Protein AF-A0A7C5NPY7-F1 (afdb_monomer)

Radius of gyration: 34.93 Å; Cα contacts (8 Å, |Δi|>4): 1898; chains: 1; bounding box: 79×84×131 Å

pLDDT: mean 80.96, std 18.69, range [27.14, 98.62]

Sequence (905 aa):
MKRISTTIIFSFFTVLLFAQNNNFLIYSELNPDSKVLSGFVNLQYVNTTNQPLSEIYFNLWANAYNDKNKQFVNQLIEEGHTEIYFAKNKDLGGYQNLVFLSGNDTLSMNYLDEGKENCKIYLKNPLKQGDSIKLKIEYKLKLPKLYYDFGYNRNQYNIIYWYPTPAVYGKNGWITQNRSMCNNLFADQYNYTVILKIPENFTVSAPGKLLTENELSRIDSIANNKFVNKTKKTSSYDPLNFKTLRYQSDNIQHFTWIASPLFSIKRDIIKSGDKSFPLNLFYTSNNFSDIDFINAETKEAVNNISAKLGTYPFNKINIVLSKENRTSSSFPENLIYHKEGYFFEENKFIDFICPSLAENYLSQDFYNLEKNPGILATMKYLISYEITDSLHLKEHRKYYTDIETIKDKTNNLSCNKKPILIDLIYNDSLCNSQNKYSGCYNLIALNYLKEFTGKDIFYKTLRNFNSEFDNKEFDYNDFRSYFEDNVNKPLDWFFEGIMKNAEPFTYSIKDIRKDNKYIEVVIENKDKIAIPFEIGAIKNDSIIELVRSEGFNGIKKFKLKRTDADIVELDPRHLIYKNKNLKSRIVLHKTKQFFNNFSFFKKDKPSNVIIPIIAYNANDGWMPGIFLSDYGKIKNHYFLNLHYGTKTKSIIGSGDFQRKISSNDHSFFVGINSRSYHRLRTEKTKLRYTRFSPYISFYLKDRPKFTQHFKFRFSLINDEEYGVDGKDSYWRYNSQLDYFIKGNNLITPYDLKFELEHQFYNYYNKNHYIKLSTTVNAAYMYKNKRYFSVRFYAAKFLYNSNLKSTSNNKGTLGLIGYGINDYLYDQYFIDRGAQSGFWSHQINMNTGGFKTAVSNSYGLGQSNNYVAAFNLVFDLPVKTGIKPFLDLGVYGYLPTISEGYSNKF

Foldseek 3Di:
DDDDDDDPPDDPPPDPPPPLFKAWEWEWEADPVQQKIWTKIKIKDAAQDQFWAQKWKWFFQLLQQQDCPHLQNVQLQLVQLCFSVVDDNSQTKGWPDKWKDFVPDTWDKDQPDPSSRMIMTGDPDTAHHGRITIIMMTTMIHFHQQSAQQGDDQFKGWHWSPDIAIFDQDPVGGDYDHDHPQADHDHFWYKYKYKYKYFPLKDKDKAADKPDPVNVVVLVVLQPDDDDPPDPPDPDGDSVGIDIIIGIDGTFGIIIMMMGSQWRWHWDWADQPNAIAIEIETEGRPAPPCVVVLVVLLNLLSNLLCVQQNGQPGRAAYEYYYCSHRDWDAGANYTYDHAPDRHRDSLVSLVRSQLSSNCRSFASLLSVPLQAVAQRSLVSVLSSLVSCVVVVPPLNVCVLVPVVVVCLVDVLDFPDQAQLRPVSNPPPNDPDCNVVNSSSLSSLLLLLVCVVLDVVLSSVLSNVVRVVCRSHNDDLVRNVVSSCVSSVDDCCCRSVNCRGNVWDWAKEFPDWDFDPFWIKTKIAIPTDRFCKWKKFQADPNHGPDIDIDRGDHGIDIDTGRCSVGQKIFIRSVCSDPDDVPYNGMDGPDDDDPPPPFEDQDDDPDFGWYKHFDWDAFPQLGIWTWIKTWGDSDDQKTKIWTWTQRPNVRDIWTKMKIKGWDDDDQKTKIWMKIWGKDFQDDDPQDTWMKIKIKIKMKMWGGNDPFKTKIKMKIKMWMWTWDQDPVGIDIWIKIKIKIKIKMWTSRPQKTKIKIWMWMKIWTQDVHTWIWIKIKMKIWIWGCPRSVWIKIKMKIKMFTPDTPCQQPLDLDQCKAFLWAALSPPSRPPDDASHSPDQDDDSQQDTDCPGSNDNDPDGVVVSPRIGPGMKIKMKIWGDPPDDDVDIDMDIDMDYDDDDDPPDPDDDDD

Nearest PDB structures (foldseek):
  8us1-assembly1_A  TM=5.350E-01  e=3.697E-02  Pseudomonas aeruginosa PAO1
  8us4-assembly1_A  TM=5.006E-01  e=3.869E-02  Pseudomonas aeruginosa PAO1
  8ae1-assembly1_A  TM=3.044E-01  e=1.736E-01  Deinococcus radiodurans
  3aeh-assembly2_B  TM=3.967E-01  e=2.914E+00  Escherichia coli

Mean predicted aligned error: 13.32 Å

Solvent-accessible surface area (backbone atoms only — not comparable to full-atom values): 50020 Å² total; per-residue (Å²): 136,82,88,87,89,87,91,79,90,88,86,86,79,83,76,82,76,69,80,87,65,38,38,40,42,35,40,39,34,57,41,81,89,81,37,32,41,39,40,37,37,40,35,42,47,55,32,86,46,99,54,65,39,47,59,51,45,32,31,31,51,41,23,46,42,53,51,68,87,33,69,38,40,51,53,37,35,76,76,64,46,45,59,55,78,71,54,51,79,85,40,35,18,17,72,79,42,78,46,48,24,50,82,92,42,79,46,56,73,47,64,78,48,96,69,49,20,34,33,37,34,50,48,96,61,62,38,40,58,76,36,71,49,59,37,41,37,41,39,32,33,36,43,17,47,50,67,44,71,45,20,35,42,96,67,35,37,32,46,47,65,77,62,84,37,62,37,40,75,52,101,91,43,79,52,78,65,73,57,48,95,84,55,77,85,71,52,60,63,29,34,38,39,37,38,40,36,35,49,58,70,48,44,74,52,50,44,50,51,76,69,40,64,71,57,52,56,50,52,52,52,45,40,70,49,85,77,76,88,78,64,92,87,73,81,77,75,59,94,86,44,66,41,73,42,39,29,42,34,72,72,42,60,70,91,40,40,37,37,21,62,62,59,42,42,50,71,48,78,42,68,30,80,94,47,73,30,48,36,37,39,37,30,41,85,89,72,63,92,52,57,67,55,56,52,51,53,52,48,51,46,50,44,60,48,25,78,52,60,42,59,67,77,65,78,41,41,34,39,39,48,36,84,71,44,63,42,63,49,72,48,72,38,37,33,36,45,40,68,71,78,92,61,88,53,70,69,62,52,50,69,44,51,35,33,44,51,42,47,58,67,45,42,78,63,65,55,72,34,80,73,53,65,42,60,57,65,18,46,21,50,49,56,27,56,57,46,47,61,72,69,67,43,76,75,57,53,53,72,75,70,31,56,64,59,52,52,67,76,35,78,69,54,70,83,63,99,57,33,62,50,56,61,73,54,72,49,98,82,58,91,45,73,69,63,70,51,53,38,54,55,38,32,48,51,50,52,33,50,31,66,71,67,30,64,70,56,39,35,50,50,51,36,51,47,39,66,72,43,53,98,43,94,71,54,72,64,53,56,47,51,55,50,41,75,69,64,76,53,93,50,55,47,49,55,54,29,48,53,46,51,50,59,68,70,48,59,29,61,74,47,77,46,82,50,97,69,28,30,39,40,32,35,33,33,78,36,86,52,38,54,62,53,38,41,24,29,23,38,94,92,38,77,78,43,77,47,80,40,78,38,53,71,49,72,51,78,47,76,40,68,64,57,83,39,42,30,42,26,54,38,74,83,55,63,62,80,85,60,95,80,54,59,30,69,49,71,75,63,94,76,86,77,87,75,84,65,64,34,74,53,91,61,94,60,69,38,39,31,41,36,83,42,75,48,70,31,68,38,27,28,55,21,52,32,42,37,37,31,44,44,80,42,78,56,54,32,40,38,39,37,42,26,44,19,66,66,65,72,42,84,32,39,38,35,38,40,35,33,55,79,55,85,71,64,43,48,33,35,45,33,38,38,36,40,30,50,56,56,43,60,59,97,89,50,75,29,42,40,40,37,45,30,45,32,40,34,42,30,52,64,54,45,93,62,35,42,42,34,39,36,42,36,42,35,43,33,41,43,40,48,87,40,98,94,47,82,38,73,42,65,30,44,34,41,37,45,35,42,38,39,36,42,65,43,82,53,56,30,34,37,37,39,39,37,45,37,38,40,41,37,61,71,103,49,85,39,43,37,33,35,43,35,39,39,39,41,39,34,38,50,82,44,75,99,27,37,46,33,43,37,40,27,39,37,36,48,83,38,46,73,53,47,87,48,84,66,91,51,91,76,38,40,30,34,49,20,41,49,74,56,44,70,84,65,83,69,92,56,56,41,38,65,47,60,59,72,82,54,34,69,54,70,38,68,92,41,31,48,40,86,71,87,68,54,76,80,69,59,74,58,47,18,46,40,28,38,38,16,39,35,38,39,37,52,50,102,57,97,69,95,61,59,61,68,49,71,48,72,52,55,44,78,69,83,58,98,85,61,92,64,88,81,85,129

Secondary structure (DSSP, 8-state):
-------S--SS----------EEEEEEEEETTTTEEEEEEEEEEE--SSS-EEEEEEE-GGGGGS-TTSHHHHHHHHTT-TTGGG--GGG--EEEEEEEEETTEEPPEEESSTT-SEEEEEEEEEE-TT-EEEEEEEEEEEPPB-SSSSEEETTEEEE-S-S-EEPEEETTEEE-----SSS------EEEEEEEEEETT-EEE-SSEE--HHHHHHHHHHHHSS-----TT--PPPTT-EEEEEEEEEEES---EEEETTEEEEEEEEEETTEEEEEEEEEETTS-TTHHHHHHHHHHHHHHHHHHH-S-SSS-EEEEEETT-SS-EEETTEEEEE--SSS--HHHHHHHHHHHHHHHHS-GGGG--SS-TTTHHHHHHHHHHHHHHHTT-TTTHHHHS-HHHHHHHHTTS---SS-HHHHHHH-TT--STHHHHHHHHHHHHHHHHHHHH-HHHHHHHHHHHHHHSTT----HHHHHHHHHHHH-S--HIIIIIIIII-----EEEEEEEE-SS-EEEEEEE-SS----EEEEEEETTEEEEEEEE---SEEEEEEES-TT-SEEEESTT--S---TT---EEESS-----STTEESS--SSSEEEEEEEEEEETTTEEEEEEEEEEET-SSEEEEEEEEEETTTTEEEEEEEEEEE---SS-EEEEEEEEEEEEEEE-SS-EEEEEEEEEEEEEEPPPBTTEEEEEEEEEEEEEEEEEETTEEEEEEEEEEEEEEEEEE--SSS-EEEEEEEEEEEEEESEEEEEEEEEEEEEEEEEEETTEEEEEEEEEEEEEEETTTT--S--TT-EESS--GGG-TT--S--S-SS--SSGGGG---TTSS-------GGG-TTEESSEEEEEEEEE--SS--S---EEEEEEE-----TT--S----

Structure (mmCIF, N/CA/C/O backbone):
data_AF-A0A7C5NPY7-F1
#
_entry.id   AF-A0A7C5NPY7-F1
#
loop_
_atom_site.group_PDB
_atom_site.id
_atom_site.type_symbol
_atom_site.label_atom_id
_atom_site.label_alt_id
_atom_site.label_comp_id
_atom_site.label_asym_id
_atom_site.label_entity_id
_atom_site.label_seq_id
_atom_site.pdbx_PDB_ins_code
_atom_site.Cartn_x
_atom_site.Cartn_y
_atom_site.Cartn_z
_atom_site.occupancy
_atom_site.B_iso_or_equiv
_atom_site.auth_seq_id
_atom_site.auth_comp_id
_atom_site.auth_asym_id
_atom_site.auth_atom_id
_atom_site.pdbx_PDB_model_num
ATOM 1 N N . MET A 1 1 ? -17.714 -30.108 75.315 1.00 34.78 1 MET A N 1
ATOM 2 C CA . MET A 1 1 ? -17.743 -30.817 74.012 1.00 34.78 1 MET A CA 1
ATOM 3 C C . MET A 1 1 ? -18.990 -30.338 73.277 1.00 34.78 1 MET A C 1
ATOM 5 O O . MET A 1 1 ? -20.064 -30.482 73.829 1.00 34.78 1 MET A O 1
ATOM 9 N N . LYS A 1 2 ? -18.845 -29.395 72.333 1.00 34.00 2 LYS A N 1
ATOM 10 C CA . LYS A 1 2 ? -18.724 -29.602 70.866 1.00 34.00 2 LYS A CA 1
ATOM 11 C C . LYS A 1 2 ? -20.039 -30.151 70.270 1.00 34.00 2 LYS A C 1
ATOM 13 O O . LYS A 1 2 ? -20.393 -31.272 70.583 1.00 34.00 2 LYS A O 1
ATOM 18 N N . ARG A 1 3 ? -20.824 -29.299 69.579 1.00 32.25 3 ARG A N 1
ATOM 19 C CA . ARG A 1 3 ? -20.760 -28.976 68.119 1.00 32.25 3 ARG A CA 1
ATOM 20 C C . ARG A 1 3 ? -21.509 -30.060 67.310 1.00 32.25 3 ARG A C 1
ATOM 22 O O . ARG A 1 3 ? -21.250 -31.222 67.549 1.00 32.25 3 ARG A O 1
ATOM 29 N N . ILE A 1 4 ? -22.411 -29.806 66.360 1.00 32.06 4 ILE A N 1
ATOM 30 C CA . ILE A 1 4 ? -22.620 -28.683 65.435 1.00 32.06 4 ILE A CA 1
ATOM 31 C C . ILE A 1 4 ? -24.098 -28.647 65.016 1.00 32.06 4 ILE A C 1
ATOM 33 O O . ILE A 1 4 ? -24.703 -29.675 64.731 1.00 32.06 4 ILE A O 1
ATOM 37 N N . SER A 1 5 ? -24.616 -27.430 64.922 1.00 33.84 5 SER A N 1
ATOM 38 C CA . SER A 1 5 ? -25.887 -27.011 64.349 1.00 33.84 5 SER A CA 1
ATOM 39 C C . SER A 1 5 ? -25.580 -26.098 63.160 1.00 33.84 5 SER A C 1
ATOM 41 O O . SER A 1 5 ? -25.112 -24.989 63.394 1.00 33.84 5 SER A O 1
ATOM 43 N N . THR A 1 6 ? -25.768 -26.528 61.903 1.00 32.00 6 THR A N 1
ATOM 44 C CA . THR A 1 6 ? -25.918 -25.639 60.717 1.00 32.00 6 THR A CA 1
ATOM 45 C C . THR A 1 6 ? -26.131 -26.456 59.434 1.00 32.00 6 THR A C 1
ATOM 47 O O . THR A 1 6 ? -25.176 -26.975 58.864 1.00 32.00 6 THR A O 1
ATOM 50 N N . THR A 1 7 ? -27.371 -26.579 58.941 1.00 34.06 7 THR A N 1
ATOM 51 C CA . THR A 1 7 ? -27.642 -27.038 57.553 1.00 34.06 7 THR A CA 1
ATOM 52 C C . THR A 1 7 ? -28.952 -26.465 56.998 1.00 34.06 7 THR A C 1
ATOM 54 O O . THR A 1 7 ? -29.739 -27.155 56.363 1.00 34.06 7 THR A O 1
ATOM 57 N N . ILE A 1 8 ? -29.207 -25.181 57.243 1.00 35.66 8 ILE A N 1
ATOM 58 C CA . ILE A 1 8 ? -30.223 -24.397 56.530 1.00 35.66 8 ILE A CA 1
ATOM 59 C C . ILE A 1 8 ? -29.566 -23.034 56.270 1.00 35.66 8 ILE A C 1
ATOM 61 O O . ILE A 1 8 ? -28.956 -22.494 57.186 1.00 35.66 8 ILE A O 1
ATOM 65 N N . ILE A 1 9 ? -29.675 -22.512 55.041 1.00 31.70 9 ILE A N 1
ATOM 66 C CA . ILE A 1 9 ? -28.971 -21.346 54.445 1.00 31.70 9 ILE A CA 1
ATOM 67 C C . ILE A 1 9 ? -27.718 -21.736 53.628 1.00 31.70 9 ILE A C 1
ATOM 69 O O . ILE A 1 9 ? -26.598 -21.389 53.973 1.00 31.70 9 ILE A O 1
ATOM 73 N N . PHE A 1 10 ? -27.903 -22.441 52.507 1.00 30.86 10 PHE A N 1
ATOM 74 C CA . PHE A 1 10 ? -26.969 -22.407 51.364 1.00 30.86 10 PHE A CA 1
ATOM 75 C C . PHE A 1 10 ? -27.712 -22.821 50.077 1.00 30.86 10 PHE A C 1
ATOM 77 O O . PHE A 1 10 ? -27.466 -23.869 49.497 1.00 30.86 10 PHE A O 1
ATOM 84 N N . SER A 1 11 ? -28.712 -22.033 49.664 1.00 31.31 11 SER A N 1
ATOM 85 C CA . SER A 1 11 ? -29.433 -22.246 48.388 1.00 31.31 11 SER A CA 1
ATOM 86 C C . SER A 1 11 ? -29.944 -20.940 47.750 1.00 31.31 11 SER A C 1
ATOM 88 O O . SER A 1 11 ? -30.889 -20.955 46.969 1.00 31.31 11 SER A O 1
ATOM 90 N N . PHE A 1 12 ? -29.329 -19.795 48.067 1.00 28.64 12 PHE A N 1
ATOM 91 C CA . PHE A 1 12 ? -29.679 -18.489 47.477 1.00 28.64 12 PHE A CA 1
ATOM 92 C C . PHE A 1 12 ? -28.439 -17.670 47.074 1.00 28.64 12 PHE A C 1
ATOM 94 O O . PHE A 1 12 ? -28.408 -16.452 47.194 1.00 28.64 12 PHE A O 1
ATOM 101 N N . PHE A 1 13 ? -27.397 -18.348 46.587 1.00 30.55 13 PHE A N 1
ATOM 102 C CA . PHE A 1 13 ? -26.244 -17.714 45.935 1.00 30.55 13 PHE A CA 1
ATOM 103 C C . PHE A 1 13 ? -25.909 -18.434 44.621 1.00 30.55 13 PHE A C 1
ATOM 105 O O . PHE A 1 13 ? -24.779 -18.826 44.353 1.00 30.55 13 PHE A O 1
ATOM 112 N N . THR A 1 14 ? -26.915 -18.625 43.770 1.00 31.03 14 THR A N 1
ATOM 113 C CA . THR A 1 14 ? -26.695 -18.877 42.344 1.00 31.03 14 THR A CA 1
ATOM 114 C C . THR A 1 14 ? -26.478 -17.541 41.641 1.00 31.03 14 THR A C 1
ATOM 116 O O . THR A 1 14 ? -27.420 -16.863 41.250 1.00 31.03 14 THR A O 1
ATOM 119 N N . VAL A 1 15 ? -25.199 -17.172 41.549 1.00 30.86 15 VAL A N 1
ATOM 120 C CA . VAL A 1 15 ? -24.562 -16.586 40.362 1.00 30.86 15 VAL A CA 1
ATOM 121 C C . VAL A 1 15 ? -25.340 -15.444 39.684 1.00 30.86 15 VAL A C 1
ATOM 123 O O . VAL A 1 15 ? -25.842 -15.576 38.573 1.00 30.86 15 VAL A O 1
ATOM 126 N N . LEU A 1 16 ? -25.327 -14.263 40.305 1.00 27.14 16 LEU A N 1
ATOM 127 C CA . LEU A 1 16 ? -25.200 -13.020 39.541 1.00 27.14 16 LEU A CA 1
ATOM 128 C C . LEU A 1 16 ? -23.708 -12.854 39.223 1.00 27.14 16 LEU A C 1
ATOM 130 O O . LEU A 1 16 ? -22.974 -12.186 39.950 1.00 27.14 16 LEU A O 1
ATOM 134 N N . LEU A 1 17 ? -23.243 -13.513 38.158 1.00 27.69 17 LEU A N 1
ATOM 135 C CA . LEU A 1 17 ? -22.031 -13.083 37.461 1.00 27.69 17 LEU A CA 1
ATOM 136 C C . LEU A 1 17 ? -22.349 -11.703 36.877 1.00 27.69 17 LEU A C 1
ATOM 138 O O . LEU A 1 17 ? -22.850 -11.587 35.762 1.00 27.69 17 LEU A O 1
ATOM 142 N N . PHE A 1 18 ? -22.112 -10.641 37.649 1.00 30.33 18 PHE A N 1
ATOM 143 C CA . PHE A 1 18 ? -21.878 -9.337 37.045 1.00 30.33 18 PHE A CA 1
ATOM 144 C C . PHE A 1 18 ? -20.686 -9.524 36.110 1.00 30.33 18 PHE A C 1
ATOM 146 O O . PHE A 1 18 ? -19.608 -9.902 36.569 1.00 30.33 18 PHE A O 1
ATOM 153 N N . ALA A 1 19 ? -20.896 -9.324 34.809 1.00 34.94 19 ALA A N 1
ATOM 154 C CA . ALA A 1 19 ? -19.816 -9.290 33.836 1.00 34.94 19 ALA A CA 1
ATOM 155 C C . ALA A 1 19 ? -18.713 -8.360 34.371 1.00 34.94 19 ALA A C 1
ATOM 157 O O . ALA A 1 19 ? -18.950 -7.170 34.591 1.00 34.94 19 ALA A O 1
ATOM 158 N N . GLN A 1 20 ? -17.535 -8.920 34.655 1.00 49.31 20 GLN A N 1
ATOM 159 C CA . GLN A 1 20 ? -16.371 -8.208 35.187 1.00 49.31 20 GLN A CA 1
ATOM 160 C C . GLN A 1 20 ? -15.670 -7.431 34.065 1.00 49.31 20 GLN A C 1
ATOM 162 O O . GLN A 1 20 ? -14.475 -7.590 33.840 1.00 49.31 20 GLN A O 1
ATOM 167 N N . ASN A 1 21 ? -16.421 -6.609 33.330 1.00 62.41 21 ASN A N 1
ATOM 168 C CA . ASN A 1 21 ? -15.881 -5.888 32.186 1.00 62.41 21 ASN A CA 1
ATOM 169 C C . ASN A 1 21 ? -15.363 -4.517 32.620 1.00 62.41 21 ASN A C 1
ATOM 171 O O . ASN A 1 21 ? -15.993 -3.784 33.388 1.00 62.41 21 ASN A O 1
ATOM 175 N N . ASN A 1 22 ? -14.200 -4.172 32.085 1.00 76.69 22 ASN A N 1
ATOM 176 C CA . ASN A 1 22 ? -13.591 -2.862 32.222 1.00 76.69 22 ASN A CA 1
ATOM 177 C C . ASN A 1 22 ? -14.496 -1.797 31.569 1.00 76.69 22 ASN A C 1
ATOM 179 O O . ASN A 1 22 ? -14.918 -1.935 30.418 1.00 76.69 22 ASN A O 1
ATOM 183 N N . ASN A 1 23 ? -14.798 -0.723 32.305 1.00 89.06 23 ASN A N 1
ATOM 184 C CA . ASN A 1 23 ? -15.739 0.314 31.871 1.00 89.06 23 ASN A CA 1
ATOM 185 C C . ASN A 1 23 ? -15.018 1.646 31.657 1.00 89.06 23 ASN A C 1
ATOM 187 O O . ASN A 1 23 ? -14.336 2.144 32.558 1.00 89.06 23 ASN A O 1
ATOM 191 N N . PHE A 1 24 ? -15.230 2.246 30.488 1.00 94.06 24 PHE A N 1
ATOM 192 C CA . PHE A 1 24 ? -14.752 3.574 30.133 1.00 94.06 24 PHE A CA 1
ATOM 193 C C . PHE A 1 24 ? -15.871 4.606 30.259 1.00 94.06 24 PHE A C 1
ATOM 195 O O . PHE A 1 24 ? -16.916 4.499 29.617 1.00 94.06 24 PHE A O 1
ATOM 202 N N . LEU A 1 25 ? -15.610 5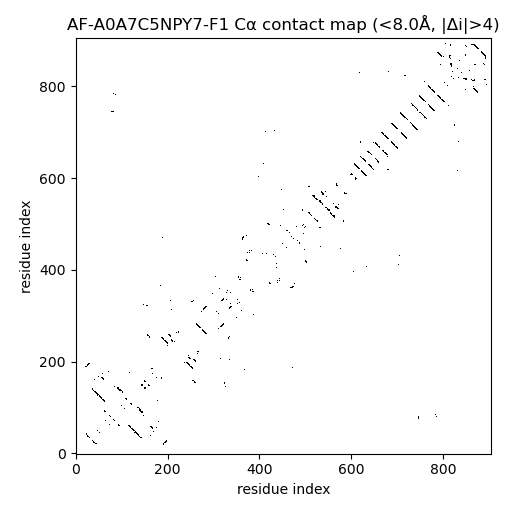.675 31.006 1.00 97.44 25 LEU A N 1
ATOM 203 C CA . LEU A 1 25 ? -16.337 6.936 30.906 1.00 97.44 25 LEU A CA 1
ATOM 204 C C . LEU A 1 25 ? -15.377 7.998 30.370 1.00 97.44 25 LEU A C 1
ATOM 206 O O . LEU A 1 25 ? -14.465 8.428 31.073 1.00 97.44 25 LEU A O 1
ATOM 210 N N . ILE A 1 26 ? -15.581 8.424 29.128 1.00 98.06 26 ILE A N 1
ATOM 211 C CA . ILE A 1 26 ? -14.710 9.386 28.450 1.00 98.06 26 ILE A CA 1
ATOM 212 C C . ILE A 1 26 ? -15.464 10.698 28.279 1.00 98.06 26 ILE A C 1
ATOM 214 O O . ILE A 1 26 ? -16.528 10.719 27.666 1.00 98.06 26 ILE A O 1
ATOM 218 N N . TYR A 1 27 ? -14.904 11.798 28.772 1.00 98.62 27 TYR A N 1
ATOM 219 C CA . TYR A 1 27 ? -15.328 13.148 28.406 1.00 98.62 27 TYR A CA 1
ATOM 220 C C . TYR A 1 27 ? -14.257 13.769 27.518 1.00 98.62 27 TYR A C 1
ATOM 222 O O . TYR A 1 27 ? -13.093 13.804 27.910 1.00 98.62 27 TYR A O 1
ATOM 230 N N . SER A 1 28 ? -14.638 14.290 26.352 1.00 98.06 28 SER A N 1
ATOM 231 C CA . SER A 1 28 ? -13.711 14.983 25.459 1.00 98.06 28 SER A CA 1
ATOM 232 C C . SER A 1 28 ? -14.348 16.191 24.793 1.00 98.06 28 SER A C 1
ATOM 234 O O . SER A 1 28 ? -15.452 16.116 24.261 1.00 98.06 28 SER A O 1
ATOM 236 N N . GLU A 1 29 ? -13.592 17.280 24.727 1.00 97.88 29 GLU A N 1
ATOM 237 C CA . GLU A 1 29 ? -13.956 18.511 24.035 1.00 97.88 29 GLU A CA 1
ATOM 238 C C . GLU A 1 29 ? -13.043 18.738 22.828 1.00 97.88 29 GLU A C 1
ATOM 240 O O . GLU A 1 29 ? -11.817 18.698 22.959 1.00 97.88 29 GLU A O 1
ATOM 245 N N . LEU A 1 30 ? -13.632 18.970 21.650 1.00 96.62 30 LEU A N 1
ATOM 246 C CA . LEU A 1 30 ? -12.901 19.357 20.443 1.00 96.62 30 LEU A CA 1
ATOM 247 C C . LEU A 1 30 ? -12.806 20.874 20.351 1.00 96.62 30 LEU A C 1
ATOM 249 O O . LEU A 1 30 ? -13.824 21.538 20.206 1.00 96.62 30 LEU A O 1
ATOM 253 N N . ASN A 1 31 ? -11.586 21.405 20.300 1.00 94.50 31 ASN A N 1
ATOM 254 C CA . ASN A 1 31 ? -11.328 22.785 19.905 1.00 94.50 31 ASN A CA 1
ATOM 255 C C . ASN A 1 31 ? -10.824 22.821 18.444 1.00 94.50 31 ASN A C 1
ATOM 257 O O . ASN A 1 31 ? -9.664 22.468 18.183 1.00 94.50 31 ASN A O 1
ATOM 261 N N . PRO A 1 32 ? -11.662 23.230 17.471 1.00 91.44 32 PRO A N 1
ATOM 262 C CA . PRO A 1 32 ? -11.280 23.216 16.065 1.00 91.44 32 PRO A CA 1
ATOM 263 C C . PRO A 1 32 ? -10.268 24.304 15.680 1.00 91.44 32 PRO A C 1
ATOM 265 O O . PRO A 1 32 ? -9.598 24.129 14.667 1.00 91.44 32 PRO A O 1
ATOM 268 N N . ASP A 1 33 ? -10.105 25.396 16.427 1.00 90.00 33 ASP A N 1
ATOM 269 C CA . ASP A 1 33 ? -9.117 26.438 16.095 1.00 90.00 33 ASP A CA 1
ATOM 270 C C . ASP A 1 33 ? -7.697 25.975 16.414 1.00 90.00 33 ASP A C 1
ATOM 272 O O . ASP A 1 33 ? -6.797 26.035 15.575 1.00 90.00 33 ASP A O 1
ATOM 276 N N . SER A 1 34 ? -7.516 25.432 17.617 1.00 92.50 34 SER A N 1
ATOM 277 C CA . SER A 1 34 ? -6.231 24.905 18.085 1.00 92.50 34 SER A CA 1
ATOM 278 C C . SER A 1 34 ? -5.942 23.475 17.617 1.00 92.50 34 SER A C 1
ATOM 280 O O . SER A 1 34 ? -4.799 23.031 17.720 1.00 92.50 34 SER A O 1
ATOM 282 N N . LYS A 1 35 ? -6.946 22.765 17.075 1.00 95.50 35 LYS A N 1
ATOM 283 C CA . LYS A 1 35 ? -6.872 21.344 16.677 1.00 95.50 35 LYS A CA 1
ATOM 284 C C . LYS A 1 35 ? -6.493 20.444 17.856 1.00 95.50 35 LYS A C 1
ATOM 286 O O . LYS A 1 35 ? -5.639 19.569 17.731 1.00 95.50 35 LYS A O 1
ATOM 291 N N . VAL A 1 36 ? -7.116 20.676 19.007 1.00 96.94 36 VAL A N 1
ATOM 292 C CA . VAL A 1 36 ? -6.833 19.957 20.256 1.00 96.94 36 VAL A CA 1
ATOM 293 C C . VAL A 1 36 ? -8.091 19.257 20.762 1.00 96.94 36 VAL A C 1
ATOM 295 O O . VAL A 1 36 ? -9.182 19.827 20.719 1.00 96.94 36 VAL A O 1
ATOM 298 N N . LEU A 1 37 ? -7.915 18.035 21.261 1.00 98.12 37 LEU A N 1
ATOM 299 C CA . LEU A 1 37 ? -8.864 17.348 22.130 1.00 98.12 37 LEU A CA 1
ATOM 300 C C . LEU A 1 37 ? -8.393 17.478 23.578 1.00 98.12 37 LEU A C 1
ATOM 302 O O . LEU A 1 37 ? -7.248 17.144 23.881 1.00 98.12 37 LEU A O 1
ATOM 306 N N . SER A 1 38 ? -9.266 17.935 24.466 1.00 98.19 38 SER A N 1
ATOM 307 C CA . SER A 1 38 ? -8.982 18.014 25.903 1.00 98.19 38 SER A CA 1
ATOM 308 C C . SER A 1 38 ? -10.069 17.288 26.674 1.00 98.19 38 SER A C 1
ATOM 310 O O . SER A 1 38 ? -11.246 17.403 26.328 1.00 98.19 38 SER A O 1
ATOM 312 N N . GLY A 1 39 ? -9.697 16.554 27.714 1.00 97.31 39 GLY A N 1
ATOM 313 C CA . GLY A 1 39 ? -10.679 15.783 28.455 1.00 97.31 39 GLY A CA 1
ATOM 314 C C . GLY A 1 39 ? -10.080 14.844 29.483 1.00 97.31 39 GLY A C 1
ATOM 315 O O . GLY A 1 39 ? -8.920 14.976 29.879 1.00 97.31 39 GLY A O 1
ATOM 316 N N . PHE A 1 40 ? -10.900 13.893 29.912 1.00 98.19 40 PHE A N 1
ATOM 317 C CA . PHE A 1 40 ? -10.478 12.846 30.824 1.00 98.19 40 PHE A CA 1
ATOM 318 C C . PHE A 1 40 ? -11.132 11.506 30.494 1.00 98.19 40 PHE A C 1
ATOM 320 O O . PHE A 1 40 ? -12.233 11.436 29.942 1.00 98.19 40 PHE A O 1
ATOM 327 N N . VAL A 1 41 ? -10.449 10.438 30.888 1.00 97.81 41 VAL A N 1
ATOM 328 C CA . VAL A 1 41 ? -10.945 9.066 30.885 1.00 97.81 41 VAL A CA 1
ATOM 329 C C . VAL A 1 41 ? -11.055 8.597 32.327 1.00 97.81 41 VAL A C 1
ATOM 331 O O . VAL A 1 41 ? -10.057 8.567 33.036 1.00 97.81 41 VAL A O 1
ATOM 334 N N . ASN A 1 42 ? -12.245 8.199 32.755 1.00 97.81 42 ASN A N 1
ATOM 335 C CA . ASN A 1 42 ? -12.433 7.419 33.969 1.00 97.81 42 ASN A CA 1
ATOM 336 C C . ASN A 1 42 ? -12.525 5.945 33.574 1.00 97.81 42 ASN A C 1
ATOM 338 O O . ASN A 1 42 ? -13.490 5.535 32.929 1.00 97.81 42 ASN A O 1
ATOM 342 N N . LEU A 1 43 ? -11.516 5.171 33.955 1.00 95.94 43 LEU A N 1
ATOM 343 C CA . LEU A 1 43 ? -11.406 3.745 33.691 1.00 95.94 43 LEU A CA 1
ATOM 344 C C . LEU A 1 43 ? -11.570 2.976 35.001 1.00 95.94 43 LEU A C 1
ATOM 346 O O . LEU A 1 43 ? -10.803 3.172 35.944 1.00 95.94 43 LEU A O 1
ATOM 350 N N . GLN A 1 44 ? -12.542 2.072 35.049 1.00 94.75 44 GLN A N 1
ATOM 351 C CA . GLN A 1 44 ? -12.553 1.008 36.046 1.00 94.75 44 GLN A CA 1
ATOM 352 C C . GLN A 1 44 ? -11.783 -0.181 35.477 1.00 94.75 44 GLN A C 1
ATOM 354 O O . GLN A 1 44 ? -12.276 -0.835 34.562 1.00 94.75 44 GLN A O 1
ATOM 359 N N . TYR A 1 45 ? -10.583 -0.420 36.004 1.00 92.31 45 TYR A N 1
ATOM 360 C CA . TYR A 1 45 ? -9.720 -1.527 35.605 1.00 92.31 45 TYR A CA 1
ATOM 361 C C . TYR A 1 45 ? -9.842 -2.669 36.614 1.00 92.31 45 TYR A C 1
ATOM 363 O O . TYR A 1 45 ? -9.588 -2.466 37.801 1.00 92.31 45 TYR A O 1
ATOM 371 N N . VAL A 1 46 ? -10.224 -3.853 36.151 1.00 91.56 46 VAL A N 1
ATOM 372 C CA . VAL A 1 46 ? -10.337 -5.096 36.915 1.00 91.56 46 VAL A CA 1
ATOM 373 C C . VAL A 1 46 ? -9.140 -5.977 36.578 1.00 91.56 46 VAL A C 1
ATOM 375 O O . VAL A 1 46 ? -8.837 -6.198 35.406 1.00 91.56 46 VAL A O 1
ATOM 378 N N . ASN A 1 47 ? -8.450 -6.496 37.594 1.00 91.56 47 ASN A N 1
ATOM 379 C CA . ASN A 1 47 ? -7.398 -7.477 37.365 1.00 91.56 47 ASN A CA 1
ATOM 380 C C . ASN A 1 47 ? -8.011 -8.860 37.110 1.00 91.56 47 ASN A C 1
ATOM 382 O O . ASN A 1 47 ? -8.383 -9.568 38.043 1.00 91.56 47 ASN A O 1
ATOM 386 N N . THR A 1 48 ? -8.075 -9.257 35.845 1.00 85.56 48 THR A N 1
ATOM 387 C CA . THR A 1 48 ? -8.534 -10.587 35.417 1.00 85.56 48 THR A CA 1
ATOM 388 C C . THR A 1 48 ? -7.424 -11.644 35.436 1.00 85.56 48 THR A C 1
ATOM 390 O O . THR A 1 48 ? -7.690 -12.824 35.221 1.00 85.56 48 THR A O 1
ATOM 393 N N . THR A 1 49 ? -6.180 -11.252 35.721 1.00 85.25 49 THR A N 1
ATOM 394 C CA . THR A 1 49 ? -5.019 -12.148 35.711 1.00 85.25 49 THR A CA 1
ATOM 395 C C . THR A 1 49 ? -4.923 -12.965 37.002 1.00 85.25 49 THR A C 1
ATOM 397 O O . THR A 1 49 ? -5.406 -12.556 38.058 1.00 85.25 49 THR A O 1
ATOM 400 N N . ASN A 1 50 ? -4.228 -14.104 36.947 1.00 86.81 50 ASN A N 1
ATOM 401 C CA . ASN A 1 50 ? -3.993 -14.964 38.116 1.00 86.81 50 ASN A CA 1
ATOM 402 C C . ASN A 1 50 ? -2.878 -14.446 39.051 1.00 86.81 50 ASN A C 1
ATOM 404 O O . ASN A 1 50 ? -2.497 -15.141 39.994 1.00 86.81 50 ASN A O 1
ATOM 408 N N . GLN A 1 51 ? -2.308 -13.265 38.787 1.00 90.50 51 GLN A N 1
ATOM 409 C CA . GLN A 1 51 ? -1.210 -12.693 39.568 1.00 90.50 51 GLN A CA 1
ATOM 410 C C . GLN A 1 51 ? -1.545 -11.267 40.032 1.00 90.50 51 GLN A C 1
ATOM 412 O O . GLN A 1 51 ? -2.241 -10.533 39.333 1.00 90.50 51 GLN A O 1
ATOM 417 N N . PRO A 1 52 ? -1.062 -10.827 41.207 1.00 94.50 52 PRO A N 1
ATOM 418 C CA . PRO A 1 52 ? -1.190 -9.431 41.606 1.00 94.50 52 PRO A CA 1
ATOM 419 C C . PRO A 1 52 ? -0.423 -8.501 40.655 1.00 94.50 52 PRO A C 1
ATOM 421 O O . PRO A 1 52 ? 0.755 -8.727 40.384 1.00 94.50 52 PRO A O 1
ATOM 424 N N . LEU A 1 53 ? -1.065 -7.428 40.195 1.00 95.56 53 LEU A N 1
ATOM 425 C CA . LEU A 1 53 ? -0.454 -6.435 39.308 1.00 95.56 53 LEU A CA 1
ATOM 426 C C . LEU A 1 53 ? 0.034 -5.233 40.119 1.00 95.56 53 LEU A C 1
ATOM 428 O O . LEU A 1 53 ? -0.759 -4.577 40.787 1.00 95.56 53 LEU A O 1
ATOM 432 N N . SER A 1 54 ? 1.328 -4.917 40.064 1.00 96.06 54 SER A N 1
ATOM 433 C CA . SER A 1 54 ? 1.904 -3.696 40.660 1.00 96.06 54 SER A CA 1
ATOM 434 C C . SER A 1 54 ? 2.014 -2.535 39.668 1.00 96.06 54 SER A C 1
ATOM 436 O O . SER A 1 54 ? 2.231 -1.391 40.063 1.00 96.06 54 SER A O 1
ATOM 438 N N . GLU A 1 55 ? 1.852 -2.817 38.381 1.00 96.69 55 GLU A N 1
ATOM 439 C CA . GLU A 1 55 ? 1.939 -1.857 37.289 1.00 96.69 55 GLU A CA 1
ATOM 440 C C . GLU A 1 55 ? 0.887 -2.175 36.225 1.00 96.69 55 GLU A C 1
ATOM 442 O O . GLU A 1 55 ? 0.500 -3.332 36.071 1.00 96.69 55 GLU A O 1
ATOM 447 N N . ILE A 1 56 ? 0.420 -1.147 35.514 1.00 96.38 56 ILE A N 1
ATOM 448 C CA . ILE A 1 56 ? -0.508 -1.269 34.378 1.00 96.38 56 ILE A CA 1
ATOM 449 C C . ILE A 1 56 ? 0.117 -0.564 33.176 1.00 96.38 56 ILE A C 1
ATOM 451 O O . ILE A 1 56 ? 0.623 0.553 33.302 1.00 96.38 56 ILE A O 1
ATOM 455 N N . TYR A 1 57 ? 0.090 -1.214 32.017 1.00 96.62 57 TYR A N 1
ATOM 456 C CA . TYR A 1 57 ? 0.677 -0.697 30.783 1.00 96.62 57 TYR A CA 1
ATOM 457 C C . TYR A 1 57 ? -0.408 -0.044 29.923 1.00 96.62 57 TYR A C 1
ATOM 459 O O . TYR A 1 57 ? -1.561 -0.467 29.942 1.00 96.62 57 TYR A O 1
ATOM 467 N N . PHE A 1 58 ? -0.046 0.997 29.176 1.00 96.44 58 PHE A N 1
ATOM 468 C CA . PHE A 1 58 ? -0.937 1.733 28.282 1.00 96.44 58 PHE A CA 1
ATOM 469 C C . PHE A 1 58 ? -0.271 1.978 26.926 1.00 96.44 58 PHE A C 1
ATOM 471 O O . PHE A 1 58 ? 0.884 2.404 26.853 1.00 96.44 58 PHE A O 1
ATOM 478 N N . ASN A 1 59 ? -1.050 1.793 25.862 1.00 94.88 59 ASN A N 1
ATOM 479 C CA . ASN A 1 59 ? -0.729 2.200 24.502 1.00 94.88 59 ASN A CA 1
ATOM 480 C C . ASN A 1 59 ? -1.201 3.651 24.257 1.00 94.88 59 ASN A C 1
ATOM 482 O O . ASN A 1 59 ? -2.325 4.041 24.596 1.00 94.88 59 ASN A O 1
ATOM 486 N N . LEU A 1 60 ? -0.341 4.458 23.633 1.00 96.44 60 LEU A N 1
ATOM 487 C CA . LEU A 1 60 ? -0.484 5.895 23.364 1.00 96.44 60 LEU A CA 1
ATOM 488 C C . LEU A 1 60 ? -0.286 6.209 21.868 1.00 96.44 60 LEU A C 1
ATOM 490 O O . LEU A 1 60 ? 0.408 7.159 21.501 1.00 96.44 60 LEU A O 1
ATOM 494 N N . TRP A 1 61 ? -0.925 5.439 20.983 1.00 94.12 61 TRP A N 1
ATOM 495 C CA . TRP A 1 61 ? -0.707 5.453 19.524 1.00 94.12 61 TRP A CA 1
ATOM 496 C C . TRP A 1 61 ? -0.874 6.802 18.810 1.00 94.12 61 TRP A C 1
ATOM 498 O O . TRP A 1 61 ? -0.416 6.961 17.676 1.00 94.12 61 TRP A O 1
ATOM 508 N N . ALA A 1 62 ? -1.513 7.797 19.429 1.00 95.62 62 ALA A N 1
ATOM 509 C CA . ALA A 1 62 ? -1.546 9.156 18.892 1.00 95.62 62 ALA A CA 1
ATOM 510 C C . ALA A 1 62 ? -0.144 9.806 18.822 1.00 95.62 62 ALA A C 1
ATOM 512 O O . ALA A 1 62 ? 0.087 10.697 18.001 1.00 95.62 62 ALA A O 1
ATOM 513 N N . ASN A 1 63 ? 0.810 9.337 19.638 1.00 96.56 63 ASN A N 1
ATOM 514 C CA . ASN A 1 63 ? 2.200 9.799 19.647 1.00 96.56 63 ASN A CA 1
ATOM 515 C C . ASN A 1 63 ? 3.019 9.334 18.433 1.00 96.56 63 ASN A C 1
ATOM 517 O O . ASN A 1 63 ? 4.061 9.926 18.159 1.00 96.56 63 ASN A O 1
ATOM 521 N N . ALA A 1 64 ? 2.512 8.401 17.624 1.00 94.69 64 ALA A N 1
ATOM 522 C CA . ALA A 1 64 ? 3.123 8.022 16.345 1.00 94.69 64 ALA A CA 1
ATOM 523 C C . ALA A 1 64 ? 3.253 9.195 15.350 1.00 94.69 64 ALA A C 1
ATOM 525 O O . ALA A 1 64 ? 4.006 9.122 14.381 1.00 94.69 64 ALA A O 1
ATOM 526 N N . TYR A 1 65 ? 2.514 10.286 15.588 1.00 95.19 65 TYR A N 1
ATOM 527 C CA . TYR A 1 65 ? 2.511 11.505 14.780 1.00 95.19 65 TYR A CA 1
ATOM 528 C C . TYR A 1 65 ? 3.232 12.692 15.446 1.00 95.19 65 TYR A C 1
ATOM 530 O O . TYR A 1 65 ? 3.112 13.818 14.952 1.00 95.19 65 TYR A O 1
ATOM 538 N N . ASN A 1 66 ? 3.929 12.486 16.572 1.00 94.38 66 ASN A N 1
ATOM 539 C CA . ASN A 1 66 ? 4.583 13.575 17.313 1.00 94.38 66 ASN A CA 1
ATOM 540 C C . ASN A 1 66 ? 5.969 13.959 16.777 1.00 94.38 66 ASN A C 1
ATOM 542 O O . ASN A 1 66 ? 6.432 15.069 17.033 1.00 94.38 66 ASN A O 1
ATOM 546 N N . ASP A 1 67 ? 6.584 13.083 15.983 1.00 92.56 67 ASP A N 1
ATOM 547 C CA . ASP A 1 67 ? 7.885 13.280 15.352 1.00 92.56 67 ASP A CA 1
ATOM 548 C C . ASP A 1 67 ? 7.876 12.662 13.944 1.00 92.56 67 ASP A C 1
ATOM 550 O O . ASP A 1 67 ? 7.109 11.747 13.651 1.00 92.56 67 ASP A O 1
ATOM 554 N N . LYS A 1 68 ? 8.735 13.163 13.057 1.00 92.06 68 LYS A N 1
ATOM 555 C CA . LYS A 1 68 ? 8.903 12.672 11.683 1.00 92.06 68 LYS A CA 1
ATOM 556 C C . LYS A 1 68 ? 9.821 11.453 11.596 1.00 92.06 68 LYS A C 1
ATOM 558 O O . LYS A 1 68 ? 9.808 10.768 10.583 1.00 92.06 68 LYS A O 1
ATOM 563 N N . ASN A 1 69 ? 10.612 11.191 12.633 1.00 88.31 69 ASN A N 1
ATOM 564 C CA . ASN A 1 69 ? 11.588 10.104 12.688 1.00 88.31 69 ASN A CA 1
ATOM 565 C C . ASN A 1 69 ? 11.004 8.803 13.268 1.00 88.31 69 ASN A C 1
ATOM 567 O O . ASN A 1 69 ? 11.754 7.887 13.602 1.00 88.31 69 ASN A O 1
ATOM 571 N N . LYS A 1 70 ? 9.676 8.702 13.410 1.00 89.00 70 LYS A N 1
ATOM 572 C CA . LYS A 1 70 ? 9.010 7.484 13.896 1.00 89.00 70 LYS A CA 1
ATOM 573 C C . LYS A 1 70 ? 9.026 6.380 12.843 1.00 89.00 70 LYS A C 1
ATOM 575 O O . LYS A 1 70 ? 8.918 6.648 11.645 1.00 89.00 70 LYS A O 1
ATOM 580 N N . GLN A 1 71 ? 9.047 5.127 13.296 1.00 86.31 71 GLN A N 1
ATOM 581 C CA . GLN A 1 71 ? 8.925 3.955 12.422 1.00 86.31 71 GLN A CA 1
ATOM 582 C C . GLN A 1 71 ? 7.654 4.020 11.565 1.00 86.31 71 GLN A C 1
ATOM 584 O O . GLN A 1 71 ? 7.724 3.816 10.355 1.00 86.31 71 GLN A O 1
ATOM 589 N N . PHE A 1 72 ? 6.519 4.391 12.165 1.00 88.31 72 PHE A N 1
ATOM 590 C CA . PHE A 1 72 ? 5.259 4.580 11.449 1.00 88.31 72 PHE A CA 1
ATOM 591 C C . PHE A 1 72 ? 5.368 5.612 10.314 1.00 88.31 72 PHE A C 1
ATOM 593 O O . PHE A 1 72 ? 4.866 5.391 9.215 1.00 88.31 72 PHE A O 1
ATOM 600 N N . VAL A 1 73 ? 6.077 6.722 10.543 1.00 90.38 73 VAL A N 1
ATOM 601 C CA . VAL A 1 73 ? 6.288 7.764 9.527 1.00 90.38 73 VAL A CA 1
ATOM 602 C C . VAL A 1 73 ? 7.169 7.263 8.382 1.00 90.38 73 VAL A C 1
ATOM 604 O O . VAL A 1 73 ? 6.881 7.554 7.221 1.00 90.38 73 VAL A O 1
ATOM 607 N N . ASN A 1 74 ? 8.198 6.468 8.678 1.00 87.00 74 ASN A N 1
ATOM 608 C CA . ASN A 1 74 ? 9.020 5.837 7.645 1.00 87.00 74 ASN A CA 1
ATOM 609 C C . ASN A 1 74 ? 8.198 4.863 6.784 1.00 87.00 74 ASN A C 1
ATOM 611 O O . ASN A 1 74 ? 8.291 4.930 5.560 1.00 87.00 74 ASN A O 1
ATOM 615 N N . GLN A 1 75 ? 7.330 4.048 7.398 1.00 84.75 75 GLN A N 1
ATOM 616 C CA . GLN A 1 75 ? 6.407 3.158 6.675 1.00 84.75 75 GLN A CA 1
ATOM 617 C C . GLN A 1 75 ? 5.457 3.950 5.763 1.00 84.75 75 GLN A C 1
ATOM 619 O O . GLN A 1 75 ? 5.298 3.622 4.589 1.00 84.75 75 GLN A O 1
ATOM 624 N N . LEU A 1 76 ? 4.895 5.059 6.262 1.00 87.44 76 LEU A N 1
ATOM 625 C CA . LEU A 1 76 ? 4.064 5.956 5.454 1.00 87.44 76 LEU A CA 1
ATOM 626 C C . LEU A 1 76 ? 4.821 6.492 4.231 1.00 87.44 76 LEU A C 1
ATOM 628 O O . LEU A 1 76 ? 4.265 6.547 3.135 1.00 87.44 76 LEU A O 1
ATOM 632 N N . ILE A 1 77 ? 6.084 6.891 4.400 1.00 87.44 77 ILE A N 1
ATOM 633 C CA . ILE A 1 77 ? 6.922 7.384 3.300 1.00 87.44 77 ILE A CA 1
ATOM 634 C C . ILE A 1 77 ? 7.160 6.283 2.268 1.00 87.44 77 ILE A C 1
ATOM 636 O O . ILE A 1 77 ? 7.026 6.568 1.081 1.00 87.44 77 ILE A O 1
ATOM 640 N N . GLU A 1 78 ? 7.478 5.061 2.699 1.00 82.75 78 GLU A N 1
ATOM 641 C CA . GLU A 1 78 ? 7.705 3.897 1.828 1.00 82.75 78 GLU A CA 1
ATOM 642 C C . GLU A 1 78 ? 6.463 3.542 0.993 1.00 82.75 78 GLU A C 1
ATOM 644 O O . GLU A 1 78 ? 6.591 3.259 -0.198 1.00 82.75 78 GLU A O 1
ATOM 649 N N . GLU A 1 79 ? 5.264 3.685 1.562 1.00 78.06 79 GLU A N 1
ATOM 650 C CA . GLU A 1 79 ? 3.976 3.502 0.869 1.00 78.06 79 GLU A CA 1
ATOM 651 C C . GLU A 1 79 ? 3.538 4.733 0.041 1.00 78.06 79 GLU A C 1
ATOM 653 O O . GLU A 1 79 ? 2.470 4.757 -0.571 1.00 78.06 79 GLU A O 1
ATOM 658 N N . GLY A 1 80 ? 4.365 5.783 -0.029 1.00 83.62 80 GLY A N 1
ATOM 659 C CA . GLY A 1 80 ? 4.133 6.956 -0.878 1.00 83.62 80 GLY A CA 1
ATOM 660 C C . GLY A 1 80 ? 3.371 8.113 -0.220 1.00 83.62 80 GLY A C 1
ATOM 661 O O . GLY A 1 80 ? 3.109 9.127 -0.880 1.00 83.62 80 GLY A O 1
ATOM 662 N N . HIS A 1 81 ? 3.073 8.039 1.080 1.00 87.38 81 HIS A N 1
ATOM 663 C CA . HIS A 1 81 ? 2.514 9.137 1.878 1.00 87.38 81 HIS A CA 1
ATOM 664 C C . HIS A 1 81 ? 3.602 10.148 2.294 1.00 87.38 81 HIS A C 1
ATOM 666 O O . HIS A 1 81 ? 3.790 10.465 3.465 1.00 87.38 81 HIS A O 1
ATOM 672 N N . THR A 1 82 ? 4.306 10.736 1.323 1.00 92.19 82 THR A N 1
ATOM 673 C CA . THR A 1 82 ? 5.468 11.621 1.556 1.00 92.19 82 THR A CA 1
ATOM 674 C C . THR A 1 82 ? 5.134 13.000 2.146 1.00 92.19 82 THR A C 1
ATOM 676 O O . THR A 1 82 ? 6.035 13.783 2.437 1.00 92.19 82 THR A O 1
ATOM 679 N N . GLU A 1 83 ? 3.853 13.339 2.335 1.00 92.44 83 GLU A N 1
ATOM 680 C CA . GLU A 1 83 ? 3.427 14.643 2.872 1.00 92.44 83 GLU A CA 1
ATOM 681 C C . GLU A 1 83 ? 3.945 14.904 4.297 1.00 92.44 83 GLU A C 1
ATOM 683 O O . GLU A 1 83 ? 4.333 16.034 4.599 1.00 92.44 83 GLU A O 1
ATOM 688 N N . ILE A 1 84 ? 3.971 13.877 5.152 1.00 92.69 84 ILE A N 1
ATOM 689 C CA . ILE A 1 84 ? 4.347 13.991 6.570 1.00 92.69 84 ILE A CA 1
ATOM 690 C C . ILE A 1 84 ? 5.836 14.299 6.772 1.00 92.69 84 ILE A C 1
ATOM 692 O O . ILE A 1 84 ? 6.198 15.009 7.708 1.00 92.69 84 ILE A O 1
ATOM 696 N N . TYR A 1 85 ? 6.697 13.878 5.842 1.00 92.38 85 TYR A N 1
ATOM 697 C CA . TYR A 1 85 ? 8.125 14.205 5.864 1.00 92.38 85 TYR A CA 1
ATOM 698 C C . TYR A 1 85 ? 8.360 15.730 5.860 1.00 92.38 85 TYR A C 1
ATOM 700 O O . TYR A 1 85 ? 9.238 16.254 6.548 1.00 92.38 85 TYR A O 1
ATOM 708 N N . PHE A 1 86 ? 7.497 16.475 5.159 1.00 92.62 86 PHE A N 1
ATOM 709 C CA . PHE A 1 86 ? 7.541 17.941 5.079 1.00 92.62 86 PHE A CA 1
ATOM 710 C C . PHE A 1 86 ? 6.587 18.635 6.063 1.00 92.62 86 PHE A C 1
ATOM 712 O O . PHE A 1 86 ? 6.331 19.835 5.923 1.00 92.62 86 PHE A O 1
ATOM 719 N N . ALA A 1 87 ? 6.044 17.911 7.048 1.00 93.94 87 ALA A N 1
ATOM 720 C CA . ALA A 1 87 ? 5.140 18.473 8.044 1.00 93.94 87 ALA A CA 1
ATOM 721 C C . ALA A 1 87 ? 5.811 19.611 8.825 1.00 93.94 87 ALA A C 1
ATOM 723 O O . ALA A 1 87 ? 6.987 19.540 9.194 1.00 93.94 87 ALA A O 1
ATOM 724 N N . LYS A 1 88 ? 5.060 20.671 9.123 1.00 94.12 88 LYS A N 1
ATOM 725 C CA . LYS A 1 88 ? 5.487 21.679 10.101 1.00 94.12 88 LYS A CA 1
ATOM 726 C C . LYS A 1 88 ? 5.106 21.205 11.502 1.00 94.12 88 LYS A C 1
ATOM 728 O O . LYS A 1 88 ? 4.149 20.452 11.642 1.00 94.12 88 LYS A O 1
ATOM 733 N N . ASN A 1 89 ? 5.757 21.721 12.547 1.00 93.38 89 ASN A N 1
ATOM 734 C CA . ASN A 1 89 ? 5.428 21.353 13.935 1.00 93.38 89 ASN A CA 1
ATOM 735 C C . ASN A 1 89 ? 3.944 21.561 14.266 1.00 93.38 89 ASN A C 1
ATOM 737 O O . ASN A 1 89 ? 3.362 20.776 15.003 1.00 93.38 89 ASN A O 1
ATOM 741 N N . LYS A 1 90 ? 3.293 22.584 13.695 1.00 92.88 90 LYS A N 1
ATOM 742 C CA . LYS A 1 90 ? 1.847 22.817 13.859 1.00 92.88 90 LYS A CA 1
ATOM 743 C C . LYS A 1 90 ? 0.955 21.717 13.258 1.00 92.88 90 LYS A C 1
ATOM 745 O O . LYS A 1 90 ? -0.170 21.565 13.711 1.00 92.88 90 LYS A O 1
ATOM 750 N N . ASP A 1 91 ? 1.467 20.961 12.290 1.00 95.25 91 ASP A N 1
ATOM 751 C CA . ASP A 1 91 ? 0.752 19.897 11.581 1.00 95.25 91 ASP A CA 1
ATOM 752 C C . ASP A 1 91 ? 1.077 18.493 12.142 1.00 95.25 91 ASP A C 1
ATOM 754 O O . ASP A 1 91 ? 0.504 17.513 11.668 1.00 95.25 91 ASP A O 1
ATOM 758 N N . LEU A 1 92 ? 1.988 18.394 13.121 1.00 96.00 92 LEU A N 1
ATOM 759 C CA . LEU A 1 92 ? 2.271 17.187 13.913 1.00 96.00 92 LEU A CA 1
ATOM 760 C C . LEU A 1 92 ? 1.328 17.089 15.125 1.00 96.00 92 LEU A C 1
ATOM 762 O O . LEU A 1 92 ? 0.815 18.109 15.600 1.00 96.00 92 LEU A O 1
ATOM 766 N N . GLY A 1 93 ? 1.119 15.869 15.622 1.00 95.50 93 GLY A N 1
ATOM 767 C CA . GLY A 1 93 ? 0.161 15.544 16.686 1.00 95.50 93 GLY A CA 1
ATOM 768 C C . GLY A 1 93 ? 0.801 14.981 17.956 1.00 95.50 93 GLY A C 1
ATOM 769 O O . GLY A 1 93 ? 2.005 15.091 18.149 1.00 95.50 93 GLY A O 1
ATOM 770 N N . GLY A 1 94 ? -0.014 14.384 18.825 1.00 96.69 94 GLY A N 1
ATOM 771 C CA . GLY A 1 94 ? 0.428 13.686 20.038 1.00 96.69 94 GLY A CA 1
ATOM 772 C C . GLY A 1 94 ? 0.005 14.367 21.341 1.00 96.69 94 GLY A C 1
ATOM 773 O O . GLY A 1 94 ? -0.485 15.504 21.358 1.00 96.69 94 GLY A O 1
ATOM 774 N N . TYR A 1 95 ? 0.159 13.640 22.446 1.00 97.44 95 TYR A N 1
ATOM 775 C CA . TYR A 1 95 ? -0.199 14.111 23.782 1.00 97.44 95 TYR A CA 1
ATOM 776 C C . TYR A 1 95 ? 0.735 15.248 24.217 1.00 97.44 95 TYR A C 1
ATOM 778 O O . TYR A 1 95 ? 1.952 15.089 24.269 1.00 97.44 95 TYR A O 1
ATOM 786 N N . GLN A 1 96 ? 0.154 16.407 24.527 1.00 95.56 96 GLN A N 1
ATOM 787 C CA . GLN A 1 96 ? 0.853 17.563 25.100 1.00 95.56 96 GLN A CA 1
ATOM 788 C C . GLN A 1 96 ? 0.896 17.497 26.625 1.00 95.56 96 GLN A C 1
ATOM 790 O O . GLN A 1 96 ? 1.848 17.966 27.238 1.00 95.56 96 GLN A O 1
ATOM 795 N N . ASN A 1 97 ? -0.158 16.940 27.220 1.00 95.19 97 ASN A N 1
ATOM 796 C CA . ASN A 1 97 ? -0.251 16.659 28.642 1.00 95.19 97 ASN A CA 1
ATOM 797 C C . ASN A 1 97 ? -0.983 15.330 28.834 1.00 95.19 97 ASN A C 1
ATOM 799 O O . ASN A 1 97 ? -1.948 15.059 28.110 1.00 95.19 97 ASN A O 1
ATOM 803 N N . LEU A 1 98 ? -0.518 14.528 29.787 1.00 97.00 98 LEU A N 1
ATOM 804 C CA . LEU A 1 98 ? -1.094 13.238 30.140 1.00 97.00 98 LEU A CA 1
ATOM 805 C C . LEU A 1 98 ? -0.781 12.938 31.609 1.00 97.00 98 LEU A C 1
ATOM 807 O O . LEU A 1 98 ? 0.389 12.833 31.975 1.00 97.00 98 LEU A O 1
ATOM 811 N N . VAL A 1 99 ? -1.816 12.812 32.437 1.00 97.75 99 VAL A N 1
ATOM 812 C CA . VAL A 1 99 ? -1.690 12.586 33.884 1.00 97.75 99 VAL A CA 1
ATOM 813 C C . VAL A 1 99 ? -2.603 11.440 34.299 1.00 97.75 99 VAL A C 1
ATOM 815 O O . VAL A 1 99 ? -3.787 11.447 33.974 1.00 97.75 99 VAL A O 1
ATOM 818 N N . PHE A 1 100 ? -2.055 10.473 35.036 1.00 98.06 100 PHE A N 1
ATOM 819 C CA . PHE A 1 100 ? -2.798 9.350 35.604 1.00 98.06 100 PHE A CA 1
ATOM 820 C C . PHE A 1 100 ? -3.023 9.578 37.098 1.00 98.06 100 PHE A C 1
ATOM 822 O O . PHE A 1 100 ? -2.081 9.858 37.837 1.00 98.06 100 PHE A O 1
ATOM 829 N N . LEU A 1 101 ? -4.269 9.433 37.537 1.00 97.56 101 LEU A N 1
ATOM 830 C CA . LEU A 1 101 ? -4.704 9.652 38.910 1.00 97.56 101 LEU A CA 1
ATOM 831 C C . LEU A 1 101 ? -5.422 8.408 39.446 1.00 97.56 101 LEU A C 1
ATOM 833 O O . LEU A 1 101 ? -6.205 7.779 38.732 1.00 97.56 101 LEU A O 1
ATOM 837 N N . SER A 1 102 ? -5.212 8.099 40.724 1.00 95.38 102 SER A N 1
ATOM 838 C CA . SER A 1 102 ? -6.019 7.149 41.500 1.00 95.38 102 SER A CA 1
ATOM 839 C C . SER A 1 102 ? -6.621 7.890 42.690 1.00 95.38 102 SER A C 1
ATOM 841 O O . SER A 1 102 ? -5.928 8.192 43.660 1.00 95.38 102 SER A O 1
ATOM 843 N N . GLY A 1 103 ? -7.909 8.232 42.616 1.00 91.00 103 GLY A N 1
ATOM 844 C CA . GLY A 1 103 ? -8.499 9.198 43.547 1.00 91.00 103 GLY A CA 1
ATOM 845 C C . GLY A 1 103 ? -7.869 10.582 43.358 1.00 91.00 103 GLY A C 1
ATOM 846 O O . GLY A 1 103 ? -7.905 11.119 42.254 1.00 91.00 103 GLY A O 1
ATOM 847 N N . ASN A 1 104 ? -7.271 11.133 44.417 1.00 90.69 104 ASN A N 1
ATOM 848 C CA . ASN A 1 104 ? -6.560 12.421 44.378 1.00 90.69 104 ASN A CA 1
ATOM 849 C C . ASN A 1 104 ? -5.043 12.272 44.175 1.00 90.69 104 ASN A C 1
ATOM 851 O O . ASN A 1 104 ? -4.330 13.271 44.123 1.00 90.69 104 ASN A O 1
ATOM 855 N N . ASP A 1 105 ? -4.541 11.041 44.090 1.00 93.56 105 ASP A N 1
ATOM 856 C CA . ASP A 1 105 ? -3.114 10.770 43.998 1.00 93.56 105 ASP A CA 1
ATOM 857 C C . ASP A 1 105 ? -2.644 10.683 42.550 1.00 93.56 105 ASP A C 1
ATOM 859 O O . ASP A 1 105 ? -3.154 9.867 41.778 1.00 93.56 105 ASP A O 1
ATOM 863 N N . THR A 1 106 ? -1.608 11.448 42.209 1.00 96.81 106 THR A N 1
ATOM 864 C CA . THR A 1 106 ? -0.899 11.301 40.934 1.00 96.81 106 THR A CA 1
ATOM 865 C C . THR A 1 106 ? -0.042 10.042 40.941 1.00 96.81 106 THR A C 1
ATOM 867 O O . THR A 1 106 ? 0.807 9.856 41.814 1.00 96.81 106 THR A O 1
ATOM 870 N N . LEU A 1 107 ? -0.254 9.177 39.951 1.00 96.69 107 LEU A N 1
ATOM 871 C CA . LEU A 1 107 ? 0.529 7.964 39.757 1.00 96.69 107 LEU A CA 1
ATOM 872 C C . LEU A 1 107 ? 1.802 8.271 38.965 1.00 96.69 107 LEU A C 1
ATOM 874 O O . LEU A 1 107 ? 1.788 9.054 38.014 1.00 96.69 107 LEU A O 1
ATOM 878 N N . SER A 1 108 ? 2.905 7.624 39.345 1.00 96.50 108 SER A N 1
ATOM 879 C CA . SER A 1 108 ? 4.152 7.700 38.583 1.00 96.50 108 SER A CA 1
ATOM 880 C C . SER A 1 108 ? 3.998 6.959 37.254 1.00 96.50 108 SER A C 1
ATOM 882 O O . SER A 1 108 ? 3.481 5.839 37.230 1.00 96.50 108 SER A O 1
ATOM 884 N N . MET A 1 109 ? 4.451 7.579 36.163 1.00 95.94 109 MET A N 1
ATOM 885 C CA . MET A 1 109 ? 4.377 7.052 34.801 1.00 95.94 109 MET A CA 1
ATOM 886 C C . MET A 1 109 ? 5.764 7.067 34.157 1.00 95.94 109 MET A C 1
ATOM 888 O O . MET A 1 109 ? 6.426 8.103 34.155 1.00 95.94 109 MET A O 1
ATOM 892 N N . ASN A 1 110 ? 6.143 5.958 33.521 1.00 97.38 110 ASN A N 1
ATOM 893 C CA . ASN A 1 110 ? 7.361 5.844 32.719 1.00 97.38 110 ASN A CA 1
ATOM 894 C C . ASN A 1 110 ? 7.026 5.432 31.283 1.00 97.38 110 ASN A C 1
ATOM 896 O O . ASN A 1 110 ? 6.274 4.482 31.066 1.00 97.38 110 ASN A O 1
ATOM 900 N N . TYR A 1 111 ? 7.600 6.126 30.299 1.00 96.81 111 TYR A N 1
ATOM 901 C CA . TYR A 1 111 ? 7.554 5.685 28.902 1.00 96.81 111 TYR A CA 1
ATOM 902 C C . TYR A 1 111 ? 8.482 4.484 28.697 1.00 96.81 111 TYR A C 1
ATOM 904 O O . TYR A 1 111 ? 9.533 4.404 29.332 1.00 96.81 111 TYR A O 1
ATOM 912 N N . LEU A 1 112 ? 8.090 3.561 27.818 1.00 94.44 112 LEU A N 1
ATOM 913 C CA . LEU A 1 112 ? 8.873 2.351 27.533 1.00 94.44 112 LEU A CA 1
ATOM 914 C C . LEU A 1 112 ? 9.935 2.572 26.451 1.00 94.44 112 LEU A C 1
ATOM 916 O O . LEU A 1 112 ? 10.902 1.821 26.380 1.00 94.44 112 LEU A O 1
ATOM 920 N N . ASP A 1 113 ? 9.765 3.607 25.627 1.00 86.69 113 ASP A N 1
ATOM 921 C CA . ASP A 1 113 ? 10.683 3.975 24.556 1.00 86.69 113 ASP A CA 1
ATOM 922 C C . ASP A 1 113 ? 10.765 5.501 24.358 1.00 86.69 113 ASP A C 1
ATOM 924 O O . ASP A 1 113 ? 9.940 6.276 24.853 1.00 86.69 113 ASP A O 1
ATOM 928 N N . GLU A 1 114 ? 11.764 5.950 23.589 1.00 84.94 114 GLU A N 1
ATOM 929 C CA . GLU A 1 114 ? 11.869 7.347 23.126 1.00 84.94 114 GLU A CA 1
ATOM 930 C C . GLU A 1 114 ? 10.693 7.743 22.211 1.00 84.94 114 GLU A C 1
ATOM 932 O O . GLU A 1 114 ? 10.360 8.923 22.054 1.00 84.94 114 GLU A O 1
ATOM 937 N N . GLY A 1 115 ? 10.040 6.734 21.624 1.00 84.38 115 GLY A N 1
ATOM 938 C CA . GLY A 1 115 ? 8.796 6.824 20.873 1.00 84.38 115 GLY A CA 1
ATOM 939 C C . GLY A 1 115 ? 7.681 7.519 21.661 1.00 84.38 115 GLY A C 1
ATOM 940 O O . GLY A 1 115 ? 6.929 8.316 21.089 1.00 84.38 115 GLY A O 1
ATOM 941 N N . LYS A 1 116 ? 7.631 7.279 22.976 1.00 94.62 116 LYS A N 1
ATOM 942 C CA . LYS A 1 116 ? 6.533 7.637 23.880 1.00 94.62 116 LYS A CA 1
ATOM 943 C C . LYS A 1 116 ? 5.194 7.073 23.409 1.00 94.62 116 LYS A C 1
ATOM 945 O O . LYS A 1 116 ? 4.146 7.635 23.719 1.00 94.62 116 LYS A O 1
ATOM 950 N N . GLU A 1 117 ? 5.217 5.998 22.631 1.00 94.69 117 GLU A N 1
ATOM 951 C CA . GLU A 1 117 ? 4.007 5.348 22.121 1.00 94.69 117 GLU A CA 1
ATOM 952 C C . GLU A 1 117 ? 3.437 4.351 23.125 1.00 94.69 117 GLU A C 1
ATOM 954 O O . GLU A 1 117 ? 2.261 4.030 23.030 1.00 94.69 117 GLU A O 1
ATOM 959 N N . ASN A 1 118 ? 4.218 3.956 24.133 1.00 95.75 118 ASN A N 1
ATOM 960 C CA . ASN A 1 118 ? 3.778 3.114 25.239 1.00 95.75 118 ASN A CA 1
ATOM 961 C C . ASN A 1 118 ? 4.294 3.652 26.572 1.00 95.75 118 ASN A C 1
ATOM 963 O O . ASN A 1 118 ? 5.401 4.198 26.658 1.00 95.75 118 ASN A O 1
ATOM 967 N N . CYS A 1 119 ? 3.510 3.472 27.629 1.00 97.31 119 CYS A N 1
ATOM 968 C CA . CYS A 1 119 ? 3.932 3.771 28.989 1.00 97.31 119 CYS A CA 1
ATOM 969 C C . CYS A 1 119 ? 3.445 2.712 29.976 1.00 97.31 119 CYS A C 1
ATOM 971 O O . CYS A 1 119 ? 2.567 1.905 29.675 1.00 97.31 119 CYS A O 1
ATOM 973 N N . LYS A 1 120 ? 4.012 2.744 31.177 1.00 97.75 120 LYS A N 1
ATOM 974 C CA . LYS A 1 120 ? 3.502 2.018 32.333 1.00 97.75 120 LYS A CA 1
ATOM 975 C C . LYS A 1 120 ? 3.309 2.950 33.513 1.00 97.75 120 LYS A C 1
ATOM 977 O O . LYS A 1 120 ? 4.075 3.902 33.688 1.00 97.75 120 LYS A O 1
ATOM 982 N N . ILE A 1 121 ? 2.292 2.660 34.311 1.00 97.94 121 ILE A N 1
ATOM 983 C CA . ILE A 1 121 ? 2.001 3.346 35.566 1.00 97.94 121 ILE A CA 1
ATOM 984 C C . ILE A 1 121 ? 2.251 2.410 36.740 1.00 97.94 121 ILE A C 1
ATOM 986 O O . ILE A 1 121 ? 1.992 1.212 36.644 1.00 97.94 121 ILE A O 1
ATOM 990 N N . TYR A 1 122 ? 2.719 2.962 37.855 1.00 97.44 122 TYR A N 1
ATOM 991 C CA . TYR A 1 122 ? 2.952 2.203 39.082 1.00 97.44 122 TYR A CA 1
ATOM 992 C C . TYR A 1 122 ? 1.783 2.372 40.047 1.00 97.44 122 TYR A C 1
ATOM 994 O O . TYR A 1 122 ? 1.384 3.495 40.368 1.00 97.44 122 TYR A O 1
ATOM 1002 N N . LEU A 1 123 ? 1.244 1.253 40.524 1.00 95.56 123 LEU A N 1
ATOM 1003 C CA . LEU A 1 123 ? 0.190 1.234 41.529 1.00 95.56 123 LEU A CA 1
ATOM 1004 C C . LEU A 1 123 ? 0.803 1.344 42.926 1.00 95.56 123 LEU A C 1
ATOM 1006 O O . LEU A 1 123 ? 1.831 0.735 43.214 1.00 95.56 123 LEU A O 1
ATOM 1010 N N . LYS A 1 124 ? 0.148 2.091 43.824 1.00 92.25 124 LYS A N 1
ATOM 1011 C CA . LYS A 1 124 ? 0.590 2.197 45.227 1.00 92.25 124 LYS A CA 1
ATOM 1012 C C . LYS A 1 124 ? 0.511 0.858 45.963 1.00 92.25 124 LYS A C 1
ATOM 1014 O O . LYS A 1 124 ? 1.372 0.557 46.779 1.00 92.25 124 LYS A O 1
ATOM 1019 N N . ASN A 1 125 ? -0.526 0.077 45.665 1.00 92.25 125 ASN A N 1
ATOM 1020 C CA . ASN A 1 125 ? -0.748 -1.257 46.206 1.00 92.25 125 ASN A CA 1
ATOM 1021 C C . ASN A 1 125 ? -0.964 -2.233 45.042 1.00 92.25 125 ASN A C 1
ATOM 1023 O O . ASN A 1 125 ? -1.679 -1.868 44.104 1.00 92.25 125 ASN A O 1
ATOM 1027 N N . PRO A 1 126 ? -0.402 -3.455 45.094 1.00 95.50 126 PRO A N 1
ATOM 1028 C CA . PRO A 1 126 ? -0.682 -4.476 44.094 1.00 95.50 126 PRO A CA 1
ATOM 1029 C C . PRO A 1 126 ? -2.180 -4.791 44.010 1.00 95.50 126 PRO A C 1
ATOM 1031 O O . PRO A 1 126 ? -2.828 -5.035 45.029 1.00 95.50 126 PRO A O 1
ATOM 1034 N N . LEU A 1 127 ? -2.716 -4.809 42.794 1.00 95.50 127 LEU A N 1
ATOM 1035 C CA . LEU A 1 127 ? -4.105 -5.140 42.498 1.00 95.50 127 LEU A CA 1
ATOM 1036 C C . LEU A 1 127 ? -4.242 -6.663 42.402 1.00 95.50 127 LEU A C 1
ATOM 1038 O O . LEU A 1 127 ? -3.670 -7.258 41.490 1.00 95.50 127 LEU A O 1
ATOM 1042 N N . LYS A 1 128 ? -4.941 -7.321 43.334 1.00 95.44 128 LYS A N 1
ATOM 1043 C CA . LYS A 1 128 ? -5.085 -8.792 43.328 1.00 95.44 128 LYS A CA 1
ATOM 1044 C C . LYS A 1 128 ? -6.087 -9.244 42.266 1.00 95.44 128 LYS A C 1
ATOM 1046 O O . LYS A 1 128 ? -6.840 -8.432 41.742 1.00 95.44 128 LYS A O 1
ATOM 1051 N N . GLN A 1 129 ? -6.098 -10.538 41.956 1.00 93.50 129 GLN A N 1
ATOM 1052 C CA . GLN A 1 129 ? -7.076 -11.119 41.037 1.00 93.50 129 GLN A CA 1
ATOM 1053 C C . GLN A 1 129 ? -8.511 -10.811 41.490 1.00 93.50 129 GLN A C 1
ATOM 1055 O O . GLN A 1 129 ? -8.855 -11.023 42.651 1.00 93.50 129 GLN A O 1
ATOM 1060 N N . GLY A 1 130 ? -9.336 -10.316 40.570 1.00 90.50 130 GLY A N 1
ATOM 1061 C CA . GLY A 1 130 ? -10.717 -9.897 40.811 1.00 90.50 130 GLY A CA 1
ATOM 1062 C C . GLY A 1 130 ? -10.869 -8.514 41.456 1.00 90.50 130 GLY A C 1
ATOM 1063 O O . GLY A 1 130 ? -11.964 -7.952 41.407 1.00 90.50 130 GLY A O 1
ATOM 1064 N N . ASP A 1 131 ? -9.801 -7.929 42.015 1.00 93.31 131 ASP A N 1
ATOM 1065 C CA . ASP A 1 131 ? -9.843 -6.560 42.532 1.00 93.31 131 ASP A CA 1
ATOM 1066 C C . ASP A 1 131 ? -9.911 -5.551 41.376 1.00 93.31 131 ASP A C 1
ATOM 1068 O O . ASP A 1 131 ? -9.469 -5.808 40.251 1.00 93.31 131 ASP A O 1
ATOM 1072 N N . SER A 1 132 ? -10.434 -4.357 41.670 1.00 93.44 132 SER A N 1
ATOM 1073 C CA . SER A 1 132 ? -10.503 -3.266 40.699 1.00 93.44 132 SER A CA 1
ATOM 1074 C C . SER A 1 132 ? -9.939 -1.953 41.230 1.00 93.44 132 SER A C 1
ATOM 1076 O O . SER A 1 132 ? -9.971 -1.675 42.429 1.00 93.44 132 SER A O 1
ATOM 1078 N N . ILE A 1 133 ? -9.437 -1.128 40.314 1.00 94.44 133 ILE A N 1
ATOM 1079 C CA . ILE A 1 133 ? -8.962 0.229 40.572 1.00 94.44 133 ILE A CA 1
ATOM 1080 C C . ILE A 1 133 ? -9.684 1.215 39.652 1.00 94.44 133 ILE A C 1
ATOM 1082 O O . ILE A 1 133 ? -9.939 0.935 38.480 1.00 94.44 133 ILE A O 1
ATOM 1086 N N . LYS A 1 134 ? -10.023 2.390 40.189 1.00 95.75 134 LYS A N 1
ATOM 1087 C CA . LYS A 1 134 ? -10.558 3.508 39.406 1.00 95.75 134 LYS A CA 1
ATOM 1088 C C . LYS A 1 134 ? -9.425 4.458 39.052 1.00 95.75 134 LYS A C 1
ATOM 1090 O O . LYS A 1 134 ? -8.874 5.118 39.931 1.00 95.75 134 LYS A O 1
ATOM 1095 N N . LEU A 1 135 ? -9.112 4.535 37.768 1.00 96.81 135 LEU A N 1
ATOM 1096 C CA . LEU A 1 135 ? -8.119 5.441 37.215 1.00 96.81 135 LEU A CA 1
ATOM 1097 C C . LEU A 1 135 ? -8.823 6.620 36.548 1.00 96.81 135 LEU A C 1
ATOM 1099 O O . LEU A 1 135 ? -9.742 6.424 35.755 1.00 96.81 135 LEU A O 1
ATOM 1103 N N . LYS A 1 136 ? -8.371 7.838 36.839 1.00 98.00 136 LYS A N 1
ATOM 1104 C CA . LYS A 1 136 ? -8.728 9.037 36.079 1.00 98.00 136 LYS A CA 1
ATOM 1105 C C . LYS A 1 136 ? -7.511 9.481 35.280 1.00 98.00 136 LYS A C 1
ATOM 1107 O O . LYS A 1 136 ? -6.452 9.720 35.848 1.00 98.00 136 LYS A O 1
ATOM 1112 N N . ILE A 1 137 ? -7.659 9.583 33.967 1.00 98.19 137 ILE A N 1
ATOM 1113 C CA . ILE A 1 137 ? -6.586 9.934 33.041 1.00 98.19 137 ILE A CA 1
ATOM 1114 C C . ILE A 1 137 ? -6.945 11.260 32.391 1.00 98.19 137 ILE A C 1
ATOM 1116 O O . ILE A 1 137 ? -7.857 11.316 31.572 1.00 98.19 137 ILE A O 1
ATOM 1120 N N . GLU A 1 138 ? -6.259 12.332 32.759 1.00 98.38 138 GLU A N 1
ATOM 1121 C CA . GLU A 1 138 ? -6.461 13.655 32.169 1.00 98.38 138 GLU A CA 1
ATOM 1122 C C . GLU A 1 138 ? -5.506 13.843 30.995 1.00 98.38 138 GLU A C 1
ATOM 1124 O O . GLU A 1 138 ? -4.311 13.561 31.110 1.00 98.38 138 GLU A O 1
ATOM 1129 N N . TYR A 1 139 ? -6.014 14.317 29.857 1.00 98.19 139 TYR A N 1
ATOM 1130 C CA . TYR A 1 139 ? -5.199 14.476 28.658 1.00 98.19 139 TYR A CA 1
ATOM 1131 C C . TYR A 1 139 ? -5.503 15.762 27.890 1.00 98.19 139 TYR A C 1
ATOM 1133 O O . TYR A 1 139 ? -6.624 16.275 27.851 1.00 98.19 139 TYR A O 1
ATOM 1141 N N . LYS A 1 140 ? -4.463 16.244 27.207 1.00 98.44 140 LYS A N 1
ATOM 1142 C CA . LYS A 1 140 ? -4.543 17.249 26.148 1.00 98.44 140 LYS A CA 1
ATOM 1143 C C . LYS A 1 140 ? -3.823 16.707 24.922 1.00 98.44 140 LYS A C 1
ATOM 1145 O O . LYS A 1 140 ? -2.601 16.570 24.927 1.00 98.44 140 LYS A O 1
ATOM 1150 N N . LEU A 1 141 ? -4.577 16.389 23.880 1.00 98.38 141 LEU A N 1
ATOM 1151 C CA . LEU A 1 141 ? -4.101 15.741 22.666 1.00 98.38 141 LEU A CA 1
ATOM 1152 C C . LEU A 1 141 ? -4.160 16.710 21.489 1.00 98.38 141 LEU A C 1
ATOM 1154 O O . LEU A 1 141 ? -5.234 17.146 21.077 1.00 98.38 141 LEU A O 1
ATOM 1158 N N . LYS A 1 142 ? -3.003 17.017 20.905 1.00 98.06 142 LYS A N 1
ATOM 1159 C CA . LYS A 1 142 ? -2.934 17.777 19.661 1.00 98.06 142 LYS A CA 1
ATOM 1160 C C . LYS A 1 142 ? -3.153 16.849 18.469 1.00 98.06 142 LYS A C 1
ATOM 1162 O O . LYS A 1 142 ? -2.502 15.812 18.347 1.00 98.06 142 LYS A O 1
ATOM 1167 N N . LEU A 1 143 ? -4.043 17.241 17.568 1.00 98.12 143 LEU A N 1
ATOM 1168 C CA . LEU A 1 143 ? -4.376 16.469 16.380 1.00 98.12 143 LEU A CA 1
ATOM 1169 C C . LEU A 1 143 ? -3.397 16.785 15.241 1.00 98.12 143 LEU A C 1
ATOM 1171 O O . LEU A 1 143 ? -3.185 17.963 14.933 1.00 98.12 143 LEU A O 1
ATOM 1175 N N . PRO A 1 144 ? -2.822 15.769 14.576 1.00 97.56 144 PRO A N 1
ATOM 1176 C CA . PRO A 1 144 ? -2.015 15.992 13.387 1.00 97.56 144 PRO A CA 1
ATOM 1177 C C . PRO A 1 144 ? -2.907 16.390 12.207 1.00 97.56 144 PRO A C 1
ATOM 1179 O O . PRO A 1 144 ? -4.114 16.127 12.192 1.00 97.56 144 PRO A O 1
ATOM 1182 N N . LYS A 1 145 ? -2.310 16.966 11.161 1.00 96.94 145 LYS A N 1
ATOM 1183 C CA . LYS A 1 145 ? -2.955 16.957 9.843 1.00 96.94 145 LYS A CA 1
ATOM 1184 C C . LYS A 1 145 ? -3.173 15.494 9.429 1.00 96.94 145 LYS A C 1
ATOM 1186 O O . LYS A 1 145 ? -2.329 14.644 9.686 1.00 96.94 145 LYS A O 1
ATOM 1191 N N . LEU A 1 146 ? -4.289 15.197 8.772 1.00 95.12 146 LEU A N 1
ATOM 1192 C CA . LEU A 1 146 ? -4.613 13.848 8.314 1.00 95.12 146 LEU A CA 1
ATOM 1193 C C . LEU A 1 146 ? -3.665 13.433 7.177 1.00 95.12 146 LEU A C 1
ATOM 1195 O O . LEU A 1 146 ? -3.863 13.811 6.016 1.00 95.12 146 LEU A O 1
ATOM 1199 N N . TYR A 1 147 ? -2.619 12.684 7.530 1.00 93.38 147 TYR A N 1
ATOM 1200 C CA . TYR A 1 147 ? -1.656 12.099 6.590 1.00 93.38 147 TYR A CA 1
ATOM 1201 C C . TYR A 1 147 ? -2.047 10.680 6.158 1.00 93.38 147 TYR A C 1
ATOM 1203 O O . TYR A 1 147 ? -1.749 10.291 5.027 1.00 93.38 147 TYR A O 1
ATOM 1211 N N . TYR A 1 148 ? -2.750 9.953 7.033 1.00 92.25 148 TYR A N 1
ATOM 1212 C CA . TYR A 1 148 ? -3.200 8.579 6.820 1.00 92.25 148 TYR A CA 1
ATOM 1213 C C . TYR A 1 148 ? -4.641 8.387 7.341 1.00 92.25 148 TYR A C 1
ATOM 1215 O O . TYR A 1 148 ? -5.600 8.694 6.634 1.00 92.25 148 TYR A O 1
ATOM 1223 N N . ASP A 1 149 ? -4.821 7.965 8.588 1.00 90.62 149 ASP A N 1
ATOM 1224 C CA . ASP A 1 149 ? -6.108 7.553 9.173 1.00 90.62 149 ASP A CA 1
ATOM 1225 C C . ASP A 1 149 ? -6.564 8.429 10.359 1.00 90.62 149 ASP A C 1
ATOM 1227 O O . ASP A 1 149 ? -7.763 8.582 10.586 1.00 90.62 149 ASP A O 1
ATOM 1231 N N . PHE A 1 150 ? -5.624 9.057 11.071 1.00 94.94 150 PHE A N 1
ATOM 1232 C CA . PHE A 1 150 ? -5.860 9.904 12.241 1.00 94.94 150 PHE A CA 1
ATOM 1233 C C . PHE A 1 150 ? -5.489 11.369 11.983 1.00 94.94 150 PHE A C 1
ATOM 1235 O O . PHE A 1 150 ? -4.433 11.668 11.421 1.00 94.94 150 PHE A O 1
ATOM 1242 N N . GLY A 1 151 ? -6.342 12.294 12.427 1.00 96.69 151 GLY A N 1
ATOM 1243 C CA . GLY A 1 151 ? -6.080 13.731 12.390 1.00 96.69 151 GLY A CA 1
ATOM 1244 C C . GLY A 1 151 ? -7.183 14.544 11.723 1.00 96.69 151 GLY A C 1
ATOM 1245 O O . GLY A 1 151 ? -8.326 14.107 11.603 1.00 96.69 151 GLY A O 1
ATOM 1246 N N . TYR A 1 152 ? -6.845 15.755 11.286 1.00 95.44 152 TYR A N 1
ATOM 1247 C CA . TYR A 1 152 ? -7.793 16.679 10.664 1.00 95.44 152 TYR A CA 1
ATOM 1248 C C . TYR A 1 152 ? -7.421 17.024 9.220 1.00 95.44 152 TYR A C 1
ATOM 1250 O O . TYR A 1 152 ? -6.252 17.180 8.862 1.00 95.44 152 TYR A O 1
ATOM 1258 N N . ASN A 1 153 ? -8.428 17.212 8.376 1.00 91.81 153 ASN A N 1
ATOM 1259 C CA . ASN A 1 153 ? -8.259 17.747 7.033 1.00 91.81 153 ASN A CA 1
ATOM 1260 C C . ASN A 1 153 ? -9.421 18.684 6.708 1.00 91.81 153 ASN A C 1
ATOM 1262 O O . ASN A 1 153 ? -10.575 18.264 6.617 1.00 91.81 153 ASN A O 1
ATOM 1266 N N . ARG A 1 154 ? -9.111 19.978 6.558 1.00 86.56 154 ARG A N 1
ATOM 1267 C CA . ARG A 1 154 ? -10.103 21.055 6.417 1.00 86.56 154 ARG A CA 1
ATOM 1268 C C . ARG A 1 154 ? -11.136 21.022 7.555 1.00 86.56 154 ARG A C 1
ATOM 1270 O O . ARG A 1 154 ? -10.789 21.344 8.686 1.00 86.56 154 ARG A O 1
ATOM 1277 N N . ASN A 1 155 ?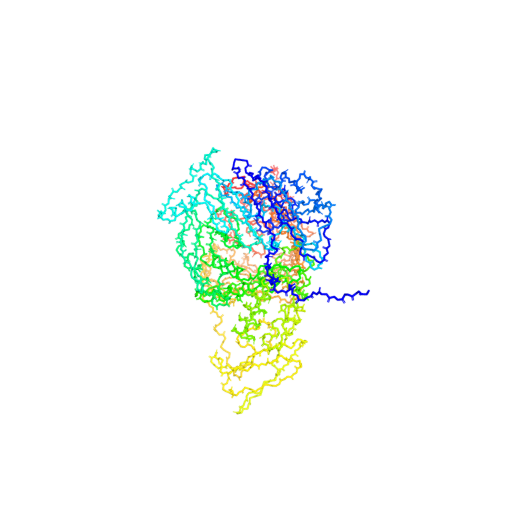 -12.368 20.616 7.247 1.00 86.31 155 ASN A N 1
ATOM 1278 C CA . ASN A 1 155 ? -13.512 20.585 8.159 1.00 86.31 155 ASN A CA 1
ATOM 1279 C C . ASN A 1 155 ? -13.873 19.158 8.590 1.00 86.31 155 ASN A C 1
ATOM 1281 O O . ASN A 1 155 ? -14.977 18.930 9.075 1.00 86.31 155 ASN A O 1
ATOM 1285 N N . GLN A 1 156 ? -12.999 18.183 8.352 1.00 93.00 156 GLN A N 1
ATOM 1286 C CA . GLN A 1 156 ? -13.199 16.809 8.784 1.00 93.00 156 GLN A CA 1
ATOM 1287 C C . GLN A 1 156 ? -12.136 16.410 9.803 1.00 93.00 156 GLN A C 1
ATOM 1289 O O . GLN A 1 156 ? -10.959 16.733 9.636 1.00 93.00 156 GLN A O 1
ATOM 1294 N N . TYR A 1 157 ? -12.572 15.694 10.833 1.00 96.81 157 TYR A N 1
ATOM 1295 C CA . TYR A 1 157 ? -11.733 15.149 11.893 1.00 96.81 157 TYR A CA 1
ATOM 1296 C C . TYR A 1 157 ? -11.942 13.644 11.937 1.00 96.81 157 TYR A C 1
ATOM 1298 O O . TYR A 1 157 ? -13.067 13.206 12.164 1.00 96.81 157 TYR A O 1
ATOM 1306 N N . ASN A 1 158 ? -10.875 12.879 11.713 1.00 97.12 158 ASN A N 1
ATOM 1307 C CA . ASN A 1 158 ? -10.853 11.428 11.848 1.00 97.12 158 ASN A CA 1
ATOM 1308 C C . ASN A 1 158 ? -10.152 11.104 13.164 1.00 97.12 158 ASN A C 1
ATOM 1310 O O . ASN A 1 158 ? -8.934 11.260 13.285 1.00 97.12 158 ASN A O 1
ATOM 1314 N N . ILE A 1 159 ? -10.935 10.714 14.164 1.00 97.38 159 ILE A N 1
ATOM 1315 C CA . ILE A 1 159 ? -10.479 10.562 15.538 1.00 97.38 159 ILE A CA 1
ATOM 1316 C C . ILE A 1 159 ? -10.532 9.082 15.903 1.00 97.38 159 ILE A C 1
ATOM 1318 O O . ILE A 1 159 ? -11.577 8.511 16.215 1.00 97.38 159 ILE A O 1
ATOM 1322 N N . ILE A 1 160 ? -9.364 8.460 15.806 1.00 93.12 160 ILE A N 1
ATOM 1323 C CA . ILE A 1 160 ? -9.118 7.037 16.025 1.00 93.12 160 ILE A CA 1
ATOM 1324 C C . ILE A 1 160 ? -7.894 6.905 16.931 1.00 93.12 160 ILE A C 1
ATOM 1326 O O . ILE A 1 160 ? -6.984 7.731 16.834 1.00 93.12 160 ILE A O 1
ATOM 1330 N N . TYR A 1 161 ? -7.866 5.896 17.806 1.00 92.25 161 TYR A N 1
ATOM 1331 C CA . TYR A 1 161 ? -6.727 5.640 18.704 1.00 92.25 161 TYR A CA 1
ATOM 1332 C C . TYR A 1 161 ? -6.277 6.884 19.502 1.00 92.25 161 TYR A C 1
ATOM 1334 O O . TYR A 1 161 ? -5.092 7.211 19.586 1.00 92.25 161 TYR A O 1
ATOM 1342 N N . TRP A 1 162 ? -7.253 7.636 20.009 1.00 95.19 162 TRP A N 1
ATOM 1343 C CA . TRP A 1 162 ? -7.104 9.026 20.455 1.00 95.19 162 TRP A CA 1
ATOM 1344 C C . TRP A 1 162 ? -7.141 9.197 21.979 1.00 95.19 162 TRP A C 1
ATOM 1346 O O . TRP A 1 162 ? -7.019 10.316 22.470 1.00 95.19 162 TRP A O 1
ATOM 1356 N N . TYR A 1 163 ? -7.324 8.106 22.719 1.00 95.56 163 TYR A N 1
ATOM 1357 C CA . TYR A 1 163 ? -7.283 8.070 24.178 1.00 95.56 163 TYR A CA 1
ATOM 1358 C C . TYR A 1 163 ? -6.273 7.012 24.653 1.00 95.56 163 TYR A C 1
ATOM 1360 O O . TYR A 1 163 ? -5.987 6.063 23.913 1.00 95.56 163 TYR A O 1
ATOM 1368 N N . PRO A 1 164 ? -5.704 7.159 25.864 1.00 95.69 164 PRO A N 1
ATOM 1369 C CA . PRO A 1 164 ? -4.833 6.148 26.455 1.00 95.69 164 PRO A CA 1
ATOM 1370 C C . PRO A 1 164 ? -5.590 4.833 26.632 1.00 95.69 164 PRO A C 1
ATOM 1372 O O . PRO A 1 164 ? -6.622 4.795 27.302 1.00 95.69 164 PRO A O 1
ATOM 1375 N N . THR A 1 165 ? -5.088 3.767 26.016 1.00 93.00 165 THR A N 1
ATOM 1376 C CA . THR A 1 165 ? -5.747 2.454 26.006 1.00 93.00 165 THR A CA 1
ATOM 1377 C C . THR A 1 165 ? -4.902 1.473 26.814 1.00 93.00 165 THR A C 1
ATOM 1379 O O . THR A 1 165 ? -3.709 1.381 26.527 1.00 93.00 165 THR A O 1
ATOM 1382 N N . PRO A 1 166 ? -5.447 0.772 27.824 1.00 93.25 166 PRO A N 1
ATOM 1383 C CA . PRO A 1 166 ? -4.709 -0.258 28.541 1.00 93.25 166 PRO A CA 1
ATOM 1384 C C . PRO A 1 166 ? -4.145 -1.293 27.569 1.00 93.25 166 PRO A C 1
ATOM 1386 O O . PRO A 1 166 ? -4.808 -1.695 26.614 1.00 93.25 166 PRO A O 1
ATOM 1389 N N . ALA A 1 167 ? -2.907 -1.699 27.804 1.00 90.31 167 ALA A N 1
ATOM 1390 C CA . ALA A 1 167 ? -2.320 -2.849 27.142 1.00 90.31 167 ALA A CA 1
ATOM 1391 C C . ALA A 1 167 ? -3.015 -4.127 27.625 1.00 90.31 167 ALA A C 1
ATOM 1393 O O . ALA A 1 167 ? -3.501 -4.187 28.755 1.00 90.31 167 ALA A O 1
ATOM 1394 N N . VAL A 1 168 ? -3.047 -5.157 26.785 1.00 83.56 168 VAL A N 1
ATOM 1395 C CA . VAL A 1 168 ? -3.620 -6.451 27.169 1.00 83.56 168 VAL A CA 1
ATOM 1396 C C . VAL A 1 168 ? -2.573 -7.256 27.936 1.00 83.56 168 VAL A C 1
ATOM 1398 O O . VAL A 1 168 ? -1.392 -7.239 27.586 1.00 83.56 168 VAL A O 1
ATOM 1401 N N . TYR A 1 169 ? -2.993 -7.951 28.991 1.00 82.19 169 TYR A N 1
ATOM 1402 C CA . TYR A 1 169 ? -2.147 -8.901 29.707 1.00 82.19 169 TYR A CA 1
ATOM 1403 C C . TYR A 1 169 ? -2.399 -10.309 29.159 1.00 82.19 169 TYR A C 1
ATOM 1405 O O . TYR A 1 169 ? -3.431 -10.905 29.455 1.00 82.19 169 TYR A O 1
ATOM 1413 N N . GLY A 1 170 ? -1.478 -10.825 28.343 1.00 75.00 170 GLY A N 1
ATOM 1414 C CA . GLY A 1 170 ? -1.565 -12.173 27.771 1.00 75.00 170 GLY A CA 1
ATOM 1415 C C . GLY A 1 170 ? -0.828 -13.227 28.604 1.00 75.00 170 GLY A C 1
ATOM 1416 O O . GLY A 1 170 ? -0.235 -12.927 29.643 1.00 75.00 170 GLY A O 1
ATOM 1417 N N . LYS A 1 171 ? -0.777 -14.474 28.105 1.00 70.25 171 LYS A N 1
ATOM 1418 C CA . LYS A 1 171 ? -0.095 -15.616 28.770 1.00 70.25 171 LYS A CA 1
ATOM 1419 C C . LYS A 1 171 ? 1.362 -15.334 29.200 1.00 70.25 171 LYS A C 1
ATOM 1421 O O . LYS A 1 171 ? 1.833 -15.928 30.165 1.00 70.25 171 LYS A O 1
ATOM 1426 N N . ASN A 1 172 ? 2.069 -14.449 28.489 1.00 72.75 172 ASN A N 1
ATOM 1427 C CA . ASN A 1 172 ? 3.487 -14.126 28.706 1.00 72.75 172 ASN A CA 1
ATOM 1428 C C . ASN A 1 172 ? 3.729 -12.744 29.356 1.00 72.75 172 ASN A C 1
ATOM 1430 O O . ASN A 1 172 ? 4.879 -12.314 29.442 1.00 72.75 172 ASN A O 1
ATOM 1434 N N . GLY A 1 173 ? 2.679 -12.048 29.806 1.00 84.00 173 GLY A N 1
ATOM 1435 C CA . GLY A 1 173 ? 2.758 -10.703 30.383 1.00 84.00 173 GLY A CA 1
ATOM 1436 C C . GLY A 1 173 ? 2.082 -9.629 29.525 1.00 84.00 173 GLY A C 1
ATOM 1437 O O . GLY A 1 173 ? 1.239 -9.926 28.681 1.00 84.00 173 GLY A O 1
ATOM 1438 N N . TRP A 1 174 ? 2.435 -8.364 29.770 1.00 87.25 174 TRP A N 1
ATOM 1439 C CA . TRP A 1 174 ? 1.862 -7.209 29.072 1.00 87.25 174 TRP A CA 1
ATOM 1440 C C . TRP A 1 174 ? 2.275 -7.154 27.598 1.00 87.25 174 TRP A C 1
ATOM 1442 O O . TRP A 1 174 ? 3.461 -7.226 27.284 1.00 87.25 174 TRP A O 1
ATOM 1452 N N . ILE A 1 175 ? 1.299 -6.941 26.715 1.00 83.12 175 ILE A N 1
ATOM 1453 C CA . ILE A 1 175 ? 1.487 -6.799 25.269 1.00 83.12 175 ILE A CA 1
ATOM 1454 C C . ILE A 1 175 ? 1.309 -5.325 24.894 1.00 83.12 175 ILE A C 1
ATOM 1456 O O . ILE A 1 175 ? 0.193 -4.798 24.888 1.00 83.12 175 ILE A O 1
ATOM 1460 N N . THR A 1 176 ? 2.412 -4.648 24.574 1.00 85.94 176 THR A N 1
ATOM 1461 C CA . THR A 1 176 ? 2.419 -3.256 24.088 1.00 85.94 176 THR A CA 1
ATOM 1462 C C . THR A 1 176 ? 2.827 -3.186 22.629 1.00 85.94 176 THR A C 1
ATOM 1464 O O . THR A 1 176 ? 3.718 -3.920 22.210 1.00 85.94 176 THR A O 1
ATOM 1467 N N . GLN A 1 177 ? 2.232 -2.272 21.864 1.00 82.81 177 GLN A N 1
ATOM 1468 C CA . GLN A 1 177 ? 2.466 -2.184 20.422 1.00 82.81 177 GLN A CA 1
ATOM 1469 C C . GLN A 1 177 ? 2.729 -0.743 19.992 1.00 82.81 177 GLN A C 1
ATOM 1471 O O . GLN A 1 177 ? 1.925 0.147 20.255 1.00 82.81 177 GLN A O 1
ATOM 1476 N N . ASN A 1 178 ? 3.819 -0.512 19.259 1.00 87.81 178 ASN A N 1
ATOM 1477 C CA . ASN A 1 178 ? 4.001 0.743 18.527 1.00 87.81 178 ASN A CA 1
ATOM 1478 C C . ASN A 1 178 ? 3.082 0.781 17.306 1.00 87.81 178 ASN A C 1
ATOM 1480 O O . ASN A 1 178 ? 2.725 -0.256 16.737 1.00 87.81 178 ASN A O 1
ATOM 1484 N N . ARG A 1 179 ? 2.686 1.984 16.880 1.00 86.19 179 ARG A N 1
ATOM 1485 C CA . ARG A 1 179 ? 1.818 2.122 15.713 1.00 86.19 179 ARG A CA 1
ATOM 1486 C C . ARG A 1 179 ? 2.553 1.633 14.467 1.00 86.19 179 ARG A C 1
ATOM 1488 O O . ARG A 1 179 ? 3.663 2.066 14.169 1.00 86.19 179 ARG A O 1
ATOM 1495 N N . SER A 1 180 ? 1.896 0.783 13.687 1.00 81.75 180 SER A N 1
ATOM 1496 C CA . SER A 1 180 ? 2.380 0.345 12.379 1.00 81.75 180 SER A CA 1
ATOM 1497 C C . SER A 1 180 ? 1.242 0.352 11.364 1.00 81.75 180 SER A C 1
ATOM 1499 O O . SER A 1 180 ? 0.081 0.200 11.730 1.00 81.75 180 SER A O 1
ATOM 1501 N N . MET A 1 181 ? 1.567 0.513 10.079 1.00 71.81 181 MET A N 1
ATOM 1502 C CA . MET A 1 181 ? 0.596 0.327 8.995 1.00 71.81 181 MET A CA 1
ATOM 1503 C C . MET A 1 181 ? 0.129 -1.130 8.852 1.00 71.81 181 MET A C 1
ATOM 1505 O O . MET A 1 181 ? -0.922 -1.362 8.261 1.00 71.81 181 MET A O 1
ATOM 1509 N N . CYS A 1 182 ? 0.910 -2.097 9.348 1.00 55.62 182 CYS A N 1
ATOM 1510 C CA . CYS A 1 182 ? 0.681 -3.527 9.130 1.00 55.62 182 CYS A CA 1
ATOM 1511 C C . CYS A 1 182 ? 0.074 -4.260 10.337 1.00 55.62 182 CYS A C 1
ATOM 1513 O O . CYS A 1 182 ? -0.342 -5.407 10.185 1.00 55.62 182 CYS A O 1
ATOM 1515 N N . ASN A 1 183 ? 0.006 -3.617 11.507 1.00 55.94 183 ASN A N 1
ATOM 1516 C CA . ASN A 1 183 ? -0.502 -4.238 12.728 1.00 55.94 183 ASN A CA 1
ATOM 1517 C C . ASN A 1 183 ? -1.925 -3.750 12.997 1.00 55.94 183 ASN A C 1
ATOM 1519 O O . ASN A 1 183 ? -2.169 -2.545 13.067 1.00 55.94 183 ASN A O 1
ATOM 1523 N N . ASN A 1 184 ? -2.851 -4.685 13.204 1.00 60.84 184 ASN A N 1
ATOM 1524 C CA . ASN A 1 184 ? -4.117 -4.346 13.837 1.00 60.84 184 ASN A CA 1
ATOM 1525 C C . ASN A 1 184 ? -3.832 -4.079 15.316 1.00 60.84 184 ASN A C 1
ATOM 1527 O O . ASN A 1 184 ? -3.385 -4.970 16.032 1.00 60.84 184 ASN A O 1
ATOM 1531 N N . LEU A 1 185 ? -4.023 -2.826 15.730 1.00 73.69 185 LEU A N 1
ATOM 1532 C CA . LEU A 1 185 ? -3.693 -2.357 17.072 1.00 73.69 185 LEU A CA 1
ATOM 1533 C C . LEU A 1 185 ? -4.622 -3.019 18.092 1.00 73.69 185 LEU A C 1
ATOM 1535 O O . LEU A 1 185 ? -5.824 -2.737 18.132 1.00 73.69 185 LEU A O 1
ATOM 1539 N N . PHE A 1 186 ? -4.051 -3.930 18.873 1.00 71.44 186 PHE A N 1
ATOM 1540 C CA . PHE A 1 186 ? -4.790 -4.828 19.743 1.00 71.44 186 PHE A CA 1
ATOM 1541 C C . PHE A 1 186 ? -5.203 -4.134 21.044 1.00 71.44 186 PHE A C 1
ATOM 1543 O O . PHE A 1 186 ? -4.409 -3.439 21.682 1.00 71.44 186 PHE A O 1
ATOM 1550 N N . ALA A 1 187 ? -6.462 -4.324 21.424 1.00 78.12 187 ALA A N 1
ATOM 1551 C CA . ALA A 1 187 ? -7.027 -3.902 22.696 1.00 78.12 187 ALA A CA 1
ATOM 1552 C C . ALA A 1 187 ? -8.091 -4.916 23.128 1.00 78.12 187 ALA A C 1
ATOM 1554 O O . ALA A 1 187 ? -8.672 -5.601 22.284 1.00 78.12 187 ALA A O 1
ATOM 1555 N N . ASP A 1 188 ? -8.337 -4.985 24.433 1.00 78.69 188 ASP A N 1
ATOM 1556 C CA . ASP A 1 188 ? -9.448 -5.752 24.997 1.00 78.69 188 ASP A CA 1
ATOM 1557 C C . ASP A 1 188 ? -10.795 -5.119 24.594 1.00 78.69 188 ASP A C 1
ATOM 1559 O O . ASP A 1 188 ? -10.845 -3.996 24.077 1.00 78.69 188 ASP A O 1
ATOM 1563 N N . GLN A 1 189 ? -11.896 -5.826 24.818 1.00 81.44 189 GLN A N 1
ATOM 1564 C CA . GLN A 1 189 ? -13.232 -5.293 24.595 1.00 81.44 189 GLN A CA 1
ATOM 1565 C C . GLN A 1 189 ? -13.749 -4.580 25.844 1.00 81.44 189 GLN A C 1
ATOM 1567 O O . GLN A 1 189 ? -13.646 -5.055 26.975 1.00 81.44 189 GLN A O 1
ATOM 1572 N N . TYR A 1 190 ? -14.329 -3.403 25.632 1.00 86.56 190 TYR A N 1
ATOM 1573 C CA . TYR A 1 190 ? -14.758 -2.527 26.709 1.00 86.56 190 TYR A CA 1
ATOM 1574 C C . TYR A 1 190 ? -16.167 -1.997 26.480 1.00 86.56 190 TYR A C 1
ATOM 1576 O O . TYR A 1 190 ? -16.628 -1.826 25.346 1.00 86.56 190 TYR A O 1
ATOM 1584 N N . ASN A 1 191 ? -16.822 -1.645 27.586 1.00 91.81 191 ASN A N 1
ATOM 1585 C CA . ASN A 1 191 ? -18.030 -0.834 27.544 1.00 91.81 191 ASN A CA 1
ATOM 1586 C C . ASN A 1 191 ? -17.646 0.643 27.635 1.00 91.81 191 ASN A C 1
ATOM 1588 O O . ASN A 1 191 ? -16.863 1.052 28.496 1.00 91.81 191 ASN A O 1
ATOM 1592 N N . TYR A 1 192 ? -18.231 1.458 26.768 1.00 94.69 192 TYR A N 1
ATOM 1593 C CA . TYR A 1 192 ? -17.946 2.877 26.640 1.00 94.69 192 TYR A CA 1
ATOM 1594 C C . TYR A 1 192 ? -19.189 3.710 26.916 1.00 94.69 192 TYR A C 1
ATOM 1596 O O . TYR A 1 192 ? -20.209 3.570 26.246 1.00 94.69 192 TYR A O 1
ATOM 1604 N N . THR A 1 193 ? -19.063 4.672 27.824 1.00 97.81 193 THR A N 1
ATOM 1605 C CA . THR A 1 193 ? -19.879 5.887 27.842 1.00 97.81 193 THR A CA 1
ATOM 1606 C C . THR A 1 193 ? -19.005 7.050 27.390 1.00 97.81 193 THR A C 1
ATOM 1608 O O . THR A 1 193 ? -18.069 7.431 28.090 1.00 97.81 193 THR A O 1
ATOM 1611 N N . VAL A 1 194 ? -19.300 7.635 26.231 1.00 98.12 194 VAL A N 1
ATOM 1612 C CA . VAL A 1 194 ? -18.513 8.748 25.677 1.00 98.12 194 VAL A CA 1
ATOM 1613 C C . VAL A 1 194 ? -19.358 10.007 25.611 1.00 98.12 194 VAL A C 1
ATOM 1615 O O . VAL A 1 194 ? -20.424 10.024 25.002 1.00 98.12 194 VAL A O 1
ATOM 1618 N N . ILE A 1 195 ? -18.861 11.070 26.231 1.00 98.56 195 ILE A N 1
ATOM 1619 C CA . ILE A 1 195 ? -19.446 12.403 26.255 1.00 98.56 195 ILE A CA 1
ATOM 1620 C C . ILE A 1 195 ? -18.550 13.312 25.412 1.00 98.56 195 ILE A C 1
ATOM 1622 O O . ILE A 1 195 ? -17.426 13.630 25.797 1.00 98.56 195 ILE A O 1
ATOM 1626 N N . LEU A 1 196 ? -19.040 13.713 24.243 1.00 98.12 196 LEU A N 1
ATOM 1627 C CA . LEU A 1 196 ? -18.315 14.554 23.295 1.00 98.12 196 LEU A CA 1
ATOM 1628 C C . LEU A 1 196 ? -18.902 15.959 23.278 1.00 98.12 196 LEU A C 1
ATOM 1630 O O . LEU A 1 196 ? -20.045 16.140 22.863 1.00 98.12 196 LEU A O 1
ATOM 1634 N N . LYS A 1 197 ? -18.104 16.956 23.655 1.00 97.56 197 LYS A N 1
ATOM 1635 C CA . LYS A 1 197 ? -18.423 18.367 23.439 1.00 97.56 197 LYS A CA 1
ATOM 1636 C C . LYS A 1 197 ? -17.810 18.823 22.114 1.00 97.56 197 LYS A C 1
ATOM 1638 O O . LYS A 1 197 ? -16.590 18.818 21.942 1.00 97.56 197 LYS A O 1
ATOM 1643 N N . ILE A 1 198 ? -18.657 19.169 21.152 1.00 95.31 198 ILE A N 1
ATOM 1644 C CA . ILE A 1 198 ? -18.273 19.447 19.760 1.00 95.31 198 ILE A CA 1
ATOM 1645 C C . ILE A 1 198 ? -19.079 20.638 19.217 1.00 95.31 198 ILE A C 1
ATOM 1647 O O . ILE A 1 198 ? -20.190 20.860 19.703 1.00 95.31 198 ILE A O 1
ATOM 1651 N N . PRO A 1 199 ? -18.575 21.416 18.236 1.00 93.88 199 PRO A N 1
ATOM 1652 C CA . PRO A 1 199 ? -19.350 22.528 17.692 1.00 93.88 199 PRO A CA 1
ATOM 1653 C C . PRO A 1 199 ? -20.723 22.099 17.164 1.00 93.88 199 PRO A C 1
ATOM 1655 O O . PRO A 1 199 ? -20.868 21.033 16.556 1.00 93.88 199 PRO A O 1
ATOM 1658 N N . GLU A 1 200 ? -21.723 22.956 17.365 1.00 91.38 200 GLU A N 1
ATOM 1659 C CA . GLU A 1 200 ? -23.147 22.665 17.136 1.00 91.38 200 GLU A CA 1
ATOM 1660 C C . GLU A 1 200 ? -23.434 22.103 15.730 1.00 91.38 200 GLU A C 1
ATOM 1662 O O . GLU A 1 200 ? -24.170 21.127 15.545 1.00 91.38 200 GLU A O 1
ATOM 1667 N N . ASN A 1 201 ? -22.790 22.681 14.714 1.00 88.62 201 ASN A N 1
ATOM 1668 C CA . ASN A 1 201 ? -23.012 22.357 13.307 1.00 88.62 201 ASN A CA 1
ATOM 1669 C C . ASN A 1 201 ? -22.331 21.058 12.834 1.00 88.62 201 ASN A C 1
ATOM 1671 O O . ASN A 1 201 ? -22.559 20.637 11.695 1.00 88.62 201 ASN A O 1
ATOM 1675 N N . PHE A 1 202 ? -21.506 20.410 13.662 1.00 92.50 202 PHE A N 1
ATOM 1676 C CA . PHE A 1 202 ? -20.824 19.167 13.296 1.00 92.50 202 PHE A CA 1
ATOM 1677 C C . PHE A 1 202 ? -21.774 17.979 13.377 1.00 92.50 202 PHE A C 1
ATOM 1679 O O . PHE A 1 202 ? -22.568 17.846 14.299 1.00 92.50 202 PHE A O 1
ATOM 1686 N N . THR A 1 203 ? -21.662 17.072 12.417 1.00 93.75 203 THR A N 1
ATOM 1687 C CA . THR A 1 203 ? -22.349 15.779 12.444 1.00 93.75 203 THR A CA 1
ATOM 1688 C C . THR A 1 203 ? -21.311 14.693 12.673 1.00 93.75 203 THR A C 1
ATOM 1690 O O . THR A 1 203 ? -20.237 14.757 12.072 1.00 93.75 203 THR A O 1
ATOM 1693 N N . VAL A 1 204 ? -21.611 13.736 13.553 1.00 96.56 204 VAL A N 1
ATOM 1694 C CA . VAL A 1 204 ? -20.651 12.739 14.045 1.00 96.56 204 VAL A CA 1
ATOM 1695 C C . VAL A 1 204 ? -21.086 11.329 13.640 1.00 96.56 204 VAL A C 1
ATOM 1697 O O . VAL A 1 204 ? -22.219 10.934 13.894 1.00 96.56 204 VAL A O 1
ATOM 1700 N N . SER A 1 205 ? -20.168 10.574 13.037 1.00 96.69 205 SER A N 1
ATOM 1701 C CA . SER A 1 205 ? -20.261 9.123 12.853 1.00 96.69 205 SER A CA 1
ATOM 1702 C C . SER A 1 205 ? -19.408 8.436 13.914 1.00 96.69 205 SER A C 1
ATOM 1704 O O . SER A 1 205 ? -18.195 8.644 13.942 1.00 96.69 205 SER A O 1
ATOM 1706 N N . ALA A 1 206 ? -20.025 7.636 14.779 1.00 96.44 206 ALA A N 1
ATOM 1707 C CA . ALA A 1 206 ? -19.378 6.923 15.886 1.00 96.44 206 ALA A CA 1
ATOM 1708 C C . ALA A 1 206 ? -20.101 5.587 16.156 1.00 96.44 206 ALA A C 1
ATOM 1710 O O . ALA A 1 206 ? -21.271 5.482 15.769 1.00 96.44 206 ALA A O 1
ATOM 1711 N N . PRO A 1 207 ? -19.474 4.583 16.800 1.00 94.00 207 PRO A N 1
ATOM 1712 C CA . PRO A 1 207 ? -20.143 3.358 17.245 1.00 94.00 207 PRO A CA 1
ATOM 1713 C C . PRO A 1 207 ? -21.081 3.623 18.438 1.00 94.00 207 PRO A C 1
ATOM 1715 O O . PRO A 1 207 ? -21.121 4.728 18.985 1.00 94.00 207 PRO A O 1
ATOM 1718 N N . GLY A 1 208 ? -21.878 2.628 18.817 1.00 92.62 208 GLY A N 1
ATOM 1719 C CA . GLY A 1 208 ? -22.772 2.669 19.973 1.00 92.62 208 GLY A CA 1
ATOM 1720 C C . GLY A 1 208 ? -24.059 3.476 19.773 1.00 92.62 208 GLY A C 1
ATOM 1721 O O . GLY A 1 208 ? -24.248 4.210 18.804 1.00 92.62 208 GLY A O 1
ATOM 1722 N N . LYS A 1 209 ? -24.996 3.375 20.706 1.00 93.94 209 LYS A N 1
ATOM 1723 C CA . LYS A 1 209 ? -26.242 4.144 20.694 1.00 93.94 209 LYS A CA 1
ATOM 1724 C C . LYS A 1 209 ? -25.972 5.610 21.049 1.00 93.94 209 LYS A C 1
ATOM 1726 O O . LYS A 1 209 ? -25.395 5.900 22.095 1.00 93.94 209 LYS A O 1
ATOM 1731 N N . LEU A 1 210 ? -26.422 6.538 20.202 1.00 95.12 210 LEU A N 1
ATOM 1732 C CA . LEU A 1 210 ? -26.497 7.961 20.546 1.00 95.12 210 LEU A CA 1
ATOM 1733 C C . LEU A 1 210 ? -27.703 8.180 21.470 1.00 95.12 210 LEU A C 1
ATOM 1735 O O . LEU A 1 210 ? -28.811 7.771 21.133 1.00 95.12 210 LEU A O 1
ATOM 1739 N N . LEU A 1 211 ? -27.486 8.811 22.623 1.00 95.12 211 LEU A N 1
ATOM 1740 C CA . LEU A 1 211 ? -28.502 9.043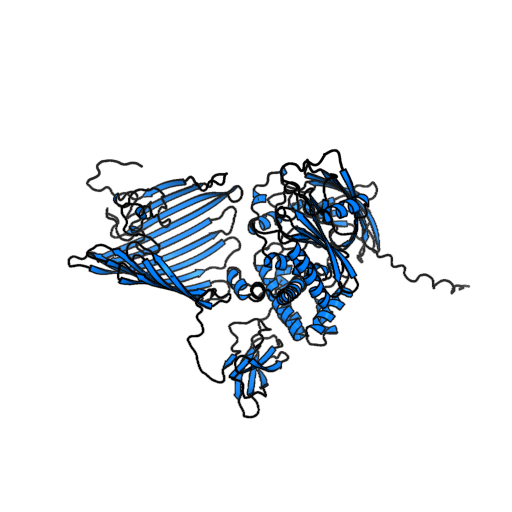 23.658 1.00 95.12 211 LEU A CA 1
ATOM 1741 C C . LEU A 1 211 ? -29.015 10.493 23.699 1.00 95.12 211 LEU A C 1
ATOM 1743 O O . LEU A 1 211 ? -29.925 10.798 24.459 1.00 95.12 211 LEU A O 1
ATOM 1747 N N . THR A 1 212 ? -28.439 11.399 22.907 1.00 93.75 212 THR A N 1
ATOM 1748 C CA . THR A 1 212 ? -28.858 12.808 22.855 1.00 93.75 212 THR A CA 1
ATOM 1749 C C . THR A 1 212 ? -30.042 12.985 21.892 1.00 93.75 212 THR A C 1
ATOM 1751 O O . THR A 1 212 ? -29.846 13.026 20.678 1.00 93.75 212 THR A O 1
ATOM 1754 N N . GLU A 1 213 ? -31.263 13.122 22.418 1.00 90.31 213 GLU A N 1
ATOM 1755 C CA . GLU A 1 213 ? -32.524 13.151 21.642 1.00 90.31 213 GLU A CA 1
ATOM 1756 C C . GLU A 1 213 ? -32.603 14.272 20.592 1.00 90.31 213 GLU A C 1
ATOM 1758 O O . GLU A 1 213 ? -32.989 14.033 19.444 1.00 90.31 213 GLU A O 1
ATOM 1763 N N . ASN A 1 214 ? -32.168 15.486 20.945 1.00 89.94 214 ASN A N 1
ATOM 1764 C CA . ASN A 1 214 ? -32.147 16.615 20.009 1.00 89.94 214 ASN A CA 1
ATOM 1765 C C . ASN A 1 214 ? -31.226 16.343 18.809 1.00 89.94 214 ASN A C 1
ATOM 1767 O O . ASN A 1 214 ? -31.555 16.686 17.673 1.00 89.94 214 ASN A O 1
ATOM 1771 N N . GLU A 1 215 ? -30.084 15.689 19.043 1.00 92.31 215 GLU A N 1
ATOM 1772 C CA . GLU A 1 215 ? -29.155 15.342 17.968 1.00 92.31 215 GLU A CA 1
ATOM 1773 C C . GLU A 1 215 ? -29.704 14.211 17.095 1.00 92.31 215 GLU A C 1
ATOM 1775 O O . GLU A 1 215 ? -29.550 14.274 15.877 1.00 92.31 215 GLU A O 1
ATOM 1780 N N . LEU A 1 216 ? -30.380 13.214 17.679 1.00 89.25 216 LEU A N 1
ATOM 1781 C CA . LEU A 1 216 ? -31.076 12.174 16.912 1.00 89.25 216 LEU A CA 1
ATOM 1782 C C . LEU A 1 216 ? -32.092 12.799 15.950 1.00 89.25 216 LEU A C 1
ATOM 1784 O O . LEU A 1 216 ? -32.018 12.566 14.747 1.00 89.25 216 LEU A O 1
ATOM 1788 N N . SER A 1 217 ? -32.942 13.694 16.458 1.00 88.75 217 SER A N 1
ATOM 1789 C CA . SER A 1 217 ? -33.936 14.414 15.650 1.00 88.75 217 SER A CA 1
ATOM 1790 C C . SER A 1 217 ? -33.288 15.231 14.523 1.00 88.75 217 SER A C 1
ATOM 1792 O O . SER A 1 217 ? -33.778 15.266 13.391 1.00 88.75 217 SER A O 1
ATOM 1794 N N . ARG A 1 218 ? -32.136 15.861 14.794 1.00 88.81 218 ARG A N 1
ATOM 1795 C CA . ARG A 1 218 ? -31.368 16.613 13.789 1.00 88.81 218 ARG A CA 1
ATOM 1796 C C . ARG A 1 218 ? -30.771 15.701 12.715 1.00 88.81 218 ARG A C 1
ATOM 1798 O O . ARG A 1 218 ? -30.816 16.043 11.535 1.00 88.81 218 ARG A O 1
ATOM 1805 N N . ILE A 1 219 ? -30.210 14.556 13.102 1.00 87.69 219 ILE A N 1
ATOM 1806 C CA . ILE A 1 219 ? -29.672 13.547 12.178 1.00 87.69 219 ILE A CA 1
ATOM 1807 C C . ILE A 1 219 ? -30.796 12.994 11.291 1.00 87.69 219 ILE A C 1
ATOM 1809 O O . ILE A 1 219 ? -30.597 12.851 10.086 1.00 87.69 219 ILE A O 1
ATOM 1813 N N . ASP A 1 220 ? -31.977 12.747 11.854 1.00 86.50 220 ASP A N 1
ATOM 1814 C CA . ASP A 1 220 ? -33.150 12.261 11.121 1.00 86.50 220 ASP A CA 1
ATOM 1815 C C . ASP A 1 220 ? -33.629 13.293 10.093 1.00 86.50 220 ASP A C 1
ATOM 1817 O O . ASP A 1 220 ? -33.876 12.959 8.934 1.00 86.50 220 ASP A O 1
ATOM 1821 N N . SER A 1 221 ? -33.647 14.574 10.471 1.00 85.94 221 SER A N 1
ATOM 1822 C CA . SER A 1 221 ? -33.903 15.683 9.545 1.00 85.94 221 SER A CA 1
ATOM 1823 C C . SER A 1 221 ? -32.869 15.755 8.412 1.00 85.94 221 SER A C 1
ATOM 1825 O O . SER A 1 221 ? -33.232 15.947 7.250 1.00 85.94 221 SER A O 1
ATOM 1827 N N . ILE A 1 222 ? -31.578 15.553 8.703 1.00 84.12 222 ILE A N 1
ATOM 1828 C CA . ILE A 1 222 ? -30.528 15.515 7.669 1.00 84.12 222 ILE A CA 1
ATOM 1829 C C . ILE A 1 222 ? -30.738 14.342 6.710 1.00 84.12 222 ILE A C 1
ATOM 1831 O O . ILE A 1 222 ? -30.545 14.515 5.510 1.00 84.12 222 ILE A O 1
ATOM 1835 N N . ALA A 1 223 ? -31.126 13.172 7.222 1.00 85.06 223 ALA A N 1
ATOM 1836 C CA . ALA A 1 223 ? -31.352 11.982 6.408 1.00 85.06 223 ALA A CA 1
ATOM 1837 C C . ALA A 1 223 ? -32.588 12.101 5.499 1.00 85.06 223 ALA A C 1
ATOM 1839 O O . ALA A 1 223 ? -32.582 11.582 4.384 1.00 85.06 223 ALA A O 1
ATOM 1840 N N . ASN A 1 224 ? -33.626 12.809 5.954 1.00 79.62 224 ASN A N 1
ATOM 1841 C CA . ASN A 1 224 ? -34.870 13.007 5.204 1.00 79.62 224 ASN A CA 1
ATOM 1842 C C . ASN A 1 224 ? -34.778 14.122 4.150 1.00 79.62 224 ASN A C 1
ATOM 1844 O O . ASN A 1 224 ? -35.519 14.114 3.166 1.00 79.62 224 ASN A O 1
ATOM 1848 N N . ASN A 1 225 ? -33.867 15.081 4.323 1.00 71.56 225 ASN A N 1
ATOM 1849 C CA . ASN A 1 225 ? -33.668 16.153 3.356 1.00 71.56 225 ASN A CA 1
ATOM 1850 C C . ASN A 1 225 ? -32.855 15.659 2.150 1.00 71.56 225 ASN A C 1
ATOM 1852 O O . ASN A 1 225 ? -31.650 15.413 2.245 1.00 71.56 225 ASN A O 1
ATOM 1856 N N . LYS A 1 226 ? -33.499 15.568 0.976 1.00 56.25 226 LYS A N 1
ATOM 1857 C CA . LYS A 1 226 ? -32.801 15.333 -0.296 1.00 56.25 226 LYS A CA 1
ATOM 1858 C C . LYS A 1 226 ? -31.843 16.496 -0.574 1.00 56.25 226 LYS A C 1
ATOM 1860 O O . LYS A 1 226 ? -32.264 17.548 -1.030 1.00 56.25 226 LYS A O 1
ATOM 1865 N N . PHE A 1 227 ? -30.555 16.250 -0.338 1.00 53.88 227 PHE A N 1
ATOM 1866 C CA . PHE A 1 227 ? -29.412 17.028 -0.824 1.00 53.88 227 PHE A CA 1
ATOM 1867 C C . PHE A 1 227 ? -29.369 18.510 -0.398 1.00 53.88 227 PHE A C 1
ATOM 1869 O O . PHE A 1 227 ? -29.977 19.381 -1.013 1.00 53.88 227 PHE A O 1
ATOM 1876 N N . VAL A 1 228 ? -28.522 18.838 0.585 1.00 51.28 228 VAL A N 1
ATOM 1877 C CA . VAL A 1 228 ? -28.127 20.232 0.849 1.00 51.28 228 VAL A CA 1
ATOM 1878 C C . VAL A 1 228 ? -26.789 20.497 0.163 1.00 51.28 228 VAL A C 1
ATOM 1880 O O . VAL A 1 228 ? -25.759 19.951 0.561 1.00 51.28 228 VAL A O 1
ATOM 1883 N N . ASN A 1 229 ? -26.790 21.358 -0.856 1.00 50.28 229 ASN A N 1
ATOM 1884 C CA . ASN A 1 229 ? -25.586 21.770 -1.581 1.00 50.28 229 ASN A CA 1
ATOM 1885 C C . ASN A 1 229 ? -24.734 22.717 -0.708 1.00 50.28 229 ASN A C 1
ATOM 1887 O O . ASN A 1 229 ? -24.708 23.932 -0.906 1.00 50.28 229 ASN A O 1
ATOM 1891 N N . LYS A 1 230 ? -24.064 22.178 0.319 1.00 57.66 230 LYS A N 1
ATOM 1892 C CA . LYS A 1 230 ? -23.157 22.940 1.189 1.00 57.66 230 LYS A CA 1
ATOM 1893 C C . LYS A 1 230 ? -21.877 23.256 0.409 1.00 57.66 230 LYS A C 1
ATOM 1895 O O . LYS A 1 230 ? -20.920 22.482 0.410 1.00 57.66 230 LYS A O 1
ATOM 1900 N N . THR A 1 231 ? -21.862 24.378 -0.312 1.00 50.22 231 THR A N 1
ATOM 1901 C CA . THR A 1 231 ? -20.665 24.819 -1.044 1.00 50.22 231 THR A CA 1
ATOM 1902 C C . THR A 1 231 ? -19.491 25.068 -0.085 1.00 50.22 231 THR A C 1
ATOM 1904 O O . THR A 1 231 ? -19.660 25.489 1.056 1.00 50.22 231 THR A O 1
ATOM 1907 N N . LYS A 1 232 ? -18.263 24.815 -0.561 1.00 50.19 232 LYS A N 1
ATOM 1908 C CA . LYS A 1 232 ? -17.002 24.881 0.210 1.00 50.19 232 LYS A CA 1
ATOM 1909 C C . LYS A 1 232 ? -16.699 26.221 0.902 1.00 50.19 232 LYS A C 1
ATOM 1911 O O . LYS A 1 232 ? -15.718 26.278 1.639 1.00 50.19 232 LYS A O 1
ATOM 1916 N N . LYS A 1 233 ? -17.429 27.304 0.616 1.00 44.34 233 LYS A N 1
ATOM 1917 C CA . LYS A 1 233 ? -16.951 28.663 0.911 1.00 44.34 233 LYS A CA 1
ATOM 1918 C C . LYS A 1 233 ? -17.258 29.192 2.311 1.00 44.34 233 LYS A C 1
ATOM 1920 O O . LYS A 1 233 ? -16.547 30.095 2.727 1.00 44.34 233 LYS A O 1
ATOM 1925 N N . THR A 1 234 ? -18.177 28.608 3.074 1.00 47.66 234 THR A N 1
ATOM 1926 C CA . THR A 1 234 ? -18.479 29.083 4.437 1.00 47.66 234 THR A CA 1
ATOM 1927 C C . THR A 1 234 ? -19.116 27.975 5.277 1.00 47.66 234 THR A C 1
ATOM 1929 O O . THR A 1 234 ? -20.325 27.906 5.451 1.00 47.66 234 THR A O 1
ATOM 1932 N N . SER A 1 235 ? -18.299 27.084 5.835 1.00 53.16 235 SER A N 1
ATOM 1933 C CA . SER A 1 235 ? -18.695 26.359 7.050 1.00 53.16 235 SER A CA 1
ATOM 1934 C C . SER A 1 235 ? -17.776 26.786 8.191 1.00 53.16 235 SER A C 1
ATOM 1936 O O . SER A 1 235 ? -17.085 25.958 8.783 1.00 53.16 235 SER A O 1
ATOM 1938 N N . SER A 1 236 ? -17.697 28.097 8.434 1.00 57.84 236 SER A N 1
ATOM 1939 C CA . SER A 1 236 ? -17.215 28.603 9.716 1.00 57.84 236 SER A CA 1
ATOM 1940 C C . SER A 1 236 ? -18.162 28.058 10.778 1.00 57.84 236 SER A C 1
ATOM 1942 O O . SER A 1 236 ? -19.374 28.253 10.687 1.00 57.84 236 SER A O 1
ATOM 1944 N N . TYR A 1 237 ? -17.633 27.280 11.717 1.00 68.88 237 TYR A N 1
ATOM 1945 C CA . TYR A 1 237 ? -18.386 26.977 12.925 1.00 68.88 237 TYR A CA 1
ATOM 1946 C C . TYR A 1 237 ? -18.402 28.234 13.791 1.00 68.88 237 TYR A C 1
ATOM 1948 O O . TYR A 1 237 ? -17.482 29.049 13.714 1.00 68.88 237 TYR A O 1
ATOM 1956 N N . ASP A 1 238 ? -19.461 28.401 14.569 1.00 70.12 238 ASP A N 1
ATOM 1957 C CA . ASP A 1 238 ? -19.510 29.453 15.570 1.00 70.12 238 ASP A CA 1
ATOM 1958 C C . ASP A 1 238 ? -18.686 28.997 16.787 1.00 70.12 238 ASP A C 1
ATOM 1960 O O . ASP A 1 238 ? -19.022 27.966 17.380 1.00 70.12 238 ASP A O 1
ATOM 1964 N N . PRO A 1 239 ? -17.603 29.707 17.152 1.00 68.81 239 PRO A N 1
ATOM 1965 C CA . PRO A 1 239 ? -16.743 29.322 18.264 1.00 68.81 239 PRO A CA 1
ATOM 1966 C C . PRO A 1 239 ? -17.425 29.418 19.634 1.00 68.81 239 PRO A C 1
ATOM 1968 O O . PRO A 1 239 ? -16.841 28.966 20.613 1.00 68.81 239 PRO A O 1
ATOM 1971 N N . LEU A 1 240 ? -18.634 29.981 19.725 1.00 74.00 240 LEU A N 1
ATOM 1972 C CA . LEU A 1 240 ? -19.399 30.081 20.970 1.00 74.00 240 LEU A CA 1
ATOM 1973 C C . LEU A 1 240 ? -20.451 28.974 21.130 1.00 74.00 240 LEU A C 1
ATOM 1975 O O . LEU A 1 240 ? -20.911 28.741 22.245 1.00 74.00 240 LEU A O 1
ATOM 1979 N N . ASN A 1 241 ? -20.804 28.261 20.056 1.00 88.38 241 ASN A N 1
ATOM 1980 C CA . ASN A 1 241 ? -21.916 27.310 20.059 1.00 88.38 241 ASN A CA 1
ATOM 1981 C C . ASN A 1 241 ? -21.441 25.852 19.974 1.00 88.38 241 ASN A C 1
ATOM 1983 O O . ASN A 1 241 ? -20.924 25.385 18.953 1.00 88.38 241 ASN A O 1
ATOM 1987 N N . PHE A 1 242 ? -21.668 25.115 21.061 1.00 92.88 242 PHE A N 1
ATOM 1988 C CA . PHE A 1 242 ? -21.307 23.710 21.224 1.00 92.88 242 PHE A CA 1
ATOM 1989 C C . PHE A 1 242 ? -22.503 22.886 21.684 1.00 92.88 242 PHE A C 1
ATOM 1991 O O . PHE A 1 242 ? -23.280 23.329 22.528 1.00 92.88 242 PHE A O 1
ATOM 1998 N N . LYS A 1 243 ? -22.530 21.629 21.245 1.00 94.81 243 LYS A N 1
ATOM 1999 C CA . LYS A 1 243 ? -23.391 20.583 21.797 1.00 94.81 243 LYS A CA 1
ATOM 2000 C C . LYS A 1 243 ? -22.584 19.523 22.514 1.00 94.81 243 LYS A C 1
ATOM 2002 O O . LYS A 1 243 ? -21.414 19.284 22.207 1.00 94.81 243 LYS A O 1
ATOM 2007 N N . THR A 1 244 ? -23.274 18.824 23.404 1.00 97.19 244 THR A N 1
ATOM 2008 C CA . THR A 1 244 ? -22.748 17.670 24.124 1.00 97.19 244 THR A CA 1
ATOM 2009 C C . THR A 1 244 ? -23.488 16.412 23.682 1.00 97.19 244 THR A C 1
ATOM 2011 O O . THR A 1 244 ? -24.696 16.274 23.878 1.00 97.19 244 THR A O 1
ATOM 2014 N N . LEU A 1 245 ? -22.757 15.485 23.071 1.00 97.75 245 LEU A N 1
ATOM 2015 C CA . LEU A 1 245 ? -23.273 14.211 22.585 1.00 97.75 245 LEU A CA 1
ATOM 2016 C C . LEU A 1 245 ? -22.904 13.098 23.557 1.00 97.75 245 LEU A C 1
ATOM 2018 O O . LEU A 1 245 ? -21.740 12.987 23.932 1.00 97.75 245 LEU A O 1
ATOM 2022 N N . ARG A 1 246 ? -23.867 12.253 23.927 1.00 97.94 246 ARG A N 1
ATOM 2023 C CA . ARG A 1 246 ? -23.619 11.070 24.756 1.00 97.94 246 ARG A CA 1
ATOM 2024 C C . ARG A 1 246 ? -23.811 9.801 23.936 1.00 97.94 246 ARG A C 1
ATOM 2026 O O . ARG A 1 246 ? -24.903 9.559 23.432 1.00 97.94 246 ARG A O 1
ATOM 2033 N N . TYR A 1 247 ? -22.768 8.988 23.845 1.00 96.94 247 TYR A N 1
ATOM 2034 C CA . TYR A 1 247 ? -22.784 7.672 23.215 1.00 96.94 247 TYR A CA 1
ATOM 2035 C C . TYR A 1 247 ? -22.614 6.578 24.262 1.00 96.94 247 TYR A C 1
ATOM 2037 O O . TYR A 1 247 ? -21.869 6.758 25.227 1.00 96.94 247 TYR A O 1
ATOM 2045 N N . GLN A 1 248 ? -23.277 5.447 24.042 1.00 96.25 248 GLN A N 1
ATOM 2046 C CA . GLN A 1 248 ? -23.082 4.227 24.813 1.00 96.25 248 GLN A CA 1
ATOM 2047 C C . GLN A 1 248 ? -22.819 3.054 23.870 1.00 96.25 248 GLN A C 1
ATOM 2049 O O . GLN A 1 248 ? -23.615 2.808 22.967 1.00 96.25 248 GLN A O 1
ATOM 2054 N N . SER A 1 249 ? -21.717 2.341 24.067 1.00 92.19 249 SER A N 1
ATOM 2055 C CA . SER A 1 249 ? -21.376 1.135 23.313 1.00 92.19 249 SER A CA 1
ATOM 2056 C C . SER A 1 249 ? -20.952 0.044 24.271 1.00 92.19 249 SER A C 1
ATOM 2058 O O . SER A 1 249 ? -20.222 0.329 25.215 1.00 92.19 249 SER A O 1
ATOM 2060 N N . ASP A 1 250 ? -21.336 -1.187 23.975 1.00 88.56 250 ASP A N 1
ATOM 2061 C CA . ASP A 1 250 ? -20.954 -2.348 24.766 1.00 88.56 250 ASP A CA 1
ATOM 2062 C C . ASP A 1 250 ? -20.051 -3.248 23.916 1.00 88.56 250 ASP A C 1
ATOM 2064 O O . ASP A 1 250 ? -20.263 -3.371 22.707 1.00 88.56 250 ASP A O 1
ATOM 2068 N N . ASN A 1 251 ? -19.041 -3.841 24.550 1.00 83.00 251 ASN A N 1
ATOM 2069 C CA . ASN A 1 251 ? -18.169 -4.862 23.969 1.00 83.00 251 ASN A CA 1
ATOM 2070 C C . ASN A 1 251 ? -17.474 -4.495 22.634 1.00 83.00 251 ASN A C 1
ATOM 2072 O O . ASN A 1 251 ? -17.527 -5.244 21.659 1.00 83.00 251 ASN A O 1
ATOM 2076 N N . ILE A 1 252 ? -16.824 -3.326 22.562 1.00 85.44 252 ILE A N 1
ATOM 2077 C CA . ILE A 1 252 ? -15.999 -2.931 21.400 1.00 85.44 252 ILE A CA 1
ATOM 2078 C C . ILE A 1 252 ? -14.553 -2.660 21.824 1.00 85.44 252 ILE A C 1
ATOM 2080 O O . ILE A 1 252 ? -14.312 -2.277 22.961 1.00 85.44 252 ILE A O 1
ATOM 2084 N N . GLN A 1 253 ? -13.586 -2.814 20.916 1.00 82.81 253 GLN A N 1
ATOM 2085 C CA . GLN A 1 253 ? -12.167 -2.555 21.221 1.00 82.81 253 GLN A CA 1
ATOM 2086 C C . GLN A 1 253 ? -11.803 -1.068 21.238 1.00 82.81 253 GLN A C 1
ATOM 2088 O O . GLN A 1 253 ? -11.057 -0.595 22.091 1.00 82.81 253 GLN A O 1
ATOM 2093 N N . HIS A 1 254 ? -12.321 -0.320 20.259 1.00 87.69 254 HIS A N 1
ATOM 2094 C CA . HIS A 1 254 ? -11.930 1.068 20.024 1.00 87.69 254 HIS A CA 1
ATOM 2095 C C . HIS A 1 254 ? -13.152 1.938 19.771 1.00 87.69 254 HIS A C 1
ATOM 2097 O O . HIS A 1 254 ? -13.884 1.730 18.801 1.00 87.69 254 HIS A O 1
ATOM 2103 N N . PHE A 1 255 ? -13.338 2.978 20.581 1.00 94.12 255 PHE A N 1
ATOM 2104 C CA . PHE A 1 255 ? -14.336 4.003 20.301 1.00 94.12 255 PHE A CA 1
ATOM 2105 C C . PHE A 1 255 ? -13.772 5.036 19.315 1.00 94.12 255 PHE A C 1
ATOM 2107 O O . PHE A 1 255 ? -12.979 5.912 19.678 1.00 94.12 255 PHE A O 1
ATOM 2114 N N . THR A 1 256 ? -14.191 4.956 18.052 1.00 95.12 256 THR A N 1
ATOM 2115 C CA . THR A 1 256 ? -13.767 5.876 16.985 1.00 95.12 256 THR A CA 1
ATOM 2116 C C . THR A 1 256 ? -14.856 6.867 16.621 1.00 95.12 256 THR A C 1
ATOM 2118 O O . THR A 1 256 ? -16.041 6.550 16.671 1.00 95.12 256 THR A O 1
ATOM 2121 N N . TRP A 1 257 ? -14.485 8.072 16.198 1.00 97.38 257 TRP A N 1
ATOM 2122 C CA . TRP A 1 257 ? -15.469 9.004 15.665 1.00 97.38 257 TRP A CA 1
ATOM 2123 C C . TRP A 1 257 ? -14.917 9.864 14.537 1.00 97.38 257 TRP A C 1
ATOM 2125 O O . TRP A 1 257 ? -13.752 10.259 14.515 1.00 97.38 257 TRP A O 1
ATOM 2135 N N . ILE A 1 258 ? -15.784 10.147 13.570 1.00 97.44 258 ILE A N 1
ATOM 2136 C CA . ILE A 1 258 ? -15.493 11.039 12.457 1.00 97.44 258 ILE A CA 1
ATOM 2137 C C . ILE A 1 258 ? -16.521 12.151 12.491 1.00 97.44 258 ILE A C 1
ATOM 2139 O O . ILE A 1 258 ? -17.719 11.881 12.554 1.00 97.44 258 ILE A O 1
ATOM 2143 N N . ALA A 1 259 ? -16.071 13.399 12.422 1.00 96.00 259 ALA A N 1
ATOM 2144 C CA . ALA A 1 259 ? -16.977 14.534 12.444 1.00 96.00 259 ALA A CA 1
ATOM 2145 C C . ALA A 1 259 ? -16.709 15.525 11.319 1.00 96.00 259 ALA A C 1
ATOM 2147 O O . ALA A 1 259 ? -15.560 15.841 11.000 1.00 96.00 259 ALA A O 1
ATOM 2148 N N . SER A 1 260 ? -17.791 16.050 10.750 1.00 92.69 260 SER A N 1
ATOM 2149 C CA . SER A 1 260 ? -17.742 17.144 9.786 1.00 92.69 260 SER A CA 1
ATOM 2150 C C . SER A 1 260 ? -19.045 17.948 9.784 1.00 92.69 260 SER A C 1
ATOM 2152 O O . SER A 1 260 ? -20.124 17.359 9.904 1.00 92.69 260 SER A O 1
ATOM 2154 N N . PRO A 1 261 ? -19.004 19.278 9.572 1.00 88.56 261 PRO A N 1
ATOM 2155 C CA . PRO A 1 261 ? -20.211 20.067 9.337 1.00 88.56 261 PRO A CA 1
ATOM 2156 C C . PRO A 1 261 ? -20.793 19.850 7.927 1.00 88.56 261 PRO A C 1
ATOM 2158 O O . PRO A 1 261 ? -21.897 20.315 7.625 1.00 88.56 261 PRO A O 1
ATOM 2161 N N . LEU A 1 262 ? -20.060 19.148 7.053 1.00 85.69 262 LEU A N 1
ATOM 2162 C CA . LEU A 1 262 ? -20.416 18.917 5.651 1.00 85.69 262 LEU A CA 1
ATOM 2163 C C . LEU A 1 262 ? -21.067 17.552 5.392 1.00 85.69 262 LEU A C 1
ATOM 2165 O O . LEU A 1 262 ? -21.383 17.256 4.240 1.00 85.69 262 LEU A O 1
ATOM 2169 N N . PHE A 1 263 ? -21.265 16.722 6.419 1.00 89.19 263 PHE A N 1
ATOM 2170 C CA . PHE A 1 263 ? -21.926 15.435 6.227 1.00 89.19 263 PHE A CA 1
ATOM 2171 C C . PHE A 1 263 ? -23.405 15.605 5.874 1.00 89.19 263 PHE A C 1
ATOM 2173 O O . PHE A 1 263 ? -24.154 16.319 6.542 1.00 89.19 263 PHE A O 1
ATOM 2180 N N . SER A 1 264 ? -23.787 14.927 4.798 1.00 87.75 264 SER A N 1
ATOM 2181 C CA . SER A 1 264 ? -25.139 14.455 4.514 1.00 87.75 264 SER A CA 1
ATOM 2182 C C . SER A 1 264 ? -25.229 12.987 4.929 1.00 87.75 264 SER A C 1
ATOM 2184 O O . SER A 1 264 ? -24.196 12.326 5.076 1.00 87.75 264 SER A O 1
ATOM 2186 N N . ILE A 1 265 ? -26.443 12.484 5.135 1.00 90.06 265 ILE A N 1
ATOM 2187 C CA . ILE A 1 265 ? -26.666 11.114 5.594 1.00 90.06 265 ILE A CA 1
ATOM 2188 C C . ILE A 1 265 ? -27.691 10.459 4.682 1.00 90.06 265 ILE A C 1
ATOM 2190 O O . ILE A 1 265 ? -28.750 11.026 4.450 1.00 90.06 265 ILE A O 1
ATOM 2194 N N . LYS A 1 266 ? -27.395 9.255 4.194 1.00 90.56 266 LYS A N 1
ATOM 2195 C CA . LYS A 1 266 ? -28.418 8.350 3.672 1.00 90.56 266 LYS A CA 1
ATOM 2196 C C . LYS A 1 266 ? -28.627 7.251 4.694 1.00 90.56 266 LYS A C 1
ATOM 2198 O O . LYS A 1 266 ? -27.658 6.609 5.094 1.00 90.56 266 LYS A O 1
ATOM 2203 N N . ARG A 1 267 ? -29.874 7.041 5.105 1.00 91.75 267 ARG A N 1
ATOM 2204 C CA . ARG A 1 267 ? -30.231 5.972 6.031 1.00 91.75 267 ARG A CA 1
ATOM 2205 C C . ARG A 1 267 ? -31.036 4.893 5.332 1.00 91.75 267 ARG A C 1
ATOM 2207 O O . ARG A 1 267 ? -31.857 5.182 4.468 1.00 91.75 267 ARG A O 1
ATOM 2214 N N . ASP A 1 268 ? -30.795 3.663 5.745 1.00 94.06 268 ASP A N 1
ATOM 2215 C CA . ASP A 1 268 ? -31.565 2.496 5.358 1.00 94.06 268 ASP A CA 1
ATOM 2216 C C . ASP A 1 268 ? -31.603 1.479 6.508 1.00 94.06 268 ASP A C 1
ATOM 2218 O O . ASP A 1 268 ? -30.977 1.689 7.549 1.00 94.06 268 ASP A O 1
ATOM 2222 N N . ILE A 1 269 ? -32.332 0.381 6.333 1.00 95.00 269 ILE A N 1
ATOM 2223 C CA . ILE A 1 269 ? -32.408 -0.729 7.285 1.00 95.00 269 ILE A CA 1
ATOM 2224 C C . ILE A 1 269 ? -31.847 -1.984 6.621 1.00 95.00 269 ILE A C 1
ATOM 2226 O O . ILE A 1 269 ? -32.165 -2.300 5.472 1.00 95.00 269 ILE A O 1
ATOM 2230 N N . ILE A 1 270 ? -31.019 -2.710 7.364 1.00 94.94 270 ILE A N 1
ATOM 2231 C CA . ILE A 1 270 ? -30.514 -4.029 6.995 1.00 94.94 270 ILE A CA 1
ATOM 2232 C C . ILE A 1 270 ? -31.186 -5.071 7.880 1.00 94.94 270 ILE A C 1
ATOM 2234 O O . ILE A 1 270 ? -31.382 -4.842 9.075 1.00 94.94 270 ILE A O 1
ATOM 2238 N N . LYS A 1 271 ? -31.524 -6.216 7.284 1.00 92.94 271 LYS A N 1
ATOM 2239 C CA . LYS A 1 271 ? -31.967 -7.416 7.994 1.00 92.94 271 LYS A CA 1
ATOM 2240 C C . LYS A 1 271 ? -30.859 -8.464 7.935 1.00 92.94 271 LYS A C 1
ATOM 2242 O O . LYS A 1 271 ? -30.316 -8.706 6.866 1.00 92.94 271 LYS A O 1
ATOM 2247 N N . SER A 1 272 ? -30.535 -9.074 9.066 1.00 91.75 272 SER A N 1
ATOM 2248 C CA . SER A 1 272 ? -29.592 -10.189 9.178 1.00 91.75 272 SER A CA 1
ATOM 2249 C C . SER A 1 272 ? -30.185 -11.193 10.161 1.00 91.75 272 SER A C 1
ATOM 2251 O O . SER A 1 272 ? -30.337 -10.881 11.342 1.00 91.75 272 SER A O 1
ATOM 2253 N N . GLY A 1 273 ? -30.608 -12.359 9.665 1.00 85.75 273 GLY A N 1
ATOM 2254 C CA . GLY A 1 273 ? -31.479 -13.253 10.435 1.00 85.75 273 GLY A CA 1
ATOM 2255 C C . GLY A 1 273 ? -32.729 -12.508 10.925 1.00 85.75 273 GLY A C 1
ATOM 2256 O O . GLY A 1 273 ? -33.355 -11.773 10.159 1.00 85.75 273 GLY A O 1
ATOM 2257 N N . ASP A 1 274 ? -33.031 -12.628 12.217 1.00 86.12 274 ASP A N 1
ATOM 2258 C CA . ASP A 1 274 ? -34.154 -11.932 12.863 1.00 86.12 274 ASP A CA 1
ATOM 2259 C C . ASP A 1 274 ? -33.819 -10.491 13.297 1.00 86.12 274 ASP A C 1
ATOM 2261 O O . ASP A 1 274 ? -34.685 -9.741 13.754 1.00 86.12 274 ASP A O 1
ATOM 2265 N N . LYS A 1 275 ? -32.557 -10.066 13.154 1.00 93.12 275 LYS A N 1
ATOM 2266 C CA . LYS A 1 275 ? -32.086 -8.749 13.591 1.00 93.12 275 LYS A CA 1
ATOM 2267 C C . LYS A 1 275 ? -32.282 -7.712 12.489 1.00 93.12 275 LYS A C 1
ATOM 2269 O O . LYS A 1 275 ? -31.857 -7.910 11.353 1.00 93.12 275 LYS A O 1
ATOM 2274 N N . SER A 1 276 ? -32.875 -6.570 12.838 1.00 94.88 276 SER A N 1
ATOM 2275 C CA . SER A 1 276 ? -32.969 -5.391 11.966 1.00 94.88 276 SER A CA 1
ATOM 2276 C C . SER A 1 276 ? -32.211 -4.220 12.581 1.00 94.88 276 SER A C 1
ATOM 2278 O O . SER A 1 276 ? -32.395 -3.918 13.759 1.00 94.88 276 SER A O 1
ATOM 2280 N N . PHE A 1 277 ? -31.366 -3.552 11.799 1.00 94.50 277 PHE A N 1
ATOM 2281 C CA . PHE A 1 277 ? -30.542 -2.440 12.277 1.00 94.50 277 PHE A CA 1
ATOM 2282 C C . PHE A 1 277 ? -30.275 -1.395 11.184 1.00 94.50 277 PHE A C 1
ATOM 2284 O O . PHE A 1 277 ? -30.339 -1.715 9.994 1.00 94.50 277 PHE A O 1
ATOM 2291 N N . PRO A 1 278 ? -29.978 -0.135 11.555 1.00 94.69 278 PRO A N 1
ATOM 2292 C CA . PRO A 1 278 ? -29.748 0.922 10.582 1.00 94.69 278 PRO A CA 1
ATOM 2293 C C . PRO A 1 278 ? -28.392 0.798 9.869 1.00 94.69 278 PRO A C 1
ATOM 2295 O O . PRO A 1 278 ? -27.357 0.548 10.494 1.00 94.69 278 PRO A O 1
ATOM 2298 N N . LEU A 1 279 ? -28.409 1.078 8.565 1.00 96.06 279 LEU A N 1
ATOM 2299 C CA . LEU A 1 279 ? -27.251 1.443 7.751 1.00 96.06 279 LEU A CA 1
ATOM 2300 C C . LEU A 1 279 ? -27.253 2.960 7.553 1.00 96.06 279 LEU A C 1
ATOM 2302 O O . LEU A 1 279 ? -28.182 3.503 6.959 1.00 96.06 279 LEU A O 1
ATOM 2306 N N . ASN A 1 280 ? -26.207 3.642 8.012 1.00 94.94 280 ASN A N 1
ATOM 2307 C CA . ASN A 1 280 ? -26.026 5.078 7.815 1.00 94.94 280 ASN A CA 1
ATOM 2308 C C . ASN A 1 280 ? -24.806 5.339 6.927 1.00 94.94 280 ASN A C 1
ATOM 2310 O O . ASN A 1 280 ? -23.671 5.056 7.308 1.00 94.94 280 ASN A O 1
ATOM 2314 N N . LEU A 1 281 ? -25.021 5.939 5.761 1.00 94.12 281 LEU A N 1
ATOM 2315 C CA . LEU A 1 281 ? -23.954 6.410 4.884 1.00 94.12 281 LEU A CA 1
ATOM 2316 C C . LEU A 1 281 ? -23.741 7.902 5.132 1.00 94.12 281 LEU A C 1
ATOM 2318 O O . LEU A 1 281 ? -24.579 8.716 4.750 1.00 94.12 281 LEU A O 1
ATOM 2322 N N . PHE A 1 282 ? -22.626 8.265 5.757 1.00 92.75 282 PHE A N 1
ATOM 2323 C CA . PHE A 1 282 ? -22.207 9.651 5.951 1.00 92.75 282 PHE A CA 1
ATOM 2324 C C . PHE A 1 282 ? -21.354 10.073 4.760 1.00 92.75 282 PHE A C 1
ATOM 2326 O O . PHE A 1 282 ? -20.291 9.502 4.533 1.00 92.75 282 PHE A O 1
ATOM 2333 N N . TYR A 1 283 ? -21.778 11.077 3.998 1.00 88.69 283 TYR A N 1
ATOM 2334 C CA . TYR A 1 283 ? -21.064 11.486 2.788 1.00 88.69 283 TYR A CA 1
ATOM 2335 C C . TYR A 1 283 ? -21.000 12.99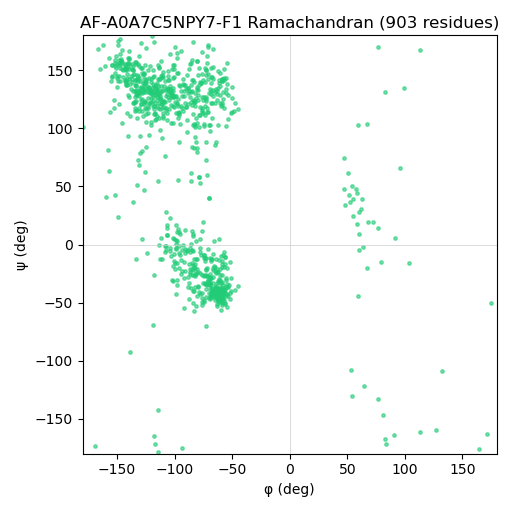9 2.607 1.00 88.69 283 TYR A C 1
ATOM 2337 O O . TYR A 1 283 ? -21.787 13.760 3.166 1.00 88.69 283 TYR A O 1
ATOM 2345 N N . THR A 1 284 ? -20.038 13.448 1.803 1.00 81.62 284 THR A N 1
ATOM 2346 C CA . THR A 1 284 ? -19.911 14.857 1.398 1.00 81.62 284 THR A CA 1
ATOM 2347 C C . THR A 1 284 ? -20.453 15.035 -0.027 1.00 81.62 284 THR A C 1
ATOM 2349 O O . THR A 1 284 ? -20.071 14.296 -0.937 1.00 81.62 284 THR A O 1
ATOM 2352 N N . SER A 1 285 ? -21.360 16.003 -0.215 1.00 65.56 285 SER A N 1
ATOM 2353 C CA . SER A 1 285 ? -22.348 16.097 -1.314 1.00 65.56 285 SER A CA 1
ATOM 2354 C C . SER A 1 285 ? -21.818 16.039 -2.756 1.00 65.56 285 SER A C 1
ATOM 2356 O O . SER A 1 285 ? -22.574 15.723 -3.663 1.00 65.56 285 SER A O 1
ATOM 2358 N N . ASN A 1 286 ? -20.537 16.312 -3.011 1.00 57.44 286 ASN A N 1
ATOM 2359 C CA . ASN A 1 286 ? -20.051 16.537 -4.383 1.00 57.44 286 ASN A CA 1
ATOM 2360 C C . ASN A 1 286 ? -19.339 15.332 -5.021 1.00 57.44 286 ASN A C 1
ATOM 2362 O O . ASN A 1 286 ? -18.737 15.480 -6.084 1.00 57.44 286 ASN A O 1
ATOM 2366 N N . ASN A 1 287 ? -19.292 14.174 -4.353 1.00 56.78 287 ASN A N 1
ATOM 2367 C CA . ASN A 1 287 ? -18.241 13.190 -4.642 1.00 56.78 287 ASN A CA 1
ATOM 2368 C C . ASN A 1 287 ? -18.680 11.736 -4.818 1.00 56.78 287 ASN A C 1
ATOM 2370 O O . ASN A 1 287 ? -17.854 10.948 -5.288 1.00 56.78 287 ASN A O 1
ATOM 2374 N N . PHE A 1 288 ? -19.915 11.388 -4.465 1.00 63.69 288 PHE A N 1
ATOM 2375 C CA . PHE A 1 288 ? -20.444 10.032 -4.586 1.00 63.69 288 PHE A CA 1
ATOM 2376 C C . PHE A 1 288 ? -21.792 10.108 -5.307 1.00 63.69 288 PHE A C 1
ATOM 2378 O O . PHE A 1 288 ? -22.814 10.365 -4.681 1.00 63.69 288 PHE A O 1
ATOM 2385 N N . SER A 1 289 ? -21.770 9.954 -6.632 1.00 66.25 289 SER A N 1
ATOM 2386 C CA . SER A 1 289 ? -22.973 9.718 -7.445 1.00 66.25 289 SER A CA 1
ATOM 2387 C C . SER A 1 289 ? -23.601 8.355 -7.141 1.00 66.25 289 SER A C 1
ATOM 2389 O O . SER A 1 289 ? -24.788 8.163 -7.361 1.00 66.25 289 SER A O 1
ATOM 2391 N N . ASP A 1 290 ? -22.817 7.445 -6.560 1.00 78.06 290 ASP A N 1
ATOM 2392 C CA . ASP A 1 290 ? -23.118 6.013 -6.485 1.00 78.06 290 ASP A CA 1
ATOM 2393 C C . ASP A 1 290 ? -23.522 5.590 -5.057 1.00 78.06 290 ASP A C 1
ATOM 2395 O O . ASP A 1 290 ? -23.301 4.463 -4.625 1.00 78.06 290 ASP A O 1
ATOM 2399 N N . ILE A 1 291 ? -24.100 6.512 -4.276 1.00 85.62 291 ILE A N 1
ATOM 2400 C CA . ILE A 1 291 ? -24.579 6.245 -2.904 1.00 85.62 291 ILE A CA 1
ATOM 2401 C C . ILE A 1 291 ? -25.658 5.150 -2.884 1.00 85.62 291 ILE A C 1
ATOM 2403 O O . ILE A 1 291 ? -25.753 4.384 -1.922 1.00 85.62 291 ILE A O 1
ATOM 2407 N N . ASP A 1 292 ? -26.481 5.072 -3.930 1.00 87.94 292 ASP A N 1
ATOM 2408 C CA . ASP A 1 292 ? -27.482 4.015 -4.089 1.00 87.94 292 ASP A CA 1
ATOM 2409 C C . ASP A 1 292 ? -26.828 2.646 -4.291 1.00 87.94 292 ASP A C 1
ATOM 2411 O O . ASP A 1 292 ? -27.192 1.706 -3.585 1.00 87.94 292 ASP A O 1
ATOM 2415 N N . PHE A 1 293 ? -25.809 2.573 -5.153 1.00 87.75 293 PHE A N 1
ATOM 2416 C CA . PHE A 1 293 ? -24.986 1.380 -5.357 1.00 87.75 293 PHE A CA 1
ATOM 2417 C C . PHE A 1 293 ? -24.309 0.942 -4.053 1.00 87.75 293 PHE A C 1
ATOM 2419 O O . PHE A 1 293 ? -24.505 -0.179 -3.603 1.00 87.75 293 PHE A O 1
ATOM 2426 N N . ILE A 1 294 ? -23.605 1.852 -3.368 1.00 90.44 294 ILE A N 1
ATOM 2427 C CA . ILE A 1 294 ? -22.929 1.558 -2.092 1.00 90.44 294 ILE A CA 1
ATOM 2428 C C . ILE A 1 294 ? -23.902 0.974 -1.060 1.00 90.44 294 ILE A C 1
ATOM 2430 O O . ILE A 1 294 ? -23.559 0.025 -0.355 1.00 90.44 294 ILE A O 1
ATOM 2434 N N . ASN A 1 295 ? -25.111 1.530 -0.962 1.00 92.81 295 ASN A N 1
ATOM 2435 C CA . ASN A 1 295 ? -26.141 1.017 -0.063 1.00 92.81 295 ASN A CA 1
ATOM 2436 C C . ASN A 1 295 ? -26.557 -0.417 -0.444 1.00 92.81 295 ASN A C 1
ATOM 2438 O O . ASN A 1 295 ? -26.536 -1.302 0.412 1.00 92.81 295 ASN A O 1
ATOM 2442 N N . ALA A 1 296 ? -26.888 -0.647 -1.719 1.00 91.25 296 ALA A N 1
ATOM 2443 C CA . ALA A 1 296 ? -27.303 -1.954 -2.225 1.00 91.25 296 ALA A CA 1
ATOM 2444 C C . ALA A 1 296 ? -26.223 -3.029 -2.014 1.00 91.25 296 ALA A C 1
ATOM 2446 O O . ALA A 1 296 ? -26.501 -4.055 -1.398 1.00 91.25 296 ALA A O 1
ATOM 2447 N N . GLU A 1 297 ? -24.979 -2.746 -2.401 1.00 89.56 297 GLU A N 1
ATOM 2448 C CA . GLU A 1 297 ? -23.854 -3.675 -2.244 1.00 89.56 297 GLU A CA 1
ATOM 2449 C C . GLU A 1 297 ? -23.547 -3.977 -0.777 1.00 89.56 297 GLU A C 1
ATOM 2451 O O . GLU A 1 297 ? -23.241 -5.108 -0.412 1.00 89.56 297 GLU A O 1
ATOM 2456 N N . THR A 1 298 ? -23.668 -2.980 0.107 1.00 93.62 298 THR A N 1
ATOM 2457 C CA . THR A 1 298 ? -23.478 -3.201 1.549 1.00 93.62 298 THR A CA 1
ATOM 2458 C C . THR A 1 298 ? -24.532 -4.166 2.093 1.00 93.62 298 THR A C 1
ATOM 2460 O O . THR A 1 298 ? -24.203 -5.075 2.856 1.00 93.62 298 THR A O 1
ATOM 2463 N N . LYS A 1 299 ? -25.800 -3.994 1.699 1.00 93.88 299 LYS A N 1
ATOM 2464 C CA . LYS A 1 299 ? -26.897 -4.897 2.078 1.00 93.88 299 LYS A CA 1
ATOM 2465 C C . LYS A 1 299 ? -26.656 -6.312 1.575 1.00 93.88 299 LYS A C 1
ATOM 2467 O O . LYS A 1 299 ? -26.802 -7.265 2.337 1.00 93.88 299 LYS A O 1
ATOM 2472 N N . GLU A 1 300 ? -26.276 -6.445 0.311 1.00 91.12 300 GLU A N 1
ATOM 2473 C CA . GLU A 1 300 ? -26.020 -7.742 -0.299 1.00 91.12 300 GLU A CA 1
ATOM 2474 C C . GLU A 1 300 ? -24.820 -8.448 0.344 1.00 91.12 300 GLU A C 1
ATOM 2476 O O . GLU A 1 300 ? -24.911 -9.627 0.692 1.00 91.12 300 GLU A O 1
ATOM 2481 N N . ALA A 1 301 ? -23.736 -7.719 0.618 1.00 90.94 301 ALA A N 1
ATOM 2482 C CA . ALA A 1 301 ? -22.589 -8.241 1.351 1.00 90.94 301 ALA A CA 1
ATOM 2483 C C . ALA A 1 301 ? -22.985 -8.730 2.753 1.00 90.94 301 ALA A C 1
ATOM 2485 O O . ALA A 1 301 ? -22.629 -9.846 3.128 1.00 90.94 301 ALA A O 1
ATOM 2486 N N . VAL A 1 302 ? -23.770 -7.955 3.515 1.00 93.69 302 VAL A N 1
ATOM 2487 C CA . VAL A 1 302 ? -24.270 -8.394 4.830 1.00 93.69 302 VAL A CA 1
ATOM 2488 C C . VAL A 1 302 ? -25.097 -9.673 4.710 1.00 93.69 302 VAL A C 1
ATOM 2490 O O . VAL A 1 302 ? -24.858 -10.600 5.483 1.00 93.69 302 VAL A O 1
ATOM 2493 N N . ASN A 1 303 ? -26.015 -9.760 3.746 1.00 91.31 303 ASN A N 1
ATOM 2494 C CA . ASN A 1 303 ? -26.845 -10.950 3.537 1.00 91.31 303 ASN A CA 1
ATOM 2495 C C . ASN A 1 303 ? -25.989 -12.189 3.228 1.00 91.31 303 ASN A C 1
ATOM 2497 O O . ASN A 1 303 ? -26.151 -13.232 3.864 1.00 91.31 303 ASN A O 1
ATOM 2501 N N . ASN A 1 304 ? -25.033 -12.060 2.304 1.00 89.38 304 ASN A N 1
ATOM 2502 C CA . ASN A 1 304 ? -24.154 -13.154 1.890 1.00 89.38 304 ASN A CA 1
ATOM 2503 C C . ASN A 1 304 ? -23.193 -13.601 3.003 1.00 89.38 304 ASN A C 1
ATOM 2505 O O . ASN A 1 304 ? -22.939 -14.799 3.146 1.00 89.38 304 ASN A O 1
ATOM 2509 N N . ILE A 1 305 ? -22.670 -12.671 3.813 1.00 90.06 305 ILE A N 1
ATOM 2510 C CA . ILE A 1 305 ? -21.857 -13.025 4.987 1.00 90.06 305 ILE A CA 1
ATOM 2511 C C . ILE A 1 305 ? -22.733 -13.690 6.045 1.00 90.06 305 ILE A C 1
ATOM 2513 O O . ILE A 1 305 ? -22.333 -14.715 6.594 1.00 90.06 305 ILE A O 1
ATOM 2517 N N . SER A 1 306 ? -23.936 -13.161 6.291 1.00 91.25 306 SER A N 1
ATOM 2518 C CA . SER A 1 306 ? -24.837 -13.690 7.319 1.00 91.25 306 SER A CA 1
ATOM 2519 C C . SER A 1 306 ? -25.227 -15.141 7.045 1.00 91.25 306 SER A C 1
ATOM 2521 O O . SER A 1 306 ? -25.257 -15.967 7.954 1.00 91.25 306 SER A O 1
ATOM 2523 N N . ALA A 1 307 ? -25.449 -15.488 5.774 1.00 88.94 307 ALA A N 1
ATOM 2524 C CA . ALA A 1 307 ? -25.724 -16.863 5.359 1.00 88.94 307 ALA A CA 1
ATOM 2525 C C . ALA A 1 307 ? -24.590 -17.845 5.728 1.00 88.94 307 ALA A C 1
ATOM 2527 O O . ALA A 1 307 ? -24.834 -19.038 5.912 1.00 88.94 307 ALA A O 1
ATOM 2528 N N . LYS A 1 308 ? -23.350 -17.355 5.862 1.00 87.94 308 LYS A N 1
ATOM 2529 C CA . LYS A 1 308 ? -22.160 -18.160 6.177 1.00 87.94 308 LYS A CA 1
ATOM 2530 C C . LYS A 1 308 ? -21.781 -18.105 7.651 1.00 87.94 308 LYS A C 1
ATOM 2532 O O . LYS A 1 308 ? -21.447 -19.141 8.217 1.00 87.94 308 LYS A O 1
ATOM 2537 N N . LEU A 1 309 ? -21.828 -16.931 8.275 1.00 87.19 309 LEU A N 1
ATOM 2538 C CA . LEU A 1 309 ? -21.320 -16.695 9.630 1.00 87.19 309 LEU A CA 1
ATOM 2539 C C . LEU A 1 309 ? -22.407 -16.488 10.694 1.00 87.19 309 LEU A C 1
ATOM 2541 O O . LEU A 1 309 ? -22.085 -16.401 11.872 1.00 87.19 309 LEU A O 1
ATOM 2545 N N . GLY A 1 310 ? -23.684 -16.504 10.316 1.00 88.25 310 GLY A N 1
ATOM 2546 C CA . GLY A 1 310 ? -24.795 -16.255 11.233 1.00 88.25 310 GLY A CA 1
ATOM 2547 C C . GLY A 1 310 ? -25.165 -14.775 11.299 1.00 88.25 310 GLY A C 1
ATOM 2548 O O . GLY A 1 310 ? -24.813 -13.997 10.422 1.00 88.25 310 GLY A O 1
ATOM 2549 N N . THR A 1 311 ? -25.924 -14.378 12.313 1.00 90.75 311 THR A N 1
ATOM 2550 C CA . THR A 1 311 ? -26.446 -13.009 12.440 1.00 90.75 311 THR A CA 1
ATOM 2551 C C . THR A 1 311 ? -25.336 -11.977 12.666 1.00 90.75 311 THR A C 1
ATOM 2553 O O . THR A 1 311 ? -24.383 -12.231 13.397 1.00 90.75 311 THR A O 1
ATOM 2556 N N . TYR A 1 312 ? -25.476 -10.784 12.079 1.00 91.06 312 TYR A N 1
ATOM 2557 C CA . TYR A 1 312 ? -24.543 -9.672 12.276 1.00 91.06 312 TYR A CA 1
ATOM 2558 C C . TYR A 1 312 ? -24.439 -9.284 13.764 1.00 91.06 312 TYR A C 1
ATOM 2560 O O . TYR A 1 312 ? -25.467 -8.972 14.384 1.00 91.06 312 TYR A O 1
ATOM 2568 N N . PRO A 1 313 ? -23.225 -9.251 14.348 1.00 87.00 313 PRO A N 1
ATOM 2569 C CA . PRO A 1 313 ? -23.077 -9.106 15.797 1.00 87.00 313 PRO A CA 1
ATOM 2570 C C . PRO A 1 313 ? -23.441 -7.706 16.300 1.00 87.00 313 PRO A C 1
ATOM 2572 O O . PRO A 1 313 ? -23.998 -7.564 17.387 1.00 87.00 313 PRO A O 1
ATOM 2575 N N . PHE A 1 314 ? -23.247 -6.662 15.491 1.00 89.44 314 PHE A N 1
ATOM 2576 C CA . PHE A 1 314 ? -23.448 -5.276 15.926 1.00 89.44 314 PHE A CA 1
ATOM 2577 C C . PHE A 1 314 ? -24.835 -4.708 15.605 1.00 89.44 314 PHE A C 1
ATOM 2579 O O . PHE A 1 314 ? -25.610 -5.296 14.851 1.00 89.44 314 PHE A O 1
ATOM 2586 N N . ASN A 1 315 ? -25.187 -3.572 16.212 1.00 91.69 315 ASN A N 1
ATOM 2587 C CA . ASN A 1 315 ? -26.543 -3.008 16.180 1.00 91.69 315 ASN A CA 1
ATOM 2588 C C . ASN A 1 315 ? -26.722 -1.892 15.149 1.00 91.69 315 ASN A C 1
ATOM 2590 O O . ASN A 1 315 ? -27.791 -1.286 15.094 1.00 91.69 315 ASN A O 1
ATOM 2594 N N . LYS A 1 316 ? -25.690 -1.600 14.353 1.00 93.31 316 LYS A N 1
ATOM 2595 C CA . LYS A 1 316 ? -25.729 -0.669 13.220 1.00 93.31 316 LYS A CA 1
ATOM 2596 C C . LYS A 1 316 ? -24.493 -0.819 12.333 1.00 93.31 316 LYS A C 1
ATOM 2598 O O . LYS A 1 316 ? -23.493 -1.420 12.726 1.00 93.31 316 LYS A O 1
ATOM 2603 N N . ILE A 1 317 ? -24.547 -0.204 11.156 1.00 95.50 317 ILE A N 1
ATOM 2604 C CA . ILE A 1 317 ? -23.381 0.020 10.296 1.00 95.50 317 ILE A CA 1
ATOM 2605 C C . ILE A 1 317 ? -23.367 1.491 9.904 1.00 95.50 317 ILE A C 1
ATOM 2607 O O . ILE A 1 317 ? -24.300 1.982 9.273 1.00 95.50 317 ILE A O 1
ATOM 2611 N N . ASN A 1 318 ? -22.293 2.192 10.242 1.00 95.88 318 ASN A N 1
ATOM 2612 C CA . ASN A 1 318 ? -21.994 3.499 9.685 1.00 95.88 318 ASN A CA 1
ATOM 2613 C C . ASN A 1 318 ? -20.876 3.365 8.650 1.00 95.88 318 ASN A C 1
ATOM 2615 O O . ASN A 1 318 ? -19.881 2.690 8.906 1.00 95.88 318 ASN A O 1
ATOM 2619 N N . ILE A 1 319 ? -21.012 4.033 7.506 1.00 95.44 319 ILE A N 1
ATOM 2620 C CA . ILE A 1 319 ? -19.960 4.123 6.488 1.00 95.44 319 ILE A CA 1
ATOM 2621 C C . ILE A 1 319 ? -19.691 5.594 6.188 1.00 95.44 319 ILE A C 1
ATOM 2623 O O . ILE A 1 319 ? -20.592 6.329 5.785 1.00 95.44 319 ILE A O 1
ATOM 2627 N N . VAL A 1 320 ? -18.444 6.026 6.359 1.00 93.94 320 VAL A N 1
ATOM 2628 C CA . VAL A 1 320 ? -17.996 7.393 6.085 1.00 93.94 320 VAL A CA 1
ATOM 2629 C C . VAL A 1 320 ? -17.326 7.466 4.715 1.00 93.94 320 VAL A C 1
ATOM 2631 O O . VAL A 1 320 ? -16.230 6.949 4.501 1.00 93.94 320 VAL A O 1
ATOM 2634 N N . LEU A 1 321 ? -17.973 8.183 3.801 1.00 91.19 321 LEU A N 1
ATOM 2635 C CA . LEU A 1 321 ? -17.612 8.359 2.399 1.00 91.19 321 LEU A CA 1
ATOM 2636 C C . LEU A 1 321 ? -17.163 9.810 2.158 1.00 91.19 321 LEU A C 1
ATOM 2638 O O . LEU A 1 321 ? -17.959 10.708 1.857 1.00 91.19 321 LEU A O 1
ATOM 2642 N N . SER A 1 322 ? -15.862 10.076 2.287 1.00 86.75 322 SER A N 1
ATOM 2643 C CA . SER A 1 322 ? -15.318 11.432 2.144 1.00 86.75 322 SER A CA 1
ATOM 2644 C C . SER A 1 322 ? -14.030 11.486 1.331 1.00 86.75 322 SER A C 1
ATOM 2646 O O . SER A 1 322 ? -13.130 10.674 1.516 1.00 86.75 322 SER A O 1
ATOM 2648 N N . LYS A 1 323 ? -13.899 12.515 0.477 1.00 83.75 323 LYS A N 1
ATOM 2649 C CA . LYS A 1 323 ? -12.640 12.821 -0.234 1.00 83.75 323 LYS A CA 1
ATOM 2650 C C . LYS A 1 323 ? -11.531 13.318 0.694 1.00 83.75 323 LYS A C 1
ATOM 2652 O O . LYS A 1 323 ? -10.388 13.417 0.259 1.00 83.75 323 LYS A O 1
ATOM 2657 N N . GLU A 1 324 ? -11.863 13.689 1.929 1.00 88.00 324 GLU A N 1
ATOM 2658 C CA . GLU A 1 324 ? -10.860 14.139 2.890 1.00 88.00 324 GLU A CA 1
ATOM 2659 C C . GLU A 1 324 ? -10.125 12.963 3.555 1.00 88.00 324 GLU A C 1
ATOM 2661 O O . GLU A 1 324 ? -8.997 13.172 4.006 1.00 88.00 324 GLU A O 1
ATOM 2666 N N . ASN A 1 325 ? -10.708 11.751 3.550 1.00 89.38 325 ASN A N 1
ATOM 2667 C CA . ASN A 1 325 ? -10.053 10.512 3.992 1.00 89.38 325 ASN A CA 1
ATOM 2668 C C . ASN A 1 325 ? -8.785 10.266 3.163 1.00 89.38 325 ASN A C 1
ATOM 2670 O O . ASN A 1 325 ? -8.797 10.522 1.958 1.00 89.38 325 ASN A O 1
ATOM 2674 N N . ARG A 1 326 ? -7.709 9.753 3.776 1.00 88.06 326 ARG A N 1
ATOM 2675 C CA . ARG A 1 326 ? -6.468 9.376 3.062 1.00 88.06 326 ARG A CA 1
ATOM 2676 C C . ARG A 1 326 ? -6.215 7.872 3.005 1.00 88.06 326 ARG A C 1
ATOM 2678 O O . ARG A 1 326 ? -5.360 7.455 2.237 1.00 88.06 326 ARG A O 1
ATOM 2685 N N . THR A 1 327 ? -6.956 7.093 3.785 1.00 87.31 327 THR A N 1
ATOM 2686 C CA . THR A 1 327 ? -6.956 5.631 3.754 1.00 87.31 327 THR A CA 1
ATOM 2687 C C . THR A 1 327 ? -8.321 5.097 4.185 1.00 87.31 327 THR A C 1
ATOM 2689 O O . THR A 1 327 ? -9.130 5.840 4.758 1.00 87.31 327 THR A O 1
ATOM 2692 N N . SER A 1 328 ? -8.578 3.835 3.860 1.00 87.62 328 SER A N 1
ATOM 2693 C CA . SER A 1 328 ? -9.750 3.103 4.325 1.00 87.62 328 SER A CA 1
ATOM 2694 C C . SER A 1 328 ? -9.437 2.405 5.649 1.00 87.62 328 SER A C 1
ATOM 2696 O O . SER A 1 328 ? -8.310 1.968 5.879 1.00 87.62 328 SER A O 1
ATOM 2698 N N . SER A 1 329 ? -10.415 2.298 6.542 1.00 85.62 329 SER A N 1
ATOM 2699 C CA . SER A 1 329 ? -10.248 1.658 7.852 1.00 85.62 329 SER A CA 1
ATOM 2700 C C . SER A 1 329 ? -11.549 1.005 8.303 1.00 85.62 329 SER A C 1
ATOM 2702 O O . SER A 1 329 ? -12.635 1.524 8.032 1.00 85.62 329 SER A O 1
ATOM 2704 N N . SER A 1 330 ? -11.430 -0.128 8.991 1.00 86.69 330 SER A N 1
ATOM 2705 C CA . SER A 1 330 ? -12.555 -0.896 9.517 1.00 86.69 330 SER A CA 1
ATOM 2706 C C . SER A 1 330 ? -12.562 -0.803 11.034 1.00 86.69 330 SER A C 1
ATOM 2708 O O . SER A 1 330 ? -11.569 -1.145 11.667 1.00 86.69 330 SER A O 1
ATOM 2710 N N . PHE A 1 331 ? -13.662 -0.330 11.611 1.00 87.50 331 PHE A N 1
ATOM 2711 C CA . PHE A 1 331 ? -13.912 -0.414 13.045 1.00 87.50 331 PHE A CA 1
ATOM 2712 C C . PHE A 1 331 ? -15.322 -0.956 13.279 1.00 87.50 331 PHE A C 1
ATOM 2714 O O . PHE A 1 331 ? -16.198 -0.768 12.423 1.00 87.50 331 PHE A O 1
ATOM 2721 N N . PRO A 1 332 ? -15.576 -1.575 14.442 1.00 86.69 332 PRO A N 1
ATOM 2722 C CA . PRO A 1 332 ? -16.902 -2.071 14.788 1.00 86.69 332 PRO A CA 1
ATOM 2723 C C . PRO A 1 332 ? -17.935 -0.953 14.653 1.00 86.69 332 PRO A C 1
ATOM 2725 O O . PRO A 1 332 ? -17.725 0.156 15.142 1.00 86.69 332 PRO A O 1
ATOM 2728 N N . GLU A 1 333 ? -19.019 -1.222 13.925 1.00 90.62 333 GLU A N 1
ATOM 2729 C CA . GLU A 1 333 ? -20.088 -0.262 13.597 1.00 90.62 333 GLU A CA 1
ATOM 2730 C C . GLU A 1 333 ? -19.687 1.001 12.806 1.00 90.62 333 GLU A C 1
ATOM 2732 O O . GLU A 1 333 ? -20.578 1.765 12.431 1.00 90.62 333 GLU A O 1
ATOM 2737 N N . ASN A 1 334 ? -18.404 1.256 12.527 1.00 92.94 334 ASN A N 1
ATOM 2738 C CA . ASN A 1 334 ? -17.932 2.521 11.955 1.00 92.94 334 ASN A CA 1
ATOM 2739 C C . ASN A 1 334 ? -16.823 2.301 10.909 1.00 92.94 334 ASN A C 1
ATOM 2741 O O . ASN A 1 334 ? -15.636 2.233 11.222 1.00 92.94 334 ASN A O 1
ATOM 2745 N N . LEU A 1 335 ? -17.219 2.213 9.642 1.00 94.12 335 LEU A N 1
ATOM 2746 C CA . LEU A 1 335 ? -16.341 1.964 8.500 1.00 94.12 335 LEU A CA 1
ATOM 2747 C C . LEU A 1 335 ? -15.949 3.280 7.817 1.00 94.12 335 LEU A C 1
ATOM 2749 O O . LEU A 1 335 ? -16.789 4.149 7.585 1.00 94.12 335 LEU A O 1
ATOM 2753 N N . ILE A 1 336 ? -14.680 3.434 7.446 1.00 93.12 336 ILE A N 1
ATOM 2754 C CA . ILE A 1 336 ? -14.149 4.630 6.780 1.00 93.12 336 ILE A CA 1
ATOM 2755 C C . ILE A 1 336 ? -13.640 4.222 5.404 1.00 93.12 336 ILE A C 1
ATOM 2757 O O . ILE A 1 336 ? -12.707 3.433 5.312 1.00 93.12 336 ILE A O 1
ATOM 2761 N N . TYR A 1 337 ? -14.203 4.783 4.336 1.00 91.31 337 TYR A N 1
ATOM 2762 C CA . TYR A 1 337 ? -13.755 4.494 2.974 1.00 91.31 337 TYR A CA 1
ATOM 2763 C C . TYR A 1 337 ? -12.973 5.668 2.384 1.00 91.31 337 TYR A C 1
ATOM 2765 O O . TYR A 1 337 ? -13.444 6.814 2.366 1.00 91.31 337 TYR A O 1
ATOM 2773 N N . HIS A 1 338 ? -11.788 5.387 1.850 1.00 86.50 338 HIS A N 1
ATOM 2774 C CA . HIS A 1 338 ? -11.031 6.311 1.020 1.00 86.50 338 HIS A CA 1
ATOM 2775 C C . HIS A 1 338 ? -11.309 6.061 -0.462 1.00 86.50 338 HIS A C 1
ATOM 2777 O O . HIS A 1 338 ? -11.009 5.004 -1.006 1.00 86.50 338 HIS A O 1
ATOM 2783 N N . LYS A 1 339 ? -11.837 7.085 -1.137 1.00 76.38 339 LYS A N 1
ATOM 2784 C CA . LYS A 1 339 ? -11.986 7.087 -2.592 1.00 76.38 339 LYS A CA 1
ATOM 2785 C C . LYS A 1 339 ? -10.661 7.478 -3.245 1.00 76.38 339 LYS A C 1
ATOM 2787 O O . LYS A 1 339 ? -10.278 8.650 -3.214 1.00 76.38 339 LYS A O 1
ATOM 2792 N N . GLU A 1 340 ? -10.003 6.512 -3.874 1.00 64.94 340 GLU A N 1
ATOM 2793 C CA . GLU A 1 340 ? -8.835 6.767 -4.711 1.00 64.94 340 GLU A CA 1
ATOM 2794 C C . GLU A 1 340 ? -9.246 7.403 -6.048 1.00 64.94 340 GLU A C 1
ATOM 2796 O O . GLU A 1 340 ? -10.070 6.865 -6.780 1.00 64.94 340 GLU A O 1
ATOM 2801 N N . GLY A 1 341 ? -8.641 8.538 -6.406 1.00 58.47 341 GLY A N 1
ATOM 2802 C CA . GLY A 1 341 ? -8.854 9.171 -7.712 1.00 58.47 341 GLY A CA 1
ATOM 2803 C C . GLY A 1 341 ? -10.096 10.069 -7.817 1.00 58.47 341 GLY A C 1
ATOM 2804 O O . GLY A 1 341 ? -10.727 10.455 -6.832 1.00 58.47 341 GLY A O 1
ATOM 2805 N N . TYR A 1 342 ? -10.397 10.503 -9.047 1.00 50.66 342 TYR A N 1
ATOM 2806 C CA . TYR A 1 342 ? -11.510 11.426 -9.316 1.00 50.66 342 TYR A CA 1
ATOM 2807 C C . TYR A 1 342 ? -12.863 10.703 -9.407 1.00 50.66 342 TYR A C 1
ATOM 2809 O O . TYR A 1 342 ? -13.868 11.236 -8.920 1.00 50.66 342 TYR A O 1
ATOM 2817 N N . PHE A 1 343 ? -12.875 9.493 -9.971 1.00 53.28 343 PHE A N 1
ATOM 2818 C CA . PHE A 1 343 ? -14.064 8.669 -10.203 1.00 53.28 343 PHE A CA 1
ATOM 2819 C C . PHE A 1 343 ? -14.197 7.582 -9.140 1.00 53.28 343 PHE A C 1
ATOM 2821 O O . PHE A 1 343 ? -13.218 7.216 -8.498 1.00 53.28 343 PHE A O 1
ATOM 2828 N N . PHE A 1 344 ? -15.431 7.168 -8.859 1.00 65.12 344 PHE A N 1
ATOM 2829 C CA . PHE A 1 344 ? -15.670 6.024 -7.986 1.00 65.12 344 PHE A CA 1
ATOM 2830 C C . PHE A 1 344 ? -15.426 4.761 -8.808 1.00 65.12 344 PHE A C 1
ATOM 2832 O O . PHE A 1 344 ? -15.806 4.710 -9.974 1.00 65.12 344 PHE A O 1
ATOM 2839 N N . GLU A 1 345 ? -14.758 3.783 -8.212 1.00 71.94 345 GLU A N 1
ATOM 2840 C CA . GLU A 1 345 ? -14.529 2.481 -8.824 1.00 71.94 345 GLU A CA 1
ATOM 2841 C C . GLU A 1 345 ? -15.271 1.451 -7.970 1.00 71.94 345 GLU A C 1
ATOM 2843 O O . GLU A 1 345 ? -14.883 1.210 -6.826 1.00 71.94 345 GLU A O 1
ATOM 2848 N N . GLU A 1 346 ? -16.342 0.871 -8.515 1.00 75.44 346 GLU A N 1
ATOM 2849 C CA . GLU A 1 346 ? -17.209 -0.107 -7.837 1.00 75.44 346 GLU A CA 1
ATOM 2850 C C . GLU A 1 346 ? -16.399 -1.259 -7.229 1.00 75.44 346 GLU A C 1
ATOM 2852 O O . GLU A 1 346 ? -16.518 -1.561 -6.041 1.00 75.44 346 GLU A O 1
ATOM 2857 N N . ASN A 1 347 ? -15.468 -1.806 -8.015 1.00 70.12 347 ASN A N 1
ATOM 2858 C CA . ASN A 1 347 ? -14.579 -2.888 -7.598 1.00 70.12 347 ASN A CA 1
ATOM 2859 C C . ASN A 1 347 ? -13.750 -2.537 -6.352 1.00 70.12 347 ASN A C 1
ATOM 2861 O O . ASN A 1 347 ? -13.607 -3.378 -5.468 1.00 70.12 347 ASN A O 1
ATOM 2865 N N . LYS A 1 348 ? -13.246 -1.298 -6.245 1.00 75.38 348 LYS A N 1
ATOM 2866 C CA . LYS A 1 348 ? -12.443 -0.857 -5.089 1.00 75.38 348 LYS A CA 1
ATOM 2867 C C . LYS A 1 348 ? -13.276 -0.712 -3.823 1.00 75.38 348 LYS A C 1
ATOM 2869 O O . LYS A 1 348 ? -12.767 -0.915 -2.723 1.00 75.38 348 LYS A O 1
ATOM 2874 N N . PHE A 1 349 ? -14.545 -0.338 -3.964 1.00 82.69 349 PHE A N 1
ATOM 2875 C CA . PHE A 1 349 ? -15.447 -0.292 -2.822 1.00 82.69 349 PHE A CA 1
ATOM 2876 C C . PHE A 1 349 ? -15.782 -1.697 -2.332 1.00 82.69 349 PHE A C 1
ATOM 2878 O O . PHE A 1 349 ? -15.761 -1.937 -1.128 1.00 82.69 349 PHE A O 1
ATOM 2885 N N . ILE A 1 350 ? -16.023 -2.633 -3.248 1.00 78.31 350 ILE A N 1
ATOM 2886 C CA . ILE A 1 350 ? -16.318 -4.025 -2.903 1.00 78.31 350 ILE A CA 1
ATOM 2887 C C . ILE A 1 350 ? -15.121 -4.695 -2.210 1.00 78.31 350 ILE A C 1
ATOM 2889 O O . ILE A 1 350 ? -15.300 -5.358 -1.185 1.00 78.31 350 ILE A O 1
ATOM 2893 N N . ASP A 1 351 ? -13.903 -4.411 -2.684 1.00 71.38 351 ASP A N 1
ATOM 2894 C CA . ASP A 1 351 ? -12.635 -4.816 -2.056 1.00 71.38 351 ASP A CA 1
ATOM 2895 C C . ASP A 1 351 ? -12.422 -4.266 -0.648 1.00 71.38 351 ASP A C 1
ATOM 2897 O O . ASP A 1 351 ? -11.621 -4.798 0.118 1.00 71.38 351 ASP A O 1
ATOM 2901 N N . PHE A 1 352 ? -13.125 -3.194 -0.300 1.00 82.81 352 PHE A N 1
ATOM 2902 C CA . PHE A 1 352 ? -13.126 -2.637 1.040 1.00 82.81 352 PHE A CA 1
ATOM 2903 C C . PHE A 1 352 ? -14.260 -3.226 1.885 1.00 82.81 352 PHE A C 1
ATOM 2905 O O . PHE A 1 352 ? -14.012 -3.769 2.959 1.00 82.81 352 PHE A O 1
ATOM 2912 N N . ILE A 1 353 ? -15.504 -3.140 1.409 1.00 87.81 353 ILE A N 1
ATOM 2913 C CA . ILE A 1 353 ? -16.688 -3.419 2.225 1.00 87.81 353 ILE A CA 1
ATOM 2914 C C . ILE A 1 353 ? -16.792 -4.894 2.614 1.00 87.81 353 ILE A C 1
ATOM 2916 O O . ILE A 1 353 ? -17.115 -5.188 3.760 1.00 87.81 353 ILE A O 1
ATOM 2920 N N . CYS A 1 354 ? -16.473 -5.824 1.709 1.00 84.62 354 CYS A N 1
ATOM 2921 C CA . CYS A 1 354 ? -16.572 -7.255 1.991 1.00 84.62 354 CYS A CA 1
ATOM 2922 C C . CYS A 1 354 ? -15.625 -7.689 3.123 1.00 84.62 354 CYS A C 1
ATOM 2924 O O . CYS A 1 354 ? -16.117 -8.257 4.104 1.00 84.62 354 CYS A O 1
ATOM 2926 N N . PRO A 1 355 ? -14.306 -7.398 3.067 1.00 79.12 355 PRO A N 1
ATOM 2927 C CA . PRO A 1 355 ? -13.410 -7.782 4.151 1.00 79.12 355 PRO A CA 1
ATOM 2928 C C . PRO A 1 355 ? -13.674 -6.991 5.425 1.00 79.12 355 PRO A C 1
ATOM 2930 O O . PRO A 1 355 ? -13.586 -7.584 6.493 1.00 79.12 355 PRO A O 1
ATOM 2933 N N . SER A 1 356 ? -14.057 -5.713 5.337 1.00 85.56 356 SER A N 1
ATOM 2934 C CA . SER A 1 356 ? -14.438 -4.911 6.506 1.00 85.56 356 SER A CA 1
ATOM 2935 C C . SER A 1 356 ? -15.670 -5.452 7.230 1.00 85.56 356 SER A C 1
ATOM 2937 O O . SER A 1 356 ? -15.706 -5.480 8.456 1.00 85.56 356 SER A O 1
ATOM 2939 N N . LEU A 1 357 ? -16.685 -5.908 6.494 1.00 89.12 357 LEU A N 1
ATOM 2940 C CA . LEU A 1 357 ? -17.860 -6.523 7.102 1.00 89.12 357 LEU A CA 1
ATOM 2941 C C . LEU A 1 357 ? -17.539 -7.907 7.646 1.00 89.12 357 LEU A C 1
ATOM 2943 O O . LEU A 1 357 ? -17.922 -8.186 8.773 1.00 89.12 357 LEU A O 1
ATOM 2947 N N . ALA A 1 358 ? -16.828 -8.754 6.893 1.00 85.19 358 ALA A N 1
ATOM 2948 C CA . ALA A 1 358 ? -16.432 -10.084 7.357 1.00 85.19 358 ALA A CA 1
ATOM 2949 C C . ALA A 1 358 ? -15.619 -10.002 8.656 1.00 85.19 358 ALA A C 1
ATOM 2951 O O . ALA A 1 358 ? -15.829 -10.800 9.562 1.00 85.19 358 ALA A O 1
ATOM 2952 N N . GLU A 1 359 ? -14.757 -8.993 8.767 1.00 81.12 359 GLU A N 1
ATOM 2953 C CA . GLU A 1 359 ? -14.006 -8.670 9.976 1.00 81.12 359 GLU A CA 1
ATOM 2954 C C . GLU A 1 359 ? -14.900 -8.433 11.198 1.00 81.12 359 GLU A C 1
ATOM 2956 O O . GLU A 1 359 ? -14.584 -8.914 12.278 1.00 81.12 359 GLU A O 1
ATOM 2961 N N . ASN A 1 360 ? -16.052 -7.779 11.029 1.00 84.69 360 ASN A N 1
ATOM 2962 C CA . ASN A 1 360 ? -16.988 -7.550 12.127 1.00 84.69 360 ASN A CA 1
ATOM 2963 C C . ASN A 1 360 ? -17.676 -8.840 12.622 1.00 84.69 360 ASN A C 1
ATOM 2965 O O . ASN A 1 360 ? -18.104 -8.859 13.768 1.00 84.69 360 ASN A O 1
ATOM 2969 N N . TYR A 1 361 ? -17.817 -9.892 11.801 1.00 83.06 361 TYR A N 1
ATOM 2970 C CA . TYR A 1 361 ? -18.426 -11.179 12.215 1.00 83.06 361 TYR A CA 1
ATOM 2971 C C . TYR A 1 361 ? -17.450 -12.131 12.907 1.00 83.06 361 TYR A C 1
ATOM 2973 O O . TYR A 1 361 ? -17.865 -13.091 13.559 1.00 83.06 361 TYR A O 1
ATOM 2981 N N . LEU A 1 362 ? -16.158 -11.938 12.675 1.00 78.12 362 LEU A N 1
ATOM 2982 C CA . LEU A 1 362 ? -15.108 -12.746 13.267 1.00 78.12 362 LEU A CA 1
ATOM 2983 C C . LEU A 1 362 ? -14.802 -12.146 14.661 1.00 78.12 362 LEU A C 1
ATOM 2985 O O . LEU A 1 362 ? -14.683 -10.928 14.779 1.00 78.12 362 LEU A O 1
ATOM 2989 N N . SER A 1 363 ? -14.726 -12.972 15.719 1.00 61.56 363 SER A N 1
ATOM 2990 C CA . SER A 1 363 ? -14.441 -12.520 17.095 1.00 61.56 363 SER A CA 1
ATOM 2991 C C . SER A 1 363 ? -13.200 -11.623 17.157 1.00 61.56 363 SER A C 1
ATOM 2993 O O . SER A 1 363 ? -12.175 -11.889 16.541 1.00 61.56 363 SER A O 1
ATOM 2995 N N . GLN A 1 364 ? -13.250 -10.513 17.889 1.00 55.38 364 GLN A N 1
ATOM 2996 C CA . GLN A 1 364 ? -12.139 -9.548 17.825 1.00 55.38 364 GLN A CA 1
ATOM 2997 C C . GLN A 1 364 ? -10.884 -10.019 18.580 1.00 55.38 364 GLN A C 1
ATOM 2999 O O . GLN A 1 364 ? -9.808 -9.452 18.392 1.00 55.38 364 GLN A O 1
ATOM 3004 N N . ASP A 1 365 ? -10.990 -11.114 19.338 1.00 50.06 365 ASP A N 1
ATOM 3005 C CA . ASP A 1 365 ? -9.854 -11.864 19.887 1.00 50.06 365 ASP A CA 1
ATOM 3006 C C . ASP A 1 365 ? -9.029 -12.570 18.796 1.00 50.06 365 ASP A C 1
ATOM 3008 O O . ASP A 1 365 ? -7.872 -12.926 19.025 1.00 50.06 365 ASP A O 1
ATOM 3012 N N . PHE A 1 366 ? -9.541 -12.654 17.556 1.00 49.97 366 PHE A N 1
ATOM 3013 C CA . PHE A 1 366 ? -8.766 -13.044 16.370 1.00 49.97 366 PHE A CA 1
ATOM 3014 C C . PHE A 1 366 ? -7.527 -12.164 16.117 1.00 49.97 366 PHE A C 1
ATOM 3016 O O . PHE A 1 366 ? -6.689 -12.527 15.288 1.00 49.97 366 PHE A O 1
ATOM 3023 N N . TYR A 1 367 ? -7.389 -11.033 16.818 1.00 47.22 367 TYR A N 1
ATOM 3024 C CA . TYR A 1 367 ? -6.233 -10.138 16.753 1.00 47.22 367 TYR A CA 1
ATOM 3025 C C . TYR A 1 367 ? -5.119 -10.423 17.755 1.00 47.22 367 TYR A C 1
ATOM 3027 O O . TYR A 1 367 ? -4.050 -9.824 17.622 1.00 47.22 367 TYR A O 1
ATOM 3035 N N . ASN A 1 368 ? -5.310 -11.342 18.707 1.00 46.78 368 ASN A N 1
ATOM 3036 C CA . ASN A 1 368 ? -4.319 -11.635 19.745 1.00 46.78 368 ASN A CA 1
ATOM 3037 C C . ASN A 1 368 ? -3.169 -12.528 19.248 1.00 46.78 368 ASN A C 1
ATOM 3039 O O . ASN A 1 368 ? -2.945 -13.640 19.724 1.00 46.78 368 ASN A O 1
ATOM 3043 N N . LEU A 1 369 ? -2.455 -12.083 18.217 1.00 43.72 369 LEU A N 1
ATOM 3044 C CA . LEU A 1 369 ? -1.525 -12.934 17.495 1.00 43.72 369 LEU A CA 1
ATOM 3045 C C . LEU A 1 369 ? -0.166 -12.262 17.313 1.00 43.72 369 LEU A C 1
ATOM 3047 O O . LEU A 1 369 ? 0.300 -12.073 16.196 1.00 43.72 369 LEU A O 1
ATOM 3051 N N . GLU A 1 370 ? 0.550 -12.095 18.426 1.00 41.28 370 GLU A N 1
ATOM 3052 C CA . GLU A 1 370 ? 2.013 -12.245 18.406 1.00 41.28 370 GLU A CA 1
ATOM 3053 C C . GLU A 1 370 ? 2.434 -13.655 17.945 1.00 41.28 370 GLU A C 1
ATOM 3055 O O . GLU A 1 370 ? 3.611 -13.875 17.709 1.00 41.28 370 GLU A O 1
ATOM 3060 N N . LYS A 1 371 ? 1.510 -14.629 17.805 1.00 45.28 371 LYS A N 1
ATOM 3061 C CA . LYS A 1 371 ? 1.822 -16.026 17.433 1.00 45.28 371 LYS A CA 1
ATOM 3062 C C . LYS A 1 371 ? 1.107 -16.594 16.201 1.00 45.28 371 LYS A C 1
ATOM 3064 O O . LYS A 1 371 ? 1.436 -17.707 15.796 1.00 45.28 371 LYS A O 1
ATOM 3069 N N . ASN A 1 372 ? 0.135 -15.906 15.595 1.00 52.31 372 ASN A N 1
ATOM 3070 C CA . ASN A 1 372 ? -0.622 -16.479 14.465 1.00 52.31 372 ASN A CA 1
ATOM 3071 C C . ASN A 1 372 ? -1.377 -15.520 13.516 1.00 52.31 372 ASN A C 1
ATOM 3073 O O . ASN A 1 372 ? -2.474 -15.851 13.062 1.00 52.31 372 ASN A O 1
ATOM 3077 N N . PRO A 1 373 ? -0.823 -14.359 13.125 1.00 49.25 373 PRO A N 1
ATOM 3078 C CA . PRO A 1 373 ? -1.565 -13.350 12.357 1.00 49.25 373 PRO A CA 1
ATOM 3079 C C . PRO A 1 373 ? -1.973 -13.810 10.938 1.00 49.25 373 PRO A C 1
ATOM 3081 O O . PRO A 1 373 ? -2.566 -13.058 10.173 1.00 49.25 373 PRO A O 1
ATOM 3084 N N . GLY A 1 374 ? -1.684 -15.060 10.566 1.00 54.69 374 GLY A N 1
ATOM 3085 C CA . GLY A 1 374 ? -1.878 -15.605 9.237 1.00 54.69 374 GLY A CA 1
ATOM 3086 C C . GLY A 1 374 ? -3.250 -16.212 8.944 1.00 54.69 374 GLY A C 1
ATOM 3087 O O . GLY A 1 374 ? -3.791 -15.940 7.879 1.00 54.69 374 GLY A O 1
ATOM 3088 N N . ILE A 1 375 ? -3.821 -17.049 9.814 1.00 59.91 375 ILE A N 1
ATOM 3089 C CA . ILE A 1 375 ? -5.045 -17.806 9.471 1.00 59.91 375 ILE A CA 1
ATOM 3090 C C . ILE A 1 375 ? -6.272 -16.893 9.525 1.00 59.91 375 ILE A C 1
ATOM 3092 O O . ILE A 1 375 ? -7.063 -16.813 8.590 1.00 59.91 375 ILE A O 1
ATOM 3096 N N . LEU A 1 376 ? -6.409 -16.148 10.613 1.00 59.84 376 LEU A N 1
ATOM 3097 C CA . LEU A 1 376 ? -7.681 -15.532 10.981 1.00 59.84 376 LEU A CA 1
ATOM 3098 C C . LEU A 1 376 ? -7.863 -14.176 10.290 1.00 59.84 376 LEU A C 1
ATOM 3100 O O . LEU A 1 376 ? -8.917 -13.913 9.711 1.00 59.84 376 LEU A O 1
ATOM 3104 N N . ALA A 1 377 ? -6.777 -13.408 10.144 1.00 59.03 377 ALA A N 1
ATOM 3105 C CA . ALA A 1 377 ? -6.731 -12.253 9.246 1.00 59.03 377 ALA A CA 1
ATOM 3106 C C . ALA A 1 377 ? -6.936 -12.633 7.767 1.00 59.03 377 ALA A C 1
ATOM 3108 O O . ALA A 1 377 ? -7.374 -11.803 6.972 1.00 59.03 377 ALA A O 1
ATOM 3109 N N . THR A 1 378 ? -6.647 -13.881 7.382 1.00 68.19 378 THR A N 1
ATOM 3110 C CA . THR A 1 378 ? -6.890 -14.366 6.016 1.00 68.19 378 THR A CA 1
ATOM 3111 C C . THR A 1 378 ? -8.305 -14.908 5.821 1.00 68.19 378 THR A C 1
ATOM 3113 O O . THR A 1 378 ? -8.836 -14.862 4.710 1.00 68.19 378 THR A O 1
ATOM 3116 N N . MET A 1 379 ? -8.967 -15.336 6.898 1.00 75.50 379 MET A N 1
ATOM 3117 C CA . MET A 1 379 ? -10.348 -15.815 6.868 1.00 75.50 379 MET A CA 1
ATOM 3118 C C . MET A 1 379 ? -11.307 -14.751 6.318 1.00 75.50 379 MET A C 1
ATOM 3120 O O . MET A 1 379 ? -12.124 -15.063 5.449 1.00 75.50 379 MET A O 1
ATOM 3124 N N . LYS A 1 380 ? -11.159 -13.477 6.722 1.00 75.31 380 LYS A N 1
ATOM 3125 C CA . LYS A 1 380 ? -11.969 -12.376 6.161 1.00 75.31 380 LYS A CA 1
ATOM 3126 C C . LYS A 1 380 ? -11.805 -12.242 4.647 1.00 75.31 380 LYS A C 1
ATOM 3128 O O . LYS A 1 380 ? -12.788 -12.007 3.948 1.00 75.31 380 LYS A O 1
ATOM 3133 N N . TYR A 1 381 ? -10.600 -12.458 4.117 1.00 74.25 381 TYR A N 1
ATOM 3134 C CA . TYR A 1 381 ? -10.348 -12.412 2.676 1.00 74.25 381 TYR A CA 1
ATOM 3135 C C . TYR A 1 381 ? -10.906 -13.639 1.948 1.00 74.25 381 TYR A C 1
ATOM 3137 O O . TYR A 1 381 ? -11.412 -13.484 0.841 1.00 74.25 381 TYR A O 1
ATOM 3145 N N . LEU A 1 382 ? -10.898 -14.829 2.565 1.00 75.94 382 LEU A N 1
ATOM 3146 C CA . LEU A 1 382 ? -11.577 -16.014 2.020 1.00 75.94 382 LEU A CA 1
ATOM 3147 C C . LEU A 1 382 ? -13.078 -15.776 1.873 1.00 75.94 382 LEU A C 1
ATOM 3149 O O . LEU A 1 382 ? -13.651 -16.056 0.823 1.00 75.94 382 LEU A O 1
ATOM 3153 N N . ILE A 1 383 ? -13.707 -15.245 2.921 1.00 79.56 383 ILE A N 1
ATOM 3154 C CA . ILE A 1 383 ? -15.137 -14.929 2.921 1.00 79.56 383 ILE A CA 1
ATOM 3155 C C . ILE A 1 383 ? -15.439 -13.876 1.854 1.00 79.56 383 ILE A C 1
ATOM 3157 O O . ILE A 1 383 ? -16.350 -14.070 1.053 1.00 79.56 383 ILE A O 1
ATOM 3161 N N . SER A 1 384 ? -14.632 -12.813 1.802 1.00 75.38 384 SER A N 1
ATOM 3162 C CA . SER A 1 384 ? -14.764 -11.738 0.812 1.00 75.38 384 SER A CA 1
ATOM 3163 C C . SER A 1 384 ? -14.661 -12.253 -0.615 1.00 75.38 384 SER A C 1
ATOM 3165 O O . SER A 1 384 ? -15.511 -11.932 -1.437 1.00 75.38 384 SER A O 1
ATOM 3167 N N . TYR A 1 385 ? -13.672 -13.105 -0.893 1.00 72.31 385 TYR A N 1
ATOM 3168 C CA . TYR A 1 385 ? -13.472 -13.715 -2.205 1.00 72.31 385 TYR A CA 1
ATOM 3169 C C . TYR A 1 385 ? -14.692 -14.512 -2.681 1.00 72.31 385 TYR A C 1
ATOM 3171 O O . TYR A 1 385 ? -15.058 -14.467 -3.850 1.00 72.31 385 TYR A O 1
ATOM 3179 N N . GLU A 1 386 ? -15.347 -15.250 -1.787 1.00 74.12 386 GLU A N 1
ATOM 3180 C CA . GLU A 1 386 ? -16.549 -15.978 -2.181 1.00 74.12 386 GLU A CA 1
ATOM 3181 C C . GLU A 1 386 ? -17.766 -15.072 -2.400 1.00 74.12 386 GLU A C 1
ATOM 3183 O O . GLU A 1 386 ? -18.685 -15.455 -3.118 1.00 74.12 386 GLU A O 1
ATOM 3188 N N . ILE A 1 387 ? -17.814 -13.910 -1.747 1.00 72.88 387 ILE A N 1
ATOM 3189 C CA . ILE A 1 387 ? -18.917 -12.955 -1.909 1.00 72.88 387 ILE A CA 1
ATOM 3190 C C . ILE A 1 387 ? -18.770 -12.207 -3.228 1.00 72.88 387 ILE A C 1
ATOM 3192 O O . ILE A 1 387 ? -19.747 -12.058 -3.957 1.00 72.88 387 ILE A O 1
ATOM 3196 N N . THR A 1 388 ? -17.553 -11.800 -3.587 1.00 66.50 388 THR A N 1
ATOM 3197 C CA . THR A 1 388 ? -17.304 -11.154 -4.882 1.00 66.50 388 THR A CA 1
ATOM 3198 C C . THR A 1 388 ? -17.666 -12.060 -6.063 1.00 66.50 388 THR A C 1
ATOM 3200 O O . THR A 1 388 ? -18.129 -11.558 -7.086 1.00 66.50 388 THR A O 1
ATOM 3203 N N . ASP A 1 389 ? -17.551 -13.386 -5.909 1.00 62.25 389 ASP A N 1
ATOM 3204 C CA . ASP A 1 389 ? -18.028 -14.374 -6.892 1.00 62.25 389 ASP A CA 1
ATOM 3205 C C . ASP A 1 389 ? -19.566 -14.375 -7.021 1.00 62.25 389 ASP A C 1
ATOM 3207 O O . ASP A 1 389 ? -20.094 -14.427 -8.135 1.00 62.25 389 ASP A O 1
ATOM 3211 N N . SER A 1 390 ? -20.297 -14.250 -5.902 1.00 60.59 390 SER A N 1
ATOM 3212 C CA . SER A 1 390 ? -21.768 -14.149 -5.912 1.00 60.59 390 SER A CA 1
ATOM 3213 C C . SER A 1 390 ? -22.292 -12.832 -6.492 1.00 60.59 390 SER A C 1
ATOM 3215 O O . SER A 1 390 ? -23.330 -12.849 -7.143 1.00 60.59 390 SER A O 1
ATOM 3217 N N . LEU A 1 391 ? -21.539 -11.733 -6.366 1.00 58.72 391 LEU A N 1
ATOM 3218 C CA . LEU A 1 391 ? -21.887 -10.405 -6.900 1.00 58.72 391 LEU A CA 1
ATOM 3219 C C . LEU A 1 391 ? -21.679 -10.270 -8.430 1.00 58.72 391 LEU A C 1
ATOM 3221 O O . LEU A 1 391 ? -21.694 -9.173 -8.977 1.00 58.72 391 LEU A O 1
ATOM 3225 N N . HIS A 1 392 ? -21.451 -11.374 -9.154 1.00 53.72 392 HIS A N 1
ATOM 3226 C CA . HIS A 1 392 ? -21.288 -11.425 -10.619 1.00 53.72 392 HIS A CA 1
ATOM 3227 C C . HIS A 1 392 ? -20.149 -10.578 -11.226 1.00 53.72 392 HIS A C 1
ATOM 3229 O O . HIS A 1 392 ? -20.082 -10.408 -12.451 1.00 53.72 392 HIS A O 1
ATOM 3235 N N . LEU A 1 393 ? -19.173 -10.137 -10.430 1.00 53.28 393 LEU A N 1
ATOM 3236 C CA . LEU A 1 393 ? -18.007 -9.398 -10.920 1.00 53.28 393 LEU A CA 1
ATOM 3237 C C . LEU A 1 393 ? -16.953 -10.353 -11.497 1.00 53.28 393 LEU A C 1
ATOM 3239 O O . LEU A 1 393 ? -15.942 -10.679 -10.875 1.00 53.28 393 LEU A O 1
ATOM 3243 N N . LYS A 1 394 ? -17.177 -10.810 -12.735 1.00 43.41 394 LYS A N 1
ATOM 3244 C CA . LYS A 1 394 ? -16.288 -11.755 -13.445 1.00 43.41 394 LYS A CA 1
ATOM 3245 C C . LYS A 1 394 ? -14.830 -11.281 -13.558 1.00 43.41 394 LYS A C 1
ATOM 3247 O O . LYS A 1 394 ? -13.935 -12.126 -13.592 1.00 43.41 394 LYS A O 1
ATOM 3252 N N . GLU A 1 395 ? -14.583 -9.970 -13.593 1.00 45.03 395 GLU A N 1
ATOM 3253 C CA . GLU A 1 395 ? -13.230 -9.384 -13.602 1.00 45.03 395 GLU A CA 1
ATOM 3254 C C . GLU A 1 395 ? -12.515 -9.526 -12.243 1.00 45.03 395 GLU A C 1
ATOM 3256 O O . GLU A 1 395 ? -11.290 -9.640 -12.188 1.00 45.03 395 GLU A O 1
ATOM 3261 N N . HIS A 1 396 ? -13.273 -9.611 -11.145 1.00 43.50 396 HIS A N 1
ATOM 3262 C CA . HIS A 1 396 ? -12.777 -9.606 -9.764 1.00 43.50 396 HIS A CA 1
ATOM 3263 C C . HIS A 1 396 ? -12.181 -10.942 -9.315 1.00 43.50 396 HIS A C 1
ATOM 3265 O O . HIS A 1 396 ? -11.235 -11.000 -8.522 1.00 43.50 396 HIS A O 1
ATOM 3271 N N . ARG A 1 397 ? -12.620 -12.032 -9.962 1.00 43.16 397 ARG A N 1
ATOM 3272 C CA . ARG A 1 397 ? -12.000 -13.363 -9.862 1.00 43.16 397 ARG A CA 1
ATOM 3273 C C . ARG A 1 397 ? -10.477 -13.255 -9.961 1.00 43.16 397 ARG A C 1
ATOM 3275 O O . ARG A 1 397 ? -9.751 -13.958 -9.273 1.00 43.16 397 ARG A O 1
ATOM 3282 N N . LYS A 1 398 ? -9.982 -12.327 -10.774 1.00 37.84 398 LYS A N 1
ATOM 3283 C CA . LYS A 1 398 ? -8.587 -12.128 -11.143 1.00 37.84 398 LYS A CA 1
ATOM 3284 C C . LYS A 1 398 ? -7.727 -11.350 -10.135 1.00 37.84 398 LYS A C 1
ATOM 3286 O O . LYS A 1 398 ? -6.512 -11.337 -10.261 1.00 37.84 398 LYS A O 1
ATOM 3291 N N . TYR A 1 399 ? -8.296 -10.688 -9.133 1.00 39.69 399 TYR A N 1
ATOM 3292 C CA . TYR A 1 399 ? -7.470 -10.075 -8.085 1.00 39.69 399 TYR A CA 1
ATOM 3293 C C . TYR A 1 399 ? -7.023 -11.125 -7.055 1.00 39.69 399 TYR A C 1
ATOM 3295 O O . TYR A 1 399 ? -5.875 -11.131 -6.616 1.00 39.69 399 TYR A O 1
ATOM 3303 N N . TYR A 1 400 ? -7.909 -12.082 -6.760 1.00 41.72 400 TYR A N 1
ATOM 3304 C CA . TYR A 1 400 ? -7.688 -13.135 -5.766 1.00 41.72 400 TYR A CA 1
ATOM 3305 C C . TYR A 1 400 ? -7.224 -14.482 -6.355 1.00 41.72 400 TYR A C 1
ATOM 3307 O O . TYR A 1 400 ? -6.472 -15.199 -5.700 1.00 41.72 400 TYR A O 1
ATOM 3315 N N . THR A 1 401 ? -7.610 -14.842 -7.591 1.00 38.75 401 THR A N 1
ATOM 3316 C CA . THR A 1 401 ? -7.138 -16.094 -8.239 1.00 38.75 401 THR A CA 1
ATOM 3317 C C . THR A 1 401 ? -5.772 -15.972 -8.906 1.00 38.75 401 THR A C 1
ATOM 3319 O O . THR A 1 401 ? -5.092 -16.972 -9.131 1.00 38.75 401 THR A O 1
ATOM 3322 N N . ASP A 1 402 ? -5.333 -14.753 -9.195 1.00 43.53 402 ASP A N 1
ATOM 3323 C CA . ASP A 1 402 ? -4.140 -14.472 -9.992 1.00 43.53 402 ASP A CA 1
ATOM 3324 C C . ASP A 1 402 ? -2.968 -14.199 -9.032 1.00 43.53 402 ASP A C 1
ATOM 3326 O O . ASP A 1 402 ? -2.264 -13.191 -9.074 1.00 43.53 402 ASP A O 1
ATOM 3330 N N . ILE A 1 403 ? -2.730 -15.170 -8.146 1.00 43.59 403 ILE A N 1
ATOM 3331 C CA . ILE A 1 403 ? -1.499 -15.278 -7.352 1.00 43.59 403 ILE A CA 1
ATOM 3332 C C . ILE A 1 403 ? -0.274 -15.374 -8.282 1.00 43.59 403 ILE A C 1
ATOM 3334 O O . ILE A 1 403 ? 0.834 -15.039 -7.874 1.00 43.59 403 ILE A O 1
ATOM 3338 N N . GLU A 1 404 ? -0.457 -15.740 -9.559 1.00 36.09 404 GLU A N 1
ATOM 3339 C CA . GLU A 1 404 ? 0.553 -15.544 -10.607 1.00 36.09 404 GLU A CA 1
ATOM 3340 C C . GLU A 1 404 ? 0.870 -14.059 -10.842 1.00 36.09 404 GLU A C 1
ATOM 3342 O O . GLU 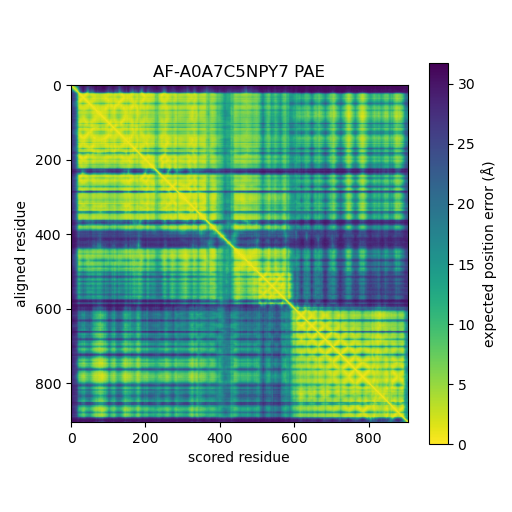A 1 404 ? 2.041 -13.709 -10.892 1.00 36.09 404 GLU A O 1
ATOM 3347 N N . THR A 1 405 ? -0.123 -13.171 -10.870 1.00 36.62 405 THR A N 1
ATOM 3348 C CA . THR A 1 405 ? 0.036 -11.710 -11.012 1.00 36.62 405 THR A CA 1
ATOM 3349 C C . THR A 1 405 ? 0.662 -11.085 -9.765 1.00 36.62 405 THR A C 1
ATOM 3351 O O . THR A 1 405 ? 1.447 -10.137 -9.856 1.00 36.62 405 THR A O 1
ATOM 3354 N N . ILE A 1 406 ? 0.369 -11.653 -8.590 1.00 38.50 406 ILE A N 1
ATOM 3355 C CA . ILE A 1 406 ? 1.037 -11.316 -7.330 1.00 38.50 406 ILE A CA 1
ATOM 3356 C C . ILE A 1 406 ? 2.484 -11.820 -7.356 1.00 38.50 406 ILE A C 1
ATOM 3358 O O . ILE A 1 406 ? 3.376 -11.024 -7.121 1.00 38.50 406 ILE A O 1
ATOM 3362 N N . LYS A 1 407 ? 2.785 -13.062 -7.754 1.00 38.81 407 LYS A N 1
ATOM 3363 C CA . LYS A 1 407 ? 4.170 -13.528 -7.998 1.00 38.81 407 LYS A CA 1
ATOM 3364 C C . LYS A 1 407 ? 4.908 -12.663 -9.018 1.00 38.81 407 LYS A C 1
ATOM 3366 O O . LYS A 1 407 ? 6.103 -12.407 -8.877 1.00 38.81 407 LYS A O 1
ATOM 3371 N N . ASP A 1 408 ? 4.194 -12.194 -10.031 1.00 37.56 408 ASP A N 1
ATOM 3372 C CA . ASP A 1 408 ? 4.775 -11.439 -11.126 1.00 37.56 408 ASP A CA 1
ATOM 3373 C C . ASP A 1 408 ? 5.166 -10.016 -10.714 1.00 37.56 408 ASP A C 1
ATOM 3375 O O . ASP A 1 408 ? 6.209 -9.516 -11.136 1.00 37.56 408 ASP A O 1
ATOM 3379 N N . LYS A 1 409 ? 4.413 -9.399 -9.797 1.00 34.34 409 LYS A N 1
ATOM 3380 C CA . LYS A 1 409 ? 4.771 -8.109 -9.186 1.00 34.34 409 LYS A CA 1
ATOM 3381 C C . LYS A 1 409 ? 5.864 -8.213 -8.107 1.00 34.34 409 LYS A C 1
ATOM 3383 O O . LYS A 1 409 ? 6.345 -7.182 -7.650 1.00 34.34 409 LYS A O 1
ATOM 3388 N N . THR A 1 410 ? 6.251 -9.422 -7.679 1.00 38.16 410 THR A N 1
ATOM 3389 C CA . THR A 1 410 ? 6.930 -9.645 -6.377 1.00 38.16 410 THR A CA 1
ATOM 3390 C C . THR A 1 410 ? 8.210 -10.439 -6.441 1.00 38.16 410 THR A C 1
ATOM 3392 O O . THR A 1 410 ? 8.857 -10.653 -5.422 1.00 38.16 410 THR A O 1
ATOM 3395 N N . ASN A 1 411 ? 8.657 -10.774 -7.647 1.00 37.12 411 ASN A N 1
ATOM 3396 C CA . ASN A 1 411 ? 9.950 -11.410 -7.886 1.00 37.12 411 ASN A CA 1
ATOM 3397 C C . ASN A 1 411 ? 11.178 -10.575 -7.455 1.00 37.12 411 ASN A C 1
ATOM 3399 O O . ASN A 1 411 ? 12.296 -11.042 -7.665 1.00 37.12 411 ASN A O 1
ATOM 3403 N N . ASN A 1 412 ? 10.980 -9.411 -6.824 1.00 34.09 412 ASN A N 1
ATOM 3404 C CA . ASN A 1 412 ? 12.023 -8.681 -6.105 1.00 34.09 412 ASN A CA 1
ATOM 3405 C C . ASN A 1 412 ? 12.157 -9.075 -4.623 1.00 34.09 412 ASN A C 1
ATOM 3407 O O . ASN A 1 412 ? 13.071 -8.618 -3.949 1.00 34.09 412 ASN A O 1
ATOM 3411 N N . LEU A 1 413 ? 11.286 -9.923 -4.073 1.00 32.66 413 LEU A N 1
ATOM 3412 C CA . LEU A 1 413 ? 11.418 -10.425 -2.707 1.00 32.66 413 LEU A CA 1
ATOM 3413 C C . LEU A 1 413 ? 11.189 -11.930 -2.703 1.00 32.66 413 LEU A C 1
ATOM 3415 O O . LEU A 1 413 ? 10.114 -12.430 -3.028 1.00 32.66 413 LEU A O 1
ATOM 3419 N N . SER A 1 414 ? 12.237 -12.660 -2.339 1.00 30.09 414 SER A N 1
ATOM 3420 C CA . SER A 1 414 ? 12.175 -14.089 -2.094 1.00 30.09 414 SER A CA 1
ATOM 3421 C C . SER A 1 414 ? 11.029 -14.379 -1.117 1.00 30.09 414 SER A C 1
ATOM 3423 O O . SER A 1 414 ? 11.073 -13.988 0.050 1.00 30.09 414 SER A O 1
ATOM 3425 N N . CYS A 1 415 ? 9.983 -15.062 -1.590 1.00 32.06 415 CYS A N 1
ATOM 3426 C CA . CYS A 1 415 ? 9.123 -15.846 -0.709 1.00 32.06 415 CYS A CA 1
ATOM 3427 C C . CYS A 1 415 ? 10.020 -16.962 -0.164 1.00 32.06 415 CYS A C 1
ATOM 3429 O O . CYS A 1 415 ? 10.190 -18.005 -0.799 1.00 32.06 415 CYS A O 1
ATOM 3431 N N . ASN A 1 416 ? 10.734 -16.661 0.921 1.00 32.00 416 ASN A N 1
ATOM 3432 C CA . ASN A 1 416 ? 11.676 -17.577 1.536 1.00 32.00 416 ASN A CA 1
ATOM 3433 C C . ASN A 1 416 ? 10.937 -18.855 1.944 1.00 32.00 416 ASN A C 1
ATOM 3435 O O . ASN A 1 416 ? 9.826 -18.810 2.460 1.00 32.00 416 ASN A O 1
ATOM 3439 N N . LYS A 1 417 ? 11.605 -19.993 1.751 1.00 31.25 417 LYS A N 1
ATOM 3440 C CA . LYS A 1 417 ? 11.215 -21.327 2.230 1.00 31.25 417 LYS A CA 1
ATOM 3441 C C . LYS A 1 417 ? 11.340 -21.457 3.761 1.00 31.25 417 LYS A C 1
ATOM 3443 O O . LYS A 1 417 ? 11.884 -22.446 4.244 1.00 31.25 417 LYS A O 1
ATOM 3448 N N . LYS A 1 418 ? 10.963 -20.428 4.520 1.00 32.81 418 LYS A N 1
ATOM 3449 C CA . LYS A 1 418 ? 10.995 -20.443 5.985 1.00 32.81 418 LYS A CA 1
ATOM 3450 C C . LYS A 1 418 ? 9.567 -20.582 6.524 1.00 32.81 418 LYS A C 1
ATOM 3452 O O . LYS A 1 418 ? 8.654 -20.050 5.893 1.00 32.81 418 LYS A O 1
ATOM 3457 N N . PRO A 1 419 ? 9.371 -21.292 7.650 1.00 32.12 419 PRO A N 1
ATOM 3458 C CA . PRO A 1 419 ? 8.074 -21.432 8.302 1.00 32.12 419 PRO A CA 1
ATOM 3459 C C . PRO A 1 419 ? 7.382 -20.076 8.452 1.00 32.12 419 PRO A C 1
ATOM 3461 O O . PRO A 1 419 ? 7.927 -19.163 9.072 1.00 32.12 419 PRO A O 1
ATOM 3464 N N . ILE A 1 420 ? 6.187 -19.954 7.876 1.00 43.38 420 ILE A N 1
ATOM 3465 C CA . ILE A 1 420 ? 5.400 -18.712 7.821 1.00 43.38 420 ILE A CA 1
ATOM 3466 C C . ILE A 1 420 ? 5.044 -18.230 9.234 1.00 43.38 420 ILE A C 1
ATOM 3468 O O . ILE A 1 420 ? 4.985 -17.027 9.472 1.00 43.38 420 ILE A O 1
ATOM 3472 N N . LEU A 1 421 ? 4.904 -19.160 10.187 1.00 31.83 421 LEU A N 1
ATOM 3473 C CA . LEU A 1 421 ? 4.722 -18.840 11.600 1.00 31.83 421 LEU A CA 1
ATOM 3474 C C . LEU A 1 421 ? 5.959 -18.184 12.240 1.00 31.83 421 LEU A C 1
ATOM 3476 O O . LEU A 1 421 ? 5.792 -17.431 13.177 1.00 31.83 421 LEU A O 1
ATOM 3480 N N . ILE A 1 422 ? 7.192 -18.433 11.782 1.00 30.28 422 ILE A N 1
ATOM 3481 C CA . ILE A 1 422 ? 8.408 -17.984 12.494 1.00 30.28 422 ILE A CA 1
ATOM 3482 C C . ILE A 1 422 ? 8.842 -16.569 12.078 1.00 30.28 422 ILE A C 1
ATOM 3484 O O . ILE A 1 422 ? 9.264 -15.796 12.932 1.00 30.28 422 ILE A O 1
ATOM 3488 N N . ASP A 1 423 ? 8.700 -16.184 10.805 1.00 33.00 423 ASP A N 1
ATOM 3489 C CA . ASP A 1 423 ? 9.086 -14.832 10.353 1.00 33.00 423 ASP A CA 1
ATOM 3490 C C . ASP A 1 423 ? 8.081 -13.740 10.797 1.00 33.00 423 ASP A C 1
ATOM 3492 O O . ASP A 1 423 ? 8.493 -12.599 11.002 1.00 33.00 423 ASP A O 1
ATOM 3496 N N . LEU A 1 424 ? 6.796 -14.080 11.001 1.00 33.91 424 LEU A N 1
ATOM 3497 C CA . LEU A 1 424 ? 5.766 -13.158 11.521 1.00 33.91 424 LEU A CA 1
ATOM 3498 C C . LEU A 1 424 ? 5.939 -12.843 13.018 1.00 33.91 424 LEU A C 1
ATOM 3500 O O . LEU A 1 424 ? 5.533 -11.774 13.454 1.00 33.91 424 LEU A O 1
ATOM 3504 N N . ILE A 1 425 ? 6.550 -13.756 13.779 1.00 31.70 425 ILE A N 1
ATOM 3505 C CA . ILE A 1 425 ? 6.758 -13.631 15.233 1.00 31.70 425 ILE A CA 1
ATOM 3506 C C . ILE A 1 425 ? 8.050 -12.855 15.555 1.00 31.70 425 ILE A C 1
ATOM 3508 O O . ILE A 1 425 ? 8.160 -12.256 16.617 1.00 31.70 425 ILE A O 1
ATOM 3512 N N . TYR A 1 426 ? 9.038 -12.842 14.649 1.00 28.55 426 TYR A N 1
ATOM 3513 C CA . TYR A 1 426 ? 10.389 -12.336 14.948 1.00 28.55 426 TYR A CA 1
ATOM 3514 C C . TYR A 1 426 ? 10.775 -10.994 14.299 1.00 28.55 426 TYR A C 1
ATOM 3516 O O . TYR A 1 426 ? 11.852 -10.485 14.607 1.00 28.55 426 TYR A O 1
ATOM 3524 N N . ASN A 1 427 ? 9.961 -10.400 13.416 1.00 32.03 427 ASN A N 1
ATOM 3525 C CA . ASN A 1 427 ? 10.335 -9.166 12.705 1.00 32.03 427 ASN A CA 1
ATOM 3526 C C . ASN A 1 427 ? 9.277 -8.051 12.795 1.00 32.03 427 ASN A C 1
ATOM 3528 O O . ASN A 1 427 ? 8.596 -7.745 11.817 1.00 32.03 427 ASN A O 1
ATOM 3532 N N . ASP A 1 428 ? 9.264 -7.335 13.921 1.00 31.70 428 ASP A N 1
ATOM 3533 C CA . ASP A 1 428 ? 8.523 -6.074 14.142 1.00 31.70 428 ASP A CA 1
ATOM 3534 C C . ASP A 1 428 ? 8.875 -4.930 13.163 1.00 31.70 428 ASP A C 1
ATOM 3536 O O . ASP A 1 428 ? 8.236 -3.876 13.140 1.00 31.70 428 ASP A O 1
ATOM 3540 N N . SER A 1 429 ? 9.916 -5.092 12.340 1.00 28.06 429 SER A N 1
ATOM 3541 C CA . SER A 1 429 ? 10.513 -3.998 11.564 1.00 28.06 429 SER A CA 1
ATOM 3542 C C . SER A 1 429 ? 10.169 -3.974 10.072 1.00 28.06 429 SER A C 1
ATOM 3544 O O . SER A 1 429 ? 10.576 -3.040 9.381 1.00 28.06 429 SER A O 1
ATOM 3546 N N . LEU A 1 430 ? 9.420 -4.944 9.535 1.00 34.22 430 LEU A N 1
ATOM 3547 C CA . LEU A 1 430 ? 9.296 -5.107 8.082 1.00 34.22 430 LEU A CA 1
ATOM 3548 C C . LEU A 1 430 ? 7.840 -5.102 7.589 1.00 34.22 430 LEU A C 1
ATOM 3550 O O . LEU A 1 430 ? 7.296 -6.137 7.224 1.00 34.22 430 LEU A O 1
ATOM 3554 N N . CYS A 1 431 ? 7.275 -3.906 7.381 1.00 35.56 431 CYS A N 1
ATOM 3555 C CA . CYS A 1 431 ? 6.243 -3.681 6.350 1.00 35.56 431 CYS A CA 1
ATOM 3556 C C . CYS A 1 431 ? 6.861 -3.771 4.934 1.00 35.56 431 CYS A C 1
ATOM 3558 O O . CYS A 1 431 ? 6.539 -2.994 4.045 1.00 35.56 431 CYS A O 1
ATOM 3560 N N . ASN A 1 432 ? 7.781 -4.707 4.686 1.00 34.84 432 ASN A N 1
ATOM 3561 C CA . ASN A 1 432 ? 8.189 -4.992 3.319 1.00 34.84 432 ASN A CA 1
ATOM 3562 C C . ASN A 1 432 ? 7.127 -5.869 2.678 1.00 34.84 432 ASN A C 1
ATOM 3564 O O . ASN A 1 432 ? 6.481 -6.683 3.338 1.00 34.84 432 ASN A O 1
ATOM 3568 N N . SER A 1 433 ? 7.002 -5.752 1.360 1.00 35.22 433 SER A N 1
ATOM 3569 C CA . SER A 1 433 ? 5.977 -6.454 0.595 1.00 35.22 433 SER A CA 1
ATOM 3570 C C . SER A 1 433 ? 5.904 -7.980 0.832 1.00 35.22 433 SER A C 1
ATOM 3572 O O . SER A 1 433 ? 4.855 -8.556 0.584 1.00 35.22 433 SER A O 1
ATOM 3574 N N . GLN A 1 434 ? 6.917 -8.615 1.446 1.00 34.31 434 GLN A N 1
ATOM 3575 C CA . GLN A 1 434 ? 6.857 -9.982 1.996 1.00 34.31 434 GLN A CA 1
ATOM 3576 C C . GLN A 1 434 ? 5.619 -10.274 2.876 1.00 34.31 434 GLN A C 1
ATOM 3578 O O . GLN A 1 434 ? 5.029 -11.343 2.715 1.00 34.31 434 GLN A O 1
ATOM 3583 N N . ASN A 1 435 ? 5.152 -9.336 3.714 1.00 37.19 435 ASN A N 1
ATOM 3584 C CA . ASN A 1 435 ? 3.955 -9.535 4.556 1.00 37.19 435 ASN A CA 1
ATOM 3585 C C . ASN A 1 435 ? 2.633 -9.505 3.770 1.00 37.19 435 ASN A C 1
ATOM 3587 O O . ASN A 1 435 ? 1.644 -10.102 4.183 1.00 37.19 435 ASN A O 1
ATOM 3591 N N . LYS A 1 436 ? 2.611 -8.883 2.586 1.00 35.34 436 LYS A N 1
ATOM 3592 C CA . LYS A 1 436 ? 1.448 -8.912 1.683 1.00 35.34 436 LYS A CA 1
ATOM 3593 C C . LYS A 1 436 ? 1.276 -10.293 1.024 1.00 35.34 436 LYS A C 1
ATOM 3595 O O . LYS A 1 436 ? 0.184 -10.630 0.571 1.00 35.34 436 LYS A O 1
ATOM 3600 N N . TYR A 1 437 ? 2.339 -11.107 0.987 1.00 40.25 437 TYR A N 1
ATOM 3601 C CA . TYR A 1 437 ? 2.373 -12.406 0.299 1.00 40.25 437 TYR A CA 1
ATOM 3602 C C . TYR A 1 437 ? 2.167 -13.608 1.224 1.00 40.25 437 TYR A C 1
ATOM 3604 O O . TYR A 1 437 ? 1.708 -14.648 0.747 1.00 40.25 437 TYR A O 1
ATOM 3612 N N . SER A 1 438 ? 2.401 -13.463 2.534 1.00 45.03 438 SER A N 1
ATOM 3613 C CA . SER A 1 438 ? 2.060 -14.485 3.538 1.00 45.03 438 SER A CA 1
ATOM 3614 C C . SER A 1 438 ? 0.545 -14.732 3.613 1.00 45.03 438 SER A C 1
ATOM 3616 O O . SER A 1 438 ? 0.111 -15.884 3.638 1.00 45.03 438 SER A O 1
ATOM 3618 N N . GLY A 1 439 ? -0.274 -13.677 3.512 1.00 51.31 439 GLY A N 1
ATOM 3619 C CA . GLY A 1 439 ? -1.739 -13.787 3.443 1.00 51.31 439 GLY A CA 1
ATOM 3620 C C . GLY A 1 439 ? -2.253 -14.547 2.211 1.00 51.31 439 GLY A C 1
ATOM 3621 O O . GLY A 1 439 ? -3.247 -15.261 2.290 1.00 51.31 439 GLY A O 1
ATOM 3622 N N . CYS A 1 440 ? -1.549 -14.484 1.075 1.00 51.75 440 CYS A N 1
ATOM 3623 C CA . CYS A 1 440 ? -1.960 -15.197 -0.143 1.00 51.75 440 CYS A CA 1
ATOM 3624 C C . CYS A 1 440 ? -1.817 -16.722 -0.003 1.00 51.75 440 CYS A C 1
ATOM 3626 O O . CYS A 1 440 ? -2.661 -17.472 -0.491 1.00 51.75 440 CYS A O 1
ATOM 3628 N N . TYR A 1 441 ? -0.758 -17.190 0.666 1.00 58.91 441 TYR A N 1
ATOM 3629 C CA . TYR A 1 441 ? -0.549 -18.620 0.905 1.00 58.91 441 TYR A CA 1
ATOM 3630 C C . TYR A 1 441 ? -1.576 -19.183 1.893 1.00 58.91 441 TYR A C 1
ATOM 3632 O O . TYR A 1 441 ? -2.188 -20.217 1.624 1.00 58.91 441 TYR A O 1
ATOM 3640 N N . ASN A 1 442 ? -1.838 -18.455 2.980 1.00 66.50 442 ASN A N 1
ATOM 3641 C CA . ASN A 1 442 ? -2.863 -18.826 3.957 1.00 66.50 442 ASN A CA 1
ATOM 3642 C C . ASN A 1 442 ? -4.261 -18.863 3.327 1.00 66.50 442 ASN A C 1
ATOM 3644 O O . ASN A 1 442 ? -5.076 -19.702 3.696 1.00 66.50 442 ASN A O 1
ATOM 3648 N N . LEU A 1 443 ? -4.528 -18.010 2.332 1.00 67.75 443 LEU A N 1
ATOM 3649 C CA . LEU A 1 443 ? -5.818 -17.951 1.645 1.00 67.75 443 LEU A CA 1
ATOM 3650 C C . LEU A 1 443 ? -6.051 -19.213 0.822 1.00 67.75 443 LEU A C 1
ATOM 3652 O O . LEU A 1 443 ? -7.127 -19.805 0.892 1.00 67.75 443 LEU A O 1
ATOM 3656 N N . ILE A 1 444 ? -5.026 -19.651 0.083 1.00 68.31 444 ILE A N 1
ATOM 3657 C CA . ILE A 1 444 ? -5.049 -20.930 -0.635 1.00 68.31 444 ILE A CA 1
ATOM 3658 C C . ILE A 1 444 ? -5.262 -22.072 0.355 1.00 68.31 444 ILE A C 1
ATOM 3660 O O . ILE A 1 444 ? -6.133 -22.910 0.138 1.00 68.31 444 ILE A O 1
ATOM 3664 N N . ALA A 1 445 ? -4.470 -22.106 1.428 1.00 74.12 445 ALA A N 1
ATOM 3665 C CA . ALA A 1 445 ? -4.516 -23.169 2.421 1.00 74.12 445 ALA A CA 1
ATOM 3666 C C . ALA A 1 445 ? -5.910 -23.286 3.053 1.00 74.12 445 ALA A C 1
ATOM 3668 O O . ALA A 1 445 ? -6.464 -24.379 3.129 1.00 74.12 445 ALA A O 1
ATOM 3669 N N . LEU A 1 446 ? -6.506 -22.159 3.450 1.00 78.06 446 LEU A N 1
ATOM 3670 C CA . LEU A 1 446 ? -7.848 -22.092 4.025 1.00 78.06 446 LEU A CA 1
ATOM 3671 C C . LEU A 1 446 ? -8.938 -22.461 3.026 1.00 78.06 446 LEU A C 1
ATOM 3673 O O . LEU A 1 446 ? -9.866 -23.192 3.368 1.00 78.06 446 LEU A O 1
ATOM 3677 N N . ASN A 1 447 ? -8.825 -21.993 1.780 1.00 77.00 447 ASN A N 1
ATOM 3678 C CA . ASN A 1 447 ? -9.737 -22.411 0.724 1.00 77.00 447 ASN A CA 1
ATOM 3679 C C . ASN A 1 447 ? -9.668 -23.929 0.528 1.00 77.00 447 ASN A C 1
ATOM 3681 O O . ASN A 1 447 ? -10.702 -24.578 0.389 1.00 77.00 447 ASN A O 1
ATOM 3685 N N . TYR A 1 448 ? -8.463 -24.497 0.575 1.00 79.44 448 TYR A N 1
ATOM 3686 C CA . TYR A 1 448 ? -8.268 -25.928 0.441 1.00 79.44 448 TYR A CA 1
ATOM 3687 C C . TYR A 1 448 ? -8.820 -26.712 1.639 1.00 79.44 448 TYR A C 1
ATOM 3689 O O . TYR A 1 448 ? -9.526 -27.700 1.445 1.00 79.44 448 TYR A O 1
ATOM 3697 N N . LEU A 1 449 ? -8.606 -26.226 2.867 1.00 85.88 449 LEU A N 1
ATOM 3698 C CA . LEU A 1 449 ? -9.218 -26.779 4.076 1.00 85.88 449 LEU A CA 1
ATOM 3699 C C . LEU A 1 449 ? -10.749 -26.787 3.971 1.00 85.88 449 LEU A C 1
ATOM 3701 O O . LEU A 1 449 ? -11.374 -27.816 4.213 1.00 85.88 449 LEU A O 1
ATOM 3705 N N . LYS A 1 450 ? -11.368 -25.676 3.562 1.00 87.69 450 LYS A N 1
ATOM 3706 C CA . LYS A 1 450 ? -12.822 -25.577 3.361 1.00 87.69 450 LYS A CA 1
ATOM 3707 C C . LYS A 1 450 ? -13.334 -26.583 2.326 1.00 87.69 450 LYS A C 1
ATOM 3709 O O . LYS A 1 450 ? -14.340 -27.245 2.562 1.00 87.69 450 LYS A O 1
ATOM 3714 N N . GLU A 1 451 ? -12.654 -26.731 1.191 1.00 83.12 451 GLU A N 1
ATOM 3715 C CA . GLU A 1 451 ? -13.057 -27.691 0.153 1.00 83.12 451 GLU A CA 1
ATOM 3716 C C . GLU A 1 451 ? -12.858 -29.152 0.601 1.00 83.12 451 GLU A C 1
ATOM 3718 O O . GLU A 1 451 ? -13.682 -30.010 0.282 1.00 83.12 451 GLU A O 1
ATOM 3723 N N . PHE A 1 452 ? -11.816 -29.439 1.390 1.00 85.31 452 PHE A N 1
ATOM 3724 C CA . PHE A 1 452 ? -11.555 -30.764 1.966 1.00 85.31 452 PHE A CA 1
ATOM 3725 C C . PHE A 1 452 ? -12.567 -31.152 3.055 1.00 85.31 452 PHE A C 1
ATOM 3727 O O . PHE A 1 452 ? -13.087 -32.276 3.087 1.00 85.31 452 PHE A O 1
ATOM 3734 N N . THR A 1 453 ? -12.858 -30.225 3.966 1.00 89.19 453 THR A N 1
ATOM 3735 C CA . THR A 1 453 ? -13.815 -30.435 5.059 1.00 89.19 453 THR A CA 1
ATOM 3736 C C . THR A 1 453 ? -15.252 -30.469 4.540 1.00 89.19 453 THR A C 1
ATOM 3738 O O . THR A 1 453 ? -16.024 -31.320 4.983 1.00 89.19 453 THR A O 1
ATOM 3741 N N . GLY A 1 454 ? -15.553 -29.674 3.511 1.00 88.56 454 GLY A N 1
ATOM 3742 C CA . GLY A 1 454 ? -16.887 -29.428 2.974 1.00 88.56 454 GLY A CA 1
ATOM 3743 C C . GLY A 1 454 ? -17.432 -28.107 3.518 1.00 88.56 454 GLY A C 1
ATOM 3744 O O . GLY A 1 454 ? -17.343 -27.852 4.717 1.00 88.56 454 GLY A O 1
ATOM 3745 N N . LYS A 1 455 ? -18.012 -27.271 2.644 1.00 88.62 455 LYS A N 1
ATOM 3746 C CA . LYS A 1 455 ? -18.423 -25.891 2.974 1.00 88.62 455 LYS A CA 1
ATOM 3747 C C . LYS A 1 455 ? -19.339 -25.805 4.199 1.00 88.62 455 LYS A C 1
ATOM 3749 O O . LYS A 1 455 ? -19.101 -24.969 5.066 1.00 88.62 455 LYS A O 1
ATOM 3754 N N . ASP A 1 456 ? -20.336 -26.682 4.291 1.00 90.88 456 ASP A N 1
ATOM 3755 C CA . ASP A 1 456 ? -21.314 -26.649 5.384 1.00 90.88 456 ASP A CA 1
ATOM 3756 C C . ASP A 1 456 ? -20.673 -26.961 6.738 1.00 90.88 456 ASP A C 1
ATOM 3758 O O . ASP A 1 456 ? -20.914 -26.250 7.713 1.00 90.88 456 ASP A O 1
ATOM 3762 N N . ILE A 1 457 ? -19.814 -27.987 6.786 1.00 92.75 457 ILE A N 1
ATOM 3763 C CA . ILE A 1 457 ? -19.070 -28.363 7.994 1.00 92.75 457 ILE A CA 1
ATOM 3764 C C . ILE A 1 457 ? -18.103 -27.239 8.359 1.00 92.75 457 ILE A C 1
ATOM 3766 O O . ILE A 1 457 ? -18.113 -26.783 9.494 1.00 92.75 457 ILE A O 1
ATOM 3770 N N . PHE A 1 458 ? -17.335 -26.733 7.392 1.00 91.69 458 PHE A N 1
ATOM 3771 C CA . PHE A 1 458 ? -16.374 -25.655 7.610 1.00 91.69 458 PHE A CA 1
ATOM 3772 C C . PHE A 1 458 ? -17.018 -24.416 8.241 1.00 91.69 458 PHE A C 1
ATOM 3774 O O . PHE A 1 458 ? -16.567 -23.944 9.284 1.00 91.69 458 PHE A O 1
ATOM 3781 N N . TYR A 1 459 ? -18.091 -23.898 7.634 1.00 90.69 459 TYR A N 1
ATOM 3782 C CA . TYR A 1 459 ? -18.757 -22.699 8.136 1.00 90.69 459 TYR A CA 1
ATOM 3783 C C . TYR A 1 459 ? -19.519 -22.959 9.434 1.00 90.69 459 TYR A C 1
ATOM 3785 O O . TYR A 1 459 ? -19.538 -22.084 10.294 1.00 90.69 459 TYR A O 1
ATOM 3793 N N . LYS A 1 460 ? -20.099 -24.149 9.633 1.00 91.44 460 LYS A N 1
ATOM 3794 C CA . LYS A 1 460 ? -20.702 -24.519 10.921 1.00 91.44 460 LYS A CA 1
ATOM 3795 C C . LYS A 1 460 ? -19.657 -24.536 12.039 1.00 91.44 460 LYS A C 1
ATOM 3797 O O . LYS A 1 460 ? -19.893 -23.919 13.072 1.00 91.44 460 LYS A O 1
ATOM 3802 N N . THR A 1 461 ? -18.512 -25.180 11.821 1.00 91.25 461 THR A N 1
ATOM 3803 C CA . THR A 1 461 ? -17.408 -25.222 12.788 1.00 91.25 461 THR A CA 1
ATOM 3804 C C . THR A 1 461 ? -16.880 -23.823 13.077 1.00 91.25 461 THR A C 1
ATOM 3806 O O . THR A 1 461 ? -16.728 -23.468 14.238 1.00 91.25 461 THR A O 1
ATOM 3809 N N . LEU A 1 462 ? -16.684 -22.992 12.050 1.00 87.50 462 LEU A N 1
ATOM 3810 C CA . LEU A 1 462 ? -16.227 -21.613 12.226 1.00 87.50 462 LEU A CA 1
ATOM 3811 C C . LEU A 1 462 ? -17.222 -20.760 13.032 1.00 87.50 462 LEU A C 1
ATOM 3813 O O . LEU A 1 462 ? -16.810 -20.012 13.911 1.00 87.50 462 LEU A O 1
ATOM 3817 N N . ARG A 1 463 ? -18.530 -20.883 12.768 1.00 87.25 463 ARG A N 1
ATOM 3818 C CA . ARG A 1 463 ? -19.567 -20.183 13.546 1.00 87.25 463 ARG A CA 1
ATOM 3819 C C . ARG A 1 463 ? -19.565 -20.599 15.011 1.00 87.25 463 ARG A C 1
ATOM 3821 O O . ARG A 1 463 ? -19.625 -19.742 15.886 1.00 87.25 463 ARG A O 1
ATOM 3828 N N . ASN A 1 464 ? -19.495 -21.903 15.265 1.00 87.94 464 ASN A N 1
ATOM 3829 C CA . ASN A 1 464 ? -19.479 -22.432 16.623 1.00 87.94 464 ASN A CA 1
ATOM 3830 C C . ASN A 1 464 ? -18.208 -21.998 17.363 1.00 87.94 464 ASN A C 1
ATOM 3832 O O . ASN A 1 464 ? -18.307 -21.537 18.494 1.00 87.94 464 ASN A O 1
ATOM 3836 N N . PHE A 1 465 ? -17.055 -22.031 16.685 1.00 85.69 465 PHE A N 1
ATOM 3837 C CA . PHE A 1 465 ? -15.794 -21.521 17.218 1.00 85.69 465 PHE A CA 1
ATOM 3838 C C . PHE A 1 465 ? -15.922 -20.049 17.630 1.00 85.69 465 PHE A C 1
ATOM 3840 O O . PHE A 1 465 ? -15.637 -19.710 18.774 1.00 85.69 465 PHE A O 1
ATOM 3847 N N . ASN A 1 466 ? -16.424 -19.183 16.739 1.00 79.12 466 ASN A N 1
ATOM 3848 C CA . ASN A 1 466 ? -16.609 -17.759 17.044 1.00 79.12 466 ASN A CA 1
ATOM 3849 C C . ASN A 1 466 ? -17.509 -17.536 18.262 1.00 79.12 466 ASN A C 1
ATOM 3851 O O . ASN A 1 466 ? -17.239 -16.641 19.051 1.00 79.12 466 ASN A O 1
ATOM 3855 N N . SER A 1 467 ? -18.577 -18.324 18.401 1.00 81.00 467 SER A N 1
ATOM 3856 C CA . SER A 1 467 ? -19.503 -18.209 19.529 1.00 81.00 467 SER A CA 1
ATOM 3857 C C . SER A 1 467 ? -18.914 -18.73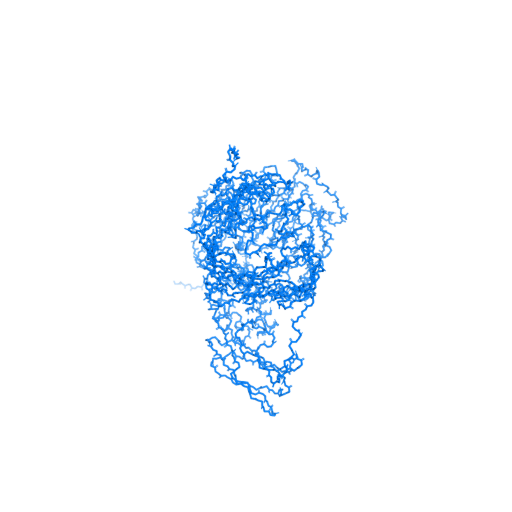4 20.838 1.00 81.00 467 SER A C 1
ATOM 3859 O O . SER A 1 467 ? -19.267 -18.237 21.902 1.00 81.00 467 SER A O 1
ATOM 3861 N N . GLU A 1 468 ? -18.081 -19.771 20.789 1.00 81.62 468 GLU A N 1
ATOM 3862 C CA . GLU A 1 468 ? -17.513 -20.413 21.976 1.00 81.62 468 GLU A CA 1
ATOM 3863 C C . GLU A 1 468 ? -16.336 -19.635 22.561 1.00 81.62 468 GLU A C 1
ATOM 3865 O O . GLU A 1 468 ? -16.172 -19.582 23.787 1.00 81.62 468 GLU A O 1
ATOM 3870 N N . PHE A 1 469 ? -15.552 -19.027 21.673 1.00 74.00 469 PHE A N 1
ATOM 3871 C CA . PHE A 1 469 ? -14.390 -18.203 21.980 1.00 74.00 469 PHE A CA 1
ATOM 3872 C C . PHE A 1 469 ? -14.703 -16.701 21.952 1.00 74.00 469 PHE A C 1
ATOM 3874 O O . PHE A 1 469 ? -13.793 -15.881 21.887 1.00 74.00 469 PHE A O 1
ATOM 3881 N N . ASP A 1 470 ? -15.982 -16.327 22.008 1.00 70.19 470 ASP A N 1
ATOM 3882 C CA . ASP A 1 470 ? -16.374 -14.936 22.218 1.00 70.19 470 ASP A CA 1
ATOM 3883 C C . ASP A 1 470 ? -15.916 -14.485 23.617 1.00 70.19 470 ASP A C 1
ATOM 3885 O O . ASP A 1 470 ? -16.293 -15.093 24.625 1.00 70.19 470 ASP A O 1
ATOM 3889 N N . ASN A 1 471 ? -15.094 -13.434 23.678 1.00 61.16 471 ASN A N 1
ATOM 3890 C CA . ASN A 1 471 ? -14.469 -12.903 24.899 1.00 61.16 471 ASN A CA 1
ATOM 3891 C C . ASN A 1 471 ? -13.523 -13.890 25.617 1.00 61.16 471 ASN A C 1
ATOM 3893 O O . ASN A 1 471 ? -13.426 -13.875 26.850 1.00 61.16 471 ASN A O 1
ATOM 3897 N N . LYS A 1 472 ? -12.858 -14.790 24.881 1.00 67.56 472 LYS A N 1
ATOM 3898 C CA . LYS A 1 472 ? -11.881 -15.739 25.438 1.00 67.56 472 LYS A CA 1
ATOM 3899 C C . LYS A 1 472 ? -10.598 -15.729 24.622 1.00 67.56 472 LYS A C 1
ATOM 3901 O O . LYS A 1 472 ? -10.617 -15.902 23.407 1.00 67.56 472 LYS A O 1
ATOM 3906 N N . GLU A 1 473 ? -9.463 -15.648 25.313 1.00 66.50 473 GLU A N 1
ATOM 3907 C CA . GLU A 1 473 ? -8.159 -15.844 24.683 1.00 66.50 473 GLU A CA 1
ATOM 3908 C C . GLU A 1 473 ? -8.002 -17.297 24.204 1.00 66.50 473 GLU A C 1
ATOM 3910 O O . GLU A 1 473 ? -8.250 -18.244 24.953 1.00 66.50 473 GLU A O 1
ATOM 3915 N N . PHE A 1 474 ? -7.545 -17.467 22.964 1.00 71.00 474 PHE A N 1
ATOM 3916 C CA . PHE A 1 474 ? -7.189 -18.756 22.378 1.00 71.00 474 PHE A CA 1
ATOM 3917 C C . PHE A 1 474 ? -5.915 -18.626 21.545 1.00 71.00 474 PHE A C 1
ATOM 3919 O O . PHE A 1 474 ? -5.576 -17.551 21.048 1.00 71.00 474 PHE A O 1
ATOM 3926 N N . ASP A 1 475 ? -5.198 -19.731 21.375 1.00 70.38 475 ASP A N 1
ATOM 3927 C CA . ASP A 1 475 ? -4.015 -19.808 20.530 1.00 70.38 475 ASP A CA 1
ATOM 3928 C C . ASP A 1 475 ? -4.186 -20.773 19.345 1.00 70.38 475 ASP A C 1
ATOM 3930 O O . ASP A 1 475 ? -5.275 -21.245 19.014 1.00 70.38 475 ASP A O 1
ATOM 3934 N N . TYR A 1 476 ? -3.084 -21.018 18.635 1.00 75.06 476 TYR A N 1
ATOM 3935 C CA . TYR A 1 476 ? -3.073 -21.903 17.476 1.00 75.06 476 TYR A CA 1
ATOM 3936 C C . TYR A 1 476 ? -3.596 -23.306 17.769 1.00 75.06 476 TYR A C 1
ATOM 3938 O O . TYR A 1 476 ? -4.290 -23.895 16.941 1.00 75.06 476 TYR A O 1
ATOM 3946 N N . ASN A 1 477 ? -3.194 -23.859 18.911 1.00 78.69 477 ASN A N 1
ATOM 3947 C CA . ASN A 1 477 ? -3.496 -25.232 19.267 1.00 78.69 477 ASN A CA 1
ATOM 3948 C C . ASN A 1 477 ? -4.954 -25.351 19.696 1.00 78.69 477 ASN A C 1
ATOM 3950 O O . ASN A 1 477 ? -5.581 -26.356 19.376 1.00 78.69 477 ASN A O 1
ATOM 3954 N N . ASP A 1 478 ? -5.503 -24.313 20.329 1.00 80.50 478 ASP A N 1
ATOM 3955 C CA . ASP A 1 478 ? -6.929 -24.227 20.643 1.00 80.50 478 ASP A CA 1
ATOM 3956 C C . ASP A 1 478 ? -7.764 -24.243 19.349 1.00 80.50 478 ASP A C 1
ATOM 3958 O O . ASP A 1 478 ? -8.655 -25.078 19.189 1.00 80.50 478 ASP A O 1
ATOM 3962 N N . PHE A 1 479 ? -7.414 -23.401 18.363 1.00 81.00 479 PHE A N 1
ATOM 3963 C CA . PHE A 1 479 ? -8.083 -23.381 17.054 1.00 81.00 479 PHE A CA 1
ATOM 3964 C C . PHE A 1 479 ? -7.949 -24.713 16.301 1.00 81.00 479 PHE A C 1
ATOM 3966 O O . PHE A 1 479 ? -8.920 -25.202 15.721 1.00 81.00 479 PHE A O 1
ATOM 3973 N N . ARG A 1 480 ? -6.754 -25.319 16.315 1.00 85.44 480 ARG A N 1
ATOM 3974 C CA . ARG A 1 480 ? -6.509 -26.633 15.707 1.00 85.44 480 ARG A CA 1
ATOM 3975 C C . ARG A 1 480 ? -7.387 -27.709 16.327 1.00 85.44 480 ARG A C 1
ATOM 3977 O O . ARG A 1 480 ? -8.118 -28.367 15.590 1.00 85.44 480 ARG A O 1
ATOM 3984 N N . SER A 1 481 ? -7.303 -27.871 17.646 1.00 87.31 481 SER A N 1
ATOM 3985 C CA . SER A 1 481 ? -8.004 -28.935 18.372 1.00 87.31 481 SER A CA 1
ATOM 3986 C C . SER A 1 481 ? -9.505 -28.810 18.139 1.00 87.31 481 SER A C 1
ATOM 3988 O O . SER A 1 481 ? -10.157 -29.777 17.764 1.00 87.31 481 SER A O 1
ATOM 3990 N N . TYR A 1 482 ? -10.028 -27.580 18.185 1.00 88.88 482 TYR A N 1
ATOM 3991 C CA . TYR A 1 482 ? -11.431 -27.324 17.891 1.00 88.88 482 TYR A CA 1
ATOM 3992 C C . TYR A 1 482 ? -11.861 -27.787 16.496 1.00 88.88 482 TYR A C 1
ATOM 3994 O O . TYR A 1 482 ? -12.908 -28.417 16.329 1.00 88.88 482 TYR A O 1
ATOM 4002 N N . PHE A 1 483 ? -11.071 -27.457 15.471 1.00 89.19 483 PHE A N 1
ATOM 4003 C CA . PHE A 1 483 ? -11.366 -27.874 14.104 1.00 89.19 483 PHE A CA 1
ATOM 4004 C C . PHE A 1 483 ? -11.238 -29.390 13.931 1.00 89.19 483 PHE A C 1
ATOM 4006 O O . PHE A 1 483 ? -12.077 -29.981 13.255 1.00 89.19 483 PHE A O 1
ATOM 4013 N N . GLU A 1 484 ? -10.236 -30.025 14.534 1.00 90.00 484 GLU A N 1
ATOM 4014 C CA . GLU A 1 484 ? -10.041 -31.479 14.480 1.00 90.00 484 GLU A CA 1
ATOM 4015 C C . GLU A 1 484 ? -11.212 -32.230 15.135 1.00 90.00 484 GLU A C 1
ATOM 4017 O O . GLU A 1 484 ? -11.785 -33.124 14.502 1.00 90.00 484 GLU A O 1
ATOM 4022 N N . ASP A 1 485 ? -11.655 -31.783 16.312 1.00 90.06 485 ASP A N 1
ATOM 4023 C CA . ASP A 1 485 ? -12.753 -32.387 17.078 1.00 90.06 485 ASP A CA 1
ATOM 4024 C C . ASP A 1 485 ? -14.118 -32.256 16.380 1.00 90.06 485 ASP A C 1
ATOM 4026 O O . ASP A 1 485 ? -14.968 -33.141 16.473 1.00 90.06 485 ASP A O 1
ATOM 4030 N N . ASN A 1 486 ? -14.349 -31.161 15.646 1.00 90.88 486 ASN A N 1
ATOM 4031 C CA . ASN A 1 486 ? -15.647 -30.888 15.015 1.00 90.88 486 ASN A CA 1
ATOM 4032 C C . ASN A 1 486 ? -15.754 -31.378 13.561 1.00 90.88 486 ASN A C 1
ATOM 4034 O O . ASN A 1 486 ? -16.861 -31.558 13.047 1.00 90.88 486 ASN A O 1
ATOM 4038 N N . VAL A 1 487 ? -14.631 -31.563 12.861 1.00 87.69 487 VAL A N 1
ATOM 4039 C CA . VAL A 1 487 ? -14.615 -31.964 11.442 1.00 87.69 487 VAL A CA 1
ATOM 4040 C C . VAL A 1 487 ? -14.571 -33.488 11.276 1.00 87.69 487 VAL A C 1
ATOM 4042 O O . VAL A 1 487 ? -14.995 -33.986 10.229 1.00 87.69 487 VAL A O 1
ATOM 4045 N N . ASN A 1 488 ? -14.093 -34.237 12.281 1.00 83.12 488 ASN A N 1
ATOM 4046 C CA . ASN A 1 488 ? -13.915 -35.697 12.231 1.00 83.12 488 ASN A CA 1
ATOM 4047 C C . ASN A 1 488 ? -13.096 -36.172 11.009 1.00 83.12 488 ASN A C 1
ATOM 4049 O O . ASN A 1 488 ? -13.383 -37.209 10.407 1.00 83.12 488 ASN A O 1
ATOM 4053 N N . LYS A 1 489 ? -12.081 -35.397 10.606 1.00 83.56 489 LYS A N 1
ATOM 4054 C CA . LYS A 1 489 ? -11.121 -35.740 9.541 1.00 83.56 489 LYS A CA 1
ATOM 4055 C C . LYS A 1 489 ? -9.707 -35.374 9.996 1.00 83.56 489 LYS A C 1
ATOM 4057 O O . LYS A 1 489 ? -9.561 -34.391 10.715 1.00 83.56 489 LYS A O 1
ATOM 4062 N N . PRO A 1 490 ? -8.661 -36.081 9.538 1.00 84.62 490 PRO A N 1
ATOM 4063 C CA . PRO A 1 490 ? -7.285 -35.721 9.868 1.00 84.62 490 PRO A CA 1
ATOM 4064 C C . PRO A 1 490 ? -6.901 -34.383 9.217 1.00 84.62 490 PRO A C 1
ATOM 4066 O O . PRO A 1 490 ? -6.959 -34.244 7.989 1.00 84.62 490 PRO A O 1
ATOM 4069 N N . LEU A 1 491 ? -6.499 -33.404 10.034 1.00 89.31 491 LEU A N 1
ATOM 4070 C CA . LEU A 1 491 ? -6.110 -32.054 9.597 1.00 89.31 491 LEU A CA 1
ATOM 4071 C C . LEU A 1 491 ? -4.612 -31.754 9.784 1.00 89.31 491 LEU A C 1
ATOM 4073 O O . LEU A 1 491 ? -4.173 -30.650 9.463 1.00 89.31 491 LEU A O 1
ATOM 4077 N N . ASP A 1 492 ? -3.801 -32.736 10.190 1.00 86.50 492 ASP A N 1
ATOM 4078 C CA . ASP A 1 492 ? -2.345 -32.587 10.363 1.00 86.50 492 ASP A CA 1
ATOM 4079 C C . ASP A 1 492 ? -1.643 -32.068 9.104 1.00 86.50 492 ASP A C 1
ATOM 4081 O O . ASP A 1 492 ? -0.730 -31.247 9.177 1.00 86.50 492 ASP A O 1
ATOM 4085 N N . TRP A 1 493 ? -2.096 -32.496 7.922 1.00 84.50 493 TRP A N 1
ATOM 4086 C CA . TRP A 1 493 ? -1.561 -32.013 6.648 1.00 84.50 493 TRP A CA 1
ATOM 4087 C C . TRP A 1 493 ? -1.713 -30.490 6.503 1.00 84.50 493 TRP A C 1
ATOM 4089 O O . TRP A 1 493 ? -0.863 -29.843 5.891 1.00 84.50 493 TRP A O 1
ATOM 4099 N N . PHE A 1 494 ? -2.774 -29.913 7.073 1.00 84.62 494 PHE A N 1
ATOM 4100 C CA . PHE A 1 494 ? -3.037 -28.480 7.073 1.00 84.62 494 PHE A CA 1
ATOM 4101 C C . PHE A 1 494 ? -2.271 -27.800 8.208 1.00 84.62 494 PHE A C 1
ATOM 4103 O O . PHE A 1 494 ? -1.456 -26.917 7.939 1.00 84.62 494 PHE A O 1
ATOM 4110 N N . PHE A 1 495 ? -2.485 -28.223 9.457 1.00 83.25 495 PHE A N 1
ATOM 4111 C CA . PHE A 1 495 ? -1.936 -27.536 10.626 1.00 83.25 495 PHE A CA 1
ATOM 4112 C C . PHE A 1 495 ? -0.426 -27.769 10.809 1.00 83.25 495 PHE A C 1
ATOM 4114 O O . PHE A 1 495 ? 0.339 -26.817 10.965 1.00 83.25 495 PHE A O 1
ATOM 4121 N N . GLU A 1 496 ? 0.051 -29.009 10.760 1.00 80.12 496 GLU A N 1
ATOM 4122 C CA . GLU A 1 496 ? 1.486 -29.304 10.886 1.00 80.12 496 GLU A CA 1
ATOM 4123 C C . GLU A 1 496 ? 2.205 -29.150 9.542 1.00 80.12 496 GLU A C 1
ATOM 4125 O O . GLU A 1 496 ? 3.301 -28.594 9.475 1.00 80.12 496 GLU A O 1
ATOM 4130 N N . GLY A 1 497 ? 1.578 -29.593 8.454 1.00 75.56 497 GLY A N 1
ATOM 4131 C CA . GLY A 1 497 ? 2.187 -29.583 7.130 1.00 75.56 497 GLY A CA 1
ATOM 4132 C C . GLY A 1 497 ? 2.290 -28.186 6.509 1.00 75.56 497 GLY A C 1
ATOM 4133 O O . GLY A 1 497 ? 3.382 -27.634 6.353 1.00 75.56 497 GLY A O 1
ATOM 4134 N N . ILE A 1 498 ? 1.144 -27.616 6.129 1.00 73.75 498 ILE A N 1
ATOM 4135 C CA . ILE A 1 498 ? 1.077 -26.352 5.383 1.00 73.75 498 ILE A CA 1
ATOM 4136 C C . ILE A 1 498 ? 1.339 -25.140 6.284 1.00 73.75 498 ILE A C 1
ATOM 4138 O O . ILE A 1 498 ? 2.176 -24.306 5.939 1.00 73.75 498 ILE A O 1
ATOM 4142 N N . MET A 1 499 ? 0.619 -25.021 7.401 1.00 72.50 499 MET A N 1
ATOM 4143 C CA . MET A 1 499 ? 0.591 -23.802 8.216 1.00 72.50 499 MET A CA 1
ATOM 4144 C C . MET A 1 499 ? 1.852 -23.626 9.066 1.00 72.50 499 MET A C 1
ATOM 4146 O O . MET A 1 499 ? 2.427 -22.537 9.096 1.00 72.50 499 MET A O 1
ATOM 4150 N N . LYS A 1 500 ? 2.306 -24.690 9.738 1.00 71.19 500 LYS A N 1
ATOM 4151 C CA . LYS A 1 500 ? 3.470 -24.633 10.628 1.00 71.19 500 LYS A CA 1
ATOM 4152 C C . LYS A 1 500 ? 4.790 -24.782 9.881 1.00 71.19 500 LYS A C 1
ATOM 4154 O O . LYS A 1 500 ? 5.662 -23.945 10.064 1.00 71.19 500 LYS A O 1
ATOM 4159 N N . ASN A 1 501 ? 4.943 -25.803 9.034 1.00 63.09 501 ASN A N 1
ATOM 4160 C CA . ASN A 1 501 ? 6.243 -26.139 8.436 1.00 63.09 501 ASN A CA 1
ATOM 4161 C C . ASN A 1 501 ? 6.429 -25.642 6.992 1.00 63.09 501 ASN A C 1
ATOM 4163 O O . ASN A 1 501 ? 7.562 -25.600 6.512 1.00 63.09 501 ASN A O 1
ATOM 4167 N N . ALA A 1 502 ? 5.350 -25.234 6.312 1.00 61.06 502 ALA A N 1
ATOM 4168 C CA . ALA A 1 502 ? 5.358 -24.804 4.911 1.00 61.06 502 ALA A CA 1
ATOM 4169 C C . ALA A 1 502 ? 6.117 -25.776 3.981 1.00 61.06 502 ALA A C 1
ATOM 4171 O O . ALA A 1 502 ? 6.784 -25.342 3.032 1.00 61.06 502 ALA A O 1
ATOM 4172 N N . GLU A 1 503 ? 6.072 -27.088 4.261 1.00 60.59 503 GLU A N 1
ATOM 4173 C CA . GLU A 1 503 ? 6.870 -28.030 3.476 1.00 60.59 503 GLU A CA 1
ATOM 4174 C C . GLU A 1 503 ? 6.295 -28.161 2.055 1.00 60.59 503 GLU A C 1
ATOM 4176 O O . GLU A 1 503 ? 5.074 -28.126 1.854 1.00 60.59 503 GLU A O 1
ATOM 4181 N N . PRO A 1 504 ? 7.158 -28.295 1.033 1.00 60.03 504 PRO A N 1
ATOM 4182 C CA . PRO A 1 504 ? 6.694 -28.576 -0.313 1.00 60.03 504 PRO A CA 1
ATOM 4183 C C . PRO A 1 504 ? 5.977 -29.927 -0.353 1.00 60.03 504 PRO A C 1
ATOM 4185 O O . PRO A 1 504 ? 6.322 -30.855 0.375 1.00 60.03 504 PRO A O 1
ATOM 4188 N N . PHE A 1 505 ? 5.006 -30.040 -1.251 1.00 69.00 505 PHE A N 1
ATOM 4189 C CA . PHE A 1 505 ? 4.347 -31.298 -1.566 1.00 69.00 505 PHE A CA 1
ATOM 4190 C C . PHE A 1 505 ? 4.247 -31.451 -3.088 1.00 69.00 505 PHE A C 1
ATOM 4192 O O . PHE A 1 505 ? 3.927 -30.506 -3.820 1.00 69.00 505 PHE A O 1
ATOM 4199 N N . THR A 1 506 ? 4.542 -32.651 -3.580 1.00 73.25 506 THR A N 1
ATOM 4200 C CA . THR A 1 506 ? 4.652 -32.937 -5.009 1.00 73.25 506 THR A CA 1
ATOM 4201 C C . THR A 1 506 ? 4.166 -34.349 -5.268 1.00 73.25 506 THR A C 1
ATOM 4203 O O . THR A 1 506 ? 4.887 -35.325 -5.062 1.00 73.25 506 THR A O 1
ATOM 4206 N N . TYR A 1 507 ? 2.960 -34.447 -5.819 1.00 80.44 507 TYR A N 1
ATOM 4207 C CA . TYR A 1 507 ? 2.460 -35.684 -6.400 1.00 80.44 507 TYR A CA 1
ATOM 4208 C C . TYR A 1 507 ? 2.771 -35.737 -7.896 1.00 80.44 507 TYR A C 1
ATOM 4210 O O . TYR A 1 507 ? 2.693 -34.736 -8.610 1.00 80.44 507 TYR A O 1
ATOM 4218 N N . SER A 1 508 ? 3.115 -36.912 -8.411 1.00 83.31 508 SER A N 1
ATOM 4219 C CA . SER A 1 508 ? 3.262 -37.115 -9.853 1.00 83.31 508 SER A CA 1
ATOM 4220 C C . SER A 1 508 ? 2.649 -38.425 -10.302 1.00 83.31 508 SER A C 1
ATOM 4222 O O . SER A 1 508 ? 2.771 -39.432 -9.606 1.00 83.31 508 SER A O 1
ATOM 4224 N N . ILE A 1 509 ? 2.027 -38.415 -11.483 1.00 86.50 509 ILE A N 1
ATOM 4225 C CA . ILE A 1 509 ? 1.582 -39.651 -12.123 1.00 86.50 509 ILE A CA 1
ATOM 4226 C C . ILE A 1 509 ? 2.834 -40.359 -12.653 1.00 86.50 509 ILE A C 1
ATOM 4228 O O . ILE A 1 509 ? 3.516 -39.850 -13.545 1.00 86.50 509 ILE A O 1
ATOM 4232 N N . LYS A 1 510 ? 3.166 -41.499 -12.047 1.00 86.31 510 LYS A N 1
ATOM 4233 C CA . LYS A 1 510 ? 4.334 -42.327 -12.361 1.00 86.31 510 LYS A CA 1
ATOM 4234 C C . LYS A 1 510 ? 4.068 -43.254 -13.542 1.00 86.31 510 LYS A C 1
ATOM 4236 O O . LYS A 1 510 ? 4.951 -43.436 -14.372 1.00 86.31 510 LYS A O 1
ATOM 4241 N N . ASP A 1 511 ? 2.866 -43.818 -13.603 1.00 86.12 511 ASP A N 1
ATOM 4242 C CA . ASP A 1 511 ? 2.427 -44.730 -14.660 1.00 86.12 511 ASP A CA 1
ATOM 4243 C C . ASP A 1 511 ? 0.903 -44.634 -14.833 1.00 86.12 511 ASP A C 1
ATOM 4245 O O . ASP A 1 511 ? 0.185 -44.287 -13.888 1.00 86.12 511 ASP A O 1
ATOM 4249 N N . ILE A 1 512 ? 0.408 -44.937 -16.031 1.00 86.88 512 ILE A N 1
ATOM 4250 C CA . ILE A 1 512 ? -1.023 -45.036 -16.321 1.00 86.88 512 ILE A CA 1
ATOM 4251 C C . ILE A 1 512 ? -1.279 -46.212 -17.260 1.00 86.88 512 ILE A C 1
ATOM 4253 O O . ILE A 1 512 ? -0.648 -46.337 -18.309 1.00 86.88 512 ILE A O 1
ATOM 4257 N N . ARG A 1 513 ? -2.217 -47.084 -16.893 1.00 87.44 513 ARG A N 1
ATOM 4258 C CA . ARG A 1 513 ? -2.579 -48.266 -17.682 1.00 87.44 513 ARG A CA 1
ATOM 4259 C C . ARG A 1 513 ? -4.072 -48.269 -17.921 1.00 87.44 513 ARG A C 1
ATOM 4261 O O . ARG A 1 513 ? -4.854 -48.243 -16.977 1.00 87.44 513 ARG A O 1
ATOM 4268 N N . LYS A 1 514 ? -4.464 -48.290 -19.188 1.00 83.75 514 LYS A N 1
ATOM 4269 C CA . LYS A 1 514 ? -5.864 -48.368 -19.594 1.00 83.75 514 LYS A CA 1
ATOM 4270 C C . LYS A 1 514 ? -6.207 -49.818 -19.908 1.00 83.75 514 LYS A C 1
ATOM 4272 O O . LYS A 1 514 ? -5.542 -50.429 -20.738 1.00 83.75 514 LYS A O 1
ATOM 4277 N N . ASP A 1 515 ? -7.241 -50.330 -19.257 1.00 79.56 515 ASP A N 1
ATOM 4278 C CA . ASP A 1 515 ? -7.898 -51.591 -19.598 1.00 79.56 515 ASP A CA 1
ATOM 4279 C C . ASP A 1 515 ? -9.368 -51.315 -19.972 1.00 79.56 515 ASP A C 1
ATOM 4281 O O . ASP A 1 515 ? -9.860 -50.192 -19.834 1.00 79.56 515 ASP A O 1
ATOM 4285 N N . ASN A 1 516 ? -10.091 -52.333 -20.431 1.00 79.12 516 ASN A N 1
ATOM 4286 C CA . ASN A 1 516 ? -11.500 -52.243 -20.807 1.00 79.12 516 ASN A CA 1
ATOM 4287 C C . ASN A 1 516 ? -12.417 -51.901 -19.619 1.00 79.12 516 ASN A C 1
ATOM 4289 O O . ASN A 1 516 ? -13.498 -51.354 -19.827 1.00 79.12 516 ASN A O 1
ATOM 4293 N N . LYS A 1 517 ? -12.002 -52.198 -18.377 1.00 83.81 517 LYS A N 1
ATOM 4294 C CA . LYS A 1 517 ? -12.812 -51.982 -17.161 1.00 83.81 517 LYS A CA 1
ATOM 4295 C C . LYS A 1 517 ? -12.441 -50.737 -16.351 1.00 83.81 517 LYS A C 1
ATOM 4297 O O . LYS A 1 517 ? -13.308 -50.187 -15.679 1.00 83.81 517 LYS A O 1
ATOM 4302 N N . TYR A 1 518 ? -11.175 -50.326 -16.348 1.00 91.25 518 TYR A N 1
ATOM 4303 C CA . TYR A 1 518 ? -10.710 -49.160 -15.593 1.00 91.25 518 TYR A CA 1
ATOM 4304 C C . TYR A 1 518 ? -9.414 -48.580 -16.171 1.00 91.25 518 TYR A C 1
ATOM 4306 O O . TYR A 1 518 ? -8.660 -49.258 -16.868 1.00 91.25 518 TYR A O 1
ATOM 4314 N N . ILE A 1 519 ? -9.135 -47.321 -15.837 1.00 90.38 519 ILE A N 1
ATOM 4315 C CA . ILE A 1 519 ? -7.822 -46.692 -15.982 1.00 90.38 519 ILE A CA 1
ATOM 4316 C C . ILE A 1 519 ? -7.114 -46.795 -14.627 1.00 90.38 519 ILE A C 1
ATOM 4318 O O . ILE A 1 519 ? -7.560 -46.210 -13.639 1.00 90.38 519 ILE A O 1
ATOM 4322 N N . GLU A 1 520 ? -6.027 -47.559 -14.564 1.00 93.25 520 GLU A N 1
ATOM 4323 C CA . GLU A 1 520 ? -5.140 -47.626 -13.403 1.00 93.25 520 GLU A CA 1
ATOM 4324 C C . GLU A 1 520 ? -4.145 -46.467 -13.451 1.00 93.25 520 GLU A C 1
ATOM 4326 O O . GLU A 1 520 ? -3.392 -46.327 -14.413 1.00 93.25 520 GLU A O 1
ATOM 4331 N N . VAL A 1 521 ? -4.125 -45.649 -12.402 1.00 92.38 521 VAL A N 1
ATOM 4332 C CA . VAL A 1 521 ? -3.235 -44.493 -12.256 1.00 92.38 521 VAL A CA 1
ATOM 4333 C C . VAL A 1 521 ? -2.298 -44.760 -11.084 1.00 92.38 521 VAL A C 1
ATOM 4335 O O . VAL A 1 521 ? -2.746 -44.934 -9.950 1.00 92.38 521 VAL A O 1
ATOM 4338 N N . VAL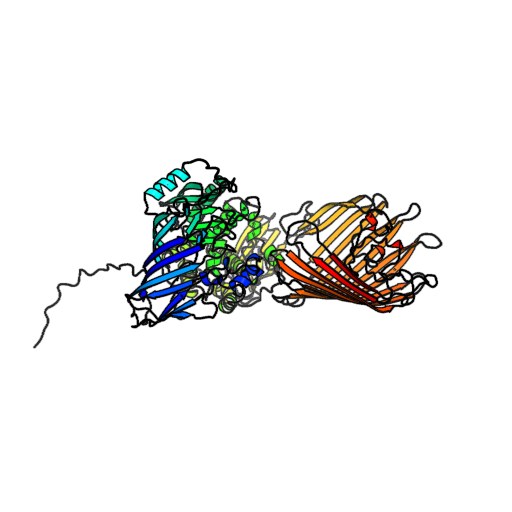 A 1 522 ? -0.993 -44.800 -11.344 1.00 92.12 522 VAL A N 1
ATOM 4339 C CA . VAL A 1 522 ? 0.039 -44.963 -10.315 1.00 92.12 522 VAL A CA 1
ATOM 4340 C C . VAL A 1 522 ? 0.579 -43.588 -9.962 1.00 92.12 522 VAL A C 1
ATOM 4342 O O . VAL A 1 522 ? 1.131 -42.899 -10.819 1.00 92.12 522 VAL A O 1
ATOM 4345 N N . ILE A 1 523 ? 0.436 -43.185 -8.705 1.00 90.75 523 ILE A N 1
ATOM 4346 C CA . ILE A 1 523 ? 0.824 -41.858 -8.227 1.00 90.75 523 ILE A CA 1
ATOM 4347 C C . ILE A 1 523 ? 1.916 -42.007 -7.176 1.00 90.75 523 ILE A C 1
ATOM 4349 O O . ILE A 1 523 ? 1.834 -42.862 -6.299 1.00 90.75 523 ILE A O 1
ATOM 4353 N N . GLU A 1 524 ? 2.934 -41.162 -7.272 1.00 90.56 524 GLU A N 1
ATOM 4354 C CA . GLU A 1 524 ? 4.048 -41.073 -6.332 1.00 90.56 524 GLU A CA 1
ATOM 4355 C C . GLU A 1 524 ? 4.020 -39.714 -5.629 1.00 90.56 524 GLU A C 1
ATOM 4357 O O . GLU A 1 524 ? 3.988 -38.681 -6.305 1.00 90.56 524 GLU A O 1
ATOM 4362 N N . ASN A 1 525 ? 4.045 -39.723 -4.295 1.00 87.44 525 ASN A N 1
ATOM 4363 C CA . ASN A 1 525 ? 4.401 -38.566 -3.484 1.00 87.44 525 ASN A CA 1
ATOM 4364 C C . ASN A 1 525 ? 5.925 -38.490 -3.368 1.00 87.44 525 ASN A C 1
ATOM 4366 O O . ASN A 1 525 ? 6.565 -39.454 -2.945 1.00 87.44 525 ASN A O 1
ATOM 4370 N N . LYS A 1 526 ? 6.502 -37.354 -3.756 1.00 81.56 526 LYS A N 1
ATOM 4371 C CA . LYS A 1 526 ? 7.953 -37.119 -3.732 1.00 81.56 526 LYS A CA 1
ATOM 4372 C C . LYS A 1 526 ? 8.438 -36.395 -2.485 1.00 81.56 526 LYS A C 1
ATOM 4374 O O . LYS A 1 526 ? 9.645 -36.253 -2.315 1.00 81.56 526 LYS A O 1
ATOM 4379 N N . ASP A 1 527 ? 7.515 -35.939 -1.650 1.00 76.88 527 ASP A N 1
ATOM 4380 C CA . ASP A 1 527 ? 7.798 -35.133 -0.472 1.00 76.88 527 ASP A CA 1
ATOM 4381 C C . ASP A 1 527 ? 7.313 -35.835 0.809 1.00 76.88 527 ASP A C 1
ATOM 4383 O O . ASP A 1 527 ? 6.801 -36.955 0.773 1.00 76.88 527 ASP A O 1
ATOM 4387 N N . LYS A 1 528 ? 7.530 -35.189 1.961 1.00 74.31 528 LYS A N 1
ATOM 4388 C CA . LYS A 1 528 ? 7.257 -35.757 3.291 1.00 74.31 528 LYS A CA 1
ATOM 4389 C C . LYS A 1 528 ? 5.810 -35.583 3.758 1.00 74.31 528 LYS A C 1
ATOM 4391 O O . LYS A 1 528 ? 5.345 -36.391 4.561 1.00 74.31 528 LYS A O 1
ATOM 4396 N N . ILE A 1 529 ? 5.105 -34.556 3.271 1.00 73.50 529 ILE A N 1
ATOM 4397 C CA . ILE A 1 529 ? 3.708 -34.313 3.649 1.00 73.50 529 ILE A CA 1
ATOM 4398 C C . ILE A 1 529 ? 2.769 -35.100 2.740 1.00 73.50 529 ILE A C 1
ATOM 4400 O O . ILE A 1 529 ? 2.754 -34.947 1.517 1.00 73.50 529 ILE A O 1
ATOM 4404 N N . ALA A 1 530 ? 1.899 -35.871 3.379 1.00 83.00 530 ALA A N 1
ATOM 4405 C CA . ALA A 1 530 ? 0.759 -36.539 2.783 1.00 83.00 530 ALA A CA 1
ATOM 4406 C C . ALA A 1 530 ? -0.460 -35.596 2.728 1.00 83.00 530 ALA A C 1
ATOM 4408 O O . ALA A 1 530 ? -1.331 -35.633 3.593 1.00 83.00 530 ALA A O 1
ATOM 4409 N N . ILE A 1 531 ? -0.547 -34.746 1.700 1.00 80.31 531 ILE A N 1
ATOM 4410 C CA . ILE A 1 531 ? -1.714 -33.863 1.503 1.00 80.31 531 ILE A CA 1
ATOM 4411 C C . ILE A 1 531 ? -2.807 -34.606 0.723 1.00 80.31 531 ILE A C 1
ATOM 4413 O O . ILE A 1 531 ? -2.461 -35.293 -0.243 1.00 80.31 531 ILE A O 1
ATOM 4417 N N . PRO A 1 532 ? -4.099 -34.495 1.088 1.00 85.88 532 PRO A N 1
ATOM 4418 C CA . PRO A 1 532 ? -5.197 -34.995 0.262 1.00 85.88 532 PRO A CA 1
ATOM 4419 C C . PRO A 1 532 ? -5.136 -34.409 -1.152 1.00 85.88 532 PRO A C 1
ATOM 4421 O O . PRO A 1 532 ? -4.557 -33.343 -1.347 1.00 85.88 532 PRO A O 1
ATOM 4424 N N . PHE A 1 533 ? -5.721 -35.066 -2.148 1.00 84.06 533 PHE A N 1
ATOM 4425 C CA . PHE A 1 533 ? -5.846 -34.507 -3.501 1.00 84.06 533 PHE A CA 1
ATOM 4426 C C . PHE A 1 533 ? -6.918 -35.244 -4.309 1.00 84.06 533 PHE A C 1
ATOM 4428 O O . PHE A 1 533 ? -7.447 -36.274 -3.885 1.00 84.06 533 PHE A O 1
ATOM 4435 N N . GLU A 1 534 ? -7.238 -34.722 -5.493 1.00 86.81 534 GLU A N 1
ATOM 4436 C CA . GLU A 1 534 ? -8.234 -35.310 -6.392 1.00 86.81 534 GLU A CA 1
ATOM 4437 C C . GLU A 1 534 ? -7.603 -35.831 -7.683 1.00 86.81 534 GLU A C 1
ATOM 4439 O O . GLU A 1 534 ? -6.578 -35.332 -8.135 1.00 86.81 534 GLU A O 1
ATOM 4444 N N . ILE A 1 535 ? -8.228 -36.829 -8.297 1.00 90.56 535 ILE A N 1
ATOM 4445 C CA . ILE A 1 535 ? -7.828 -37.418 -9.574 1.00 90.56 535 ILE A CA 1
ATOM 4446 C C . ILE A 1 535 ? -9.036 -37.329 -10.498 1.00 90.56 535 ILE A C 1
ATOM 4448 O O . ILE A 1 535 ? -10.078 -37.917 -10.211 1.00 90.56 535 IL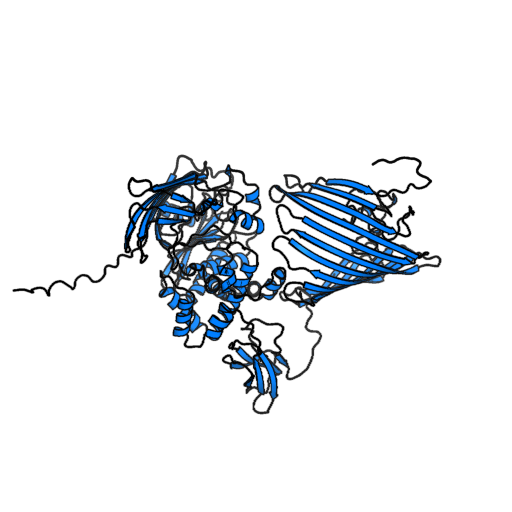E A O 1
ATOM 4452 N N . GLY A 1 536 ? -8.910 -36.580 -11.589 1.00 90.00 536 GLY A N 1
ATOM 4453 C CA . GLY A 1 536 ? -9.957 -36.404 -12.588 1.00 90.00 536 GLY A CA 1
ATOM 4454 C C . GLY A 1 536 ? -9.702 -37.211 -13.847 1.00 90.00 536 GLY A C 1
ATOM 4455 O O . GLY A 1 536 ? -8.612 -37.135 -14.411 1.00 90.00 536 GLY A O 1
ATOM 4456 N N . ALA A 1 537 ? -10.731 -37.903 -14.330 1.00 90.94 537 ALA A N 1
ATOM 4457 C CA . ALA A 1 537 ? -10.833 -38.327 -15.723 1.00 90.94 537 ALA A CA 1
ATOM 4458 C C . ALA A 1 537 ? -11.633 -37.266 -16.494 1.00 90.94 537 ALA A C 1
ATOM 4460 O O . ALA A 1 537 ? -12.722 -36.874 -16.070 1.00 90.94 537 ALA A O 1
ATOM 4461 N N . ILE A 1 538 ? -11.087 -36.776 -17.606 1.00 84.44 538 ILE A N 1
ATOM 4462 C CA . ILE A 1 538 ? -11.623 -35.644 -18.372 1.00 84.44 538 ILE A CA 1
ATOM 4463 C C . ILE A 1 538 ? -11.872 -36.084 -19.815 1.00 84.44 538 ILE A C 1
ATOM 4465 O O . ILE A 1 538 ? -11.003 -36.703 -20.430 1.00 84.44 538 ILE A O 1
ATOM 4469 N N . LYS A 1 539 ? -13.035 -35.726 -20.363 1.00 86.75 539 LYS A N 1
ATOM 4470 C CA . LYS A 1 539 ? -13.411 -35.930 -21.768 1.00 86.75 539 LYS A CA 1
ATOM 4471 C C . LYS A 1 539 ? -14.044 -34.658 -22.314 1.00 86.75 539 LYS A C 1
ATOM 4473 O O . LYS A 1 539 ? -14.910 -34.092 -21.647 1.00 86.75 539 LYS A O 1
ATOM 4478 N N . ASN A 1 540 ? -13.622 -34.200 -23.494 1.00 80.19 540 ASN A N 1
ATOM 4479 C CA . ASN A 1 540 ? -14.081 -32.928 -24.080 1.00 80.19 540 ASN A CA 1
ATOM 4480 C C . ASN A 1 540 ? -14.046 -31.753 -23.073 1.00 80.19 540 ASN A C 1
ATOM 4482 O O . ASN A 1 540 ? -15.040 -31.054 -22.881 1.00 80.19 540 ASN A O 1
ATOM 4486 N N . ASP A 1 541 ? -12.926 -31.600 -22.358 1.00 76.06 541 ASP A N 1
ATOM 4487 C CA . ASP A 1 541 ? -12.708 -30.585 -21.308 1.00 76.06 541 ASP A CA 1
ATOM 4488 C C . ASP A 1 541 ? -13.672 -30.627 -20.101 1.00 76.06 541 ASP A C 1
ATOM 4490 O O . ASP A 1 541 ? -13.615 -29.762 -19.228 1.00 76.06 541 ASP A O 1
ATOM 4494 N N . SER A 1 542 ? -14.508 -31.663 -19.987 1.00 80.00 542 SER A N 1
ATOM 4495 C CA . SER A 1 542 ? -15.405 -31.881 -18.849 1.00 80.00 542 SER A CA 1
ATOM 4496 C C . SER A 1 542 ? -14.908 -33.027 -17.968 1.00 80.00 542 SER A C 1
ATOM 4498 O O . SER A 1 542 ? -14.526 -34.086 -18.469 1.00 80.00 542 SER A O 1
ATOM 4500 N N . ILE A 1 543 ? -14.917 -32.834 -16.646 1.00 86.00 543 ILE A N 1
ATOM 4501 C CA . ILE A 1 543 ? -14.579 -33.888 -15.678 1.00 86.00 543 ILE A CA 1
ATOM 4502 C C . ILE A 1 543 ? -15.725 -34.909 -15.670 1.00 86.00 543 ILE A C 1
ATOM 4504 O O . ILE A 1 543 ? -16.841 -34.581 -15.273 1.00 86.00 543 ILE A O 1
ATOM 4508 N N . ILE A 1 544 ? -15.455 -36.138 -16.108 1.00 91.69 544 ILE A N 1
ATOM 4509 C CA . ILE A 1 544 ? -16.446 -37.224 -16.206 1.00 91.69 544 ILE A CA 1
ATOM 4510 C C . ILE A 1 544 ? -16.387 -38.211 -15.034 1.00 91.69 544 ILE A C 1
ATOM 4512 O O . ILE A 1 544 ? -17.327 -38.979 -14.829 1.00 91.69 544 ILE A O 1
ATOM 4516 N N . GLU A 1 545 ? -15.293 -38.196 -14.274 1.00 93.00 545 GLU A N 1
ATOM 4517 C CA . GLU A 1 545 ? -15.123 -38.922 -13.015 1.00 93.00 545 GLU A CA 1
ATOM 4518 C C . GLU A 1 545 ? -14.090 -38.208 -12.145 1.00 93.00 545 GLU A C 1
ATOM 4520 O O . GLU A 1 545 ? -13.108 -37.661 -12.653 1.00 93.00 545 GLU A O 1
ATOM 4525 N N . LEU A 1 546 ? -14.314 -38.230 -10.832 1.00 90.19 546 LEU A N 1
ATOM 4526 C CA . LEU A 1 546 ? -13.447 -37.617 -9.838 1.00 90.19 546 LEU A CA 1
ATOM 4527 C C . LEU A 1 546 ? -13.269 -38.582 -8.661 1.00 90.19 546 LEU A C 1
ATOM 4529 O O . LEU A 1 546 ? -14.245 -38.969 -8.020 1.00 90.19 546 LEU A O 1
ATOM 4533 N N . VAL A 1 547 ? -12.026 -38.953 -8.364 1.00 91.06 547 VAL A N 1
ATOM 4534 C CA . VAL A 1 547 ? -11.664 -39.795 -7.215 1.00 91.06 547 VAL A CA 1
ATOM 4535 C C . VAL A 1 547 ? -10.851 -38.967 -6.232 1.00 91.06 547 VAL A C 1
ATOM 4537 O O . VAL A 1 547 ? -9.886 -38.311 -6.618 1.00 91.06 547 VAL A O 1
ATOM 4540 N N . ARG A 1 548 ? -11.226 -38.998 -4.952 1.00 87.88 548 ARG A N 1
ATOM 4541 C CA . ARG A 1 548 ? -10.487 -38.327 -3.876 1.00 87.88 548 ARG A CA 1
ATOM 4542 C C . ARG A 1 548 ? -9.528 -39.302 -3.210 1.00 87.88 548 ARG A C 1
ATOM 4544 O O . ARG A 1 548 ? -9.904 -40.437 -2.929 1.00 87.88 548 ARG A O 1
ATOM 4551 N N . SER A 1 549 ? -8.311 -38.847 -2.944 1.00 86.81 549 SER A N 1
ATOM 4552 C CA . SER A 1 549 ? -7.341 -39.570 -2.131 1.00 86.81 549 SER A CA 1
ATOM 4553 C C . SER A 1 549 ? -7.119 -38.840 -0.821 1.00 86.81 549 SER A C 1
ATOM 4555 O O . SER A 1 549 ? -6.815 -37.647 -0.814 1.00 86.81 549 SER A O 1
ATOM 4557 N N . GLU A 1 550 ? -7.158 -39.585 0.278 1.00 82.44 550 GLU A N 1
ATOM 4558 C CA . GLU A 1 550 ? -6.410 -39.199 1.471 1.00 82.44 550 GLU A CA 1
ATOM 4559 C C . GLU A 1 550 ? -4.921 -39.170 1.108 1.00 82.44 550 GLU A C 1
ATOM 4561 O O . GLU A 1 550 ? -4.455 -40.001 0.315 1.00 82.44 550 GLU A O 1
ATOM 4566 N N . GLY A 1 551 ? -4.189 -38.172 1.601 1.00 83.94 551 GLY A N 1
ATOM 4567 C CA . GLY A 1 551 ? -2.771 -38.040 1.290 1.00 83.94 551 GLY A CA 1
ATOM 4568 C C . GLY A 1 551 ? -1.995 -39.296 1.684 1.00 83.94 551 GLY A C 1
ATOM 4569 O O . GLY A 1 551 ? -2.374 -40.008 2.611 1.00 83.94 551 GLY A O 1
ATOM 4570 N N . PHE A 1 552 ? -0.902 -39.589 0.985 1.00 88.31 552 PHE A N 1
ATOM 4571 C CA . PHE A 1 552 ? -0.060 -40.745 1.300 1.00 88.31 552 PHE A CA 1
ATOM 4572 C C . PHE A 1 552 ? 1.409 -40.459 1.010 1.00 88.31 552 PHE A C 1
ATOM 4574 O O . PHE A 1 552 ? 1.732 -39.611 0.181 1.00 88.31 552 PHE A O 1
ATOM 4581 N N . ASN A 1 553 ? 2.292 -41.220 1.651 1.00 86.88 553 ASN A N 1
ATOM 4582 C CA . ASN A 1 553 ? 3.726 -41.211 1.371 1.00 86.88 553 ASN A CA 1
ATOM 4583 C C . ASN A 1 553 ? 4.094 -42.363 0.427 1.00 86.88 553 ASN A C 1
ATOM 4585 O O . ASN A 1 553 ? 3.486 -43.433 0.469 1.00 86.88 553 ASN A O 1
ATOM 4589 N N . GLY A 1 554 ? 5.094 -42.156 -0.431 1.00 89.69 554 GLY A N 1
ATOM 4590 C CA . GLY A 1 554 ? 5.538 -43.172 -1.387 1.00 89.69 554 GLY A CA 1
ATOM 4591 C C . GLY A 1 554 ? 4.607 -43.307 -2.594 1.00 89.69 554 GLY A C 1
ATOM 4592 O O . GLY A 1 554 ? 4.259 -42.312 -3.222 1.00 89.69 554 GLY A O 1
ATOM 4593 N N . ILE A 1 555 ? 4.241 -44.537 -2.969 1.00 91.62 555 ILE A N 1
ATOM 4594 C CA . ILE A 1 555 ? 3.520 -44.837 -4.218 1.00 91.62 555 ILE A CA 1
ATOM 4595 C C . ILE A 1 555 ? 2.180 -45.504 -3.909 1.00 91.62 555 ILE A C 1
ATOM 4597 O O . ILE A 1 555 ? 2.132 -46.477 -3.160 1.00 91.62 555 ILE A O 1
ATOM 4601 N N . LYS A 1 556 ? 1.101 -45.038 -4.546 1.00 94.38 556 LYS A N 1
ATOM 4602 C CA . LYS A 1 556 ? -0.244 -45.619 -4.426 1.00 94.38 556 LYS A CA 1
ATOM 4603 C C . LYS A 1 556 ? -0.927 -45.718 -5.788 1.00 94.38 556 LYS A C 1
ATOM 4605 O O . LYS A 1 556 ? -0.664 -44.929 -6.696 1.00 94.38 556 LYS A O 1
ATOM 4610 N N . LYS A 1 557 ? -1.798 -46.718 -5.932 1.00 94.00 557 LYS A N 1
ATOM 4611 C CA . LYS A 1 557 ? -2.565 -46.983 -7.154 1.00 94.00 557 LYS A CA 1
ATOM 4612 C C . LYS A 1 557 ? -4.024 -46.577 -6.987 1.00 94.00 557 LYS A C 1
ATOM 4614 O O . LYS A 1 557 ? -4.619 -46.840 -5.946 1.00 94.00 557 LYS A O 1
ATOM 4619 N N . PHE A 1 558 ? -4.599 -46.020 -8.045 1.00 93.56 558 PHE A N 1
ATOM 4620 C CA . PHE A 1 558 ? -6.003 -45.624 -8.128 1.00 93.56 558 PHE A CA 1
ATOM 4621 C C . PHE A 1 558 ? -6.644 -46.213 -9.378 1.00 93.56 558 PHE A C 1
ATOM 4623 O O . PHE A 1 558 ? -5.959 -46.452 -10.372 1.00 93.56 558 PHE A O 1
ATOM 4630 N N . LYS A 1 559 ? -7.957 -46.444 -9.330 1.00 93.31 559 LYS A N 1
ATOM 4631 C CA . LYS A 1 559 ? -8.733 -46.961 -10.460 1.00 93.31 559 LYS A CA 1
ATOM 4632 C C . LYS A 1 559 ? -9.854 -45.986 -10.799 1.00 93.31 559 LYS A C 1
ATOM 4634 O O . LYS A 1 559 ? -10.684 -45.706 -9.940 1.00 93.31 559 LYS A O 1
ATOM 4639 N N . LEU A 1 560 ? -9.867 -45.504 -12.039 1.00 92.19 560 LEU A N 1
ATOM 4640 C CA . LEU A 1 560 ? -10.942 -44.693 -12.615 1.00 92.19 560 LEU A CA 1
ATOM 4641 C C . LEU A 1 560 ? -11.808 -45.596 -13.501 1.00 92.19 560 LEU A C 1
ATOM 4643 O O . LEU A 1 560 ? -11.279 -46.298 -14.362 1.00 92.19 560 LEU A O 1
ATOM 4647 N N . LYS A 1 561 ? -13.122 -45.614 -13.292 1.00 91.62 561 LYS A N 1
ATOM 4648 C CA . LYS A 1 561 ? -14.080 -46.448 -14.037 1.00 91.62 561 LYS A CA 1
ATOM 4649 C C . LYS A 1 561 ? -14.347 -45.932 -15.455 1.00 91.62 561 LYS A C 1
ATOM 4651 O O . LYS A 1 561 ? -14.710 -46.709 -16.334 1.00 91.62 561 LYS A O 1
ATOM 4656 N N . ARG A 1 562 ? -14.181 -44.632 -15.701 1.00 87.31 562 ARG A N 1
ATOM 4657 C CA . ARG A 1 562 ? -14.450 -43.970 -16.983 1.00 87.31 562 ARG A CA 1
ATOM 4658 C C . ARG A 1 562 ? -13.272 -44.110 -17.939 1.00 87.31 562 ARG A C 1
ATOM 4660 O O . ARG A 1 562 ? -12.436 -43.220 -18.084 1.00 87.31 562 ARG A O 1
ATOM 4667 N N . THR A 1 563 ? -13.221 -45.252 -18.619 1.00 84.88 563 THR A N 1
ATOM 4668 C CA . THR A 1 563 ? -12.184 -45.580 -19.611 1.00 84.88 563 THR A CA 1
ATOM 4669 C C . THR A 1 563 ? -12.277 -44.744 -20.891 1.00 84.88 563 THR A C 1
ATOM 4671 O O . THR A 1 563 ? -11.334 -44.726 -21.680 1.00 84.88 563 THR A O 1
ATOM 4674 N N . ASP A 1 564 ? -13.368 -44.003 -21.093 1.00 86.19 564 ASP A N 1
ATOM 4675 C CA . ASP A 1 564 ? -13.597 -43.108 -22.229 1.00 86.19 564 ASP A CA 1
ATOM 4676 C C . ASP A 1 564 ? -12.988 -41.702 -22.064 1.00 86.19 564 ASP A C 1
ATOM 4678 O O . ASP A 1 564 ? -13.278 -40.822 -22.872 1.00 86.19 564 ASP A O 1
ATOM 4682 N N . ALA A 1 565 ? -12.167 -41.483 -21.031 1.00 85.62 565 ALA A N 1
ATOM 4683 C CA . ALA A 1 565 ? -11.454 -40.229 -20.807 1.00 85.62 565 ALA A CA 1
ATOM 4684 C C . ALA A 1 565 ? -10.366 -39.965 -21.867 1.00 85.62 565 ALA A C 1
ATOM 4686 O O . ALA A 1 565 ? -9.641 -40.875 -22.277 1.00 85.62 565 ALA A O 1
ATOM 4687 N N . ASP A 1 566 ? -10.199 -38.693 -22.232 1.00 84.88 566 ASP A N 1
ATOM 4688 C CA . ASP A 1 566 ? -9.119 -38.194 -23.090 1.00 84.88 566 ASP A CA 1
ATOM 4689 C C . ASP A 1 566 ? -7.878 -37.815 -22.272 1.00 84.88 566 ASP A C 1
ATOM 4691 O O . ASP A 1 566 ? -6.753 -37.818 -22.777 1.00 84.88 566 ASP A O 1
ATOM 4695 N N . ILE A 1 567 ? -8.078 -37.433 -21.007 1.00 85.56 567 ILE A N 1
ATOM 4696 C CA . ILE A 1 567 ? -7.044 -36.900 -20.121 1.00 85.56 567 ILE A CA 1
ATOM 4697 C C . ILE A 1 567 ? -7.276 -37.415 -18.700 1.00 85.56 567 ILE A C 1
ATOM 4699 O O . ILE A 1 567 ? -8.409 -37.449 -18.223 1.00 85.56 567 ILE A O 1
ATOM 4703 N N . VAL A 1 568 ? -6.191 -37.754 -18.004 1.00 87.94 568 VAL A N 1
ATOM 4704 C CA . VAL A 1 568 ? -6.191 -37.916 -16.544 1.00 87.94 568 VAL A CA 1
ATOM 4705 C C . VAL A 1 568 ? -5.351 -36.816 -15.914 1.00 87.94 568 VAL A C 1
ATOM 4707 O O . VAL A 1 568 ? -4.218 -36.575 -16.339 1.00 87.94 568 VAL A O 1
ATOM 4710 N N . GLU A 1 569 ? -5.915 -36.144 -14.914 1.00 86.69 569 GLU A N 1
ATOM 4711 C CA . GLU A 1 569 ? -5.305 -34.992 -14.256 1.00 86.69 569 GLU A CA 1
ATOM 4712 C C . GLU A 1 569 ? -5.389 -35.092 -12.728 1.00 86.69 569 GLU A C 1
ATOM 4714 O O . GLU A 1 569 ? -6.446 -35.398 -12.179 1.00 86.69 569 GLU A O 1
ATOM 4719 N N . LEU A 1 570 ? -4.279 -34.830 -12.032 1.00 84.38 570 LEU A N 1
ATOM 4720 C CA . LEU A 1 570 ? -4.291 -34.610 -10.584 1.00 84.38 570 LEU A CA 1
ATOM 4721 C C . LEU A 1 570 ? -4.739 -33.182 -10.299 1.00 84.38 570 LEU A C 1
ATOM 4723 O O . LEU A 1 570 ? -4.217 -32.241 -10.895 1.00 84.38 570 LEU A O 1
ATOM 4727 N N . ASP A 1 571 ? -5.667 -33.053 -9.361 1.00 76.75 571 ASP A N 1
ATOM 4728 C CA . ASP A 1 571 ? -6.330 -31.817 -8.971 1.00 76.75 571 ASP A CA 1
ATOM 4729 C C . ASP A 1 571 ? -6.909 -31.039 -10.176 1.00 76.75 571 ASP A C 1
ATOM 4731 O O . ASP A 1 571 ? -6.526 -29.896 -10.458 1.00 76.75 571 ASP A O 1
ATOM 4735 N N . PRO A 1 572 ? -7.855 -31.654 -10.918 1.00 75.94 572 PRO A N 1
ATOM 4736 C CA . PRO A 1 572 ? -8.440 -31.070 -12.130 1.00 75.94 572 PRO A CA 1
ATOM 4737 C C . PRO A 1 572 ? -9.249 -29.794 -11.844 1.00 75.94 572 PRO A C 1
ATOM 4739 O O . PRO A 1 572 ? -9.506 -29.003 -12.748 1.00 75.94 572 PRO A O 1
ATOM 4742 N N . ARG A 1 573 ? -9.663 -29.591 -10.585 1.00 70.88 573 ARG A N 1
ATOM 4743 C CA . ARG A 1 573 ? -10.371 -28.393 -10.115 1.00 70.88 573 ARG A CA 1
ATOM 4744 C C . ARG A 1 573 ? -9.421 -27.308 -9.598 1.00 70.88 573 ARG A C 1
ATOM 4746 O O . ARG A 1 573 ? -9.886 -26.215 -9.288 1.00 70.88 573 ARG A O 1
ATOM 4753 N N . HIS A 1 574 ? -8.114 -27.582 -9.562 1.00 66.81 574 HIS A N 1
ATOM 4754 C CA . HIS A 1 574 ? -7.068 -26.671 -9.093 1.00 66.81 574 HIS A CA 1
ATOM 4755 C C . HIS A 1 574 ? -7.320 -26.152 -7.668 1.00 66.81 574 HIS A C 1
ATOM 4757 O O . HIS A 1 574 ? -7.107 -24.972 -7.382 1.00 66.81 574 HIS A O 1
ATOM 4763 N N . LEU A 1 575 ? -7.812 -27.029 -6.789 1.00 60.88 575 LEU A N 1
ATOM 4764 C CA . LEU A 1 575 ? -8.044 -26.732 -5.374 1.00 60.88 575 LEU A CA 1
ATOM 4765 C C . LEU A 1 575 ? -6.723 -26.541 -4.622 1.00 60.88 575 LEU A C 1
ATOM 4767 O O . LEU A 1 575 ? -6.651 -25.785 -3.655 1.00 60.88 575 LEU A O 1
ATOM 4771 N N . ILE A 1 576 ? -5.680 -27.210 -5.104 1.00 61.69 576 ILE A N 1
ATOM 4772 C CA . ILE A 1 576 ? -4.311 -27.153 -4.636 1.00 61.69 576 ILE A CA 1
ATOM 4773 C C . ILE A 1 576 ? -3.521 -26.295 -5.631 1.00 61.69 576 ILE A C 1
ATOM 4775 O O . ILE A 1 576 ? -3.447 -26.570 -6.829 1.00 61.69 576 ILE A O 1
ATOM 4779 N N . TYR A 1 577 ? -2.933 -25.201 -5.152 1.00 54.16 577 TYR A N 1
ATOM 4780 C CA . TYR A 1 577 ? -2.304 -24.214 -6.030 1.00 54.16 577 TYR A CA 1
ATOM 4781 C C . TYR A 1 577 ? -1.233 -24.821 -6.962 1.00 54.16 577 TYR A C 1
ATOM 4783 O O . TYR A 1 577 ? -0.341 -25.558 -6.537 1.00 54.16 577 TYR A O 1
ATOM 4791 N N . LYS A 1 578 ? -1.295 -24.451 -8.252 1.00 43.78 578 LYS A N 1
ATOM 4792 C CA . LYS A 1 578 ? -0.437 -24.948 -9.342 1.00 43.78 578 LYS A CA 1
ATOM 4793 C C . LYS A 1 578 ? 1.057 -24.765 -9.058 1.00 43.78 578 LYS A C 1
ATOM 4795 O O . LYS A 1 578 ? 1.650 -23.714 -9.321 1.00 43.78 578 LYS A O 1
ATOM 4800 N N . ASN A 1 579 ? 1.719 -25.845 -8.657 1.00 42.59 579 ASN A N 1
ATOM 4801 C CA . ASN A 1 579 ? 3.159 -25.981 -8.824 1.00 42.59 579 ASN A CA 1
ATOM 4802 C C . ASN A 1 579 ? 3.447 -26.314 -10.302 1.00 42.59 579 ASN A C 1
ATOM 4804 O O . ASN A 1 579 ? 3.085 -27.379 -10.798 1.00 42.59 579 ASN A O 1
ATOM 4808 N N . LYS A 1 580 ? 4.109 -25.396 -11.024 1.00 39.97 580 LYS A N 1
ATOM 4809 C CA . LYS A 1 580 ? 4.492 -25.538 -12.449 1.00 39.97 580 LYS A CA 1
ATOM 4810 C C . LYS A 1 580 ? 5.361 -26.775 -12.757 1.00 39.97 580 LYS A C 1
ATOM 4812 O O . LYS A 1 580 ? 5.628 -27.033 -13.927 1.00 39.97 580 LYS A O 1
ATOM 4817 N N . ASN A 1 581 ? 5.792 -27.526 -11.741 1.00 35.59 581 ASN A N 1
ATOM 4818 C CA . ASN A 1 581 ? 6.587 -28.749 -11.866 1.00 35.59 581 ASN A CA 1
ATOM 4819 C C . ASN A 1 581 ? 5.784 -30.057 -11.699 1.00 35.59 581 ASN A C 1
ATOM 4821 O O . ASN A 1 581 ? 6.381 -31.135 -11.709 1.00 35.59 581 ASN A O 1
ATOM 4825 N N . LEU A 1 582 ? 4.456 -30.007 -11.567 1.00 44.59 582 LEU A N 1
ATOM 4826 C CA . LEU A 1 582 ? 3.638 -31.217 -11.479 1.00 44.59 582 LEU A CA 1
ATOM 4827 C C . LEU A 1 582 ? 3.510 -31.878 -12.866 1.00 44.59 582 LEU A C 1
ATOM 4829 O O . LEU A 1 582 ? 2.870 -31.350 -13.773 1.00 44.59 582 LEU A O 1
ATOM 4833 N N . LYS A 1 583 ? 4.094 -33.075 -13.034 1.00 49.97 583 LYS A N 1
ATOM 4834 C CA . LYS A 1 583 ? 3.725 -34.035 -14.097 1.00 49.97 583 LYS A CA 1
ATOM 4835 C C . LYS A 1 583 ? 2.346 -34.637 -13.761 1.00 49.97 583 LYS A C 1
ATOM 4837 O O . LYS A 1 583 ? 2.238 -35.831 -13.490 1.00 49.97 583 LYS A O 1
ATOM 4842 N N . SER A 1 584 ? 1.320 -33.793 -13.657 1.00 64.19 584 SER A N 1
ATOM 4843 C CA . SER A 1 584 ? -0.005 -34.157 -13.137 1.00 64.19 584 SER A CA 1
ATOM 4844 C C . SER A 1 584 ? -1.046 -34.416 -14.213 1.00 64.19 584 SER A C 1
ATOM 4846 O O . SER A 1 584 ? -2.119 -34.877 -13.864 1.00 64.19 584 SER A O 1
ATOM 4848 N N . ARG A 1 585 ? -0.761 -34.142 -15.492 1.00 70.12 585 ARG A N 1
ATOM 4849 C CA . ARG A 1 585 ? -1.716 -34.288 -16.599 1.00 70.12 585 ARG A CA 1
ATOM 4850 C C . ARG A 1 585 ? -1.153 -35.219 -17.667 1.00 70.12 585 ARG A C 1
ATOM 4852 O O . ARG A 1 585 ? -0.131 -34.901 -18.276 1.00 70.12 585 ARG A O 1
ATOM 4859 N N . ILE A 1 586 ? -1.817 -36.347 -17.910 1.00 70.19 586 ILE A N 1
ATOM 4860 C CA . ILE A 1 586 ? -1.488 -37.269 -19.002 1.00 70.19 586 ILE A CA 1
ATOM 4861 C C . ILE A 1 586 ? -2.616 -37.237 -20.025 1.00 70.19 586 ILE A C 1
ATOM 4863 O O . ILE A 1 586 ? -3.766 -37.531 -19.712 1.00 70.19 586 ILE A O 1
ATOM 4867 N N . VAL A 1 587 ? -2.264 -36.877 -21.258 1.00 70.88 587 VAL A N 1
ATOM 4868 C CA . VAL A 1 587 ? -3.162 -36.939 -22.411 1.00 70.88 587 VAL A CA 1
ATOM 4869 C C . VAL A 1 587 ? -3.117 -38.357 -22.973 1.00 70.88 587 VAL A C 1
ATOM 4871 O O . VAL A 1 587 ? -2.050 -38.825 -23.373 1.00 70.88 587 VAL A O 1
ATOM 4874 N N . LEU A 1 588 ? -4.267 -39.022 -23.003 1.00 64.25 588 LEU A N 1
ATOM 4875 C CA . LEU A 1 588 ? -4.435 -40.394 -23.478 1.00 64.25 588 LEU A CA 1
ATOM 4876 C C . LEU A 1 588 ? -4.494 -40.466 -25.017 1.00 64.25 588 LEU A C 1
ATOM 4878 O O . LEU A 1 588 ? -4.098 -41.478 -25.588 1.00 64.25 588 LEU A O 1
ATOM 4882 N N . HIS A 1 589 ? -4.878 -39.371 -25.693 1.00 53.84 589 HIS A N 1
ATOM 4883 C CA . HIS A 1 589 ? -4.894 -39.251 -27.159 1.00 53.84 589 HIS A CA 1
ATOM 4884 C C . HIS A 1 589 ? -4.208 -37.959 -27.653 1.00 53.84 589 HIS A C 1
ATOM 4886 O O . HIS A 1 589 ? -4.659 -36.846 -27.391 1.00 53.84 589 HIS A O 1
ATOM 4892 N N . LYS A 1 590 ? -3.081 -38.077 -28.375 1.00 39.97 590 LYS A N 1
ATOM 4893 C CA . LYS A 1 590 ? -2.331 -36.919 -28.903 1.00 39.97 590 LYS A CA 1
ATOM 4894 C C . LYS A 1 590 ? -2.931 -36.405 -30.217 1.00 39.97 590 LYS A C 1
ATOM 4896 O O . LYS A 1 590 ? -2.582 -36.902 -31.281 1.00 39.97 590 LYS A O 1
ATOM 4901 N N . THR A 1 591 ? -3.663 -35.299 -30.164 1.00 39.72 591 THR A N 1
ATOM 4902 C CA . THR A 1 591 ? -3.800 -34.372 -31.301 1.00 39.72 591 THR A CA 1
ATOM 4903 C C . THR A 1 591 ? -3.392 -32.973 -30.848 1.00 39.72 591 THR A C 1
ATOM 4905 O O . THR A 1 591 ? -4.102 -32.313 -30.095 1.00 39.72 591 THR A O 1
ATOM 4908 N N . LYS A 1 592 ? -2.203 -32.514 -31.259 1.00 39.06 592 LYS A N 1
ATOM 4909 C CA . LYS A 1 592 ? -1.732 -31.147 -30.982 1.00 39.06 592 LYS A CA 1
ATOM 4910 C C . LYS A 1 592 ? -2.324 -30.187 -32.016 1.00 39.06 592 LYS A C 1
ATOM 4912 O O . LYS A 1 592 ? -1.793 -30.076 -33.115 1.00 39.06 592 LYS A O 1
ATOM 4917 N N . GLN A 1 593 ? -3.364 -29.442 -31.650 1.00 39.31 593 GLN A N 1
ATOM 4918 C CA . GLN A 1 593 ? -3.712 -28.203 -32.351 1.00 39.31 593 GLN A CA 1
ATOM 4919 C C . GLN A 1 593 ? -2.770 -27.088 -31.882 1.00 39.31 593 GLN A C 1
ATOM 4921 O O . GLN A 1 593 ? -2.798 -26.670 -30.727 1.00 39.31 593 GLN A O 1
ATOM 4926 N N . PHE A 1 594 ? -1.893 -26.630 -32.775 1.00 39.94 594 PHE A N 1
ATOM 4927 C CA . PHE A 1 594 ? -0.836 -25.660 -32.463 1.00 39.94 594 PHE A CA 1
ATOM 4928 C C . PHE A 1 594 ? -1.293 -24.187 -32.577 1.00 39.94 594 PHE A C 1
ATOM 4930 O O . PHE A 1 594 ? -0.555 -23.293 -32.175 1.00 39.94 594 PHE A O 1
ATOM 4937 N N . PHE A 1 595 ? -2.514 -23.912 -33.059 1.00 43.78 595 PHE A N 1
ATOM 4938 C CA . PHE A 1 595 ? -2.941 -22.552 -33.434 1.00 43.78 595 PHE A CA 1
ATOM 4939 C C . PHE A 1 595 ? -3.955 -21.851 -32.502 1.00 43.78 595 PHE A C 1
ATOM 4941 O O . PHE A 1 595 ? -4.178 -20.657 -32.669 1.00 43.78 595 PHE A O 1
ATOM 4948 N N . ASN A 1 596 ? -4.491 -22.497 -31.459 1.00 49.66 596 ASN A N 1
ATOM 4949 C CA . ASN A 1 596 ? -5.515 -21.884 -30.581 1.00 49.66 596 ASN A CA 1
ATOM 4950 C C . ASN A 1 596 ? -4.983 -20.991 -29.433 1.00 49.66 596 ASN A C 1
ATOM 4952 O O . ASN A 1 596 ? -5.755 -20.550 -28.583 1.00 49.66 596 ASN A O 1
ATOM 4956 N N . ASN A 1 597 ? -3.678 -20.695 -29.380 1.00 58.25 597 ASN A N 1
ATOM 4957 C CA . ASN A 1 597 ? -3.058 -20.007 -28.232 1.00 58.25 597 ASN A CA 1
ATOM 4958 C C . ASN A 1 597 ? -2.862 -18.489 -28.388 1.00 58.25 597 ASN A C 1
ATOM 4960 O O . ASN A 1 597 ? -2.281 -17.870 -27.494 1.00 58.25 597 ASN A O 1
ATOM 4964 N N . PHE A 1 598 ? -3.315 -17.891 -29.491 1.00 59.31 598 PHE A N 1
ATOM 4965 C CA . PHE A 1 598 ? -3.153 -16.462 -29.758 1.00 59.31 598 PHE A CA 1
ATOM 4966 C C . PHE A 1 598 ? -4.491 -15.721 -29.678 1.00 59.31 598 PHE A C 1
ATOM 4968 O O . PHE A 1 598 ? -5.488 -16.170 -30.238 1.00 59.31 598 PHE A O 1
ATOM 4975 N N . SER A 1 599 ? -4.529 -14.582 -28.981 1.00 67.19 599 SER A N 1
ATOM 4976 C CA . SER A 1 599 ? -5.692 -13.686 -28.957 1.00 67.19 599 SER A CA 1
ATOM 4977 C C . SER A 1 599 ? -5.394 -12.352 -29.637 1.00 67.19 599 SER A C 1
ATOM 4979 O O . SER A 1 599 ? -4.308 -11.804 -29.473 1.00 67.19 599 SER A O 1
ATOM 4981 N N . PHE A 1 600 ? -6.377 -11.810 -30.363 1.00 66.75 600 PHE A N 1
ATOM 4982 C CA . PHE A 1 600 ? -6.274 -10.509 -31.050 1.00 66.75 600 PHE A CA 1
ATOM 4983 C C . PHE A 1 600 ? -6.334 -9.296 -30.111 1.00 66.75 600 PHE A C 1
ATOM 4985 O O . PHE A 1 600 ? -6.032 -8.172 -30.499 1.00 66.75 600 PHE A O 1
ATOM 4992 N N . PHE A 1 601 ? -6.713 -9.527 -28.856 1.00 59.03 601 PHE A N 1
ATOM 4993 C CA . PHE A 1 601 ? -6.801 -8.500 -27.831 1.00 59.03 601 PHE A CA 1
ATOM 4994 C C . PHE A 1 601 ? -6.139 -8.986 -26.551 1.00 59.03 601 PHE A C 1
ATOM 4996 O O . PHE A 1 601 ? -6.016 -10.198 -26.319 1.00 59.03 601 PHE A O 1
ATOM 5003 N N . LYS A 1 602 ? -5.721 -8.021 -25.725 1.00 52.09 602 LYS A N 1
ATOM 5004 C CA . LYS A 1 602 ? -5.239 -8.264 -24.369 1.00 52.09 602 LYS A CA 1
ATOM 5005 C C . LYS A 1 602 ? -6.308 -9.061 -23.631 1.00 52.09 602 LYS A C 1
ATOM 5007 O O . LYS A 1 602 ? -7.370 -8.538 -23.311 1.00 52.09 602 LYS A O 1
ATOM 5012 N N . LYS A 1 603 ? -6.023 -10.337 -23.392 1.00 55.81 603 LYS A N 1
ATOM 5013 C CA . LYS A 1 603 ? -6.796 -11.133 -22.453 1.00 55.81 603 LYS A CA 1
ATOM 5014 C C . LYS A 1 603 ? -6.309 -10.824 -21.059 1.00 55.81 603 LYS A C 1
ATOM 5016 O O . LYS A 1 603 ? -5.177 -10.405 -20.825 1.00 55.81 603 LYS A O 1
ATOM 5021 N N . ASP A 1 604 ? -7.195 -11.097 -20.131 1.00 48.28 604 ASP A N 1
ATOM 5022 C CA . ASP A 1 604 ? -6.901 -10.939 -18.737 1.00 48.28 604 ASP A CA 1
ATOM 5023 C C . ASP A 1 604 ? -5.741 -11.845 -18.283 1.00 48.28 604 ASP A C 1
ATOM 5025 O O . ASP A 1 604 ? -4.862 -11.412 -17.544 1.00 48.28 604 ASP A O 1
ATOM 5029 N N . LYS A 1 605 ? -5.659 -13.071 -18.785 1.00 54.19 605 LYS A N 1
ATOM 5030 C CA . LYS A 1 605 ? -4.636 -14.030 -18.356 1.00 54.19 605 LYS A CA 1
ATOM 5031 C C . LYS A 1 605 ? -3.322 -13.882 -19.131 1.00 54.19 605 LYS A C 1
ATOM 5033 O O . LYS A 1 605 ? -3.363 -13.474 -20.300 1.00 54.19 605 LYS A O 1
ATOM 5038 N N . PRO A 1 606 ? -2.184 -14.316 -18.547 1.00 61.81 606 PRO A N 1
ATOM 5039 C CA . PRO A 1 606 ? -0.935 -14.452 -19.275 1.00 61.81 606 PRO A CA 1
ATOM 5040 C C . PRO A 1 606 ? -1.135 -15.249 -20.564 1.00 61.81 606 PRO A C 1
ATOM 5042 O O . PRO A 1 606 ? -1.501 -16.426 -20.547 1.00 61.81 606 PRO A O 1
ATOM 5045 N N . SER A 1 607 ? -0.950 -14.603 -21.704 1.00 70.00 607 SER A N 1
ATOM 5046 C CA . SER A 1 607 ? -1.343 -15.153 -23.000 1.00 70.00 607 SER A CA 1
ATOM 5047 C C . SER A 1 607 ? -0.461 -14.606 -24.103 1.00 70.00 607 SER A C 1
ATOM 5049 O O . SER A 1 607 ? 0.202 -13.584 -23.948 1.00 70.00 607 SER A O 1
ATOM 5051 N N . ASN A 1 608 ? -0.418 -15.327 -25.219 1.00 81.94 608 ASN A N 1
ATOM 5052 C CA . ASN A 1 608 ? 0.244 -14.812 -26.401 1.00 81.94 608 ASN A CA 1
ATOM 5053 C C . ASN A 1 608 ? -0.761 -13.913 -27.126 1.00 81.94 608 ASN A C 1
ATOM 5055 O O . ASN A 1 608 ? -1.866 -14.353 -27.449 1.00 81.94 608 ASN A O 1
ATOM 5059 N N . VAL A 1 609 ? -0.389 -12.662 -27.360 1.00 84.06 609 VAL A N 1
ATOM 5060 C CA . VAL A 1 609 ? -1.264 -11.663 -27.976 1.00 84.06 609 VAL A CA 1
ATOM 5061 C C . VAL A 1 609 ? -0.705 -11.279 -29.338 1.00 84.06 609 VAL A C 1
ATOM 5063 O O . VAL A 1 609 ? 0.512 -11.198 -29.515 1.00 84.06 609 VAL A O 1
ATOM 5066 N N . ILE A 1 610 ? -1.609 -11.064 -30.290 1.00 88.44 610 ILE A N 1
ATOM 5067 C CA . ILE A 1 610 ? -1.336 -10.526 -31.622 1.00 88.44 610 ILE A CA 1
ATOM 5068 C C . ILE A 1 610 ? -2.099 -9.214 -31.737 1.00 88.44 610 ILE A C 1
ATOM 5070 O O . ILE A 1 610 ? -3.323 -9.219 -31.673 1.00 88.44 610 ILE A O 1
ATOM 5074 N N . ILE A 1 611 ? -1.396 -8.099 -31.898 1.00 89.31 611 ILE A N 1
ATOM 5075 C CA . ILE A 1 611 ? -2.006 -6.770 -31.976 1.00 89.31 611 ILE A CA 1
ATOM 5076 C C . ILE A 1 611 ? -1.638 -6.151 -33.326 1.00 89.31 611 ILE A C 1
ATOM 5078 O O . ILE A 1 611 ? -0.444 -6.017 -33.609 1.00 89.31 611 ILE A O 1
ATOM 5082 N N . PRO A 1 612 ? -2.609 -5.758 -34.169 1.00 92.44 612 PRO A N 1
ATOM 5083 C CA . PRO A 1 612 ? -2.310 -4.920 -35.320 1.00 92.44 612 PRO A CA 1
ATOM 5084 C C . PRO A 1 612 ? -1.856 -3.549 -34.816 1.00 92.44 612 PRO A C 1
ATOM 5086 O O . PRO A 1 612 ? -2.528 -2.926 -33.994 1.00 92.44 612 PRO A O 1
ATOM 5089 N N . ILE A 1 613 ? -0.711 -3.076 -35.292 1.00 93.00 613 ILE A N 1
ATOM 5090 C CA . ILE A 1 613 ? -0.167 -1.784 -34.885 1.00 93.00 613 ILE A CA 1
ATOM 5091 C C . ILE A 1 613 ? 0.238 -0.955 -36.094 1.00 93.00 613 ILE A C 1
ATOM 5093 O O . ILE A 1 613 ? 0.592 -1.479 -37.149 1.00 93.00 613 ILE A O 1
ATOM 5097 N N . ILE A 1 614 ? 0.215 0.361 -35.924 1.00 94.50 614 ILE A N 1
ATOM 5098 C CA . ILE A 1 614 ? 0.742 1.305 -36.899 1.00 94.50 614 ILE A CA 1
ATOM 5099 C C . ILE A 1 614 ? 1.835 2.134 -36.234 1.00 94.50 614 ILE A C 1
ATOM 5101 O O . ILE A 1 614 ? 1.659 2.648 -35.131 1.00 94.50 614 ILE A O 1
ATOM 5105 N N . ALA A 1 615 ? 2.983 2.229 -36.892 1.00 94.25 615 ALA A N 1
ATOM 5106 C CA . ALA A 1 615 ? 4.108 3.043 -36.453 1.00 94.25 615 ALA A CA 1
ATOM 5107 C C . ALA A 1 615 ? 4.519 4.022 -37.559 1.00 94.25 615 ALA A C 1
ATOM 5109 O O . ALA A 1 615 ? 4.058 3.922 -38.698 1.00 94.25 615 ALA A O 1
ATOM 5110 N N . TYR A 1 616 ? 5.384 4.978 -37.229 1.00 93.94 616 TYR A N 1
ATOM 5111 C CA . TYR A 1 616 ? 5.934 5.916 -38.201 1.00 93.94 616 TYR A CA 1
ATOM 5112 C C . TYR A 1 616 ? 7.402 6.224 -37.904 1.00 93.94 616 TYR A C 1
ATOM 5114 O O . TYR A 1 616 ? 7.770 6.450 -36.752 1.00 93.94 616 TYR A O 1
ATOM 5122 N N . ASN A 1 617 ? 8.228 6.271 -38.949 1.00 92.81 617 ASN A N 1
ATOM 5123 C CA . ASN A 1 617 ? 9.519 6.956 -38.920 1.00 92.81 617 ASN A CA 1
ATOM 5124 C C . ASN A 1 617 ? 9.750 7.685 -40.263 1.00 92.81 617 ASN A C 1
ATOM 5126 O O . ASN A 1 617 ? 9.104 7.387 -41.270 1.00 92.81 617 ASN A O 1
ATOM 5130 N N . ALA A 1 618 ? 10.646 8.670 -40.297 1.00 92.44 618 ALA A N 1
ATOM 5131 C CA . ALA A 1 618 ? 10.846 9.537 -41.459 1.00 92.44 618 ALA A CA 1
ATOM 5132 C C . ALA A 1 618 ? 11.339 8.783 -42.711 1.00 92.44 618 ALA A C 1
ATOM 5134 O O . ALA A 1 618 ? 10.950 9.131 -43.838 1.00 92.44 618 ALA A O 1
ATOM 5135 N N . ASN A 1 619 ? 12.137 7.729 -42.509 1.00 92.12 619 ASN A N 1
ATOM 5136 C CA . ASN A 1 619 ? 12.769 6.940 -43.565 1.00 92.12 619 ASN A CA 1
ATOM 5137 C C . ASN A 1 619 ? 11.811 5.901 -44.162 1.00 92.12 619 ASN A C 1
ATOM 5139 O O . ASN A 1 619 ? 11.603 5.884 -45.373 1.00 92.12 619 ASN A O 1
ATOM 5143 N N . ASP A 1 620 ? 11.197 5.073 -43.321 1.00 94.38 620 ASP A N 1
ATOM 5144 C CA . ASP A 1 620 ? 10.285 3.985 -43.679 1.00 94.38 620 ASP A CA 1
ATOM 5145 C C . ASP A 1 620 ? 8.843 4.464 -43.934 1.00 94.38 620 ASP A C 1
ATOM 5147 O O . ASP A 1 620 ? 8.092 3.798 -44.649 1.00 94.38 620 ASP A O 1
ATOM 5151 N N . GLY A 1 621 ? 8.466 5.648 -43.439 1.00 94.69 621 GLY A N 1
ATOM 5152 C CA . GLY A 1 621 ? 7.130 6.226 -43.585 1.00 94.69 621 GLY A CA 1
ATOM 5153 C C . GLY A 1 621 ? 6.136 5.660 -42.578 1.00 94.69 621 GLY A C 1
ATOM 5154 O O . GLY A 1 621 ? 6.505 5.340 -41.451 1.00 94.69 621 GLY A O 1
ATOM 5155 N N . TRP A 1 622 ? 4.869 5.548 -42.980 1.00 97.06 622 TRP A N 1
ATOM 5156 C CA . TRP A 1 622 ? 3.875 4.791 -42.218 1.00 97.06 622 TRP A CA 1
ATOM 5157 C C . TRP A 1 622 ? 4.210 3.301 -42.274 1.00 97.06 622 TRP A C 1
ATOM 5159 O O . TRP A 1 622 ? 4.602 2.790 -43.326 1.00 97.06 622 TRP A O 1
ATOM 5169 N N . MET A 1 623 ? 4.063 2.627 -41.139 1.00 96.75 623 MET A N 1
ATOM 5170 C CA . MET A 1 623 ? 4.507 1.256 -40.907 1.00 96.75 623 MET A CA 1
ATOM 5171 C C . MET A 1 623 ? 3.372 0.443 -40.267 1.00 96.75 623 MET A C 1
ATOM 5173 O O . MET A 1 623 ? 3.415 0.176 -39.060 1.00 96.75 623 MET A O 1
ATOM 5177 N N . PRO A 1 624 ? 2.318 0.079 -41.022 1.00 97.38 624 PRO A N 1
ATOM 5178 C CA . PRO A 1 624 ? 1.353 -0.909 -40.556 1.00 97.38 624 PRO A CA 1
ATOM 5179 C C . PRO A 1 624 ? 2.061 -2.249 -40.318 1.00 97.38 624 PRO A C 1
ATOM 5181 O O . PRO A 1 624 ? 2.977 -2.631 -41.053 1.00 97.38 624 PRO A O 1
ATOM 5184 N N . GLY A 1 625 ? 1.671 -2.949 -39.262 1.00 96.00 625 GLY A N 1
ATOM 5185 C CA . GLY A 1 625 ? 2.365 -4.140 -38.806 1.00 96.00 625 GLY A CA 1
ATOM 5186 C C . GLY A 1 625 ? 1.607 -4.930 -37.752 1.00 96.00 625 GLY A C 1
ATOM 5187 O O . GLY A 1 625 ? 0.453 -4.649 -37.426 1.00 96.00 625 GLY A O 1
ATOM 5188 N N . ILE A 1 626 ? 2.285 -5.941 -37.228 1.00 94.81 626 ILE A N 1
ATOM 5189 C CA . ILE A 1 626 ? 1.783 -6.866 -36.225 1.00 94.81 626 ILE A CA 1
ATOM 5190 C C . ILE A 1 626 ? 2.784 -6.917 -35.075 1.00 94.81 626 ILE A C 1
ATOM 5192 O O . ILE A 1 626 ? 3.979 -7.147 -35.271 1.00 94.81 626 ILE A O 1
ATOM 5196 N N . PHE A 1 627 ? 2.265 -6.757 -33.865 1.00 93.06 627 PHE A N 1
ATOM 5197 C CA . PHE A 1 627 ? 2.985 -6.954 -32.623 1.00 93.06 627 PHE A CA 1
ATOM 5198 C C . PHE A 1 627 ? 2.559 -8.272 -31.982 1.00 93.06 627 PHE A C 1
ATOM 5200 O O . PHE A 1 627 ? 1.401 -8.455 -31.607 1.00 93.06 627 PHE A O 1
ATOM 5207 N N . LEU A 1 628 ? 3.504 -9.192 -31.856 1.00 91.62 628 LEU A N 1
ATOM 5208 C CA . LEU A 1 628 ? 3.364 -10.456 -31.151 1.00 91.62 628 LEU A CA 1
ATOM 5209 C C . LEU A 1 628 ? 4.070 -10.324 -29.810 1.00 91.62 628 LEU A C 1
ATOM 5211 O O . LEU A 1 628 ? 5.223 -9.911 -29.772 1.00 91.62 628 LEU A O 1
ATOM 5215 N N . SER A 1 629 ? 3.440 -10.707 -28.710 1.00 88.62 629 SER A N 1
ATOM 5216 C CA . SER A 1 629 ? 4.132 -10.747 -27.420 1.00 88.62 629 SER A CA 1
ATOM 5217 C C . SER A 1 629 ? 3.483 -11.741 -26.479 1.00 88.62 629 SER A C 1
ATOM 5219 O O . SER A 1 629 ? 2.291 -12.035 -26.599 1.00 88.62 629 SER A O 1
ATOM 5221 N N . ASP A 1 630 ? 4.258 -12.259 -25.533 1.00 82.88 630 ASP A N 1
ATOM 5222 C CA . ASP A 1 630 ? 3.675 -12.842 -24.339 1.00 82.88 630 ASP A CA 1
ATOM 5223 C C . ASP A 1 630 ? 3.296 -11.758 -23.328 1.00 82.88 630 ASP A C 1
ATOM 5225 O O . ASP A 1 630 ? 4.092 -11.181 -22.589 1.00 82.88 630 ASP A O 1
ATOM 5229 N N . TYR A 1 631 ? 2.001 -11.498 -23.256 1.00 67.00 631 TYR A N 1
ATOM 5230 C CA . TYR A 1 631 ? 1.474 -10.626 -22.233 1.00 67.00 631 TYR A CA 1
ATOM 5231 C C . TYR A 1 631 ? 1.518 -11.352 -20.885 1.00 67.00 631 TYR A C 1
ATOM 5233 O O . TYR A 1 631 ? 0.962 -12.442 -20.761 1.00 67.00 631 TYR A O 1
ATOM 5241 N N . GLY A 1 632 ? 2.182 -10.768 -19.883 1.00 60.44 632 GLY A N 1
ATOM 5242 C CA . GLY A 1 632 ? 2.160 -11.253 -18.497 1.00 60.44 632 GLY A CA 1
ATOM 5243 C C . GLY A 1 632 ? 2.941 -12.543 -18.214 1.00 60.44 632 GLY A C 1
ATOM 5244 O O . GLY A 1 632 ? 2.658 -13.195 -17.219 1.00 60.44 632 GLY A O 1
ATOM 5245 N N . LYS A 1 633 ? 3.896 -12.962 -19.060 1.00 65.56 633 LYS A N 1
ATOM 5246 C CA . LYS A 1 633 ? 4.793 -14.095 -18.748 1.00 65.56 633 LYS A CA 1
ATOM 5247 C C . LYS A 1 633 ? 6.173 -13.588 -18.324 1.00 65.56 633 LYS A C 1
ATOM 5249 O O . LYS A 1 633 ? 6.803 -12.827 -19.043 1.00 65.56 633 LYS A O 1
ATOM 5254 N N . ILE A 1 634 ? 6.662 -14.040 -17.164 1.00 58.72 634 ILE A N 1
ATOM 5255 C CA . ILE A 1 634 ? 7.982 -13.629 -16.637 1.00 58.72 634 ILE A CA 1
ATOM 5256 C C . ILE A 1 634 ? 9.100 -14.632 -16.937 1.00 58.72 634 ILE A C 1
ATOM 5258 O O . ILE A 1 634 ? 10.250 -14.248 -17.140 1.00 58.72 634 ILE A O 1
ATOM 5262 N N . LYS A 1 635 ? 8.801 -15.939 -16.934 1.00 68.94 635 LYS A N 1
ATOM 5263 C CA . LYS A 1 635 ? 9.840 -16.981 -17.076 1.00 68.94 635 LYS A CA 1
ATOM 5264 C C . LYS A 1 635 ? 10.464 -16.986 -18.469 1.00 68.94 635 LYS A C 1
ATOM 5266 O O . LYS A 1 635 ? 11.676 -17.117 -18.601 1.00 68.94 635 LYS A O 1
ATOM 5271 N N . ASN A 1 636 ? 9.612 -16.873 -19.473 1.00 78.00 636 ASN A N 1
ATOM 5272 C CA . ASN A 1 636 ? 9.988 -16.538 -20.831 1.00 78.00 636 ASN A CA 1
ATOM 5273 C C . ASN A 1 636 ? 9.225 -15.253 -21.111 1.00 78.00 636 ASN A C 1
ATOM 5275 O O . ASN A 1 636 ? 8.037 -15.219 -20.795 1.00 78.00 636 ASN A O 1
ATOM 5279 N N . HIS A 1 637 ? 9.925 -14.241 -21.595 1.00 85.50 637 HIS A N 1
ATOM 5280 C CA . HIS A 1 637 ? 9.317 -13.037 -22.124 1.00 85.50 637 HIS A CA 1
ATOM 5281 C C . HIS A 1 637 ? 9.806 -12.874 -23.554 1.00 85.50 637 HIS A C 1
ATOM 5283 O O . HIS A 1 637 ? 10.993 -13.057 -23.830 1.00 85.50 637 HIS A O 1
ATOM 5289 N N . TYR A 1 638 ? 8.908 -12.557 -24.465 1.00 90.69 638 TYR A N 1
ATOM 5290 C CA . TYR A 1 638 ? 9.240 -12.225 -25.825 1.00 90.69 638 TYR A CA 1
ATOM 5291 C C . TYR A 1 638 ? 8.293 -11.177 -26.389 1.00 90.69 638 TYR A C 1
ATOM 5293 O O . TYR A 1 638 ? 7.097 -11.110 -26.083 1.00 90.69 638 TYR A O 1
ATOM 5301 N N . PHE A 1 639 ? 8.828 -10.399 -27.315 1.00 92.75 639 PHE A N 1
ATOM 5302 C CA . PHE A 1 639 ? 8.018 -9.687 -28.277 1.00 92.75 639 PHE A CA 1
ATOM 5303 C C . PHE A 1 639 ? 8.648 -9.778 -29.660 1.00 92.75 639 PHE A C 1
ATOM 5305 O O . PHE A 1 639 ? 9.863 -9.872 -29.811 1.00 92.75 639 PHE A O 1
ATOM 5312 N N . LEU A 1 640 ? 7.807 -9.731 -30.681 1.00 94.81 640 LEU A N 1
ATOM 5313 C CA . LEU A 1 640 ? 8.194 -9.607 -32.069 1.00 94.81 640 LEU A CA 1
ATOM 5314 C C . LEU A 1 640 ? 7.293 -8.560 -32.707 1.00 94.81 640 LEU A C 1
ATOM 5316 O O . LEU A 1 640 ? 6.079 -8.712 -32.779 1.00 94.81 640 LEU A O 1
ATOM 5320 N N . ASN A 1 641 ? 7.914 -7.489 -33.154 1.00 95.38 641 ASN A N 1
ATOM 5321 C CA . ASN A 1 641 ? 7.285 -6.376 -33.812 1.00 95.38 641 ASN A CA 1
ATOM 5322 C C . ASN A 1 641 ? 7.698 -6.367 -35.288 1.00 95.38 641 ASN A C 1
ATOM 5324 O O . ASN A 1 641 ? 8.864 -6.110 -35.588 1.00 95.38 641 ASN A O 1
ATOM 5328 N N . LEU A 1 642 ? 6.766 -6.661 -36.192 1.00 96.62 642 LEU A N 1
ATOM 5329 C CA . LEU A 1 642 ? 7.000 -6.711 -37.634 1.00 96.62 642 LEU A CA 1
ATOM 5330 C C . LEU A 1 642 ? 6.117 -5.702 -38.348 1.00 96.62 642 LEU A C 1
ATOM 5332 O O . LEU A 1 642 ? 4.916 -5.645 -38.110 1.00 96.62 642 LEU A O 1
ATOM 5336 N N . HIS A 1 643 ? 6.692 -4.966 -39.285 1.00 97.25 643 HIS A N 1
ATOM 5337 C CA . HIS A 1 643 ? 5.995 -3.941 -40.042 1.00 97.25 643 HIS A CA 1
ATOM 5338 C C . HIS A 1 643 ? 6.391 -3.953 -41.512 1.00 97.25 643 HIS A C 1
ATOM 5340 O O . HIS A 1 643 ? 7.483 -4.397 -41.874 1.00 97.25 643 HIS A O 1
ATOM 5346 N N . TYR A 1 644 ? 5.538 -3.360 -42.342 1.00 97.56 644 TYR A N 1
ATOM 5347 C CA . TYR A 1 644 ? 5.858 -3.018 -43.720 1.00 97.56 644 TYR A CA 1
ATOM 5348 C C . TYR A 1 644 ? 6.024 -1.500 -43.872 1.00 97.56 644 TYR A C 1
ATOM 5350 O O . TYR A 1 644 ? 5.075 -0.742 -43.682 1.00 97.56 644 TYR A O 1
ATOM 5358 N N . GLY A 1 645 ? 7.231 -1.044 -44.214 1.00 96.81 645 GLY A N 1
ATOM 5359 C CA . GLY A 1 645 ? 7.522 0.372 -44.450 1.00 96.81 645 GLY A CA 1
ATOM 5360 C C . GLY A 1 645 ? 6.989 0.845 -45.800 1.00 96.81 645 GLY A C 1
ATOM 5361 O O . GLY A 1 645 ? 7.458 0.396 -46.845 1.00 96.81 645 GLY A O 1
ATOM 5362 N N . THR A 1 646 ? 6.038 1.778 -45.800 1.00 96.88 646 THR A N 1
ATOM 5363 C CA . THR A 1 646 ? 5.381 2.283 -47.024 1.00 96.88 646 THR A CA 1
ATOM 5364 C C . THR A 1 646 ? 6.324 3.027 -47.977 1.00 96.88 646 THR A C 1
ATOM 5366 O O . THR A 1 646 ? 6.207 2.867 -49.192 1.00 96.88 646 THR A O 1
ATOM 5369 N N . LYS A 1 647 ? 7.296 3.797 -47.465 1.00 94.62 647 LYS A N 1
ATOM 5370 C CA . LYS A 1 647 ? 8.284 4.519 -48.297 1.00 94.62 647 LYS A CA 1
ATOM 5371 C C . LYS A 1 647 ? 9.401 3.602 -48.791 1.00 94.62 647 LYS A C 1
ATOM 5373 O O . LYS A 1 647 ? 9.866 3.715 -49.928 1.00 94.62 647 LYS A O 1
ATOM 5378 N N . THR A 1 648 ? 9.876 2.707 -47.930 1.00 93.62 648 THR A N 1
ATOM 5379 C CA . THR A 1 648 ? 11.015 1.832 -48.240 1.00 93.62 648 THR A CA 1
ATOM 5380 C C . THR A 1 648 ? 10.595 0.578 -48.997 1.00 93.62 648 THR A C 1
ATOM 5382 O O . THR A 1 648 ? 11.423 0.064 -49.748 1.00 93.62 648 THR A O 1
ATOM 5385 N N . LYS A 1 649 ? 9.316 0.184 -48.913 1.00 94.44 649 LYS A N 1
ATOM 5386 C CA . LYS A 1 649 ? 8.728 -1.049 -49.464 1.00 94.44 649 LYS A CA 1
ATOM 5387 C C . LYS A 1 649 ? 9.424 -2.298 -48.924 1.00 94.44 649 LYS A C 1
ATOM 5389 O O . LYS A 1 649 ? 9.859 -3.159 -49.680 1.00 94.44 649 LYS A O 1
ATOM 5394 N N . SER A 1 650 ? 9.609 -2.353 -47.607 1.00 95.19 650 SER A N 1
ATOM 5395 C CA . SER A 1 650 ? 10.419 -3.387 -46.959 1.00 95.19 650 SER A CA 1
ATOM 5396 C C . SER A 1 650 ? 9.828 -3.844 -45.631 1.00 95.19 650 SER A C 1
ATOM 5398 O O . SER A 1 650 ? 9.149 -3.074 -44.949 1.00 95.19 650 SER A O 1
ATOM 5400 N N . ILE A 1 651 ? 10.116 -5.094 -45.259 1.00 96.19 651 ILE A N 1
ATOM 5401 C CA . ILE A 1 651 ? 9.778 -5.626 -43.938 1.00 96.19 651 ILE A CA 1
ATOM 5402 C C . ILE A 1 651 ? 10.857 -5.193 -42.944 1.00 96.19 651 ILE A C 1
ATOM 5404 O O . ILE A 1 651 ? 12.047 -5.486 -43.124 1.00 96.19 651 ILE A O 1
ATOM 5408 N N . ILE A 1 652 ? 10.427 -4.499 -41.900 1.00 95.94 652 ILE A N 1
ATOM 5409 C CA . ILE A 1 652 ? 11.250 -3.920 -40.833 1.00 95.94 652 ILE A CA 1
ATOM 5410 C C . ILE A 1 652 ? 10.661 -4.300 -39.480 1.00 95.94 652 ILE A C 1
ATOM 5412 O O . ILE A 1 652 ? 9.508 -4.724 -39.393 1.00 95.94 652 ILE A O 1
ATOM 5416 N N . GLY A 1 653 ? 11.447 -4.182 -38.413 1.00 95.62 653 GLY A N 1
ATOM 5417 C CA . GLY A 1 653 ? 10.952 -4.596 -37.112 1.00 95.62 653 GLY A CA 1
ATOM 5418 C C . GLY A 1 653 ? 11.998 -4.769 -36.030 1.00 95.62 653 GLY A C 1
ATOM 5419 O O . GLY A 1 653 ? 13.193 -4.513 -36.200 1.00 95.62 653 GLY A O 1
ATOM 5420 N N . SER A 1 654 ? 11.523 -5.221 -34.881 1.00 96.38 654 SER A N 1
ATOM 5421 C CA . SER A 1 654 ? 12.339 -5.541 -33.719 1.00 96.38 654 SER A CA 1
ATOM 5422 C C . SER A 1 654 ? 11.769 -6.731 -32.971 1.00 96.38 654 SER A C 1
ATOM 5424 O O . SER A 1 654 ? 10.566 -6.944 -32.952 1.00 96.38 654 SER A O 1
ATOM 5426 N N . GLY A 1 655 ? 12.624 -7.496 -32.314 1.00 95.56 655 GLY A N 1
ATOM 5427 C CA . GLY A 1 655 ? 12.194 -8.564 -31.431 1.00 95.56 655 GLY A CA 1
ATOM 5428 C C . GLY A 1 655 ? 13.099 -8.669 -30.222 1.00 95.56 655 GLY A C 1
ATOM 5429 O O . GLY A 1 655 ? 14.279 -8.325 -30.281 1.00 95.56 655 GLY A O 1
ATOM 5430 N N . ASP A 1 656 ? 12.542 -9.151 -29.130 1.00 94.94 656 ASP A N 1
ATOM 5431 C CA . ASP A 1 656 ? 13.273 -9.518 -27.932 1.00 94.94 656 ASP A CA 1
ATOM 5432 C C . ASP A 1 656 ? 12.778 -10.882 -27.481 1.00 94.94 656 ASP A C 1
ATOM 5434 O O . ASP A 1 656 ? 11.583 -11.166 -27.535 1.00 94.94 656 ASP A O 1
ATOM 5438 N N . PHE A 1 657 ? 13.698 -11.741 -27.078 1.00 94.06 657 PHE A N 1
ATOM 5439 C CA . PHE A 1 657 ? 13.380 -12.995 -26.422 1.00 94.06 657 PHE A CA 1
ATOM 5440 C C . PHE A 1 657 ? 14.299 -13.125 -25.224 1.00 94.06 657 PHE A C 1
ATOM 5442 O O . PHE A 1 657 ? 15.514 -13.072 -25.380 1.00 94.06 657 PHE A O 1
ATOM 5449 N N . GLN A 1 658 ? 13.739 -13.358 -24.047 1.00 91.56 658 GLN A N 1
ATOM 5450 C CA . GLN A 1 658 ? 14.486 -13.587 -22.826 1.00 91.56 658 GLN A CA 1
ATOM 5451 C C . GLN A 1 658 ? 13.900 -14.743 -22.032 1.00 91.56 658 GLN A C 1
ATOM 5453 O O . GLN A 1 658 ? 12.690 -14.967 -21.975 1.00 91.56 658 GLN A O 1
ATOM 5458 N N . ARG A 1 659 ? 14.784 -15.475 -21.368 1.00 89.25 659 ARG A N 1
ATOM 5459 C CA . ARG A 1 659 ? 14.448 -16.606 -20.520 1.00 89.25 659 ARG A CA 1
ATOM 5460 C C . ARG A 1 659 ? 15.191 -16.507 -19.200 1.00 89.25 659 ARG A C 1
ATOM 5462 O O . ARG A 1 659 ? 16.410 -16.353 -19.169 1.00 89.25 659 ARG A O 1
ATOM 5469 N N . LYS A 1 660 ? 14.455 -16.674 -18.106 1.00 87.06 660 LYS A N 1
ATOM 5470 C CA . LYS A 1 660 ? 15.007 -16.831 -16.759 1.00 87.06 660 LYS A CA 1
ATOM 5471 C C . LYS A 1 660 ? 15.496 -18.273 -16.567 1.00 87.06 660 LYS A C 1
ATOM 5473 O O . LYS A 1 660 ? 14.720 -19.213 -16.761 1.00 87.06 660 LYS A O 1
ATOM 5478 N N . ILE A 1 661 ? 16.766 -18.455 -16.198 1.00 85.00 661 ILE A N 1
ATOM 5479 C CA . ILE A 1 661 ? 17.400 -19.780 -16.031 1.00 85.00 661 ILE A CA 1
ATOM 5480 C C . ILE A 1 661 ? 17.530 -20.186 -14.549 1.00 85.00 661 ILE A C 1
ATOM 5482 O O . ILE A 1 661 ? 17.430 -21.373 -14.255 1.00 85.00 661 ILE A O 1
ATOM 5486 N N . SER A 1 662 ? 17.688 -19.247 -13.606 1.00 72.56 662 SER A N 1
ATOM 5487 C CA . SER A 1 662 ? 17.971 -19.546 -12.183 1.00 72.56 662 SER A CA 1
ATOM 5488 C C . SER A 1 662 ? 16.781 -19.377 -11.214 1.00 72.56 662 SER A C 1
ATOM 5490 O O . SER A 1 662 ? 15.796 -18.701 -11.529 1.00 72.56 662 SER A O 1
ATOM 5492 N N . SER A 1 663 ? 16.915 -19.947 -9.999 1.00 52.00 663 SER A N 1
ATOM 5493 C CA . SER A 1 663 ? 16.032 -19.728 -8.834 1.00 52.00 663 SER A CA 1
ATOM 5494 C C . SER A 1 663 ? 16.770 -19.835 -7.486 1.00 52.00 663 SER A C 1
ATOM 5496 O O . SER A 1 663 ? 17.318 -20.889 -7.176 1.00 52.00 663 SER A O 1
ATOM 5498 N N . ASN A 1 664 ? 16.754 -18.757 -6.688 1.00 55.31 664 ASN A N 1
ATOM 5499 C CA . ASN A 1 664 ? 16.151 -18.658 -5.337 1.00 55.31 664 ASN A CA 1
ATOM 5500 C C . ASN A 1 664 ? 16.467 -17.278 -4.726 1.00 55.31 664 ASN A C 1
ATOM 5502 O O . ASN A 1 664 ? 15.541 -16.570 -4.355 1.00 55.31 664 ASN A O 1
ATOM 5506 N N . ASP A 1 665 ? 17.734 -16.853 -4.733 1.00 60.59 665 ASP A N 1
ATOM 5507 C CA . ASP A 1 665 ? 18.155 -15.520 -4.251 1.00 60.59 665 ASP A CA 1
ATOM 5508 C C . ASP A 1 665 ? 18.686 -14.601 -5.363 1.00 60.59 665 ASP A C 1
ATOM 5510 O O . ASP A 1 665 ? 18.840 -13.398 -5.165 1.00 60.59 665 ASP A O 1
ATOM 5514 N N . HIS A 1 666 ? 18.960 -15.153 -6.547 1.00 77.06 666 HIS A N 1
ATOM 5515 C CA . HIS A 1 666 ? 19.501 -14.427 -7.694 1.00 77.06 666 HIS A CA 1
ATOM 5516 C C . HIS A 1 666 ? 18.725 -14.772 -8.959 1.00 77.06 666 HIS A C 1
ATOM 5518 O O . HIS A 1 666 ? 18.348 -15.933 -9.177 1.00 77.06 666 HIS A O 1
ATOM 5524 N N . SER A 1 667 ? 18.513 -13.774 -9.815 1.00 83.06 667 SER A N 1
ATOM 5525 C CA . SER A 1 667 ? 17.821 -13.961 -11.091 1.00 83.06 667 SER A CA 1
ATOM 5526 C C . SER A 1 667 ? 18.797 -13.828 -12.252 1.00 83.06 667 SER A C 1
ATOM 5528 O O . SER A 1 667 ? 19.391 -12.777 -12.465 1.00 83.06 667 SER A O 1
ATOM 5530 N N . PHE A 1 668 ? 18.940 -14.907 -13.014 1.00 89.31 668 PHE A N 1
ATOM 5531 C CA . PHE A 1 668 ? 19.764 -14.978 -14.209 1.00 89.31 668 PHE A CA 1
ATOM 5532 C C . PHE A 1 668 ? 18.875 -15.063 -15.443 1.00 89.31 668 PHE A C 1
ATOM 5534 O O . PHE A 1 668 ? 18.046 -15.973 -15.558 1.00 89.31 668 PHE A O 1
ATOM 5541 N N . PHE A 1 669 ? 19.068 -14.129 -16.364 1.00 90.88 669 PHE A N 1
ATOM 5542 C CA . PHE A 1 669 ? 18.356 -14.040 -17.628 1.00 90.88 669 PHE A CA 1
ATOM 5543 C C . PHE A 1 669 ? 19.333 -14.220 -18.778 1.00 90.88 669 PHE A C 1
ATOM 5545 O O . PHE A 1 669 ? 20.414 -13.637 -18.772 1.00 90.88 669 PHE A O 1
ATOM 5552 N N . VAL A 1 670 ? 18.924 -14.989 -19.778 1.00 95.38 670 VAL A N 1
ATOM 5553 C CA . VAL A 1 670 ? 19.587 -15.049 -21.081 1.00 95.38 670 VAL A CA 1
ATOM 5554 C C . VAL A 1 670 ? 18.579 -14.599 -22.110 1.00 95.38 670 VAL A C 1
ATOM 5556 O O . VAL A 1 670 ? 17.443 -15.074 -22.103 1.00 95.38 670 VAL A O 1
ATOM 5559 N N . GLY A 1 671 ? 18.982 -13.693 -22.985 1.00 95.75 671 GLY A N 1
ATOM 5560 C CA . GLY A 1 671 ? 18.107 -13.199 -24.027 1.00 95.75 671 GLY A CA 1
ATOM 5561 C C . GLY A 1 671 ? 18.840 -12.805 -25.290 1.00 95.75 671 GLY A C 1
ATOM 5562 O O . GLY A 1 671 ? 20.065 -12.844 -25.370 1.00 95.75 671 GLY A O 1
ATOM 5563 N N . ILE A 1 672 ? 18.060 -12.448 -26.296 1.00 96.69 672 ILE A N 1
ATOM 5564 C CA . ILE A 1 672 ? 18.521 -11.920 -27.566 1.00 96.69 672 ILE A CA 1
ATOM 5565 C C . ILE A 1 672 ? 17.596 -10.790 -27.987 1.00 96.69 672 ILE A C 1
ATOM 5567 O O . ILE A 1 672 ? 16.380 -10.951 -28.063 1.00 96.69 672 ILE A O 1
ATOM 5571 N N . ASN A 1 673 ? 18.197 -9.645 -28.281 1.00 96.38 673 ASN A N 1
ATOM 5572 C CA . ASN A 1 673 ? 17.506 -8.503 -28.847 1.00 96.38 673 ASN A CA 1
ATOM 5573 C C . ASN A 1 673 ? 17.864 -8.369 -30.329 1.00 96.38 673 ASN A C 1
ATOM 5575 O O . ASN A 1 673 ? 19.035 -8.431 -30.688 1.00 96.38 673 ASN A O 1
ATOM 5579 N N . SER A 1 674 ? 16.884 -8.158 -31.198 1.00 96.00 674 SER A N 1
ATOM 5580 C CA . SER A 1 674 ? 17.095 -7.965 -32.632 1.00 96.00 674 SER A CA 1
ATOM 5581 C C . SER A 1 674 ? 16.339 -6.746 -33.141 1.00 96.00 674 SER A C 1
ATOM 5583 O O . SER A 1 674 ? 15.243 -6.438 -32.668 1.00 96.00 674 SER A O 1
ATOM 5585 N N . ARG A 1 675 ? 16.935 -6.006 -34.079 1.00 96.25 675 ARG A N 1
ATOM 5586 C CA . ARG A 1 675 ? 16.327 -4.806 -34.677 1.00 96.25 675 ARG A CA 1
ATOM 5587 C C . ARG A 1 675 ? 16.790 -4.612 -36.105 1.00 96.25 675 ARG A C 1
ATOM 5589 O O . ARG A 1 675 ? 17.955 -4.858 -36.407 1.00 96.25 675 ARG A O 1
ATOM 5596 N N . SER A 1 676 ? 15.904 -4.115 -36.959 1.00 96.06 676 SER A N 1
ATOM 5597 C CA . SER A 1 676 ? 16.246 -3.815 -38.339 1.00 96.06 676 SER A CA 1
ATOM 5598 C C . SER A 1 676 ? 15.314 -2.758 -38.937 1.00 96.06 676 SER A C 1
ATOM 5600 O O . SER A 1 676 ? 14.120 -3.011 -39.093 1.00 96.06 676 SER A O 1
ATOM 5602 N N . TYR A 1 677 ? 15.859 -1.578 -39.248 1.00 95.25 677 TYR A N 1
ATOM 5603 C CA . TYR A 1 677 ? 15.123 -0.395 -39.725 1.00 95.25 677 TYR A CA 1
ATOM 5604 C C . TYR A 1 677 ? 15.971 0.417 -40.711 1.00 95.25 677 TYR A C 1
ATOM 5606 O O . TYR A 1 677 ? 17.204 0.318 -40.694 1.00 95.25 677 TYR A O 1
ATOM 5614 N N . HIS A 1 678 ? 15.335 1.254 -41.538 1.00 94.00 678 HIS A N 1
ATOM 5615 C CA . HIS A 1 678 ? 16.068 2.194 -42.385 1.00 94.00 678 HIS A CA 1
ATOM 5616 C C . HIS A 1 678 ? 16.467 3.436 -41.589 1.00 94.00 678 HIS A C 1
ATOM 5618 O O . HIS A 1 678 ? 15.645 4.102 -40.958 1.00 94.00 678 HIS A O 1
ATOM 5624 N N . ARG A 1 679 ? 17.760 3.759 -41.618 1.00 90.31 679 ARG A N 1
ATOM 5625 C CA . ARG A 1 679 ? 18.328 4.914 -40.907 1.00 90.31 679 ARG A CA 1
ATOM 5626 C C . ARG A 1 679 ? 18.475 6.150 -41.784 1.00 90.31 679 ARG A C 1
ATOM 5628 O O . ARG A 1 679 ? 18.569 7.247 -41.243 1.00 90.31 679 ARG A O 1
ATOM 5635 N N . LEU A 1 680 ? 18.494 5.971 -43.103 1.00 88.06 680 LEU A N 1
ATOM 5636 C CA . LEU A 1 680 ? 18.570 7.056 -44.071 1.00 88.06 680 LEU A CA 1
ATOM 5637 C C . LEU A 1 680 ? 17.850 6.660 -45.361 1.00 88.06 680 LEU A C 1
ATOM 5639 O O . LEU A 1 680 ? 18.049 5.558 -45.879 1.00 88.06 680 LEU A O 1
ATOM 5643 N N . ARG A 1 681 ? 17.056 7.581 -45.906 1.00 87.75 681 ARG A N 1
ATOM 5644 C CA . ARG A 1 681 ? 16.450 7.466 -47.232 1.00 87.75 681 ARG A CA 1
ATOM 5645 C C . ARG A 1 681 ? 16.716 8.731 -48.038 1.00 87.75 681 ARG A C 1
ATOM 5647 O O . ARG A 1 681 ? 16.311 9.814 -47.631 1.00 87.75 681 ARG A O 1
ATOM 5654 N N . THR A 1 682 ? 17.306 8.566 -49.213 1.00 82.31 682 THR A N 1
ATOM 5655 C CA . THR A 1 682 ? 17.397 9.602 -50.249 1.00 82.31 682 THR A CA 1
ATOM 5656 C C . THR A 1 682 ? 16.597 9.170 -51.478 1.00 82.31 682 THR A C 1
ATOM 5658 O O . THR A 1 682 ? 15.951 8.120 -51.472 1.00 82.31 682 THR A O 1
ATOM 5661 N N . GLU A 1 683 ? 16.591 9.985 -52.532 1.00 78.12 683 GLU A N 1
ATOM 5662 C CA . GLU A 1 683 ? 15.970 9.606 -53.808 1.00 78.12 683 GLU A CA 1
ATOM 5663 C C . GLU A 1 683 ? 16.671 8.406 -54.454 1.00 78.12 683 GLU A C 1
ATOM 5665 O O . GLU A 1 683 ? 16.011 7.546 -55.032 1.00 78.12 683 GLU A O 1
ATOM 5670 N N . LYS A 1 684 ? 18.001 8.321 -54.309 1.00 79.88 684 LYS A N 1
ATOM 5671 C CA . LYS A 1 684 ? 18.837 7.317 -54.978 1.00 79.88 684 LYS A CA 1
ATOM 5672 C C . LYS A 1 684 ? 19.102 6.066 -54.141 1.00 79.88 684 LYS A C 1
ATOM 5674 O O . LYS A 1 684 ? 19.360 5.013 -54.712 1.00 79.88 684 LYS A O 1
ATOM 5679 N N . THR A 1 685 ? 19.056 6.142 -52.807 1.00 85.06 685 THR A N 1
ATOM 5680 C CA . THR A 1 685 ? 19.371 4.982 -51.957 1.00 85.06 685 THR A CA 1
ATOM 5681 C C . THR A 1 685 ? 18.589 4.930 -50.645 1.00 85.06 685 THR A C 1
ATOM 5683 O O . THR A 1 685 ? 18.002 5.908 -50.174 1.00 85.06 685 THR A O 1
ATOM 5686 N N . LYS A 1 686 ? 18.607 3.743 -50.036 1.00 91.00 686 LYS A N 1
ATOM 5687 C CA . LYS A 1 686 ? 17.983 3.402 -48.757 1.00 91.00 686 LYS A CA 1
ATOM 5688 C C . LYS A 1 686 ? 18.989 2.602 -47.931 1.00 91.00 686 LYS A C 1
ATOM 5690 O O . LYS A 1 686 ? 19.332 1.476 -48.304 1.00 91.00 686 LYS A O 1
ATOM 5695 N N . LEU A 1 687 ? 19.428 3.174 -46.813 1.00 92.69 687 LEU A N 1
ATOM 5696 C CA . LEU A 1 687 ? 20.382 2.545 -45.900 1.00 92.69 687 LEU A CA 1
ATOM 5697 C C . LEU A 1 687 ? 19.659 1.989 -44.674 1.00 92.69 687 LEU A C 1
ATOM 5699 O O . LEU A 1 687 ? 18.909 2.698 -43.994 1.00 92.69 687 LEU A O 1
ATOM 5703 N N . ARG A 1 688 ? 19.906 0.717 -44.389 1.00 94.12 688 ARG A N 1
ATOM 5704 C CA . ARG A 1 688 ? 19.335 -0.089 -43.316 1.00 94.12 688 ARG A CA 1
ATOM 5705 C C . ARG A 1 688 ? 20.451 -0.562 -42.397 1.00 94.12 688 ARG A C 1
ATOM 5707 O O . ARG A 1 688 ? 21.579 -0.795 -42.816 1.00 94.12 688 ARG A O 1
ATOM 5714 N N . TYR A 1 689 ? 20.113 -0.742 -41.131 1.00 94.56 689 TYR A N 1
ATOM 5715 C CA . TYR A 1 689 ? 20.946 -1.508 -40.214 1.00 94.56 689 TYR A CA 1
ATOM 5716 C C . TYR A 1 689 ? 20.206 -2.775 -39.802 1.00 94.56 689 TYR A C 1
ATOM 5718 O O . TYR A 1 689 ? 18.975 -2.799 -39.754 1.00 94.56 689 TYR A O 1
ATOM 5726 N N . THR A 1 690 ? 20.950 -3.822 -39.466 1.00 96.38 690 THR A N 1
ATOM 5727 C CA . THR A 1 690 ? 20.411 -5.029 -38.836 1.00 96.38 690 THR A CA 1
ATOM 5728 C C . THR A 1 690 ? 21.280 -5.400 -37.653 1.00 96.38 690 THR A C 1
ATOM 5730 O O . THR A 1 690 ? 22.496 -5.481 -37.778 1.00 96.38 690 THR A O 1
ATOM 5733 N N . ARG A 1 691 ? 20.663 -5.617 -36.495 1.00 96.38 691 ARG A N 1
ATOM 5734 C CA . ARG A 1 691 ? 21.352 -5.898 -35.240 1.00 96.38 691 ARG A CA 1
ATOM 5735 C C . ARG A 1 691 ? 20.836 -7.179 -34.610 1.00 96.38 691 ARG A C 1
ATOM 5737 O O . ARG A 1 691 ? 19.624 -7.354 -34.499 1.00 96.38 691 ARG A O 1
ATOM 5744 N N . PHE A 1 692 ? 21.764 -7.982 -34.103 1.00 97.00 692 PHE A N 1
ATOM 5745 C CA . PHE A 1 692 ? 21.518 -9.132 -33.241 1.00 97.00 692 PHE A CA 1
ATOM 5746 C C . PHE A 1 692 ? 22.357 -9.002 -31.972 1.00 97.00 692 PHE A C 1
ATOM 5748 O O . PHE A 1 692 ? 23.579 -8.921 -32.040 1.00 97.00 692 PHE A O 1
ATOM 5755 N N . SER A 1 693 ? 21.701 -8.972 -30.817 1.00 97.62 693 SER A N 1
ATOM 5756 C CA . SER A 1 693 ? 22.318 -8.658 -29.533 1.00 97.62 693 SER A CA 1
ATOM 5757 C C . SER A 1 693 ? 21.962 -9.698 -28.468 1.00 97.62 693 SER A C 1
ATOM 5759 O O . SER A 1 693 ? 21.064 -9.440 -27.657 1.00 97.62 693 SER A O 1
ATOM 5761 N N . PRO A 1 694 ? 22.601 -10.882 -28.456 1.00 97.81 694 PRO A N 1
ATOM 5762 C CA . PRO A 1 694 ? 22.536 -11.771 -27.304 1.00 97.81 694 PRO A CA 1
ATOM 5763 C C . PRO A 1 694 ? 23.037 -11.068 -26.035 1.00 97.81 694 PRO A C 1
ATOM 5765 O O . PRO A 1 694 ? 23.994 -10.289 -26.054 1.00 97.81 694 PRO A O 1
ATOM 5768 N N . TYR A 1 695 ? 22.384 -11.344 -24.913 1.00 97.31 695 TYR A N 1
ATOM 5769 C CA . TYR A 1 695 ? 22.752 -10.794 -23.621 1.00 97.31 695 TYR A CA 1
ATOM 5770 C C . TYR A 1 695 ? 22.486 -11.769 -22.480 1.00 97.31 695 TYR A C 1
ATOM 5772 O O . TYR A 1 695 ? 21.653 -12.673 -22.557 1.00 97.31 695 TYR A O 1
ATOM 5780 N N . ILE A 1 696 ? 23.196 -11.527 -21.389 1.00 96.44 696 ILE A N 1
ATOM 5781 C CA . ILE A 1 696 ? 23.045 -12.205 -20.115 1.00 96.44 696 ILE A CA 1
ATOM 5782 C C . ILE A 1 696 ? 22.858 -11.131 -19.047 1.00 96.44 696 ILE A C 1
ATOM 5784 O O . ILE A 1 696 ? 23.526 -10.098 -19.077 1.00 96.44 696 ILE A O 1
ATOM 5788 N N . SER A 1 697 ? 21.941 -11.332 -18.107 1.00 94.38 697 SER A N 1
ATOM 5789 C CA . SER A 1 697 ? 21.737 -10.418 -16.980 1.00 94.38 697 SER A CA 1
ATOM 5790 C C . SER A 1 697 ? 21.657 -11.187 -15.673 1.00 94.38 697 SER A C 1
ATOM 5792 O O . SER A 1 697 ? 20.899 -12.145 -15.560 1.00 94.38 697 SER A O 1
ATOM 5794 N N . PHE A 1 698 ? 22.437 -10.758 -14.689 1.00 92.88 698 PHE A N 1
ATOM 5795 C CA . PHE A 1 698 ? 22.526 -11.364 -13.371 1.00 92.88 698 PHE A CA 1
ATOM 5796 C C . PHE A 1 698 ? 22.130 -10.344 -12.308 1.00 92.88 698 PHE A C 1
ATOM 5798 O O . PHE A 1 698 ? 22.879 -9.417 -12.005 1.00 92.88 698 PHE A O 1
ATOM 5805 N N . TYR A 1 699 ? 20.936 -10.518 -11.756 1.00 88.69 699 TYR A N 1
ATOM 5806 C CA . TYR A 1 699 ? 20.412 -9.725 -10.653 1.00 88.69 699 TYR A CA 1
ATOM 5807 C C . TYR A 1 699 ? 20.837 -10.371 -9.340 1.00 88.69 699 TYR A C 1
ATOM 5809 O O . TYR A 1 699 ? 20.518 -11.538 -9.080 1.00 88.69 699 TYR A O 1
ATOM 5817 N N . LEU A 1 700 ? 21.561 -9.606 -8.525 1.00 85.12 700 LEU A N 1
ATOM 5818 C CA . LEU A 1 700 ? 21.914 -10.011 -7.169 1.00 85.12 700 LEU A CA 1
ATOM 5819 C C . LEU A 1 700 ? 20.667 -9.973 -6.279 1.00 85.12 700 LEU A C 1
ATOM 5821 O O . LEU A 1 700 ? 19.616 -9.481 -6.680 1.00 85.12 700 LEU A O 1
ATOM 5825 N N . LYS A 1 701 ? 20.785 -10.507 -5.061 1.00 76.25 701 LYS A N 1
ATOM 5826 C CA . LYS A 1 701 ? 19.677 -10.521 -4.106 1.00 76.25 701 LYS A CA 1
ATOM 5827 C C . LYS A 1 701 ? 19.228 -9.093 -3.828 1.00 76.25 701 LYS A C 1
ATOM 5829 O O . LYS A 1 701 ? 20.023 -8.286 -3.337 1.00 76.25 701 LYS A O 1
ATOM 5834 N N . ASP A 1 702 ? 17.968 -8.817 -4.134 1.00 66.81 702 ASP A N 1
ATOM 5835 C CA . ASP A 1 702 ? 17.358 -7.528 -3.864 1.00 66.81 702 ASP A CA 1
ATOM 5836 C C . ASP A 1 702 ? 17.386 -7.254 -2.365 1.00 66.81 702 ASP A C 1
ATOM 5838 O O . ASP A 1 702 ? 17.015 -8.087 -1.531 1.00 66.81 702 ASP A O 1
ATOM 5842 N N . ARG A 1 703 ? 17.892 -6.074 -2.017 1.00 66.50 703 ARG A N 1
ATOM 5843 C CA . ARG A 1 703 ? 17.875 -5.571 -0.651 1.00 66.50 703 ARG A CA 1
ATOM 5844 C C . ARG A 1 703 ? 16.753 -4.541 -0.545 1.00 66.50 703 ARG A C 1
ATOM 5846 O O . ARG A 1 703 ? 16.494 -3.836 -1.519 1.00 66.50 703 ARG A O 1
ATOM 5853 N N . PRO A 1 704 ? 16.135 -4.363 0.635 1.00 62.72 704 PRO A N 1
ATOM 5854 C CA . PRO A 1 704 ? 15.046 -3.397 0.808 1.00 62.72 704 PRO A CA 1
ATOM 5855 C C . PRO A 1 704 ? 15.400 -1.998 0.278 1.00 62.72 704 PRO A C 1
ATOM 5857 O O . PRO A 1 704 ? 14.612 -1.345 -0.400 1.00 62.72 704 PRO A O 1
ATOM 5860 N N . LYS A 1 705 ? 16.648 -1.576 0.515 1.00 72.50 705 LYS A N 1
ATOM 5861 C CA . LYS A 1 705 ? 17.133 -0.230 0.195 1.00 72.50 705 LYS A CA 1
ATOM 5862 C C . LYS A 1 705 ? 17.579 -0.040 -1.257 1.00 72.50 705 LYS A C 1
ATOM 5864 O O . LYS A 1 705 ? 17.571 1.097 -1.725 1.00 72.50 705 LYS A O 1
ATOM 5869 N N . PHE A 1 706 ? 17.998 -1.098 -1.954 1.00 81.00 706 PHE A N 1
ATOM 5870 C CA . PHE A 1 706 ? 18.507 -0.987 -3.320 1.00 81.00 706 PHE A CA 1
ATOM 5871 C C . PHE A 1 706 ? 18.475 -2.314 -4.085 1.00 81.00 706 PHE A C 1
ATOM 5873 O O . PHE A 1 706 ? 18.599 -3.398 -3.513 1.00 81.00 706 PHE A O 1
ATOM 5880 N N . THR A 1 707 ? 18.382 -2.198 -5.404 1.00 87.06 707 THR A N 1
ATOM 5881 C CA . THR A 1 707 ? 18.493 -3.301 -6.366 1.00 87.06 707 THR A CA 1
ATOM 5882 C C . THR A 1 707 ? 19.792 -3.159 -7.151 1.00 87.06 707 THR A C 1
ATOM 5884 O O . THR A 1 707 ? 20.271 -2.042 -7.364 1.00 87.06 707 THR A O 1
ATOM 5887 N N . GLN A 1 708 ? 20.395 -4.274 -7.562 1.00 91.69 708 GLN A N 1
ATOM 5888 C CA . GLN A 1 708 ? 21.652 -4.242 -8.310 1.00 91.69 708 GLN A CA 1
ATOM 5889 C C . GLN A 1 708 ? 21.778 -5.432 -9.266 1.00 91.69 708 GLN A C 1
ATOM 5891 O O . GLN A 1 708 ? 21.359 -6.549 -8.947 1.00 91.69 708 GLN A O 1
ATOM 5896 N N . HIS A 1 709 ? 22.359 -5.206 -10.442 1.00 93.81 709 HIS A N 1
ATOM 5897 C CA . HIS A 1 709 ? 22.538 -6.262 -11.434 1.00 93.81 709 HIS A CA 1
ATOM 5898 C C . HIS A 1 709 ? 23.703 -6.001 -12.383 1.00 93.81 709 HIS A C 1
ATOM 5900 O O . HIS A 1 709 ? 24.069 -4.859 -12.655 1.00 93.81 709 HIS A O 1
ATOM 5906 N N . PHE A 1 710 ? 24.247 -7.088 -12.919 1.00 96.50 710 PHE A N 1
ATOM 5907 C CA . PHE A 1 710 ? 25.203 -7.076 -14.016 1.00 96.50 710 PHE A CA 1
ATOM 5908 C C . PHE A 1 710 ? 24.499 -7.434 -15.317 1.00 96.50 710 PHE A C 1
ATOM 5910 O O . PHE A 1 710 ? 23.627 -8.306 -15.334 1.00 96.50 710 PHE A O 1
ATOM 5917 N N . LYS A 1 711 ? 24.898 -6.813 -16.422 1.00 97.19 711 LYS A N 1
ATOM 5918 C CA . LYS A 1 711 ? 24.435 -7.187 -17.756 1.00 97.19 711 LYS A CA 1
ATOM 5919 C C . LYS A 1 711 ? 25.609 -7.250 -18.714 1.00 97.19 711 LYS A C 1
ATOM 5921 O O . LYS A 1 711 ? 26.302 -6.265 -18.911 1.00 97.19 711 LYS A O 1
ATOM 5926 N N . PHE A 1 712 ? 25.800 -8.405 -19.335 1.00 98.25 712 PHE A N 1
ATOM 5927 C CA . PHE A 1 712 ? 26.717 -8.556 -20.452 1.00 98.25 712 PHE A CA 1
ATOM 5928 C C . PHE A 1 712 ? 25.917 -8.618 -21.750 1.00 98.25 712 PHE A C 1
ATOM 5930 O O . PHE A 1 712 ? 24.960 -9.385 -21.848 1.00 98.25 712 PHE A O 1
ATOM 5937 N N . ARG A 1 713 ? 26.295 -7.828 -22.751 1.00 97.69 713 ARG A N 1
ATOM 5938 C CA . ARG A 1 713 ? 25.655 -7.794 -24.067 1.00 97.69 713 ARG A CA 1
ATOM 5939 C C . ARG A 1 713 ? 26.717 -7.867 -25.152 1.00 97.69 713 ARG A C 1
ATOM 5941 O O . ARG A 1 713 ? 27.653 -7.078 -25.148 1.00 97.69 713 ARG A O 1
ATOM 5948 N N . PHE A 1 714 ? 26.525 -8.759 -26.113 1.00 98.06 714 PHE A N 1
ATOM 5949 C CA . PHE A 1 714 ? 27.302 -8.794 -27.346 1.00 98.06 714 PHE A CA 1
ATOM 5950 C C . PHE A 1 714 ? 26.378 -8.427 -28.501 1.00 98.06 714 PHE A C 1
ATOM 5952 O O . PHE A 1 714 ? 25.332 -9.042 -28.638 1.00 98.06 714 PHE A O 1
ATOM 5959 N N . SER A 1 715 ? 26.721 -7.425 -29.305 1.00 97.44 715 SER A N 1
ATOM 5960 C CA . SER A 1 715 ? 25.913 -6.936 -30.423 1.00 97.44 715 SER A CA 1
ATOM 5961 C C . SER A 1 715 ? 26.666 -7.095 -31.732 1.00 97.44 715 SER A C 1
ATOM 5963 O O . SER A 1 715 ? 27.709 -6.477 -31.917 1.00 97.44 715 SER A O 1
ATOM 5965 N N . LEU A 1 716 ? 26.100 -7.867 -32.652 1.00 97.12 716 LEU A N 1
ATOM 5966 C CA . LEU A 1 716 ? 26.531 -7.979 -34.037 1.00 97.12 716 LEU A CA 1
ATOM 5967 C C . LEU A 1 716 ? 25.640 -7.076 -34.901 1.00 97.12 716 LEU A C 1
ATOM 5969 O O . LEU A 1 716 ? 24.416 -7.219 -34.893 1.00 97.12 716 LEU A O 1
ATOM 5973 N N . ILE A 1 717 ? 26.239 -6.123 -35.611 1.00 96.69 717 ILE A N 1
ATOM 5974 C CA . ILE A 1 717 ? 25.532 -5.082 -36.364 1.00 96.69 717 ILE A CA 1
ATOM 5975 C C . ILE A 1 717 ? 26.010 -5.105 -37.814 1.00 96.69 717 ILE A C 1
ATOM 5977 O O . ILE A 1 717 ? 27.179 -4.832 -38.068 1.00 96.69 717 ILE A O 1
ATOM 5981 N N . ASN A 1 718 ? 25.109 -5.383 -38.753 1.00 96.12 718 ASN A N 1
ATOM 5982 C CA . ASN A 1 718 ? 25.304 -5.077 -40.166 1.00 96.12 718 ASN A CA 1
ATOM 5983 C C . ASN A 1 718 ? 24.852 -3.639 -40.415 1.00 96.12 718 ASN A C 1
ATOM 5985 O O . ASN A 1 718 ? 23.700 -3.303 -40.119 1.00 96.12 718 ASN A O 1
ATOM 5989 N N . ASP A 1 719 ? 25.741 -2.801 -40.929 1.00 92.31 719 ASP A N 1
ATOM 5990 C CA . ASP A 1 719 ? 25.462 -1.401 -41.238 1.00 92.31 719 ASP A CA 1
ATOM 5991 C C . ASP A 1 719 ? 25.705 -1.163 -42.727 1.00 92.31 719 ASP A C 1
ATOM 5993 O O . ASP A 1 719 ? 26.772 -1.488 -43.245 1.00 92.31 719 ASP A O 1
ATOM 5997 N N . GLU A 1 720 ? 24.705 -0.622 -43.414 1.00 93.06 720 GLU A N 1
ATOM 5998 C CA . GLU A 1 720 ? 24.812 -0.280 -44.829 1.00 93.06 720 GLU A CA 1
ATOM 5999 C C . GLU A 1 720 ? 25.206 1.190 -44.973 1.00 93.06 720 GLU A C 1
ATOM 6001 O O . GLU A 1 720 ? 24.582 2.040 -44.341 1.00 93.06 720 GLU A O 1
ATOM 6006 N N . GLU A 1 721 ? 26.197 1.512 -45.799 1.00 88.56 721 GLU A N 1
ATOM 6007 C CA . GLU A 1 721 ? 26.702 2.872 -46.050 1.00 88.56 721 GLU A CA 1
ATOM 6008 C C . GLU A 1 721 ? 26.764 3.166 -47.565 1.00 88.56 721 GLU A C 1
ATOM 6010 O O . GLU A 1 721 ? 26.514 2.293 -48.401 1.00 88.56 721 GLU A O 1
ATOM 6015 N N . TYR A 1 722 ? 27.069 4.416 -47.925 1.00 84.94 722 TYR A N 1
ATOM 6016 C CA . TYR A 1 722 ? 27.362 4.794 -49.311 1.00 84.94 722 TYR A CA 1
ATOM 6017 C C . TYR A 1 722 ? 28.747 4.280 -49.721 1.00 84.94 722 TYR A C 1
ATOM 6019 O O . TYR A 1 722 ? 29.748 4.679 -49.124 1.00 84.94 722 TYR A O 1
ATOM 6027 N N . GLY A 1 723 ? 28.781 3.431 -50.745 1.00 78.56 723 GLY A N 1
ATOM 6028 C CA . GLY A 1 723 ? 29.990 2.937 -51.398 1.00 78.56 723 GLY A CA 1
ATOM 6029 C C . GLY A 1 723 ? 30.304 3.686 -52.692 1.00 78.56 723 GLY A C 1
ATOM 6030 O O . GLY A 1 723 ? 29.475 4.446 -53.197 1.00 78.56 723 GLY A O 1
ATOM 6031 N N . VAL A 1 724 ? 31.493 3.437 -53.249 1.00 72.88 724 VAL A N 1
ATOM 6032 C CA . VAL A 1 724 ? 31.944 4.024 -54.529 1.00 72.88 724 VAL A CA 1
ATOM 6033 C C . VAL A 1 724 ? 31.027 3.601 -55.688 1.00 72.88 724 VAL A C 1
ATOM 6035 O O . VAL A 1 724 ? 30.661 4.439 -56.507 1.00 72.88 724 VAL A O 1
ATOM 6038 N N . ASP A 1 725 ? 30.557 2.348 -55.674 1.00 71.25 725 ASP A N 1
ATOM 6039 C CA . ASP A 1 725 ? 29.696 1.755 -56.712 1.00 71.25 725 ASP A CA 1
ATOM 6040 C C . ASP A 1 725 ? 28.230 1.576 -56.267 1.00 71.25 725 ASP A C 1
ATOM 6042 O O . ASP A 1 725 ? 27.457 0.831 -56.872 1.00 71.25 725 ASP A O 1
ATOM 6046 N N . GLY A 1 726 ? 27.814 2.256 -55.192 1.00 81.06 726 GLY A N 1
ATOM 6047 C CA . GLY A 1 726 ? 26.434 2.232 -54.710 1.00 81.06 726 GLY A CA 1
ATOM 6048 C C . GLY A 1 726 ? 26.316 1.999 -53.211 1.00 81.06 726 GLY A C 1
ATOM 6049 O O . GLY A 1 726 ? 26.537 2.908 -52.413 1.00 81.06 726 GLY A O 1
ATOM 6050 N N . LYS A 1 727 ? 25.851 0.815 -52.816 1.00 86.31 727 LYS A N 1
ATOM 6051 C CA . LYS A 1 727 ? 25.500 0.496 -51.431 1.00 86.31 727 LYS A CA 1
ATOM 6052 C C . LYS A 1 727 ? 26.398 -0.616 -50.907 1.00 86.31 727 LYS A C 1
ATOM 6054 O O . LYS A 1 727 ? 26.252 -1.760 -51.328 1.00 86.31 727 LYS A O 1
ATOM 6059 N N . ASP A 1 728 ? 27.232 -0.276 -49.933 1.00 88.25 728 ASP A N 1
ATOM 6060 C CA . ASP A 1 728 ? 28.102 -1.227 -49.249 1.00 88.25 728 ASP A CA 1
ATOM 6061 C C . ASP A 1 728 ? 27.506 -1.624 -47.902 1.00 88.25 728 ASP A C 1
ATOM 6063 O O . ASP A 1 728 ? 26.750 -0.869 -47.288 1.00 88.25 728 ASP A O 1
ATOM 6067 N N . SER A 1 729 ? 27.859 -2.812 -47.417 1.00 90.19 729 SER A N 1
ATOM 6068 C CA . SER A 1 729 ? 27.492 -3.269 -46.077 1.00 90.19 729 SER A CA 1
ATOM 6069 C C . SER A 1 729 ? 28.692 -3.876 -45.376 1.00 90.19 729 SER A C 1
ATOM 6071 O O . SER A 1 729 ? 29.478 -4.591 -45.998 1.00 90.19 729 SER A O 1
ATOM 6073 N N . TYR A 1 730 ? 28.819 -3.625 -44.080 1.00 92.38 730 TYR A N 1
ATOM 6074 C CA . TYR A 1 730 ? 29.893 -4.183 -43.273 1.00 92.38 730 TYR A CA 1
ATOM 6075 C C . TYR A 1 730 ? 29.388 -4.556 -41.884 1.00 92.38 730 TYR A C 1
ATOM 6077 O O . TYR A 1 730 ? 28.476 -3.943 -41.321 1.00 92.38 730 TYR A O 1
ATOM 6085 N N . TRP A 1 731 ? 30.027 -5.573 -41.314 1.00 92.25 731 TRP A N 1
ATOM 6086 C CA . TRP A 1 731 ? 29.717 -6.050 -39.978 1.00 92.25 731 TRP A CA 1
ATOM 6087 C C . TRP A 1 731 ? 30.597 -5.373 -38.933 1.00 92.25 731 TRP A C 1
ATOM 6089 O O . TRP A 1 731 ? 31.810 -5.219 -39.089 1.00 92.25 731 TRP A O 1
ATOM 6099 N N . ARG A 1 732 ? 29.965 -5.004 -37.825 1.00 94.25 732 ARG A N 1
ATOM 6100 C CA . ARG A 1 732 ? 30.599 -4.512 -36.605 1.00 94.25 732 ARG A CA 1
ATOM 6101 C C . ARG A 1 732 ? 30.190 -5.396 -35.445 1.00 94.25 732 ARG A C 1
ATOM 6103 O O . ARG A 1 732 ? 29.070 -5.910 -35.425 1.00 94.25 732 ARG A O 1
ATOM 6110 N N . TYR A 1 733 ? 31.058 -5.512 -34.451 1.00 94.88 733 TYR A N 1
ATOM 6111 C CA . TYR A 1 733 ? 30.693 -6.135 -33.188 1.00 94.88 733 TYR A CA 1
ATOM 6112 C C . TYR A 1 733 ? 31.029 -5.230 -32.009 1.00 94.88 733 TYR A C 1
ATOM 6114 O O . TYR A 1 733 ? 32.004 -4.476 -32.025 1.00 94.88 733 TYR A O 1
ATOM 6122 N N . ASN A 1 734 ? 30.185 -5.303 -30.991 1.00 97.06 734 ASN A N 1
ATOM 6123 C CA . ASN A 1 734 ? 30.279 -4.518 -29.774 1.00 97.06 734 ASN A CA 1
ATOM 6124 C C . ASN A 1 734 ? 30.020 -5.425 -28.565 1.00 97.06 734 ASN A C 1
ATOM 6126 O O . ASN A 1 734 ? 29.048 -6.176 -28.561 1.00 97.06 734 ASN A O 1
ATOM 6130 N N . SER A 1 735 ? 30.876 -5.351 -27.554 1.00 97.88 735 SER A N 1
ATOM 6131 C CA . SER A 1 735 ? 30.728 -6.055 -26.281 1.00 97.88 735 SER A CA 1
ATOM 6132 C C . SER A 1 735 ? 30.574 -5.029 -25.168 1.00 97.88 735 SER A C 1
ATOM 6134 O O . SER A 1 735 ? 31.398 -4.124 -25.060 1.00 97.88 735 SER A O 1
ATOM 6136 N N . GLN A 1 736 ? 29.559 -5.185 -24.324 1.00 97.56 736 GLN A N 1
ATOM 6137 C CA . GLN A 1 736 ? 29.290 -4.309 -23.187 1.00 97.56 736 GLN A CA 1
ATOM 6138 C C . GLN A 1 736 ? 29.118 -5.115 -21.910 1.00 97.56 736 GLN A C 1
ATOM 6140 O O . GLN A 1 736 ? 28.390 -6.108 -21.891 1.00 97.56 736 GLN A O 1
ATOM 6145 N N . LEU A 1 737 ? 29.765 -4.652 -20.847 1.00 98.38 737 LEU A N 1
ATOM 6146 C CA . LEU A 1 737 ? 29.559 -5.107 -19.484 1.00 98.38 737 LEU A CA 1
ATOM 6147 C C . LEU A 1 737 ? 29.057 -3.930 -18.650 1.00 98.38 737 LEU A C 1
ATOM 6149 O O . LEU A 1 737 ? 29.799 -2.983 -18.394 1.00 98.38 737 LEU A O 1
ATOM 6153 N N . ASP A 1 738 ? 27.809 -4.027 -18.213 1.00 97.62 738 ASP A N 1
ATOM 6154 C CA . ASP A 1 738 ? 27.153 -3.046 -17.366 1.00 97.62 738 ASP A CA 1
ATOM 6155 C C . ASP A 1 738 ? 27.047 -3.550 -15.923 1.00 97.62 738 ASP A C 1
ATOM 6157 O O . ASP A 1 738 ? 26.710 -4.714 -15.682 1.00 97.62 738 ASP A O 1
ATOM 6161 N N . TYR A 1 739 ? 27.230 -2.646 -14.965 1.00 97.81 739 TYR A N 1
ATOM 6162 C CA . TYR A 1 739 ? 26.845 -2.818 -13.569 1.00 97.81 739 TYR A CA 1
ATOM 6163 C C . TYR A 1 739 ? 25.898 -1.692 -13.151 1.00 97.81 739 TYR A C 1
ATOM 6165 O O . TYR A 1 739 ? 26.217 -0.512 -13.303 1.00 97.81 739 TYR A O 1
ATOM 6173 N N . PHE A 1 740 ? 24.733 -2.065 -12.626 1.00 96.44 740 PHE A N 1
ATOM 6174 C CA . PHE A 1 740 ? 23.669 -1.149 -12.233 1.00 96.44 740 PHE A CA 1
ATOM 6175 C C . PHE A 1 740 ? 23.377 -1.255 -10.740 1.00 96.44 740 PHE A C 1
ATOM 6177 O O . PHE A 1 740 ? 23.240 -2.362 -10.219 1.00 96.44 740 PHE A O 1
ATOM 6184 N N . ILE A 1 741 ? 23.182 -0.112 -10.086 1.00 95.19 741 ILE A N 1
ATOM 6185 C CA . ILE A 1 741 ? 22.653 0.001 -8.721 1.00 95.19 741 ILE A CA 1
ATOM 6186 C C . ILE A 1 741 ? 21.502 1.003 -8.749 1.00 95.19 741 ILE A C 1
ATOM 6188 O O . ILE A 1 741 ? 21.638 2.071 -9.335 1.00 95.19 741 ILE A O 1
ATOM 6192 N N . LYS A 1 742 ? 20.381 0.698 -8.096 1.00 93.81 742 LYS A N 1
ATOM 6193 C CA . LYS A 1 742 ? 19.239 1.609 -7.971 1.00 93.81 742 LYS A CA 1
ATOM 6194 C C . LYS A 1 742 ? 18.718 1.623 -6.541 1.00 93.81 742 LYS A C 1
ATOM 6196 O O . LYS A 1 742 ? 18.317 0.580 -6.030 1.00 93.81 742 LYS A O 1
ATOM 6201 N N . GLY A 1 743 ? 18.705 2.796 -5.917 1.00 89.88 743 GLY A N 1
ATOM 6202 C CA . GLY A 1 743 ? 18.115 3.028 -4.603 1.00 89.88 743 GLY A CA 1
ATOM 6203 C C . GLY A 1 743 ? 16.590 3.119 -4.664 1.00 89.88 743 GLY A C 1
ATOM 6204 O O . GLY A 1 743 ? 16.032 3.751 -5.559 1.00 89.88 743 GLY A O 1
ATOM 6205 N N . ASN A 1 744 ? 15.916 2.520 -3.682 1.00 78.31 744 ASN A N 1
ATOM 6206 C CA . ASN A 1 744 ? 14.451 2.440 -3.619 1.00 78.31 744 ASN A CA 1
ATOM 6207 C C . ASN A 1 744 ? 13.808 3.535 -2.739 1.00 78.31 744 ASN A C 1
ATOM 6209 O O . ASN A 1 744 ? 12.624 3.462 -2.433 1.00 78.31 744 ASN A O 1
ATOM 6213 N N . ASN A 1 745 ? 14.569 4.547 -2.309 1.00 86.06 745 ASN A N 1
ATOM 6214 C CA . ASN A 1 745 ? 14.064 5.617 -1.445 1.00 86.06 745 ASN A CA 1
ATOM 6215 C C . ASN A 1 745 ? 13.283 6.667 -2.260 1.00 86.06 745 ASN A C 1
ATOM 6217 O O . ASN A 1 745 ? 13.799 7.195 -3.240 1.00 86.06 745 ASN A O 1
ATOM 6221 N N . LEU A 1 746 ? 12.059 7.007 -1.844 1.00 87.69 746 LEU A N 1
ATOM 6222 C CA . LEU A 1 746 ? 11.216 7.995 -2.536 1.00 87.69 746 LEU A CA 1
ATOM 6223 C C . LEU A 1 746 ? 11.640 9.457 -2.300 1.00 87.69 746 LEU A C 1
ATOM 6225 O O . LEU A 1 746 ? 11.374 10.310 -3.154 1.00 87.69 746 LEU A O 1
ATOM 6229 N N . ILE A 1 747 ? 12.295 9.748 -1.172 1.00 91.75 747 ILE A N 1
ATOM 6230 C CA . ILE A 1 747 ? 12.826 11.070 -0.806 1.00 91.75 747 ILE A CA 1
ATOM 6231 C C . ILE A 1 747 ? 14.165 11.324 -1.500 1.00 91.75 747 ILE A C 1
ATOM 6233 O O . ILE A 1 747 ? 14.368 12.406 -2.047 1.00 91.75 747 ILE A O 1
ATOM 6237 N N . THR A 1 748 ? 15.056 10.331 -1.508 1.00 93.94 748 THR A N 1
ATOM 6238 C CA . THR A 1 748 ? 16.396 10.411 -2.113 1.00 93.94 748 THR A CA 1
ATOM 6239 C C . THR A 1 748 ? 16.654 9.283 -3.120 1.00 93.94 748 THR A C 1
ATOM 6241 O O . THR A 1 748 ? 17.541 8.449 -2.906 1.00 93.94 748 THR A O 1
ATOM 6244 N N . PRO A 1 749 ? 15.881 9.198 -4.220 1.00 93.69 749 PRO A N 1
ATOM 6245 C CA . PRO A 1 749 ? 16.103 8.166 -5.223 1.00 93.69 749 PRO A CA 1
ATOM 6246 C C . PRO A 1 749 ? 17.428 8.406 -5.946 1.00 93.69 749 PRO A C 1
ATOM 6248 O O . PRO A 1 749 ? 17.806 9.545 -6.232 1.00 93.69 749 PRO A O 1
ATOM 6251 N N . TYR A 1 750 ? 18.114 7.319 -6.282 1.00 95.75 750 TYR A N 1
ATOM 6252 C CA . TYR A 1 750 ? 19.333 7.363 -7.080 1.00 95.75 750 TYR A CA 1
ATOM 6253 C C . TYR A 1 750 ? 19.469 6.112 -7.945 1.00 95.75 750 TYR A C 1
ATOM 6255 O O . TYR A 1 750 ? 18.969 5.042 -7.591 1.00 95.75 750 TYR A O 1
ATOM 6263 N N . ASP A 1 751 ? 20.189 6.235 -9.052 1.00 96.06 751 ASP A N 1
ATOM 6264 C CA . ASP A 1 751 ? 20.674 5.113 -9.841 1.00 96.06 751 ASP A CA 1
ATOM 6265 C C . ASP A 1 751 ? 22.084 5.381 -10.377 1.00 96.06 751 ASP A C 1
ATOM 6267 O O . ASP A 1 751 ? 22.469 6.509 -10.683 1.00 96.06 751 ASP A O 1
ATOM 6271 N N . LEU A 1 752 ? 22.879 4.320 -10.416 1.00 97.06 752 LEU A N 1
ATOM 6272 C CA . LEU A 1 752 ? 24.269 4.312 -10.836 1.00 97.06 752 LEU A CA 1
ATOM 6273 C C . LEU A 1 752 ? 24.408 3.267 -11.934 1.00 97.06 752 LEU A C 1
ATOM 6275 O O . LEU A 1 752 ? 23.984 2.122 -11.759 1.00 97.06 752 LEU A O 1
ATOM 6279 N N . LYS A 1 753 ? 25.041 3.645 -13.038 1.00 97.62 753 LYS A N 1
ATOM 6280 C CA . LYS A 1 753 ? 25.455 2.740 -14.105 1.00 97.62 753 LYS A CA 1
ATOM 6281 C C . LYS A 1 753 ? 26.958 2.871 -14.304 1.00 97.62 753 LYS A C 1
ATOM 6283 O O . LYS A 1 753 ? 27.460 3.980 -14.472 1.00 97.62 753 LYS A O 1
ATOM 6288 N N . PHE A 1 754 ? 27.654 1.747 -14.345 1.00 98.19 754 PHE A N 1
ATOM 6289 C CA . PHE A 1 754 ? 29.024 1.636 -14.835 1.00 98.19 754 PHE A CA 1
ATOM 6290 C C . PHE A 1 754 ? 29.008 0.749 -16.074 1.00 98.19 754 PHE A C 1
ATOM 6292 O O . PHE A 1 754 ? 28.376 -0.301 -16.054 1.00 98.19 754 PHE A O 1
ATOM 6299 N N . GLU A 1 755 ? 29.669 1.169 -17.145 1.00 97.81 755 GLU A N 1
ATOM 6300 C CA . GLU A 1 755 ? 29.682 0.468 -18.429 1.00 97.81 755 GLU A CA 1
ATOM 6301 C C . GLU A 1 755 ? 31.116 0.391 -18.950 1.00 97.81 755 GLU A C 1
ATOM 6303 O O . GLU A 1 755 ? 31.777 1.416 -19.138 1.00 97.81 755 GLU A O 1
ATOM 6308 N N . LEU A 1 756 ? 31.576 -0.828 -19.216 1.00 98.31 756 LEU A N 1
ATOM 6309 C CA . LEU A 1 756 ? 32.771 -1.099 -20.002 1.00 98.31 756 LEU A CA 1
ATOM 6310 C C . LEU A 1 756 ? 32.340 -1.585 -21.382 1.00 98.31 756 LEU A C 1
ATOM 6312 O O . LEU A 1 756 ? 31.616 -2.571 -21.503 1.00 98.31 756 LEU A O 1
ATOM 6316 N N . GLU A 1 757 ? 32.812 -0.913 -22.421 1.00 97.50 757 GLU A N 1
ATOM 6317 C CA . GLU A 1 757 ? 32.425 -1.176 -23.798 1.00 97.50 757 GLU A CA 1
ATOM 6318 C C . GLU A 1 757 ? 33.653 -1.376 -24.684 1.00 97.50 757 GLU A C 1
ATOM 6320 O O . GLU A 1 757 ? 34.588 -0.578 -24.657 1.00 97.50 757 GLU A O 1
ATOM 6325 N N . HIS A 1 758 ? 33.621 -2.405 -25.521 1.00 97.38 758 HIS A N 1
ATOM 6326 C CA . HIS A 1 758 ? 34.580 -2.624 -26.595 1.00 97.38 758 HIS A CA 1
ATOM 6327 C C . HIS A 1 758 ? 33.846 -2.696 -27.931 1.00 97.38 758 HIS A C 1
ATOM 6329 O O . HIS A 1 758 ? 32.856 -3.415 -28.052 1.00 97.38 758 HIS A O 1
ATOM 6335 N N . GLN A 1 759 ? 34.346 -2.001 -28.949 1.00 95.44 759 GLN A N 1
ATOM 6336 C CA . GLN A 1 759 ? 33.802 -2.084 -30.302 1.00 95.44 759 GLN A CA 1
ATOM 6337 C C . GLN A 1 759 ? 34.914 -2.234 -31.326 1.00 95.44 759 GLN A C 1
ATOM 6339 O O . GLN A 1 759 ? 35.927 -1.544 -31.244 1.00 95.44 759 GLN A O 1
ATOM 6344 N N . PHE A 1 760 ? 34.660 -3.059 -32.337 1.00 94.75 760 PHE A N 1
ATOM 6345 C CA . PHE A 1 760 ? 35.483 -3.180 -33.533 1.00 94.75 760 PHE A CA 1
ATOM 6346 C C . PHE A 1 760 ? 34.624 -2.994 -34.783 1.00 94.75 760 PHE A C 1
ATOM 6348 O O . PHE A 1 760 ? 33.479 -3.458 -34.855 1.00 94.75 760 PHE A O 1
ATOM 6355 N N . TYR A 1 761 ? 35.189 -2.327 -35.784 1.00 91.94 761 TYR A N 1
ATOM 6356 C CA . TYR A 1 761 ? 34.600 -2.199 -37.105 1.00 91.94 761 TYR A CA 1
ATOM 6357 C C . TYR A 1 761 ? 35.661 -2.020 -38.182 1.00 91.94 761 TYR A C 1
ATOM 6359 O O . TYR A 1 761 ? 36.699 -1.404 -37.956 1.00 91.94 761 TYR A O 1
ATOM 6367 N N . ASN A 1 762 ? 35.377 -2.543 -39.371 1.00 87.88 762 ASN A N 1
ATOM 6368 C CA . ASN A 1 762 ? 36.246 -2.405 -40.529 1.00 87.88 762 ASN A CA 1
ATOM 6369 C C . ASN A 1 762 ? 35.464 -1.749 -41.668 1.00 87.88 762 ASN A C 1
ATOM 6371 O O . ASN A 1 762 ? 34.730 -2.423 -42.385 1.00 87.88 762 ASN A O 1
ATOM 6375 N N . TYR A 1 763 ? 35.580 -0.428 -41.769 1.00 80.62 763 TYR A N 1
ATOM 6376 C CA . TYR A 1 763 ? 34.968 0.374 -42.827 1.00 80.62 763 TYR A CA 1
ATOM 6377 C C . TYR A 1 763 ? 36.037 1.325 -43.353 1.00 80.62 763 TYR A C 1
ATOM 6379 O O . TYR A 1 763 ? 36.481 2.204 -42.612 1.00 80.62 763 TYR A O 1
ATOM 6387 N N . TYR A 1 764 ? 36.519 1.068 -44.572 1.00 78.62 764 TYR A N 1
ATOM 6388 C CA . TYR A 1 764 ? 37.778 1.564 -45.155 1.00 78.62 764 TYR A CA 1
ATOM 6389 C C . TYR A 1 764 ? 39.059 1.178 -44.386 1.00 78.62 764 TYR A C 1
ATOM 6391 O O . TYR A 1 764 ? 40.010 0.720 -45.007 1.00 78.62 764 TYR A O 1
ATOM 6399 N N . ASN A 1 765 ? 39.071 1.290 -43.052 1.00 82.50 765 ASN A N 1
ATOM 6400 C CA . ASN A 1 765 ? 40.173 0.918 -42.163 1.00 82.50 765 ASN A CA 1
ATOM 6401 C C . ASN A 1 765 ? 39.683 0.115 -40.944 1.00 82.50 765 ASN A C 1
ATOM 6403 O O . ASN A 1 765 ? 38.533 0.248 -40.504 1.00 82.50 765 ASN A O 1
ATOM 6407 N N . LYS A 1 766 ? 40.592 -0.671 -40.347 1.00 87.50 766 LYS A N 1
ATOM 6408 C CA . LYS A 1 766 ? 40.358 -1.381 -39.080 1.00 87.50 766 LYS A CA 1
ATOM 6409 C C . LYS A 1 766 ? 40.346 -0.387 -37.921 1.00 87.50 766 LYS A C 1
ATOM 6411 O O . LYS A 1 766 ? 41.360 0.240 -37.629 1.00 87.50 766 LYS A O 1
ATOM 6416 N N . ASN A 1 767 ? 39.209 -0.284 -37.248 1.00 91.50 767 ASN A N 1
ATOM 6417 C CA . ASN A 1 767 ? 39.001 0.608 -36.121 1.00 91.50 767 ASN A CA 1
ATOM 6418 C C . ASN A 1 767 ? 38.514 -0.166 -34.903 1.00 91.50 767 ASN A C 1
ATOM 6420 O O . ASN A 1 767 ? 37.625 -1.014 -35.008 1.00 91.50 767 ASN A O 1
ATOM 6424 N N . HIS A 1 768 ? 39.039 0.175 -33.730 1.00 94.19 768 HIS A N 1
ATOM 6425 C CA . HIS A 1 768 ? 38.533 -0.359 -32.473 1.00 94.19 768 HIS A CA 1
ATOM 6426 C C . HIS A 1 768 ? 38.747 0.597 -31.310 1.00 94.19 768 HIS A C 1
ATOM 6428 O O . HIS A 1 768 ? 39.638 1.450 -31.324 1.00 94.19 768 HIS A O 1
ATOM 6434 N N . TYR A 1 769 ? 37.923 0.437 -30.281 1.00 95.25 769 TYR A N 1
ATOM 6435 C CA . TYR A 1 769 ? 38.058 1.185 -29.042 1.00 95.25 769 TYR A CA 1
ATOM 6436 C C . TYR A 1 769 ? 37.652 0.362 -27.825 1.00 95.25 769 TYR A C 1
ATOM 6438 O O . TYR A 1 769 ? 36.850 -0.567 -27.918 1.00 95.25 769 TYR A O 1
ATOM 6446 N N . ILE A 1 770 ? 38.172 0.775 -26.672 1.00 97.25 770 ILE A N 1
ATOM 6447 C CA . ILE A 1 770 ? 37.710 0.377 -25.345 1.00 97.25 770 ILE A CA 1
ATOM 6448 C C . ILE A 1 770 ? 37.305 1.656 -24.614 1.00 97.25 770 ILE A C 1
ATOM 6450 O O . ILE A 1 770 ? 38.119 2.565 -24.453 1.00 97.25 770 ILE A O 1
ATOM 6454 N N . LYS A 1 771 ? 36.052 1.735 -24.179 1.00 96.31 771 LYS A N 1
ATOM 6455 C CA . LYS A 1 771 ? 35.442 2.884 -23.507 1.00 96.31 771 LYS A CA 1
ATOM 6456 C C . LYS A 1 771 ? 34.978 2.464 -22.118 1.00 96.31 771 LYS A C 1
ATOM 6458 O O . LYS A 1 771 ? 34.275 1.469 -21.977 1.00 96.31 771 LYS A O 1
ATOM 6463 N N . LEU A 1 772 ? 35.322 3.259 -21.114 1.00 97.94 772 LEU A N 1
ATOM 6464 C CA . LEU A 1 772 ? 34.731 3.186 -19.783 1.00 97.94 772 LEU A CA 1
ATOM 6465 C C . LEU A 1 772 ? 33.780 4.368 -19.613 1.00 97.94 772 LEU A C 1
ATOM 6467 O O . LEU A 1 772 ? 34.152 5.500 -19.929 1.00 97.94 772 LEU A O 1
ATOM 6471 N N . SER A 1 773 ? 32.572 4.128 -19.114 1.00 97.56 773 SER A N 1
ATOM 6472 C CA . SER A 1 773 ? 31.629 5.196 -18.797 1.00 97.56 773 SER A CA 1
ATOM 6473 C C . SER A 1 773 ? 30.854 4.949 -17.510 1.00 97.56 773 SER A C 1
ATOM 6475 O O . SER A 1 773 ? 30.703 3.819 -17.047 1.00 97.56 773 SER A O 1
ATOM 6477 N N . THR A 1 774 ? 30.376 6.034 -16.914 1.00 98.06 774 THR A N 1
ATOM 6478 C CA . THR A 1 774 ? 29.505 6.010 -15.749 1.00 98.06 774 THR A CA 1
ATOM 6479 C C . THR A 1 774 ? 28.392 7.038 -15.888 1.00 98.06 774 THR A C 1
ATOM 6481 O O . THR A 1 774 ? 28.583 8.114 -16.457 1.00 98.06 774 THR A O 1
ATOM 6484 N N . THR A 1 775 ? 27.215 6.693 -15.379 1.00 98.19 775 THR A N 1
ATOM 6485 C CA . THR A 1 775 ? 26.094 7.613 -15.195 1.00 98.19 775 THR A CA 1
ATOM 6486 C C . THR A 1 775 ? 25.627 7.520 -13.754 1.00 98.19 775 THR A C 1
ATOM 6488 O O . THR A 1 775 ? 25.403 6.425 -13.248 1.00 98.19 775 THR A O 1
ATOM 6491 N N . VAL A 1 776 ? 25.458 8.666 -13.112 1.00 97.81 776 VAL A N 1
ATOM 6492 C CA . VAL A 1 776 ? 24.916 8.798 -11.763 1.00 97.81 776 VAL A CA 1
ATOM 6493 C C . VAL A 1 776 ? 23.709 9.710 -11.863 1.00 97.81 776 VAL A C 1
ATOM 6495 O O . VAL A 1 776 ? 23.861 10.889 -12.165 1.00 97.81 776 VAL A O 1
ATOM 6498 N N . ASN A 1 777 ? 22.518 9.185 -11.614 1.00 97.56 777 ASN A N 1
ATOM 6499 C CA . ASN A 1 777 ? 21.317 9.986 -11.431 1.00 97.56 777 ASN A CA 1
ATOM 6500 C C . ASN A 1 777 ? 20.977 9.995 -9.943 1.00 97.56 777 ASN A C 1
ATOM 6502 O O . ASN A 1 777 ? 20.971 8.952 -9.292 1.00 97.56 777 ASN A O 1
ATOM 6506 N N . ALA A 1 778 ? 20.679 11.162 -9.392 1.00 97.19 778 ALA A N 1
ATOM 6507 C CA . ALA A 1 778 ? 20.190 11.289 -8.030 1.00 97.19 778 ALA A CA 1
ATOM 6508 C C . ALA A 1 778 ? 19.155 12.406 -7.958 1.00 97.19 778 ALA A C 1
ATOM 6510 O O . ALA A 1 778 ? 19.192 13.366 -8.728 1.00 97.19 778 ALA A O 1
ATOM 6511 N N . ALA A 1 779 ? 18.217 12.299 -7.030 1.00 96.75 779 ALA A N 1
ATOM 6512 C CA . ALA A 1 779 ? 17.294 13.382 -6.756 1.00 96.75 779 ALA A CA 1
ATOM 6513 C C . ALA A 1 779 ? 17.024 13.513 -5.262 1.00 96.75 779 ALA A C 1
ATOM 6515 O O . ALA A 1 779 ? 17.156 12.556 -4.506 1.00 96.75 779 ALA A O 1
ATOM 6516 N N . TYR A 1 780 ? 16.613 14.706 -4.853 1.00 96.19 780 TYR A N 1
ATOM 6517 C CA . TYR A 1 780 ? 16.143 14.994 -3.508 1.00 96.19 780 TYR A CA 1
ATOM 6518 C C . TYR A 1 780 ? 14.762 15.635 -3.577 1.00 96.19 780 TYR A C 1
ATOM 6520 O O . TYR A 1 780 ? 14.574 16.665 -4.234 1.00 96.19 780 TYR A O 1
ATOM 6528 N N . MET A 1 781 ? 13.787 15.026 -2.905 1.00 95.25 781 MET A N 1
ATOM 6529 C CA . MET A 1 781 ? 12.464 15.602 -2.743 1.00 95.25 781 MET A CA 1
ATOM 6530 C C . MET A 1 781 ? 12.555 16.740 -1.720 1.00 95.25 781 MET A C 1
ATOM 6532 O O . MET A 1 781 ? 12.639 16.496 -0.523 1.00 95.25 781 MET A O 1
ATOM 6536 N N . TYR A 1 782 ? 12.535 17.991 -2.174 1.00 93.94 782 TYR A N 1
ATOM 6537 C CA . TYR A 1 782 ? 12.629 19.158 -1.281 1.00 93.94 782 TYR A CA 1
ATOM 6538 C C . TYR A 1 782 ? 11.247 19.669 -0.831 1.00 93.94 782 TYR A C 1
ATOM 6540 O O . TYR A 1 782 ? 11.124 20.454 0.109 1.00 93.94 782 TYR A O 1
ATOM 6548 N N . LYS A 1 783 ? 10.188 19.234 -1.521 1.00 92.56 783 LYS A N 1
ATOM 6549 C CA . LYS A 1 783 ? 8.778 19.468 -1.196 1.00 92.56 783 LYS A CA 1
ATOM 6550 C C . LYS A 1 783 ? 7.977 18.289 -1.730 1.00 92.56 783 LYS A C 1
ATOM 6552 O O . LYS A 1 783 ? 8.365 17.699 -2.731 1.00 92.56 783 LYS A O 1
ATOM 6557 N N . ASN A 1 784 ? 6.838 17.973 -1.115 1.00 90.75 784 ASN A N 1
ATOM 6558 C CA . ASN A 1 784 ? 6.005 16.838 -1.521 1.00 90.75 784 ASN A CA 1
ATOM 6559 C C . ASN A 1 784 ? 5.816 16.752 -3.055 1.00 90.75 784 ASN A C 1
ATOM 6561 O O . ASN A 1 784 ? 5.226 17.654 -3.661 1.00 90.75 784 ASN A O 1
ATOM 6565 N N . LYS A 1 785 ? 6.312 15.661 -3.657 1.00 90.00 785 LYS A N 1
ATOM 6566 C CA . LYS A 1 785 ? 6.299 15.378 -5.108 1.00 90.00 785 LYS A CA 1
ATOM 6567 C C . LYS A 1 785 ? 7.046 16.406 -5.981 1.00 90.00 785 LYS A C 1
ATOM 6569 O O . LYS A 1 785 ? 6.670 16.607 -7.135 1.00 90.00 785 LYS A O 1
ATOM 6574 N N . ARG A 1 786 ? 8.063 17.083 -5.436 1.00 92.69 786 ARG A N 1
ATOM 6575 C CA . ARG A 1 786 ? 8.938 18.042 -6.134 1.00 92.69 786 ARG A CA 1
ATOM 6576 C C . ARG A 1 786 ? 10.391 17.730 -5.853 1.00 92.69 786 ARG A C 1
ATOM 6578 O O . ARG A 1 786 ? 10.785 17.648 -4.690 1.00 92.69 786 ARG A O 1
ATOM 6585 N N . TYR A 1 787 ? 11.168 17.615 -6.918 1.00 94.88 787 TYR A N 1
ATOM 6586 C CA . TYR A 1 787 ? 12.541 17.159 -6.851 1.00 94.88 787 TYR A CA 1
ATOM 6587 C C . TYR A 1 787 ? 13.530 18.212 -7.338 1.00 94.88 787 TYR A C 1
ATOM 6589 O O . TYR A 1 787 ? 13.284 18.957 -8.289 1.00 94.88 787 TYR A O 1
ATOM 6597 N N . PHE A 1 788 ? 14.677 18.227 -6.675 1.00 95.88 788 PHE A N 1
ATOM 6598 C CA . PHE A 1 788 ? 15.929 18.678 -7.252 1.00 95.88 788 PHE A CA 1
ATOM 6599 C C . PHE A 1 788 ? 16.631 17.437 -7.799 1.00 95.88 788 PHE A C 1
ATOM 6601 O O . PHE A 1 788 ? 16.903 16.512 -7.036 1.00 95.88 788 PHE A O 1
ATOM 6608 N N . SER A 1 789 ? 16.859 17.381 -9.107 1.00 96.94 789 SER A N 1
ATOM 6609 C CA . SER A 1 789 ? 17.451 16.228 -9.782 1.00 96.94 789 SER A CA 1
ATOM 6610 C C . SER A 1 789 ? 18.814 16.593 -10.343 1.00 96.94 789 SER A C 1
ATOM 6612 O O . SER A 1 789 ? 18.967 17.612 -11.015 1.00 96.94 789 SER A O 1
ATOM 6614 N N . VAL A 1 790 ? 19.787 15.729 -10.092 1.00 97.44 790 VAL A N 1
ATOM 6615 C CA . VAL A 1 790 ? 21.147 15.841 -10.601 1.00 97.44 790 VAL A CA 1
ATOM 6616 C C . VAL A 1 790 ? 21.475 14.608 -11.425 1.00 97.44 790 VAL A C 1
ATOM 6618 O O . VAL A 1 790 ? 21.091 13.486 -11.085 1.00 97.44 790 VAL A O 1
ATOM 6621 N N . ARG A 1 791 ? 22.206 14.816 -12.509 1.00 97.38 791 ARG A N 1
ATOM 6622 C CA . ARG A 1 791 ? 22.790 13.750 -13.307 1.00 97.38 791 ARG A CA 1
ATOM 6623 C C . ARG A 1 791 ? 24.248 14.068 -13.564 1.00 97.38 791 ARG A C 1
ATOM 6625 O O . ARG A 1 791 ? 24.576 15.165 -13.995 1.00 97.38 791 ARG A O 1
ATOM 6632 N N . PHE A 1 792 ? 25.108 13.091 -13.347 1.00 97.88 792 PHE A N 1
ATOM 6633 C CA . PHE A 1 792 ? 26.498 13.125 -13.759 1.00 97.88 792 PHE A CA 1
ATOM 6634 C C . PHE A 1 792 ? 26.739 12.020 -14.783 1.00 97.88 792 PHE A C 1
ATOM 6636 O O . PHE A 1 792 ? 26.303 10.885 -14.600 1.00 97.88 792 PHE A O 1
ATOM 6643 N N . TYR A 1 793 ? 27.426 12.354 -15.865 1.00 97.94 793 TYR A N 1
ATOM 6644 C CA . TYR A 1 793 ? 27.863 11.412 -16.884 1.00 97.94 793 TYR A CA 1
ATOM 6645 C C . TYR A 1 793 ? 29.341 11.625 -17.145 1.00 97.94 793 TYR A C 1
ATOM 6647 O O . TYR A 1 793 ? 29.768 12.757 -17.339 1.00 97.94 793 TYR A O 1
ATOM 6655 N N . ALA A 1 794 ? 30.114 10.551 -17.211 1.00 97.62 794 ALA A N 1
ATOM 6656 C CA . ALA A 1 794 ? 31.491 10.620 -17.666 1.00 97.62 794 ALA A CA 1
ATOM 6657 C C . ALA A 1 794 ? 31.823 9.404 -18.517 1.00 97.62 794 ALA A C 1
ATOM 6659 O O . ALA A 1 794 ? 31.422 8.287 -18.202 1.00 97.62 794 ALA A O 1
ATOM 6660 N N . ALA A 1 795 ? 32.577 9.618 -19.585 1.00 96.81 795 ALA A N 1
ATOM 6661 C CA . ALA A 1 795 ? 33.072 8.569 -20.453 1.00 96.81 795 ALA A CA 1
ATOM 6662 C C . ALA A 1 795 ? 34.481 8.905 -20.929 1.00 96.81 795 ALA A C 1
ATOM 6664 O O . ALA A 1 795 ? 34.782 10.057 -21.243 1.00 96.81 795 ALA A O 1
ATOM 6665 N N . LYS A 1 796 ? 35.335 7.889 -21.008 1.00 95.56 796 LYS A N 1
ATOM 6666 C CA . LYS A 1 796 ? 36.698 7.997 -21.520 1.00 95.56 796 LYS A CA 1
ATOM 6667 C C . LYS A 1 796 ? 37.046 6.758 -22.325 1.00 95.56 796 LYS A C 1
ATOM 6669 O O . LYS A 1 796 ? 36.774 5.633 -21.905 1.00 95.56 796 LYS A O 1
ATOM 6674 N N . PHE A 1 797 ? 37.697 6.963 -23.458 1.00 95.75 797 PHE A N 1
ATOM 6675 C CA . PHE A 1 797 ? 38.349 5.880 -24.169 1.00 95.75 797 PHE A CA 1
ATOM 6676 C C . PHE A 1 797 ? 39.651 5.507 -23.458 1.00 95.75 797 PHE A C 1
ATOM 6678 O O . PHE A 1 797 ? 40.566 6.318 -23.337 1.00 95.75 797 PHE A O 1
ATOM 6685 N N . LEU A 1 798 ? 39.728 4.267 -22.977 1.00 95.50 798 LEU A N 1
ATOM 6686 C CA . LEU A 1 798 ? 40.976 3.656 -22.511 1.00 95.50 798 LEU A CA 1
ATOM 6687 C C . LEU A 1 798 ? 41.898 3.356 -23.699 1.00 95.50 798 LEU A C 1
ATOM 6689 O O . LEU A 1 798 ? 43.116 3.428 -23.586 1.00 95.50 798 LEU A O 1
ATOM 6693 N N . TYR A 1 799 ? 41.290 3.065 -24.847 1.00 94.81 799 TYR A N 1
ATOM 6694 C CA . TYR A 1 799 ? 41.945 2.952 -26.140 1.00 94.81 799 TYR A CA 1
ATOM 6695 C C . TYR A 1 799 ? 40.967 3.407 -27.228 1.00 94.81 799 TYR A C 1
ATOM 6697 O O . TYR A 1 799 ? 39.787 3.067 -27.157 1.00 94.81 799 TYR A O 1
ATOM 6705 N N . ASN A 1 800 ? 41.438 4.120 -28.252 1.00 92.44 800 ASN A N 1
ATOM 6706 C CA . ASN A 1 800 ? 40.660 4.432 -29.455 1.00 92.44 800 ASN A CA 1
ATOM 6707 C C . ASN A 1 800 ? 41.602 4.622 -30.652 1.00 92.44 800 ASN A C 1
ATOM 6709 O O . ASN A 1 800 ? 42.485 5.480 -30.597 1.00 92.44 800 ASN A O 1
ATOM 6713 N N . SER A 1 801 ? 41.403 3.876 -31.744 1.00 92.19 801 SER A N 1
ATOM 6714 C CA . SER A 1 801 ? 42.189 4.039 -32.980 1.00 92.19 801 SER A CA 1
ATOM 6715 C C . SER A 1 801 ? 42.052 5.441 -33.586 1.00 92.19 801 SER A C 1
ATOM 6717 O O . SER A 1 801 ? 42.976 5.934 -34.225 1.00 92.19 801 SER A O 1
ATOM 6719 N N . ASN A 1 802 ? 40.932 6.117 -33.316 1.00 87.62 802 ASN A N 1
ATOM 6720 C CA . ASN A 1 802 ? 40.614 7.452 -33.818 1.00 87.62 802 ASN A CA 1
ATOM 6721 C C . ASN A 1 802 ? 40.791 8.555 -32.768 1.00 87.62 802 ASN A C 1
ATOM 6723 O O . ASN A 1 802 ? 40.196 9.622 -32.904 1.00 87.62 802 ASN A O 1
ATOM 6727 N N . LEU A 1 803 ? 41.608 8.333 -31.728 1.00 84.25 803 LEU A N 1
ATOM 6728 C CA . LEU A 1 803 ? 41.797 9.291 -30.630 1.00 84.25 803 LEU A CA 1
ATOM 6729 C C . LEU A 1 803 ? 42.167 10.703 -31.119 1.00 84.25 803 LEU A C 1
ATOM 6731 O O . LEU A 1 803 ? 41.736 11.677 -30.515 1.00 84.25 803 LEU A O 1
ATOM 6735 N N . LYS A 1 804 ? 42.945 10.800 -32.209 1.00 81.56 804 LYS A N 1
ATOM 6736 C CA . LYS A 1 804 ? 43.411 12.060 -32.819 1.00 81.56 804 LYS A CA 1
ATOM 6737 C C . LYS A 1 804 ? 42.509 12.600 -33.940 1.00 81.56 804 LYS A C 1
ATOM 6739 O O . LYS A 1 804 ? 42.827 13.626 -34.530 1.00 81.56 804 LYS A O 1
ATOM 6744 N N . SER A 1 805 ? 41.422 11.907 -34.275 1.00 78.31 805 SER A N 1
ATOM 6745 C CA . SER A 1 805 ? 40.539 12.314 -35.368 1.00 78.31 805 SER A CA 1
ATOM 6746 C C . SER A 1 805 ? 39.577 13.412 -34.918 1.00 78.31 805 SER A C 1
ATOM 6748 O O . SER A 1 805 ? 38.948 13.288 -33.866 1.00 78.31 805 SER A O 1
ATOM 6750 N N . THR A 1 806 ? 39.411 14.437 -35.752 1.00 70.50 806 THR A N 1
ATOM 6751 C CA . THR A 1 806 ? 38.387 15.486 -35.606 1.00 70.50 806 THR A CA 1
ATOM 6752 C C . THR A 1 806 ? 37.048 15.097 -36.244 1.00 70.50 806 THR A C 1
ATOM 6754 O O . THR A 1 806 ? 36.078 15.841 -36.152 1.00 70.50 806 THR A O 1
ATOM 6757 N N . SER A 1 807 ? 36.976 13.923 -36.883 1.00 73.00 807 SER A N 1
ATOM 6758 C CA . SER A 1 807 ? 35.752 13.408 -37.502 1.00 73.00 807 SER A CA 1
ATOM 6759 C C . SER A 1 807 ? 34.881 12.611 -36.523 1.00 73.00 807 SER A C 1
ATOM 6761 O O . SER A 1 807 ? 35.376 11.950 -35.598 1.00 73.00 807 SER A O 1
ATOM 6763 N N . ASN A 1 808 ? 33.569 12.638 -36.773 1.00 75.69 808 ASN A N 1
ATOM 6764 C CA . ASN A 1 808 ? 32.582 11.846 -36.042 1.00 75.69 808 ASN A CA 1
ATOM 6765 C C . ASN A 1 808 ? 32.663 10.384 -36.487 1.00 75.69 808 ASN A C 1
ATOM 6767 O O . ASN A 1 808 ? 32.165 10.002 -37.545 1.00 75.69 808 ASN A O 1
ATOM 6771 N N . ASN A 1 809 ? 33.293 9.567 -35.653 1.00 83.44 809 ASN A N 1
ATOM 6772 C CA . ASN A 1 809 ? 33.473 8.141 -35.861 1.00 83.44 809 ASN A CA 1
ATOM 6773 C C . ASN A 1 809 ? 32.420 7.342 -35.081 1.00 83.44 809 ASN A C 1
ATOM 6775 O O . ASN A 1 809 ? 31.763 7.837 -34.162 1.00 83.44 809 ASN A O 1
ATOM 6779 N N . LYS A 1 810 ? 32.250 6.055 -35.410 1.00 86.19 810 LYS A N 1
ATOM 6780 C CA . LYS A 1 810 ? 31.370 5.195 -34.603 1.00 86.19 810 LYS A CA 1
ATOM 6781 C C . LYS A 1 810 ? 31.958 5.106 -33.190 1.00 86.19 810 LYS A C 1
ATOM 6783 O O . LYS A 1 810 ? 33.111 4.706 -33.038 1.00 86.19 810 LYS A O 1
ATOM 6788 N N . GLY A 1 811 ? 31.160 5.461 -32.185 1.00 85.56 811 GLY A N 1
ATOM 6789 C CA . GLY A 1 811 ? 31.589 5.536 -30.787 1.00 85.56 811 GLY A CA 1
ATOM 6790 C C . GLY A 1 811 ? 31.820 6.953 -30.262 1.00 85.56 811 GLY A C 1
ATOM 6791 O O . GLY A 1 811 ? 31.870 7.111 -29.045 1.00 85.56 811 GLY A O 1
ATOM 6792 N N . THR A 1 812 ? 31.938 7.972 -31.128 1.00 88.75 812 THR A N 1
ATOM 6793 C CA . THR A 1 812 ? 32.236 9.356 -30.714 1.00 88.75 812 THR A CA 1
ATOM 6794 C C . THR A 1 812 ? 31.302 9.823 -29.598 1.00 88.75 812 THR A C 1
ATOM 6796 O O . THR A 1 812 ? 30.072 9.746 -29.699 1.00 88.75 812 THR A O 1
ATOM 6799 N N . LEU A 1 813 ? 31.914 10.298 -28.514 1.00 89.25 813 LEU A N 1
ATOM 6800 C CA . LEU A 1 813 ? 31.218 10.799 -27.338 1.00 89.25 813 LEU A CA 1
ATOM 6801 C C . LEU A 1 813 ? 30.664 12.190 -27.639 1.00 89.25 813 LEU A C 1
ATOM 6803 O O . LEU A 1 813 ? 31.297 12.957 -28.357 1.00 89.25 813 LEU A O 1
ATOM 6807 N N . GLY A 1 814 ? 29.517 12.532 -27.057 1.00 89.25 814 GLY A N 1
ATOM 6808 C CA . GLY A 1 814 ? 28.900 13.846 -27.231 1.00 89.25 814 GLY A CA 1
ATOM 6809 C C . GLY A 1 814 ? 28.310 14.386 -25.934 1.00 89.25 814 GLY A C 1
ATOM 6810 O O . GLY A 1 814 ? 27.720 13.631 -25.157 1.00 89.25 814 GLY A O 1
ATOM 6811 N N . LEU A 1 815 ? 28.430 15.696 -25.710 1.00 89.81 815 LEU A N 1
ATOM 6812 C CA . LEU A 1 815 ? 27.663 16.407 -24.684 1.00 89.81 815 LEU A CA 1
ATOM 6813 C C . LEU A 1 815 ? 26.163 16.379 -25.007 1.00 89.81 815 LEU A C 1
ATOM 6815 O O . LEU A 1 815 ? 25.342 16.169 -24.114 1.00 89.81 815 LEU A O 1
ATOM 6819 N N . ILE A 1 816 ? 25.821 16.494 -26.292 1.00 88.62 816 ILE A N 1
ATOM 6820 C CA . ILE A 1 816 ? 24.464 16.337 -26.821 1.00 88.62 816 ILE A CA 1
ATOM 6821 C C . ILE A 1 816 ? 24.372 14.972 -27.517 1.00 88.62 816 ILE A C 1
ATOM 6823 O O . ILE A 1 816 ? 25.264 14.590 -28.273 1.00 88.62 816 ILE A O 1
ATOM 6827 N N . GLY A 1 817 ? 23.329 14.195 -27.221 1.00 86.31 817 GLY A N 1
ATOM 6828 C CA . GLY A 1 817 ? 23.126 12.863 -27.794 1.00 86.31 817 GLY A CA 1
ATOM 6829 C C . GLY A 1 817 ? 22.188 12.889 -28.996 1.00 86.31 817 GLY A C 1
ATOM 6830 O O . GLY A 1 817 ? 20.991 12.680 -28.827 1.00 86.31 817 GLY A O 1
ATOM 6831 N N . TYR A 1 818 ? 22.700 13.101 -30.205 1.00 85.19 818 TYR A N 1
ATOM 6832 C CA . TYR A 1 818 ? 21.885 13.037 -31.424 1.00 85.19 818 TYR A CA 1
ATOM 6833 C C . TYR A 1 818 ? 21.729 11.604 -31.946 1.00 85.19 818 TYR A C 1
ATOM 6835 O O . TYR A 1 818 ? 22.382 10.665 -31.482 1.00 85.19 818 TYR A O 1
ATOM 6843 N N . GLY A 1 819 ? 20.905 11.437 -32.986 1.00 81.50 819 GLY A N 1
ATOM 6844 C CA . GLY A 1 819 ? 20.724 10.161 -33.685 1.00 81.50 819 GLY A CA 1
ATOM 6845 C C . GLY A 1 819 ? 22.022 9.546 -34.218 1.00 81.50 819 GLY A C 1
ATOM 6846 O O . GLY A 1 819 ? 22.146 8.319 -34.231 1.00 81.50 819 GLY A O 1
ATOM 6847 N N . ILE A 1 820 ? 23.006 10.378 -34.584 1.00 78.00 820 ILE A N 1
ATOM 6848 C CA . ILE A 1 820 ? 24.335 9.938 -35.036 1.00 78.00 820 ILE A CA 1
ATOM 6849 C C . ILE A 1 820 ? 25.174 9.323 -33.905 1.00 78.00 820 ILE A C 1
ATOM 6851 O O . ILE A 1 820 ? 25.992 8.440 -34.160 1.00 78.00 820 ILE A O 1
ATOM 6855 N N . ASN A 1 821 ? 24.954 9.752 -32.655 1.00 84.56 821 ASN A N 1
ATOM 6856 C CA . ASN A 1 821 ? 25.664 9.243 -31.481 1.00 84.56 821 ASN A CA 1
ATOM 6857 C C . ASN A 1 821 ? 25.078 7.911 -30.986 1.00 84.56 821 ASN A C 1
ATOM 6859 O O . ASN A 1 821 ? 25.711 7.222 -30.193 1.00 84.56 821 ASN A O 1
ATOM 6863 N N . ASP A 1 822 ? 23.896 7.504 -31.457 1.00 87.62 822 ASP A N 1
ATOM 6864 C CA . ASP A 1 822 ? 23.317 6.185 -31.172 1.00 87.62 822 ASP A CA 1
ATOM 6865 C C . ASP A 1 822 ? 23.829 5.133 -32.172 1.00 87.62 822 ASP A C 1
ATOM 6867 O O . ASP A 1 822 ? 23.081 4.535 -32.947 1.00 87.62 822 ASP A O 1
ATOM 6871 N N . TYR A 1 823 ? 25.146 4.920 -32.158 1.00 88.38 823 TYR A N 1
ATOM 6872 C CA . TYR A 1 823 ? 25.869 4.035 -33.079 1.00 88.38 823 TYR A CA 1
ATOM 6873 C C . TYR A 1 823 ? 25.570 2.537 -32.883 1.00 88.38 823 TYR A C 1
ATOM 6875 O O . TYR A 1 823 ? 25.957 1.733 -33.742 1.00 88.38 823 TYR A O 1
ATOM 6883 N N . LEU A 1 824 ? 24.909 2.171 -31.775 1.00 91.75 824 LEU A N 1
ATOM 6884 C CA . LEU A 1 824 ? 24.395 0.825 -31.495 1.00 91.75 824 LEU A CA 1
ATOM 6885 C C . LEU A 1 824 ? 22.927 0.652 -31.885 1.00 91.75 824 LEU A C 1
ATOM 6887 O O . LEU A 1 824 ? 22.448 -0.482 -31.877 1.00 91.75 824 LEU A O 1
ATOM 6891 N N . TYR A 1 825 ? 22.219 1.728 -32.240 1.00 92.00 825 TYR A N 1
ATOM 6892 C CA . TYR A 1 825 ? 20.800 1.718 -32.604 1.00 92.00 825 TYR A CA 1
ATOM 6893 C C . TYR A 1 825 ? 19.860 1.271 -31.462 1.00 92.00 825 TYR A C 1
ATOM 6895 O O . TYR A 1 825 ? 18.881 0.538 -31.667 1.00 92.00 825 TYR A O 1
ATOM 6903 N N . ASP A 1 826 ? 20.167 1.696 -30.234 1.00 88.62 826 ASP A N 1
ATOM 6904 C CA . ASP A 1 826 ? 19.391 1.391 -29.029 1.00 88.62 826 ASP A CA 1
ATOM 6905 C C . ASP A 1 826 ? 18.167 2.285 -28.841 1.00 88.62 826 ASP A C 1
ATOM 6907 O O . ASP A 1 826 ? 17.190 1.851 -28.222 1.00 88.62 826 ASP A O 1
ATOM 6911 N N . GLN A 1 827 ? 18.179 3.494 -29.391 1.00 89.88 827 GLN A N 1
ATOM 6912 C CA . GLN A 1 827 ? 17.106 4.463 -29.223 1.00 89.88 827 GLN A CA 1
ATOM 6913 C C . GLN A 1 827 ? 16.184 4.519 -30.435 1.00 89.88 827 GLN A C 1
ATOM 6915 O O . GLN A 1 827 ? 16.573 4.225 -31.570 1.00 89.88 827 GLN A O 1
ATOM 6920 N N . TYR A 1 828 ? 14.947 4.933 -30.180 1.00 86.88 828 TYR A N 1
ATOM 6921 C CA . TYR A 1 828 ? 13.980 5.243 -31.220 1.00 86.88 828 TYR A CA 1
ATOM 6922 C C . TYR A 1 828 ? 14.106 6.718 -31.586 1.00 86.88 828 TYR A C 1
ATOM 6924 O O . TYR A 1 828 ? 13.894 7.589 -30.749 1.00 86.88 828 TYR A O 1
ATOM 6932 N N . PHE A 1 829 ? 14.444 6.975 -32.845 1.00 88.31 829 PHE A N 1
ATOM 6933 C CA . PHE A 1 829 ? 14.410 8.302 -33.442 1.00 88.31 829 PHE A CA 1
ATOM 6934 C C . PHE A 1 829 ? 13.370 8.290 -34.557 1.00 88.31 829 PHE A C 1
ATOM 6936 O O . PHE A 1 829 ? 13.346 7.359 -35.365 1.00 88.31 829 PHE A O 1
ATOM 6943 N N . ILE A 1 830 ? 12.530 9.319 -34.608 1.00 90.19 830 ILE A N 1
ATOM 6944 C CA . ILE A 1 830 ? 11.601 9.546 -35.718 1.00 90.19 830 ILE A CA 1
ATOM 6945 C C . ILE A 1 830 ? 12.410 9.787 -36.989 1.00 90.19 830 ILE A C 1
ATOM 6947 O O . ILE A 1 830 ? 12.161 9.145 -38.005 1.00 90.19 830 ILE A O 1
ATOM 6951 N N . ASP A 1 831 ? 13.426 10.642 -36.905 1.00 88.38 831 ASP A N 1
ATOM 6952 C CA . ASP A 1 831 ? 14.475 10.767 -37.913 1.00 88.38 831 ASP A CA 1
ATOM 6953 C C . ASP A 1 831 ? 15.855 10.741 -37.247 1.00 88.38 831 ASP A C 1
ATOM 6955 O O . ASP A 1 831 ? 16.173 11.595 -36.422 1.00 88.38 831 ASP A O 1
ATOM 6959 N N . ARG A 1 832 ? 16.665 9.731 -37.572 1.00 87.44 832 ARG A N 1
ATOM 6960 C CA . ARG A 1 832 ? 18.020 9.561 -37.025 1.00 87.44 832 ARG A CA 1
ATOM 6961 C C . ARG A 1 832 ? 19.055 10.415 -37.759 1.00 87.44 832 ARG A C 1
ATOM 6963 O O . ARG A 1 832 ? 20.094 10.732 -37.183 1.00 87.44 832 ARG A O 1
ATOM 6970 N N . GLY A 1 833 ? 18.790 10.727 -39.026 1.00 82.56 833 GLY A N 1
ATOM 6971 C CA . GLY A 1 833 ? 19.697 11.441 -39.919 1.00 82.56 833 GLY A CA 1
ATOM 6972 C C . GLY A 1 833 ? 19.395 12.933 -40.039 1.00 82.56 833 GLY A C 1
ATOM 6973 O O . GLY A 1 833 ? 20.146 13.627 -40.718 1.00 82.56 833 GLY A O 1
ATOM 6974 N N . ALA A 1 834 ? 18.328 13.431 -39.403 1.00 82.31 834 ALA A N 1
ATOM 6975 C CA . ALA A 1 834 ? 17.939 14.836 -39.472 1.00 82.31 834 ALA A CA 1
ATOM 6976 C C . ALA A 1 834 ? 19.050 15.769 -38.963 1.00 82.31 834 ALA A C 1
ATOM 6978 O O . ALA A 1 834 ? 19.471 15.694 -37.808 1.00 82.31 834 ALA A O 1
ATOM 6979 N N . GLN A 1 835 ? 19.486 16.684 -39.829 1.00 77.75 835 GLN A N 1
ATOM 6980 C CA . GLN A 1 835 ? 20.487 17.713 -39.521 1.00 77.75 835 GLN A CA 1
ATOM 6981 C C . GLN A 1 835 ? 19.858 19.091 -39.245 1.00 77.75 835 GLN A C 1
ATOM 6983 O O . GLN A 1 835 ? 20.488 19.949 -38.626 1.00 77.75 835 GLN A O 1
ATOM 6988 N N . SER A 1 836 ? 18.610 19.300 -39.672 1.00 79.12 836 SER A N 1
ATOM 6989 C CA . SER A 1 836 ? 17.844 20.534 -39.481 1.00 79.12 836 SER 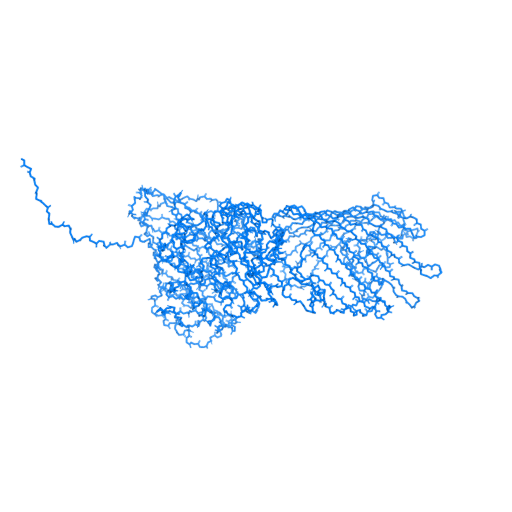A CA 1
ATOM 6990 C C . SER A 1 836 ? 16.335 20.257 -39.377 1.00 79.12 836 SER A C 1
ATOM 6992 O O . SER A 1 836 ? 15.870 19.134 -39.604 1.00 79.12 836 SER A O 1
ATOM 6994 N N . GLY A 1 837 ? 15.557 21.288 -39.033 1.00 82.25 837 GLY A N 1
ATOM 6995 C CA . GLY A 1 837 ? 14.098 21.221 -38.934 1.00 82.25 837 GLY A CA 1
ATOM 6996 C C . GLY A 1 837 ? 13.585 20.660 -37.604 1.00 82.25 837 GLY A C 1
ATOM 6997 O O . GLY A 1 837 ? 14.311 20.534 -36.625 1.00 82.25 837 GLY A O 1
ATOM 6998 N N . PHE A 1 838 ? 12.293 20.336 -37.537 1.00 82.62 838 PHE A N 1
ATOM 6999 C CA . PHE A 1 838 ? 11.664 19.905 -36.282 1.00 82.62 838 PHE A CA 1
ATOM 7000 C C . PHE A 1 838 ? 12.292 18.619 -35.718 1.00 82.62 838 PHE A C 1
ATOM 7002 O O . PHE A 1 838 ? 12.599 18.547 -34.528 1.00 82.62 838 PHE A O 1
ATOM 7009 N N . TRP A 1 839 ? 12.552 17.629 -36.580 1.00 84.12 839 TRP A N 1
ATOM 7010 C CA . TRP A 1 839 ? 13.066 16.322 -36.168 1.00 84.12 839 TRP A CA 1
ATOM 7011 C C . TRP A 1 839 ? 14.546 16.326 -35.759 1.00 84.12 839 TRP A C 1
ATOM 7013 O O . TRP A 1 839 ? 14.975 15.383 -35.100 1.00 84.12 839 TRP A O 1
ATOM 7023 N N . SER A 1 840 ? 15.331 17.366 -36.060 1.00 81.25 840 SER A N 1
ATOM 7024 C CA . SER A 1 840 ? 16.729 17.434 -35.604 1.00 81.25 840 SER A CA 1
ATOM 7025 C C . SER A 1 840 ? 16.873 17.760 -34.113 1.00 81.25 840 SER A C 1
ATOM 7027 O O . SER A 1 840 ? 17.955 17.601 -33.561 1.00 81.25 840 SER A O 1
ATOM 7029 N N . HIS A 1 841 ? 15.795 18.172 -33.436 1.00 82.50 841 HIS A N 1
ATOM 7030 C CA . HIS A 1 841 ? 15.797 18.499 -32.001 1.00 82.50 841 HIS A CA 1
ATOM 7031 C C . HIS A 1 841 ? 15.611 17.278 -31.081 1.00 82.50 841 HIS A C 1
ATOM 7033 O O . HIS A 1 841 ? 15.351 17.429 -29.888 1.00 82.50 841 HIS A O 1
ATOM 7039 N N . GLN A 1 842 ? 15.701 16.058 -31.616 1.00 86.81 842 GLN A N 1
ATOM 7040 C CA . GLN A 1 842 ? 15.623 14.833 -30.821 1.00 86.81 842 GLN A CA 1
ATOM 7041 C C . GLN A 1 842 ? 16.933 14.610 -30.057 1.00 86.81 842 GLN A C 1
ATOM 7043 O O . GLN A 1 842 ? 18.000 14.517 -30.665 1.00 86.81 842 GLN A O 1
ATOM 7048 N N . ILE A 1 843 ? 16.842 14.472 -28.733 1.00 86.31 843 ILE A N 1
ATOM 7049 C CA . ILE A 1 843 ? 17.999 14.318 -27.846 1.00 86.31 843 ILE A CA 1
ATOM 7050 C C . ILE A 1 843 ? 17.874 13.019 -27.048 1.00 86.31 843 ILE A C 1
ATOM 7052 O O . ILE A 1 843 ? 16.822 12.701 -26.494 1.00 86.31 843 ILE A O 1
ATOM 7056 N N . ASN A 1 844 ? 18.976 12.282 -26.969 1.00 86.81 844 ASN A N 1
ATOM 7057 C CA . ASN A 1 844 ? 19.163 11.094 -26.153 1.00 86.81 844 ASN A CA 1
ATOM 7058 C C . ASN A 1 844 ? 19.951 11.435 -24.879 1.00 86.81 844 ASN A C 1
ATOM 7060 O O . ASN A 1 844 ? 21.000 12.077 -24.928 1.00 86.81 844 ASN A O 1
ATOM 7064 N N . MET A 1 845 ? 19.477 10.935 -23.738 1.00 88.56 845 MET A N 1
ATOM 7065 C CA . MET A 1 845 ? 20.090 11.149 -22.426 1.00 88.56 845 MET A CA 1
ATOM 7066 C C . MET A 1 845 ? 21.209 10.152 -22.082 1.00 88.56 845 MET A C 1
ATOM 7068 O O . MET A 1 845 ? 21.775 10.256 -21.003 1.00 88.56 845 MET A O 1
ATOM 7072 N N . ASN A 1 846 ? 21.561 9.201 -22.955 1.00 85.69 846 ASN A N 1
ATOM 7073 C CA . ASN A 1 846 ? 22.622 8.213 -22.682 1.00 85.69 846 ASN A CA 1
ATOM 7074 C C . ASN A 1 846 ? 24.053 8.757 -22.845 1.00 85.69 846 ASN A C 1
ATOM 7076 O O . ASN A 1 846 ? 25.008 8.026 -22.603 1.00 85.69 846 ASN A O 1
ATOM 7080 N N . THR A 1 847 ? 24.212 10.014 -23.262 1.00 88.19 847 THR A N 1
ATOM 7081 C CA . THR A 1 847 ? 25.509 10.698 -23.374 1.00 88.19 847 THR A CA 1
ATOM 7082 C C . THR A 1 847 ? 25.574 11.865 -22.373 1.00 88.19 847 THR A C 1
ATOM 7084 O O . THR A 1 847 ? 25.059 11.737 -21.259 1.00 88.19 847 THR A O 1
ATOM 7087 N N . GLY A 1 848 ? 26.174 13.014 -22.704 1.00 91.06 848 GLY A N 1
ATOM 7088 C CA . GLY A 1 848 ? 26.245 14.166 -21.795 1.00 91.06 848 GLY A CA 1
ATOM 7089 C C . GLY A 1 848 ? 24.894 14.802 -21.428 1.00 91.06 848 GLY A C 1
ATOM 7090 O O . GLY A 1 848 ? 24.827 15.556 -20.462 1.00 91.06 848 GLY A O 1
ATOM 7091 N N . GLY A 1 849 ? 23.800 14.461 -22.122 1.00 91.62 849 GLY A N 1
ATOM 7092 C CA . GLY A 1 849 ? 22.433 14.821 -21.718 1.00 91.62 849 GLY A CA 1
ATOM 7093 C C . GLY A 1 849 ? 22.094 16.315 -21.802 1.00 91.62 849 GLY A C 1
ATOM 7094 O O . GLY A 1 849 ? 21.143 16.762 -21.147 1.00 91.62 849 GLY A O 1
ATOM 7095 N N . PHE A 1 850 ? 22.864 17.083 -22.576 1.00 92.06 850 PHE A N 1
ATOM 7096 C CA . PHE A 1 850 ? 22.593 18.497 -22.827 1.00 92.06 850 PHE A CA 1
ATOM 7097 C C . PHE A 1 850 ? 21.276 18.662 -23.585 1.00 92.06 850 PHE A C 1
ATOM 7099 O O . PHE A 1 850 ? 21.040 17.967 -24.571 1.00 92.06 850 PHE A O 1
ATOM 7106 N N . LYS A 1 851 ? 20.429 19.593 -23.136 1.00 88.31 851 LYS A N 1
ATOM 7107 C CA . LYS A 1 851 ? 19.102 19.879 -23.721 1.00 88.31 851 LYS A CA 1
ATOM 7108 C C . LYS A 1 851 ? 19.113 21.079 -24.674 1.00 88.31 851 LYS A C 1
ATOM 7110 O O . LYS A 1 851 ? 18.056 21.580 -25.048 1.00 88.31 851 LYS A O 1
ATOM 7115 N N . THR A 1 852 ? 20.293 21.572 -25.041 1.00 78.12 852 THR A N 1
ATOM 7116 C CA . THR A 1 852 ? 20.453 22.728 -25.925 1.00 78.12 852 THR A CA 1
ATOM 7117 C C . THR A 1 852 ? 20.214 22.350 -27.389 1.00 78.12 852 THR A C 1
ATOM 7119 O O . THR A 1 852 ? 20.645 21.303 -27.867 1.00 78.12 852 THR A O 1
ATOM 7122 N N . ALA A 1 853 ? 19.522 23.225 -28.121 1.00 65.25 853 ALA A N 1
ATOM 7123 C CA . ALA A 1 853 ? 19.152 23.031 -29.523 1.00 65.25 853 ALA A CA 1
ATOM 7124 C C . ALA A 1 853 ? 20.271 23.474 -30.485 1.00 65.25 853 ALA A C 1
ATOM 7126 O O . ALA A 1 853 ? 20.060 24.316 -31.354 1.00 65.25 853 ALA A O 1
ATOM 7127 N N . VAL A 1 854 ? 21.480 22.937 -30.321 1.00 72.75 854 VAL A N 1
ATOM 7128 C CA . VAL A 1 854 ? 22.536 23.106 -31.333 1.00 72.75 854 VAL A CA 1
ATOM 7129 C C . VAL A 1 854 ? 22.271 22.102 -32.461 1.00 72.75 854 VAL A C 1
ATOM 7131 O O . VAL A 1 854 ? 21.739 21.020 -32.209 1.00 72.75 854 VAL A O 1
ATOM 7134 N N . SER A 1 855 ? 22.574 22.434 -33.716 1.00 67.31 855 SER A N 1
ATOM 7135 C CA . SER A 1 855 ? 22.510 21.437 -34.793 1.00 67.31 855 SER A CA 1
ATOM 7136 C C . SER A 1 855 ? 23.718 20.498 -34.713 1.00 67.31 855 SER A C 1
ATOM 7138 O O . SER A 1 855 ? 24.846 20.936 -34.486 1.00 67.31 855 SER A O 1
ATOM 7140 N N . ASN A 1 856 ? 23.493 19.209 -34.977 1.00 66.38 856 ASN A N 1
ATOM 7141 C CA . ASN A 1 856 ? 24.553 18.205 -35.095 1.00 66.38 856 ASN A CA 1
ATOM 7142 C C . ASN A 1 856 ? 25.610 18.563 -36.167 1.00 66.38 856 ASN A C 1
ATOM 7144 O O . ASN A 1 856 ? 26.729 18.059 -36.119 1.00 66.38 856 ASN A O 1
ATOM 7148 N N . SER A 1 857 ? 25.290 19.453 -37.112 1.00 63.84 857 SER A N 1
ATOM 7149 C CA . SER A 1 857 ? 26.209 19.892 -38.168 1.00 63.84 857 SER A CA 1
ATOM 7150 C C . SER A 1 857 ? 27.419 20.689 -37.663 1.00 63.84 857 SER A C 1
ATOM 7152 O O . SER A 1 857 ? 28.407 20.781 -38.381 1.00 63.84 857 SER A O 1
ATOM 7154 N N . TYR A 1 858 ? 27.372 21.246 -36.446 1.00 66.38 858 TYR A N 1
ATOM 7155 C CA . TYR A 1 858 ? 28.441 22.104 -35.914 1.00 66.38 858 TYR A CA 1
ATOM 7156 C C . TYR A 1 858 ? 29.545 21.353 -35.152 1.00 66.38 858 TYR A C 1
ATOM 7158 O O . TYR A 1 858 ? 30.496 21.985 -34.711 1.00 66.38 858 TYR A O 1
ATOM 7166 N N . GLY A 1 859 ? 29.432 20.034 -34.932 1.00 68.44 859 GLY A N 1
ATOM 7167 C CA . GLY A 1 859 ? 30.463 19.233 -34.239 1.00 68.44 859 GLY A CA 1
ATOM 7168 C C . GLY A 1 859 ? 30.736 19.602 -32.766 1.00 68.44 859 GLY A C 1
ATOM 7169 O O . GLY A 1 859 ? 31.531 18.941 -32.100 1.00 68.44 859 GLY A O 1
ATOM 7170 N N . LEU A 1 860 ? 30.062 20.624 -32.233 1.00 77.81 860 LEU A N 1
ATOM 7171 C CA . LEU A 1 860 ? 30.265 21.149 -30.884 1.00 77.81 860 LEU A CA 1
ATOM 7172 C C . LEU A 1 860 ? 29.953 20.100 -29.807 1.00 77.81 860 LEU A C 1
ATOM 7174 O O . LEU A 1 860 ? 28.923 19.423 -29.846 1.00 77.81 860 LEU A O 1
ATOM 7178 N N . GLY A 1 861 ? 30.840 19.991 -28.814 1.00 83.31 861 GLY A N 1
ATOM 7179 C CA . GLY A 1 861 ? 30.670 19.079 -27.680 1.00 83.31 861 GLY A CA 1
ATOM 7180 C C . GLY A 1 861 ? 30.957 17.608 -27.986 1.00 83.31 861 GLY A C 1
ATOM 7181 O O . GLY A 1 861 ? 30.571 16.757 -27.184 1.00 83.31 861 GLY A O 1
ATOM 7182 N N . GLN A 1 862 ? 31.593 17.290 -29.118 1.00 86.44 862 GLN A N 1
ATOM 7183 C CA . GLN A 1 862 ? 31.944 15.921 -29.507 1.00 86.44 862 GLN A CA 1
ATOM 7184 C C . GLN A 1 862 ? 33.420 15.607 -29.226 1.00 86.44 862 GLN A C 1
ATOM 7186 O O . GLN A 1 862 ? 34.286 16.467 -29.360 1.00 86.44 862 GLN A O 1
ATOM 7191 N N . SER A 1 863 ? 33.726 14.373 -28.815 1.00 88.00 863 SER A N 1
ATOM 7192 C CA . SER A 1 863 ? 35.098 13.950 -28.508 1.00 88.00 863 SER A CA 1
ATOM 7193 C C . SER A 1 863 ? 35.351 12.472 -28.793 1.00 88.00 863 SER A C 1
ATOM 7195 O O . SER A 1 863 ? 34.547 11.598 -28.463 1.00 88.00 863 SER A O 1
ATOM 7197 N N . ASN A 1 864 ? 36.541 12.188 -29.325 1.00 89.31 864 ASN A N 1
ATOM 7198 C CA . ASN A 1 864 ? 37.091 10.840 -29.471 1.00 89.31 864 ASN A CA 1
ATOM 7199 C C . ASN A 1 864 ? 38.017 10.435 -28.307 1.00 89.31 864 ASN A C 1
ATOM 7201 O O . ASN A 1 864 ? 38.651 9.384 -28.386 1.00 89.31 864 ASN A O 1
ATOM 7205 N N . ASN A 1 865 ? 38.081 11.229 -27.227 1.00 90.62 865 ASN A N 1
ATOM 7206 C CA . ASN A 1 865 ? 38.906 10.970 -26.040 1.00 90.62 865 ASN A CA 1
ATOM 7207 C C . ASN A 1 865 ? 38.063 10.826 -24.762 1.00 90.62 865 ASN A C 1
ATOM 7209 O O . ASN A 1 865 ? 37.944 9.726 -24.222 1.00 90.62 865 ASN A O 1
ATOM 7213 N N . TYR A 1 866 ? 37.451 11.914 -24.289 1.00 92.69 866 TYR A N 1
ATOM 7214 C CA . TYR A 1 866 ? 36.623 11.896 -23.083 1.00 92.69 866 TYR A CA 1
ATOM 7215 C C . TYR A 1 866 ? 35.511 12.942 -23.135 1.00 92.69 866 TYR A C 1
ATOM 7217 O O . TYR A 1 866 ? 35.635 13.968 -23.801 1.00 92.69 866 TYR A O 1
ATOM 7225 N N . VAL A 1 867 ? 34.444 12.690 -22.383 1.00 94.00 867 VAL A N 1
ATOM 7226 C CA . VAL A 1 867 ? 33.365 13.636 -22.087 1.00 94.00 867 VAL A CA 1
ATOM 7227 C C . VAL A 1 867 ? 33.000 13.482 -20.619 1.00 94.00 867 VAL A C 1
ATOM 7229 O O . VAL A 1 867 ? 32.881 12.360 -20.133 1.00 94.00 867 VAL A O 1
ATOM 7232 N N . ALA A 1 868 ? 32.773 14.589 -19.926 1.00 96.56 868 ALA A N 1
ATOM 7233 C CA . ALA A 1 868 ? 32.079 14.609 -18.649 1.00 96.56 868 ALA A CA 1
ATOM 7234 C C . ALA A 1 868 ? 31.003 15.695 -18.672 1.00 96.56 868 ALA A C 1
ATOM 7236 O O . ALA A 1 868 ? 31.205 16.768 -19.234 1.00 96.56 868 ALA A O 1
ATOM 7237 N N . ALA A 1 869 ? 29.853 15.409 -18.081 1.00 96.81 869 ALA A N 1
ATOM 7238 C CA . ALA A 1 869 ? 28.714 16.301 -18.039 1.00 96.81 869 ALA A CA 1
ATOM 7239 C C . ALA A 1 869 ? 28.021 16.224 -16.683 1.00 96.81 869 ALA A C 1
ATOM 7241 O O . ALA A 1 869 ? 27.945 15.167 -16.053 1.00 96.81 869 ALA A O 1
ATOM 7242 N N . PHE A 1 870 ? 27.482 17.358 -16.270 1.00 97.38 870 PHE A N 1
ATOM 7243 C CA . PHE A 1 870 ? 26.668 17.527 -15.089 1.00 97.38 870 PHE A CA 1
ATOM 7244 C C . PHE A 1 870 ? 25.386 18.253 -15.491 1.00 97.38 870 PHE A C 1
ATOM 7246 O O . PHE A 1 870 ? 25.429 19.356 -16.031 1.00 97.38 870 PHE A O 1
ATOM 7253 N N . ASN A 1 871 ? 24.244 17.620 -15.250 1.00 97.06 871 ASN A N 1
ATOM 7254 C CA . ASN A 1 871 ? 22.930 18.159 -15.560 1.00 97.06 871 ASN A CA 1
ATOM 7255 C C . ASN A 1 871 ? 22.159 18.372 -14.258 1.00 97.06 871 ASN A C 1
ATOM 7257 O O . ASN A 1 871 ? 22.039 17.460 -13.440 1.00 97.06 871 ASN A O 1
ATOM 7261 N N . LEU A 1 872 ? 21.572 19.549 -14.101 1.00 96.69 872 LEU A N 1
ATOM 7262 C CA . LEU A 1 872 ? 20.622 19.869 -13.048 1.00 96.69 872 LEU A CA 1
ATOM 7263 C C . LEU A 1 872 ? 19.245 20.075 -13.658 1.00 96.69 872 LEU A C 1
ATOM 7265 O O . LEU A 1 872 ? 19.105 20.768 -14.664 1.00 96.69 872 LEU A O 1
ATOM 7269 N N . VAL A 1 873 ? 18.219 19.522 -13.020 1.00 95.69 873 VAL A N 1
ATOM 7270 C CA . VAL A 1 873 ? 16.817 19.828 -13.309 1.00 95.69 873 VAL A CA 1
ATOM 7271 C C . VAL A 1 873 ? 16.107 20.135 -12.002 1.00 95.69 873 VAL A C 1
ATOM 7273 O O . VAL A 1 873 ? 16.205 19.383 -11.033 1.00 95.69 873 VAL A O 1
ATOM 7276 N N . PHE A 1 874 ? 15.366 21.236 -11.983 1.00 94.25 874 PHE A N 1
ATOM 7277 C CA . PHE A 1 874 ? 14.621 21.671 -10.811 1.00 94.25 874 PHE A CA 1
ATOM 7278 C C . PHE A 1 874 ? 13.122 21.665 -11.103 1.00 94.25 874 PHE A C 1
ATOM 7280 O O . PHE A 1 874 ? 12.646 22.345 -12.012 1.00 94.25 874 PHE A O 1
ATOM 7287 N N . ASP A 1 875 ? 12.349 20.915 -10.319 1.00 94.62 875 ASP A N 1
ATOM 7288 C CA . ASP A 1 875 ? 10.905 21.120 -10.293 1.00 94.62 875 ASP A CA 1
ATOM 7289 C C . ASP A 1 875 ? 10.622 22.454 -9.613 1.00 94.62 875 ASP A C 1
ATOM 7291 O O . ASP A 1 875 ? 11.101 22.678 -8.508 1.00 94.62 875 ASP A O 1
ATOM 7295 N N . LEU A 1 876 ? 9.803 23.322 -10.207 1.00 92.62 876 LEU A N 1
ATOM 7296 C CA . LEU A 1 876 ? 9.374 24.540 -9.521 1.00 92.62 876 LEU A CA 1
ATOM 7297 C C . LEU A 1 876 ? 8.475 24.206 -8.307 1.00 92.62 876 LEU A C 1
ATOM 7299 O O . LEU A 1 876 ? 7.744 23.207 -8.329 1.00 92.62 876 LEU A O 1
ATOM 7303 N N . PRO A 1 877 ? 8.439 25.057 -7.258 1.00 87.88 877 PRO A N 1
ATOM 7304 C CA . PRO A 1 877 ? 7.591 24.837 -6.078 1.00 87.88 877 PRO A CA 1
ATOM 7305 C C . PRO A 1 877 ? 6.081 24.795 -6.379 1.00 87.88 877 PRO A C 1
ATOM 7307 O O . PRO A 1 877 ? 5.286 24.387 -5.518 1.00 87.88 877 PRO A O 1
ATOM 7310 N N . VAL A 1 878 ? 5.700 25.236 -7.582 1.00 87.44 878 VAL A N 1
ATOM 7311 C CA . VAL A 1 878 ? 4.354 25.293 -8.163 1.00 87.44 878 VAL A CA 1
ATOM 7312 C C . VAL A 1 878 ? 4.236 24.344 -9.366 1.00 87.44 878 VAL A C 1
ATOM 7314 O O . VAL A 1 878 ? 5.219 24.000 -10.015 1.00 87.44 878 VAL A O 1
ATOM 7317 N N . LYS A 1 879 ? 3.020 23.872 -9.677 1.00 82.50 879 LYS A N 1
ATOM 7318 C CA . LYS A 1 879 ? 2.789 22.939 -10.796 1.00 82.50 879 LYS A CA 1
ATOM 7319 C C . LYS A 1 879 ? 2.703 23.702 -12.121 1.00 82.50 879 LYS A C 1
ATOM 7321 O O . LYS A 1 879 ? 1.610 24.064 -12.527 1.00 82.50 879 LYS A O 1
ATOM 7326 N N . THR A 1 880 ? 3.833 23.919 -12.785 1.00 81.12 880 THR A N 1
ATOM 7327 C CA . THR A 1 880 ? 3.892 24.764 -13.994 1.00 81.12 880 THR A CA 1
ATOM 7328 C C . THR A 1 880 ? 4.229 24.020 -15.284 1.00 81.12 880 THR A C 1
ATOM 7330 O O . THR A 1 880 ? 4.293 24.652 -16.327 1.00 81.12 880 THR A O 1
ATOM 7333 N N . GLY A 1 881 ? 4.456 22.700 -15.264 1.00 85.06 881 GLY A N 1
ATOM 7334 C CA . GLY A 1 881 ? 4.866 21.923 -16.454 1.00 85.06 881 GLY A CA 1
ATOM 7335 C C . GLY A 1 881 ? 6.271 22.260 -16.988 1.00 85.06 881 GLY A C 1
ATOM 7336 O O . GLY A 1 881 ? 6.890 21.433 -17.645 1.00 85.06 881 GLY A O 1
ATOM 7337 N N . ILE A 1 882 ? 6.792 23.435 -16.637 1.00 89.00 882 ILE A N 1
ATOM 7338 C CA . ILE A 1 882 ? 8.108 23.968 -16.970 1.00 89.00 882 ILE A CA 1
ATOM 7339 C C . ILE A 1 882 ? 9.102 23.578 -15.873 1.00 89.00 882 ILE A C 1
ATOM 7341 O O . ILE A 1 882 ? 8.798 23.690 -14.681 1.00 89.00 882 ILE A O 1
ATOM 7345 N N . LYS A 1 883 ? 10.302 23.154 -16.281 1.00 92.31 883 LYS A N 1
ATOM 7346 C CA . LYS A 1 883 ? 11.413 22.831 -15.382 1.00 92.31 883 LYS A CA 1
ATOM 7347 C C . LYS A 1 883 ? 12.675 23.571 -15.827 1.00 92.31 883 LYS A C 1
ATOM 7349 O O . LYS A 1 883 ? 13.165 23.285 -16.921 1.00 92.31 883 LYS A O 1
ATOM 7354 N N . PRO A 1 884 ? 13.203 24.503 -15.018 1.00 93.38 884 PRO A N 1
ATOM 7355 C CA . PRO A 1 884 ? 14.535 25.042 -15.235 1.00 93.38 884 PRO A CA 1
ATOM 7356 C C . PRO A 1 884 ? 15.575 23.920 -15.236 1.00 93.38 884 PRO A C 1
ATOM 7358 O O . PRO A 1 884 ? 15.472 22.962 -14.460 1.00 93.38 884 PRO A O 1
ATOM 7361 N N . PHE A 1 885 ? 16.578 24.054 -16.096 1.00 93.81 885 PHE A N 1
ATOM 7362 C CA . PHE A 1 885 ? 17.706 23.138 -16.154 1.00 93.81 885 PHE A CA 1
ATOM 7363 C C . PHE A 1 885 ? 19.016 23.909 -16.318 1.00 93.81 885 PHE A C 1
ATOM 7365 O O . PHE A 1 885 ? 19.023 25.030 -16.824 1.00 93.81 885 PHE A O 1
ATOM 7372 N N . LEU A 1 886 ? 20.111 23.295 -15.884 1.00 94.88 886 LEU A N 1
ATOM 7373 C CA . LEU A 1 886 ? 21.476 23.755 -16.122 1.00 94.88 886 LEU A CA 1
ATOM 7374 C C . LEU A 1 886 ? 22.287 22.555 -16.595 1.00 94.88 886 LEU A C 1
ATOM 7376 O O . LEU A 1 886 ? 22.285 21.519 -15.936 1.00 94.88 886 LEU A O 1
ATOM 7380 N N . ASP A 1 887 ? 22.984 22.706 -17.712 1.00 94.81 887 ASP A N 1
ATOM 7381 C CA . ASP A 1 887 ? 23.866 21.682 -18.253 1.00 94.81 887 ASP A CA 1
ATOM 7382 C C . ASP A 1 887 ? 25.294 22.249 -18.296 1.00 94.81 887 ASP A C 1
ATOM 7384 O O . ASP A 1 887 ? 25.533 23.303 -18.879 1.00 94.81 887 ASP A O 1
ATOM 7388 N N . LEU A 1 888 ? 26.233 21.564 -17.644 1.00 94.81 888 LEU A N 1
ATOM 7389 C CA . LEU A 1 888 ? 27.660 21.885 -17.615 1.00 94.81 888 LEU A CA 1
ATOM 7390 C C . LEU A 1 888 ? 28.436 20.687 -18.143 1.00 94.81 888 LEU A C 1
ATOM 7392 O O . LEU A 1 888 ? 28.070 19.541 -17.881 1.00 94.81 888 LEU A O 1
ATOM 7396 N N . GLY A 1 889 ? 29.512 20.916 -18.884 1.00 93.31 889 GLY A N 1
ATOM 7397 C CA . GLY A 1 889 ? 30.208 19.814 -19.524 1.00 93.31 889 GLY A CA 1
ATOM 7398 C C . GLY A 1 889 ? 31.589 20.181 -20.013 1.00 93.31 889 GLY A C 1
ATOM 7399 O O . GLY A 1 889 ? 31.866 21.322 -20.359 1.00 93.31 889 GLY A O 1
ATOM 7400 N N . VAL A 1 890 ? 32.452 19.176 -20.035 1.00 92.88 890 VAL A N 1
ATOM 7401 C CA . VAL A 1 890 ? 33.816 19.245 -20.545 1.00 92.88 890 VAL A CA 1
ATOM 7402 C C . VAL A 1 890 ? 34.046 18.063 -21.469 1.00 92.88 890 VAL A C 1
ATOM 7404 O O . VAL A 1 890 ? 33.524 16.968 -21.254 1.00 92.88 890 VAL A O 1
ATOM 7407 N N . TYR A 1 891 ? 34.834 18.270 -22.511 1.00 90.75 891 TYR A N 1
ATOM 7408 C CA . TYR A 1 891 ? 35.137 17.231 -23.480 1.00 90.75 891 TYR A CA 1
ATOM 7409 C C . TYR A 1 891 ? 36.552 17.411 -24.017 1.00 90.75 891 TYR A C 1
ATOM 7411 O O . TYR A 1 891 ? 37.087 18.519 -24.028 1.00 90.75 891 TYR A O 1
ATOM 7419 N N . GLY A 1 892 ? 37.179 16.310 -24.423 1.00 86.56 892 GLY A N 1
ATOM 7420 C CA . GLY A 1 892 ? 38.506 16.343 -25.023 1.00 86.56 892 GLY A CA 1
ATOM 7421 C C . GLY A 1 892 ? 38.434 16.973 -26.409 1.00 86.56 892 GLY A C 1
ATOM 7422 O O . GLY A 1 892 ? 38.000 16.308 -27.351 1.00 86.56 892 GLY A O 1
ATOM 7423 N N . TYR A 1 893 ? 38.843 18.234 -26.515 1.00 70.62 893 TYR A N 1
ATOM 7424 C CA . TYR A 1 893 ? 38.874 18.991 -27.761 1.00 70.62 893 TYR A CA 1
ATOM 7425 C C . TYR A 1 893 ? 40.201 18.776 -28.494 1.00 70.62 893 TYR A C 1
ATOM 7427 O O . TYR A 1 893 ? 41.272 18.875 -27.893 1.00 70.62 893 TYR A O 1
ATOM 7435 N N . LEU A 1 894 ? 40.131 18.494 -29.794 1.00 64.81 894 LEU A N 1
ATOM 7436 C CA . LEU A 1 894 ? 41.279 18.545 -30.693 1.00 64.81 894 LEU A CA 1
ATOM 7437 C C . LEU A 1 894 ? 40.993 19.631 -31.732 1.00 64.81 894 LEU A C 1
ATOM 7439 O O . LEU A 1 894 ? 40.058 19.453 -32.514 1.00 64.81 894 LEU A O 1
ATOM 7443 N N . PRO A 1 895 ? 41.740 20.750 -31.732 1.00 53.31 895 PRO A N 1
ATOM 7444 C CA . PRO A 1 895 ? 41.513 21.825 -32.686 1.00 53.31 895 PRO A CA 1
ATOM 7445 C C . PRO A 1 895 ? 41.705 21.313 -34.114 1.00 53.31 895 PRO A C 1
ATOM 7447 O O . PRO A 1 895 ? 42.665 20.595 -34.409 1.00 53.31 895 PRO A O 1
ATOM 7450 N N . THR A 1 896 ? 40.798 21.694 -35.010 1.00 47.94 896 THR A N 1
ATOM 7451 C CA . THR A 1 896 ? 41.053 21.574 -36.445 1.00 47.94 896 THR A CA 1
ATOM 7452 C C . THR A 1 896 ? 42.105 22.613 -36.845 1.00 47.94 896 THR A C 1
ATOM 7454 O O . THR A 1 896 ? 42.162 23.702 -36.278 1.00 47.94 896 THR A O 1
ATOM 7457 N N . ILE A 1 897 ? 42.957 22.291 -37.824 1.00 45.19 897 ILE A N 1
ATOM 7458 C CA . ILE A 1 897 ? 44.055 23.167 -38.292 1.00 45.19 897 ILE A CA 1
ATOM 7459 C C . ILE A 1 897 ? 43.523 24.536 -38.795 1.00 45.19 897 ILE A C 1
ATOM 7461 O O . ILE A 1 897 ? 44.286 25.488 -38.923 1.00 45.19 897 ILE A O 1
ATOM 7465 N N . SER A 1 898 ? 42.211 24.671 -39.023 1.00 43.28 898 SER A N 1
ATOM 7466 C CA . SER A 1 898 ? 41.543 25.895 -39.479 1.00 43.28 898 SER A CA 1
ATOM 7467 C C . SER A 1 898 ? 40.972 26.810 -38.383 1.00 43.28 898 SER A C 1
ATOM 7469 O O . SER A 1 898 ? 40.478 27.883 -38.716 1.00 43.28 898 SER A O 1
ATOM 7471 N N . GLU A 1 899 ? 41.003 26.452 -37.096 1.00 44.00 899 GLU A N 1
ATOM 7472 C CA . GLU A 1 899 ? 40.328 27.232 -36.040 1.00 44.00 899 GLU A CA 1
ATOM 7473 C C . GLU A 1 899 ? 41.310 27.988 -35.136 1.00 44.00 899 GLU A C 1
ATOM 7475 O O . GLU A 1 899 ? 41.540 27.650 -33.978 1.00 44.00 899 GLU A O 1
ATOM 7480 N N . GLY A 1 900 ? 41.847 29.086 -35.672 1.00 35.50 900 GLY A N 1
ATOM 7481 C CA . GLY A 1 900 ? 42.523 30.145 -34.912 1.00 35.50 900 GLY A CA 1
ATOM 7482 C C . GLY A 1 900 ? 41.578 31.074 -34.133 1.00 35.50 900 GLY A C 1
ATOM 7483 O O . GLY A 1 900 ? 41.984 32.175 -33.777 1.00 35.50 900 GLY A O 1
ATOM 7484 N N . TYR A 1 901 ? 40.332 30.671 -33.859 1.00 40.31 901 TYR A N 1
ATOM 7485 C CA . TYR A 1 901 ? 39.384 31.465 -33.071 1.00 40.31 901 TYR A CA 1
ATOM 7486 C C . TYR A 1 901 ? 38.853 30.658 -31.887 1.00 40.31 901 TYR A C 1
ATOM 7488 O O . TYR A 1 901 ? 38.134 29.672 -32.033 1.00 40.31 901 TYR A O 1
ATOM 7496 N N . SER A 1 902 ? 39.232 31.096 -30.687 1.00 32.59 902 SER A N 1
ATOM 7497 C CA . SER A 1 902 ? 38.792 30.522 -29.422 1.00 32.59 902 SER A CA 1
ATOM 7498 C C . SER A 1 902 ? 37.307 30.807 -29.181 1.00 32.59 902 SER A C 1
ATOM 7500 O O . SER A 1 902 ? 36.953 31.894 -28.725 1.00 32.59 902 SER A O 1
ATOM 7502 N N . ASN A 1 903 ? 36.440 29.824 -29.400 1.00 34.91 903 ASN A N 1
ATOM 7503 C CA . ASN A 1 903 ? 35.102 29.846 -28.816 1.00 34.91 903 ASN A CA 1
ATOM 7504 C C . ASN A 1 903 ? 35.156 29.164 -27.445 1.00 34.91 903 ASN A C 1
ATOM 7506 O O . ASN A 1 903 ? 35.128 27.939 -27.338 1.00 34.91 903 ASN A O 1
ATOM 7510 N N . LYS A 1 904 ? 35.277 29.976 -26.389 1.00 31.00 904 LYS A N 1
ATOM 7511 C CA . LYS A 1 904 ? 34.960 29.565 -25.016 1.00 31.00 904 LYS A CA 1
ATOM 7512 C C . LYS A 1 904 ? 33.443 29.706 -24.839 1.00 31.00 904 LYS A C 1
ATOM 7514 O O . LYS A 1 904 ? 32.941 30.818 -24.982 1.00 31.00 904 LYS A O 1
ATOM 7519 N N . PHE A 1 905 ? 32.748 28.607 -24.550 1.00 35.03 905 PHE A N 1
ATOM 7520 C CA . PHE A 1 905 ? 31.357 28.593 -24.081 1.00 35.03 905 PHE A CA 1
ATOM 7521 C C . PHE A 1 905 ? 31.298 28.013 -22.675 1.00 35.03 905 PHE A C 1
ATOM 7523 O O . PHE A 1 905 ? 31.981 26.984 -22.452 1.00 35.03 905 PHE A O 1
#